Protein 7E5V (pdb70)

Radius of gyration: 31.6 Å; Cα contacts (8 Å, |Δi|>4): 3386; chains: 3; bounding box: 88×85×59 Å

Solvent-accessible surface area: 42179 Å² total; per-residue (Å²): 127,95,45,75,2,69,2,40,19,45,68,92,14,20,28,18,21,46,42,77,8,55,118,13,98,77,86,29,3,5,8,44,2,7,4,41,119,101,0,0,24,50,1,13,0,2,0,20,0,11,0,0,21,63,115,6,24,13,0,0,4,0,16,0,16,0,5,10,72,1,20,19,64,14,0,0,2,0,27,0,24,0,1,12,79,99,43,28,105,18,44,59,60,8,83,3,6,36,0,57,0,29,71,31,95,102,34,18,6,10,6,91,0,54,23,118,105,46,2,14,0,34,5,86,1,25,58,68,33,38,19,1,34,0,71,7,86,15,78,59,80,2,48,20,70,3,39,0,116,12,142,32,164,60,52,6,58,59,31,8,13,55,45,60,68,80,0,30,0,0,18,4,1,15,22,11,18,5,2,4,21,11,38,4,42,2,75,2,53,0,49,60,7,42,120,125,36,114,68,77,100,2,120,8,93,85,1,72,2,0,3,0,0,0,0,0,6,25,34,73,4,38,7,4,30,7,13,0,27,0,1,1,30,0,36,28,6,6,0,2,0,16,4,3,62,3,0,7,45,9,90,60,41,54,4,0,1,0,21,0,10,66,112,13,48,54,36,1,30,0,27,61,19,87,72,93,15,17,0,108,16,70,48,13,63,81,134,122,86,125,100,25,86,52,13,176,53,121,16,29,0,6,0,0,33,0,56,1,44,76,184,150,40,160,101,9,37,32,0,68,5,10,0,74,61,53,2,58,40,92,87,25,23,84,133,48,137,96,9,8,7,71,5,0,6,0,0,22,5,32,11,5,31,153,77,54,128,88,136,16,50,0,9,2,13,13,28,17,23,29,6,49,135,101,41,79,2,70,2,49,7,104,64,133,21,24,19,20,17,48,35,80,9,54,119,13,98,76,84,30,3,6,10,42,2,8,5,42,151,115,0,2,30,55,1,14,0,3,0,19,0,12,0,1,23,79,92,2,25,10,0,0,3,0,17,0,18,0,8,14,54,0,37,54,104,36,0,0,19,0,33,0,24,0,0,12,84,101,38,29,102,16,42,60,50,7,82,3,19,28,0,59,0,41,59,44,106,96,22,40,5,6,5,78,0,47,20,198,98,45,2,10,0,20,0,112,4,31,56,72,33,37,22,1,38,2,69,2,76,11,79,66,82,2,47,17,75,2,36,0,112,9,146,34,158,51,50,4,52,66,29,8,12,53,45,56,70,78,0,32,6,5,20,4,1,14,22,10,16,5,2,4,18,8,33,3,44,1,75,1,55,0,50,59,1,47,122,117,34,66,69,46,115,4,124,2,76,68,1,70,1,0,2,0,0,0,1,0,10,23,36,78,14,39,7,6,29,8,12,0,25,0,0,1,28,0,34,33,8,6,0,1,0,16,4,3,60,4,0,6,45,10,88,58,44,55,7,0,2,0,19,0,6,68,114,8,46,54,35,1,29,0,39,79,29,66,102,95,14,24,0,92,22,66,48,8,64,82,138,118,58,117,126,31,84,50,12,173,54,122,16,31,0,6,0,0,32,0,57,1,43,77,183,153,48,166,129,24,35,65,0,58,1,13,1,108,41,50,1,61,44,92,86,26,23,82,132,47,138,99,10,7,8,76,4,0,6,0,0,34,4,41,14,6,28,190,76,53,130,87,141,15,29,0,9,2,13,13,30,15,22,28,9,59,107,102,40,70,2,69,4,46,9,89,63,125,34,27,31,20,18,49,26,75,8,56,106,13,98,78,81,30,3,7,11,41,2,8,6,40,142,111,1,1,27,51,1,12,0,3,0,20,0,12,0,0,24,74,94,0,28,12,0,0,4,1,16,0,19,0,5,11,74,3,40,80,115,27,0,1,5,0,38,0,21,0,1,14,89,98,36,41,101,16,42,63,57,9,84,2,16,32,0,62,0,27,60,53,108,93,25,40,4,7,4,67,0,55,19,204,101,50,2,10,0,18,0,115,4,30,56,74,33,40,19,0,40,3,63,3,85,16,77,58,74,3,51,16,71,2,38,0,114,14,133,31,160,77,51,6,53,64,44,8,13,53,24,39,30,56,0,16,0,0,10,5,1,14,22,9,19,6,2,7,22,13,35,4,46,4,71,1,51,0,51,60,34,179,42,101,71,76,101,3,117,6,98,81,2,68,3,0,2,0,0,0,1,0,8,24,36,66,10,37,8,5,29,7,14,0,26,0,1,2,34,0,36,30,3,12,0,3,0,15,5,4,58,4,0,3,42,8,79,55,31,47,4,0,2,0,22,0,12,56,116,28,64,56,45,2,32,0,12,26,32,41,111,89,72,37,16,19,0,98,22,68,50,9,64,81,135,115,99,120,134,31,84,50,12,172,51,123,17,32,0,7,0,0,34,0,55,1,41,78,137,130,55,155,120,9,23,62,0,47,2,23,1,105,31,47,1,62,41,91,87,27,23,81,134,45,140,99,10,7,8,75,5,0,6,0,0,34,4,30,8,2,31,163,85,65,105,92,132,13,37,0,8,3,11,13,29,16,23,24,8,49

Sequence (1116 aa):
PTSSSSLDITSNCIIETPLQPSDFLPKSANLFPKFPERISVDSWELWEFDTFDTNGSVAFGCSLYRDARGVEQGGFHAEVNALWPDGTHWGETLYFAVSEVVENSDGTTGGKWLSKDGGSITFHIASDYTAAALDFNVPGKVSGTMELRNHANVSPTSNLPASDAEAQLCPGVYYTFPMGPVATSVTATFSSVGANGESRELFISSGYGGMVRGWSARPWPTFMNDAYYVVAQVGPYMLQILRTLGSVFVQHKPFAVARLYLDGSLVSAANTVVGGDAVRLTKVQPDEKSQGLSGKFRDGNVGYVLEFAKKDSEHGWTFQISHKRAVWSEPTSAPGPDGTGKSGWIEAISGGAKGENYEGHGFGGQLQIPVPPTSSSSLDITSNCIIETPLQPSDFLPKSANLFPKFPERISVDSWELWEFDTFDTNGSVAFGCSLYRDARGVEQGGFHAEVNALWPDGTHWGETLYFAVSEVVENSDGTTGGKWLSKDGGSITFHIASDYTAAALDFNVPGKVSGTMELRNHANVSPTSNLPASDAEAQLCPGVYYTFPMGPVATSVTATFSSVGANGESRELFISSGYGGMVRGWSARPWPTFMNDAYYVVAQVGPYMLQILRTLGSVFVQHKPFAVARLYLDGSLVSAANTVVGGDAVRLTKVQPDEKSQGLSGKFRDGNVGYVLEFAKKDSEHGWTFQISHKRAVWSEPTSAPGPDGTGKSGWIEAISGGAKGENYEGHGFGGQLQIPVPPTSSSSLDITSNCIIETPLQPSDFLPKSANLFPKFPERISVDSWELWEFDTFDTNGSVAFGCSLYRDARGVEQGGFHAEVNALWPDGTHWGETLYFAVSEVVENSDGTTGGKWLSKDGGSITFHIASDYTAAALDFNVPGKVSGTMELRNHANVSPTSNLPASDAEAQLCPGVYYTFPMGPVATSVTATFSSVNGESRELFISSGYGGMVRGWSARPWPTFMNDAYYVVAQVGPYMLQILRTLGSVFVQHKPFAVARLYLDGSLVSAANTVVGVKGDAVRLTKVQPDEKSQGLSGKFRDGNVGYVLEFAKKDSEHGWTFQISHKRAVWSEPTSAPGPDGTGKSGWIEAISGGAKGENYEGHGFGGQLQIPVP

B-factor: mean 28.03, std 12.86, range [12.07, 105.67]

Structure (mmCIF, N/CA/C/O backbone):
data_7E5V
#
_entry.id   7E5V
#
_cell.length_a   91.052
_cell.length_b   149.881
_cell.length_c   99.270
_cell.angle_alpha   90.000
_cell.angle_beta   97.119
_cell.angle_gamma   90.000
#
_symmetry.space_group_name_H-M   'C 1 2 1'
#
loop_
_entity.id
_entity.type
_entity.pdbx_description
1 polymer Diels-Alderase
2 non-polymer [(1S,2S,5R)-5-methyl-2-propan-2-yl-cyclohexyl]methanamine
3 non-polymer GLYCEROL
4 non-polymer 'SULFATE ION'
5 water water
#
loop_
_atom_site.group_PDB
_atom_site.id
_atom_site.type_symbol
_atom_site.label_atom_id
_atom_site.label_alt_id
_atom_site.label_comp_id
_atom_site.label_asym_id
_atom_site.label_entity_id
_atom_site.label_seq_id
_atom_site.pdbx_PDB_ins_code
_atom_site.Cartn_x
_atom_site.Cartn_y
_atom_site.Cartn_z
_atom_site.occupancy
_atom_site.B_iso_or_equiv
_atom_site.auth_seq_id
_atom_site.auth_comp_id
_atom_site.auth_asym_id
_atom_site.auth_atom_id
_atom_site.pdbx_PDB_model_num
ATOM 1 N N . PRO A 1 7 ? -13.407 7.598 -3.131 1.000 56.181 4 PRO A N 1
ATOM 2 C CA . PRO A 1 7 ? -13.317 6.222 -2.562 1.000 56.816 4 PRO A CA 1
ATOM 3 C C . PRO A 1 7 ? -12.468 5.292 -3.449 1.000 49.678 4 PRO A C 1
ATOM 4 O O . PRO A 1 7 ? -12.993 4.804 -4.415 1.000 61.388 4 PRO A O 1
ATOM 8 N N . THR A 1 8 ? -11.193 5.088 -3.101 1.000 47.244 5 THR A N 1
ATOM 9 C CA . THR A 1 8 ? -10.173 4.360 -3.915 1.000 43.544 5 THR A CA 1
ATOM 10 C C . THR A 1 8 ? -9.930 2.939 -3.371 1.000 51.099 5 THR A C 1
ATOM 11 O O . THR A 1 8 ? -9.627 2.040 -4.184 1.000 46.294 5 THR A O 1
ATOM 15 N N . SER A 1 9 ? -10.010 2.749 -2.046 1.000 44.150 6 SER A N 1
ATOM 16 C CA . SER A 1 9 ? -9.872 1.440 -1.349 1.000 42.463 6 SER A CA 1
ATOM 17 C C . SER A 1 9 ? -11.049 1.291 -0.394 1.000 38.607 6 SER A C 1
ATOM 18 O O . SER A 1 9 ? -11.400 2.301 0.271 1.000 31.754 6 SER A O 1
ATOM 21 N N . SER A 1 10 ? -11.671 0.117 -0.392 1.000 33.483 7 SER A N 1
ATOM 22 C CA . SER A 1 10 ? -12.838 -0.221 0.451 1.000 34.832 7 SER A CA 1
ATOM 23 C C . SER A 1 10 ? -12.562 -1.564 1.129 1.000 36.173 7 SER A C 1
ATOM 24 O O . SER A 1 10 ? -12.074 -2.485 0.461 1.000 31.460 7 SER A O 1
ATOM 27 N N . SER A 1 11 ? -12.821 -1.651 2.429 1.000 27.988 8 SER A N 1
ATOM 28 C CA . SER A 1 11 ? -12.880 -2.934 3.168 1.000 27.960 8 SER A CA 1
ATOM 29 C C . SER A 1 11 ? -14.223 -2.986 3.866 1.000 30.784 8 SER A C 1
ATOM 30 O O . SER A 1 11 ? -14.434 -2.150 4.780 1.000 30.224 8 SER A O 1
ATOM 33 N N . SER A 1 12 ? -15.088 -3.898 3.462 1.000 32.134 9 SER A N 1
ATOM 34 C CA . SER A 1 12 ? -16.440 -4.046 4.049 1.000 37.027 9 SER A CA 1
ATOM 35 C C . SER A 1 12 ? -16.633 -5.482 4.554 1.000 38.364 9 SER A C 1
ATOM 36 O O . SER A 1 12 ? -16.584 -6.441 3.733 1.000 37.323 9 SER A O 1
ATOM 39 N N . LEU A 1 13 ? -16.768 -5.649 5.876 1.000 36.103 10 LEU A N 1
ATOM 40 C CA . LEU A 1 13 ? -16.968 -6.985 6.499 1.000 38.171 10 LEU A CA 1
ATOM 41 C C . LEU A 1 13 ? -18.368 -7.060 7.108 1.000 41.840 10 LEU A C 1
ATOM 42 O O . LEU A 1 13 ? -18.803 -6.073 7.717 1.000 35.243 10 LEU A O 1
ATOM 47 N N . ASP A 1 14 ? -19.041 -8.186 6.894 1.000 44.014 11 ASP A N 1
ATOM 48 C CA . ASP A 1 14 ? -20.295 -8.574 7.585 1.000 52.546 11 ASP A CA 1
ATOM 49 C C . ASP A 1 14 ? -20.023 -9.921 8.247 1.000 57.101 11 ASP A C 1
ATOM 50 O O . ASP A 1 14 ? -19.784 -10.894 7.495 1.000 65.893 11 ASP A O 1
ATOM 55 N N . ILE A 1 15 ? -19.981 -9.930 9.585 1.000 59.754 12 ILE A N 1
ATOM 56 C CA . ILE A 1 15 ? -20.104 -11.121 10.479 1.000 62.754 12 ILE A CA 1
ATOM 57 C C . ILE A 1 15 ? -20.808 -12.260 9.733 1.000 70.087 12 ILE A C 1
ATOM 58 O O . ILE A 1 15 ? -20.176 -13.330 9.602 1.000 64.986 12 ILE A O 1
ATOM 63 N N . THR A 1 16 ? -22.046 -12.018 9.260 1.000 70.836 13 THR A N 1
ATOM 64 C CA . THR A 1 16 ? -23.003 -13.039 8.729 1.000 74.941 13 THR A CA 1
ATOM 65 C C . THR A 1 16 ? -22.378 -13.790 7.545 1.000 76.946 13 THR A C 1
ATOM 66 O O . THR A 1 16 ? -22.329 -15.037 7.605 1.000 83.782 13 THR A O 1
ATOM 70 N N . SER A 1 17 ? -21.929 -13.070 6.512 1.000 76.432 14 SER A N 1
ATOM 71 C CA . SER A 1 17 ? -21.060 -13.594 5.422 1.000 76.858 14 SER A CA 1
ATOM 72 C C . SER A 1 17 ? -19.768 -14.145 6.045 1.000 71.999 14 SER A C 1
ATOM 73 O O . SER A 1 17 ? -19.343 -13.584 7.071 1.000 79.275 14 SER A O 1
ATOM 76 N N . ASN A 1 18 ? -19.157 -15.193 5.473 1.000 76.931 15 ASN A N 1
ATOM 77 C CA . ASN A 1 18 ? -17.881 -15.744 6.013 1.000 70.993 15 ASN A CA 1
ATOM 78 C C . ASN A 1 18 ? -16.742 -14.774 5.684 1.000 69.703 15 ASN A C 1
ATOM 79 O O . ASN A 1 18 ? -16.125 -14.893 4.605 1.000 75.191 15 ASN A O 1
ATOM 84 N N . CYS A 1 19 ? -16.515 -13.844 6.609 1.000 53.870 16 CYS A N 1
ATOM 85 C CA . CYS A 1 19 ? -15.371 -12.905 6.670 1.000 46.721 16 CYS A CA 1
ATOM 86 C C . CYS A 1 19 ? -14.448 -13.279 7.839 1.000 40.994 16 CYS A C 1
ATOM 87 O O . CYS A 1 19 ? -13.501 -12.494 8.092 1.000 38.665 16 CYS A O 1
ATOM 90 N N . ILE A 1 20 ? -14.745 -14.387 8.545 1.000 34.500 17 ILE A N 1
ATOM 91 C CA . ILE A 1 20 ? -14.062 -14.783 9.820 1.000 37.252 17 ILE A CA 1
ATOM 92 C C . ILE A 1 20 ? -13.637 -16.249 9.693 1.000 36.285 17 ILE A C 1
ATOM 93 O O . ILE A 1 20 ? -14.535 -17.124 9.608 1.000 38.080 17 ILE A O 1
ATOM 98 N N . ILE A 1 21 ? -12.316 -16.481 9.626 1.000 31.129 18 ILE A N 1
ATOM 99 C CA . ILE A 1 21 ? -11.679 -17.819 9.453 1.000 32.143 18 ILE A CA 1
ATOM 100 C C . ILE A 1 21 ? -10.989 -18.257 10.773 1.000 33.308 18 ILE A C 1
ATOM 101 O O . ILE A 1 21 ? -10.604 -17.409 11.591 1.000 32.354 18 ILE A O 1
ATOM 106 N N . GLU A 1 22 ? -10.916 -19.573 11.025 1.000 31.690 19 GLU A N 1
ATOM 107 C CA . GLU A 1 22 ? -10.644 -20.143 12.380 1.000 37.367 19 GLU A CA 1
ATOM 108 C C . GLU A 1 22 ? -9.174 -20.534 12.515 1.000 37.523 19 GLU A C 1
ATOM 109 O O . GLU A 1 22 ? -8.839 -21.155 13.574 1.000 39.702 19 GLU A O 1
ATOM 115 N N . THR A 1 23 ? -8.365 -20.203 11.501 1.000 35.621 20 THR A N 1
ATOM 116 C CA . THR A 1 23 ? -6.898 -20.407 11.437 1.000 35.234 20 THR A CA 1
ATOM 117 C C . THR A 1 23 ? -6.229 -19.032 11.340 1.000 37.790 20 THR A C 1
ATOM 118 O O . THR A 1 23 ? -6.857 -18.054 10.934 1.000 35.268 20 THR A O 1
ATOM 122 N N . PRO A 1 24 ? -4.952 -18.882 11.752 1.000 36.391 21 PRO A N 1
ATOM 123 C CA . PRO A 1 24 ? -4.300 -17.568 11.732 1.000 33.004 21 PRO A CA 1
ATOM 124 C C . PRO A 1 24 ? -4.156 -16.907 10.353 1.000 35.456 21 PRO A C 1
ATOM 125 O O . PRO A 1 24 ? -3.971 -17.575 9.405 1.000 32.769 21 PRO A O 1
ATOM 129 N N . LEU A 1 25 ? -4.216 -15.567 10.305 1.000 28.465 22 LEU A N 1
ATOM 130 C CA . LEU A 1 25 ? -4.006 -14.763 9.076 1.000 31.517 22 LEU A CA 1
ATOM 131 C C . LEU A 1 25 ? -2.898 -13.765 9.382 1.000 26.152 22 LEU A C 1
ATOM 132 O O . LEU A 1 25 ? -2.959 -13.188 10.475 1.000 23.705 22 LEU A O 1
ATOM 137 N N . GLN A 1 26 ? -1.963 -13.559 8.460 1.000 25.489 23 GLN A N 1
ATOM 138 C CA . GLN A 1 26 ? -0.919 -12.516 8.575 1.000 25.978 23 GLN A CA 1
ATOM 139 C C . GLN A 1 26 ? -1.542 -11.177 8.130 1.000 23.539 23 GLN A C 1
ATOM 140 O O . GLN A 1 26 ? -2.215 -11.121 7.096 1.000 27.567 23 GLN A O 1
ATOM 146 N N . PRO A 1 27 ? -1.412 -10.081 8.909 1.000 23.435 24 PRO A N 1
ATOM 147 C CA . PRO A 1 27 ? -1.871 -8.785 8.418 1.000 23.472 24 PRO A CA 1
ATOM 148 C C . PRO A 1 27 ? -1.025 -8.286 7.235 1.000 23.938 24 PRO A C 1
ATOM 149 O O . PRO A 1 27 ? 0.098 -8.733 7.021 1.000 26.122 24 PRO A O 1
ATOM 153 N N . SER A 1 28 ? -1.580 -7.325 6.519 1.000 23.059 25 SER A N 1
ATOM 154 C CA . SER A 1 28 ? -0.810 -6.462 5.589 1.000 23.001 25 SER A CA 1
ATOM 155 C C . SER A 1 28 ? 0.412 -5.913 6.328 1.000 25.298 25 SER A C 1
ATOM 156 O O . SER A 1 28 ? 0.359 -5.580 7.563 1.000 23.002 25 SER A O 1
ATOM 159 N N . ASP A 1 29 ? 1.523 -5.740 5.636 1.000 23.757 26 ASP A N 1
ATOM 160 C CA . ASP A 1 29 ? 2.750 -5.196 6.238 1.000 24.776 26 ASP A CA 1
ATOM 161 C C . ASP A 1 29 ? 2.471 -3.786 6.810 1.000 22.121 26 ASP A C 1
ATOM 162 O O . ASP A 1 29 ? 1.666 -3.048 6.248 1.000 24.990 26 ASP A O 1
ATOM 167 N N . PHE A 1 30 ? 3.133 -3.472 7.897 1.000 23.831 27 PHE A N 1
ATOM 168 C CA . PHE A 1 30 ? 3.178 -2.096 8.452 1.000 23.478 27 PHE A CA 1
ATOM 169 C C . PHE A 1 30 ? 3.755 -1.140 7.388 1.000 27.126 27 PHE A C 1
ATOM 170 O O . PHE A 1 30 ? 4.824 -1.491 6.829 1.000 27.690 27 PHE A O 1
ATOM 178 N N . LEU A 1 31 ? 3.068 -0.008 7.150 1.000 29.249 28 LEU A N 1
ATOM 179 C CA . LEU A 1 31 ? 3.466 1.067 6.174 1.000 28.578 28 LEU A CA 1
ATOM 180 C C . LEU A 1 31 ? 4.203 2.149 6.962 1.000 33.527 28 LEU A C 1
ATOM 181 O O . LEU A 1 31 ? 3.560 2.836 7.747 1.000 31.564 28 LEU A O 1
ATOM 186 N N . PRO A 1 32 ? 5.554 2.282 6.883 1.000 32.661 29 PRO A N 1
ATOM 187 C CA . PRO A 1 32 ? 6.285 3.308 7.630 1.000 34.715 29 PRO A CA 1
ATOM 188 C C . PRO A 1 32 ? 5.787 4.718 7.260 1.000 33.833 29 PRO A C 1
ATOM 189 O O . PRO A 1 32 ? 5.360 4.928 6.126 1.000 35.875 29 PRO A O 1
ATOM 193 N N . LYS A 1 33 ? 5.817 5.629 8.241 1.000 34.723 30 LYS A N 1
ATOM 194 C CA . LYS A 1 33 ? 5.371 7.048 8.126 1.000 34.021 30 LYS A CA 1
ATOM 195 C C . LYS A 1 33 ? 3.950 7.126 7.557 1.000 33.038 30 LYS A C 1
ATOM 196 O O . LYS A 1 33 ? 3.628 8.113 6.872 1.000 36.705 30 LYS A O 1
ATOM 202 N N . SER A 1 34 ? 3.092 6.130 7.830 1.000 29.387 31 SER A N 1
ATOM 203 C CA . SER A 1 34 ? 1.639 6.151 7.530 1.000 30.404 31 SER A CA 1
ATOM 204 C C . SER A 1 34 ? 0.914 6.003 8.871 1.000 26.054 31 SER A C 1
ATOM 205 O O . SER A 1 34 ? 1.535 5.467 9.784 1.000 27.537 31 SER A O 1
ATOM 208 N N . ALA A 1 35 ? -0.327 6.461 8.951 1.000 29.000 32 ALA A N 1
ATOM 209 C CA . ALA A 1 35 ? -1.178 6.210 10.132 1.000 30.911 32 ALA A CA 1
ATOM 210 C C . ALA A 1 35 ? -1.719 4.774 10.059 1.000 30.900 32 ALA A C 1
ATOM 211 O O . ALA A 1 35 ? -2.296 4.317 11.052 1.000 26.825 32 ALA A O 1
ATOM 213 N N . ASN A 1 36 ? -1.622 4.080 8.915 1.000 26.701 33 ASN A N 1
ATOM 214 C CA . ASN A 1 36 ? -2.104 2.668 8.802 1.000 26.087 33 ASN A CA 1
ATOM 215 C C . ASN A 1 36 ? -3.565 2.573 9.220 1.000 26.692 33 ASN A C 1
ATOM 216 O O . ASN A 1 36 ? -3.984 1.572 9.867 1.000 24.692 33 ASN A O 1
ATOM 221 N N . LEU A 1 37 ? -4.369 3.560 8.850 1.000 24.261 34 LEU A N 1
ATOM 222 C CA . LEU A 1 37 ? -5.789 3.591 9.290 1.000 25.566 34 LEU A CA 1
ATOM 223 C C . LEU A 1 37 ? -6.615 2.585 8.495 1.000 23.374 34 LEU A C 1
ATOM 224 O O . LEU A 1 37 ? -7.665 2.117 8.988 1.000 23.259 34 LEU A O 1
ATOM 229 N N . PHE A 1 38 ? -6.178 2.236 7.287 1.000 24.531 35 PHE A N 1
ATOM 230 C CA . PHE A 1 38 ? -6.900 1.233 6.487 1.000 23.378 35 PHE A CA 1
ATOM 231 C C . PHE A 1 38 ? -6.695 -0.124 7.183 1.000 19.014 35 PHE A C 1
ATOM 232 O O . PHE A 1 38 ? -5.590 -0.363 7.671 1.000 22.159 35 PHE A O 1
ATOM 240 N N . PRO A 1 39 ? -7.745 -0.958 7.229 1.000 22.778 36 PRO A N 1
ATOM 241 C CA . PRO A 1 39 ? -7.690 -2.270 7.889 1.000 22.186 36 PRO A CA 1
ATOM 242 C C . PRO A 1 39 ? -6.511 -3.102 7.373 1.000 25.672 36 PRO A C 1
ATOM 243 O O . PRO A 1 39 ? -6.318 -3.197 6.158 1.000 25.374 36 PRO A O 1
ATOM 247 N N . LYS A 1 40 ? -5.741 -3.649 8.312 1.000 23.657 37 LYS A N 1
ATOM 248 C CA . LYS A 1 40 ? -4.614 -4.555 8.042 1.000 21.275 37 LYS A CA 1
ATOM 249 C C . LYS A 1 40 ? -5.110 -5.974 7.733 1.000 21.639 37 LYS A C 1
ATOM 250 O O . LYS A 1 40 ? -4.254 -6.745 7.252 1.000 23.173 37 LYS A O 1
ATOM 256 N N . PHE A 1 41 ? -6.365 -6.285 8.015 1.000 20.679 38 PHE A N 1
ATOM 257 C CA . PHE A 1 41 ? -7.055 -7.544 7.624 1.000 20.818 38 PHE A CA 1
ATOM 258 C C . PHE A 1 41 ? -8.246 -7.157 6.761 1.000 22.923 38 PHE A C 1
ATOM 259 O O . PHE A 1 41 ? -9.402 -7.268 7.135 1.000 22.749 38 PHE A O 1
ATOM 267 N N . PRO A 1 42 ? -7.982 -6.645 5.540 1.000 23.872 39 PRO A N 1
ATOM 268 C CA . PRO A 1 42 ? -9.040 -5.997 4.765 1.000 26.510 39 PRO A CA 1
ATOM 269 C C . PRO A 1 42 ? -10.143 -6.884 4.178 1.000 28.083 39 PRO A C 1
ATOM 270 O O . PRO A 1 42 ? -11.244 -6.403 4.006 1.000 25.416 39 PRO A O 1
ATOM 274 N N . GLU A 1 43 ? -9.838 -8.161 3.880 1.000 29.101 40 GLU A N 1
ATOM 275 C CA . GLU A 1 43 ? -10.786 -9.062 3.184 1.000 32.075 40 GLU A CA 1
ATOM 276 C C . GLU A 1 43 ? -11.455 -9.995 4.185 1.000 31.109 40 GLU A C 1
ATOM 277 O O . GLU A 1 43 ? -12.607 -10.392 3.974 1.000 33.426 40 GLU A O 1
ATOM 283 N N . ARG A 1 44 ? -10.743 -10.323 5.255 1.000 31.995 41 ARG A N 1
ATOM 284 C CA . ARG A 1 44 ? -11.251 -11.263 6.268 1.000 33.996 41 ARG A CA 1
ATOM 285 C C . ARG A 1 44 ? -10.351 -11.174 7.488 1.000 29.621 41 ARG A C 1
ATOM 286 O O . ARG A 1 44 ? -9.171 -10.734 7.377 1.000 28.994 41 ARG A O 1
ATOM 294 N N . ILE A 1 45 ? -10.920 -11.540 8.625 1.000 31.635 42 ILE A N 1
ATOM 295 C CA . ILE A 1 45 ? -10.185 -11.600 9.918 1.000 32.044 42 ILE A CA 1
ATOM 296 C C . ILE A 1 45 ? -10.233 -13.059 10.355 1.000 29.503 42 ILE A C 1
ATOM 297 O O . ILE A 1 45 ? -11.086 -13.818 9.844 1.000 31.926 42 ILE A O 1
ATOM 302 N N . SER A 1 46 ? -9.290 -13.427 11.194 1.000 29.951 43 SER A N 1
ATOM 303 C CA . SER A 1 46 ? -9.268 -14.751 11.860 1.000 28.383 43 SER A CA 1
ATOM 304 C C . SER A 1 46 ? -9.950 -14.642 13.221 1.000 31.244 43 SER A C 1
ATOM 305 O O . SER A 1 46 ? -10.098 -13.509 13.735 1.000 30.910 43 SER A O 1
ATOM 308 N N . VAL A 1 47 ? -10.277 -15.778 13.850 1.000 24.720 44 VAL A N 1
ATOM 309 C CA . VAL A 1 47 ? -10.805 -15.791 15.235 1.000 25.262 44 VAL A CA 1
ATOM 310 C C . VAL A 1 47 ? -9.835 -15.123 16.195 1.000 25.597 44 VAL A C 1
ATOM 311 O O . VAL A 1 47 ? -10.301 -14.722 17.266 1.000 29.721 44 VAL A O 1
ATOM 315 N N . ASP A 1 48 ? -8.546 -15.003 15.860 1.000 23.458 45 ASP A N 1
ATOM 316 C CA . ASP A 1 48 ? -7.545 -14.453 16.807 1.000 24.720 45 ASP A CA 1
ATOM 317 C C . ASP A 1 48 ? -7.269 -12.963 16.537 1.000 23.665 45 ASP A C 1
ATOM 318 O O . ASP A 1 48 ? -6.696 -12.290 17.461 1.000 25.275 45 ASP A O 1
ATOM 323 N N . SER A 1 49 ? -7.553 -12.530 15.331 1.000 21.753 46 SER A N 1
ATOM 324 C CA . SER A 1 49 ? -7.055 -11.230 14.818 1.000 22.953 46 SER A CA 1
ATOM 325 C C . SER A 1 49 ? -7.920 -10.107 15.404 1.000 21.069 46 SER A C 1
ATOM 326 O O . SER A 1 49 ? -9.089 -10.330 15.745 1.000 24.519 46 SER A O 1
ATOM 329 N N . TRP A 1 50 ? -7.329 -8.950 15.551 1.000 18.588 47 TRP A N 1
ATOM 330 C CA . TRP A 1 50 ? -8.134 -7.824 16.054 1.000 17.625 47 TRP A CA 1
ATOM 331 C C . TRP A 1 50 ? -7.574 -6.541 15.456 1.000 17.775 47 TRP A C 1
ATOM 332 O O . TRP A 1 50 ? -6.386 -6.441 15.219 1.000 18.805 47 TRP A O 1
ATOM 343 N N . GLU A 1 51 ? -8.462 -5.565 15.304 1.000 17.298 48 GLU A N 1
ATOM 344 C CA . GLU A 1 51 ? -8.080 -4.200 14.865 1.000 17.821 48 GLU A CA 1
ATOM 345 C C . GLU A 1 51 ? -8.909 -3.210 15.692 1.000 18.386 48 GLU A C 1
ATOM 346 O O . GLU A 1 51 ? -10.094 -3.464 15.949 1.000 17.944 48 GLU A O 1
ATOM 352 N N . LEU A 1 52 ? -8.275 -2.126 16.034 1.000 17.381 49 LEU A N 1
ATOM 353 C CA . LEU A 1 52 ? -8.817 -1.088 16.936 1.000 18.695 49 LEU A CA 1
ATOM 354 C C . LEU A 1 52 ? -8.617 0.292 16.308 1.000 18.684 49 LEU A C 1
ATOM 355 O O . LEU A 1 52 ? -7.509 0.643 15.968 1.000 19.336 49 LEU A O 1
ATOM 360 N N . TRP A 1 53 ? -9.697 1.084 16.396 1.000 17.809 50 TRP A N 1
ATOM 361 C CA . TRP A 1 53 ? -9.749 2.546 16.151 1.000 19.985 50 TRP A CA 1
ATOM 362 C C . TRP A 1 53 ? -10.470 3.147 17.368 1.000 16.083 50 TRP A C 1
ATOM 363 O O . TRP A 1 53 ? -11.660 2.863 17.584 1.000 18.788 50 TRP A O 1
ATOM 374 N N . GLU A 1 54 ? -9.706 3.799 18.194 1.000 18.269 51 GLU A N 1
ATOM 375 C CA . GLU A 1 54 ? -10.209 4.283 19.511 1.000 18.994 51 GLU A CA 1
ATOM 376 C C . GLU A 1 54 ? -10.049 5.817 19.581 1.000 18.442 51 GLU A C 1
ATOM 377 O O . GLU A 1 54 ? -8.970 6.369 19.263 1.000 18.086 51 GLU A O 1
ATOM 383 N N . PHE A 1 55 ? -11.075 6.475 20.146 1.000 19.971 52 PHE A N 1
ATOM 384 C CA . PHE A 1 55 ? -11.184 7.948 20.250 1.000 19.603 52 PHE A CA 1
ATOM 385 C C . PHE A 1 55 ? -11.734 8.253 21.644 1.000 17.981 52 PHE A C 1
ATOM 386 O O . PHE A 1 55 ? -12.891 7.884 21.963 1.000 19.889 52 PHE A O 1
ATOM 394 N N . ASP A 1 56 ? -10.893 8.832 22.460 1.000 18.670 53 ASP A N 1
ATOM 395 C CA . ASP A 1 56 ? -11.218 9.099 23.899 1.000 19.452 53 ASP A CA 1
ATOM 396 C C . ASP A 1 56 ? -11.114 10.598 24.168 1.000 22.172 53 ASP A C 1
ATOM 397 O O . ASP A 1 56 ? -10.177 11.223 23.683 1.000 20.401 53 ASP A O 1
ATOM 402 N N . THR A 1 57 ? -12.004 11.117 25.021 1.000 20.829 54 THR A N 1
ATOM 403 C CA . THR A 1 57 ? -12.050 12.569 25.356 1.000 20.855 54 THR A CA 1
ATOM 404 C C . THR A 1 57 ? -12.297 12.746 26.851 1.000 16.981 54 THR A C 1
ATOM 405 O O . THR A 1 57 ? -13.011 11.904 27.459 1.000 19.172 54 THR A O 1
ATOM 409 N N . PHE A 1 58 ? -11.856 13.877 27.366 1.000 19.607 55 PHE A N 1
ATOM 410 C CA . PHE A 1 58 ? -12.199 14.297 28.745 1.000 18.571 55 PHE A CA 1
ATOM 411 C C . PHE A 1 58 ? -12.068 15.818 28.807 1.000 19.430 55 PHE A C 1
ATOM 412 O O . PHE A 1 58 ? -11.315 16.442 27.997 1.000 20.094 55 PHE A O 1
ATOM 420 N N . ASP A 1 59 ? -12.721 16.431 29.789 1.000 21.400 56 ASP A N 1
ATOM 421 C CA . ASP A 1 59 ? -12.650 17.912 29.881 1.000 22.666 56 ASP A CA 1
ATOM 422 C C . ASP A 1 59 ? -11.384 18.352 30.625 1.000 23.028 56 ASP A C 1
ATOM 423 O O . ASP A 1 59 ? -10.767 17.558 31.366 1.000 23.059 56 ASP A O 1
ATOM 428 N N . THR A 1 60 ? -11.056 19.644 30.589 1.000 22.811 57 THR A N 1
ATOM 429 C CA . THR A 1 60 ? -9.874 20.209 31.289 1.000 24.307 57 THR A CA 1
ATOM 430 C C . THR A 1 60 ? -10.044 20.142 32.830 1.000 23.987 57 THR A C 1
ATOM 431 O O . THR A 1 60 ? -9.036 20.250 33.509 1.000 26.221 57 THR A O 1
ATOM 435 N N . ASN A 1 61 ? -11.253 19.954 33.374 1.000 23.781 58 ASN A N 1
ATOM 436 C CA . ASN A 1 61 ? -11.517 19.972 34.836 1.000 25.746 58 ASN A CA 1
ATOM 437 C C . ASN A 1 61 ? -11.505 18.532 35.382 1.000 25.833 58 ASN A C 1
ATOM 438 O O . ASN A 1 61 ? -11.693 18.364 36.583 1.000 27.476 58 ASN A O 1
ATOM 443 N N . GLY A 1 62 ? -11.304 17.530 34.535 1.000 25.030 59 GLY A N 1
ATOM 444 C CA . GLY A 1 62 ? -11.301 16.125 34.981 1.000 23.391 59 GLY A CA 1
ATOM 445 C C . GLY A 1 62 ? -12.606 15.740 35.612 1.000 23.465 59 GLY A C 1
ATOM 446 O O . GLY A 1 62 ? -12.559 15.100 36.691 1.000 25.001 59 GLY A O 1
ATOM 447 N N . SER A 1 63 ? -13.738 16.200 35.036 1.000 21.349 60 SER A N 1
ATOM 448 C CA . SER A 1 63 ? -15.111 15.908 35.542 1.000 22.215 60 SER A CA 1
ATOM 449 C C . SER A 1 63 ? -15.995 15.171 34.533 1.000 21.304 60 SER A C 1
ATOM 450 O O . SER A 1 63 ? -17.031 14.604 34.951 1.000 22.602 60 SER A O 1
ATOM 453 N N . VAL A 1 64 ? -15.633 15.098 33.239 1.000 20.150 61 VAL A N 1
ATOM 454 C CA . VAL A 1 64 ? -16.470 14.558 32.143 1.000 19.120 61 VAL A CA 1
ATOM 455 C C . VAL A 1 64 ? -15.521 13.709 31.293 1.000 19.984 61 VAL A C 1
ATOM 456 O O . VAL A 1 64 ? -14.381 14.144 31.085 1.000 19.668 61 VAL A O 1
ATOM 460 N N . ALA A 1 65 ? -15.973 12.514 30.943 1.000 21.758 62 ALA A N 1
ATOM 461 C CA . ALA A 1 65 ? -15.230 11.673 29.985 1.000 20.615 62 ALA A CA 1
ATOM 462 C C . ALA A 1 65 ? -16.206 11.069 29.001 1.000 19.187 62 ALA A C 1
ATOM 463 O O . ALA A 1 65 ? -17.347 10.741 29.366 1.000 21.301 62 ALA A O 1
ATOM 465 N N . PHE A 1 66 ? -15.703 10.756 27.787 1.000 18.442 63 PHE A N 1
ATOM 466 C CA . PHE A 1 66 ? -16.468 10.071 26.745 1.000 19.728 63 PHE A CA 1
ATOM 467 C C . PHE A 1 66 ? -15.438 9.383 25.845 1.000 20.967 63 PHE A C 1
ATOM 468 O O . PHE A 1 66 ? -14.512 10.063 25.348 1.000 20.326 63 PHE A O 1
ATOM 476 N N . GLY A 1 67 ? -15.595 8.076 25.742 1.000 21.981 64 GLY A N 1
ATOM 477 C CA . GLY A 1 67 ? -14.692 7.260 24.917 1.000 22.321 64 GLY A CA 1
ATOM 478 C C . GLY A 1 67 ? -15.464 6.341 24.040 1.000 20.455 64 GLY A C 1
ATOM 479 O O . GLY A 1 67 ? -16.526 5.854 24.439 1.000 22.719 64 GLY A O 1
ATOM 480 N N . CYS A 1 68 ? -14.907 6.081 22.859 1.000 21.314 65 CYS A N 1
ATOM 481 C CA . CYS A 1 68 ? -15.434 5.123 21.899 1.000 22.463 65 CYS A CA 1
ATOM 482 C C . CYS A 1 68 ? -14.248 4.289 21.382 1.000 20.519 65 CYS A C 1
ATOM 483 O O . CYS A 1 68 ? -13.350 4.885 20.757 1.000 19.250 65 CYS A O 1
ATOM 486 N N . SER A 1 69 ? -14.320 2.982 21.578 1.000 21.317 66 SER A N 1
ATOM 487 C CA . SER A 1 69 ? -13.419 2.001 20.902 1.000 21.371 66 SER A CA 1
ATOM 488 C C . SER A 1 69 ? -14.204 1.219 19.856 1.000 20.078 66 SER A C 1
ATOM 489 O O . SER A 1 69 ? -15.182 0.540 20.207 1.000 22.306 66 SER A O 1
ATOM 492 N N . LEU A 1 70 ? -13.781 1.300 18.595 1.000 22.040 67 LEU A N 1
ATOM 493 C CA . LEU A 1 70 ? -14.357 0.531 17.480 1.000 20.990 67 LEU A CA 1
ATOM 494 C C . LEU A 1 70 ? -13.389 -0.616 17.173 1.000 20.417 67 LEU A C 1
ATOM 495 O O . LEU A 1 70 ? -12.224 -0.373 16.851 1.000 20.084 67 LEU A O 1
ATOM 500 N N . TYR A 1 71 ? -13.936 -1.809 17.179 1.000 21.843 68 TYR A N 1
ATOM 501 C CA . TYR A 1 71 ? -13.147 -3.043 16.938 1.000 20.850 68 TYR A CA 1
ATOM 502 C C . TYR A 1 71 ? -13.606 -3.735 15.667 1.000 21.625 68 TYR A C 1
ATOM 503 O O . TYR A 1 71 ? -14.808 -3.829 15.374 1.000 23.482 68 TYR A O 1
ATOM 512 N N . ARG A 1 72 ? -12.641 -4.388 15.003 1.000 21.873 69 ARG A N 1
ATOM 513 C CA . ARG A 1 72 ? -12.943 -5.565 14.163 1.000 22.598 69 ARG A CA 1
ATOM 514 C C . ARG A 1 72 ? -12.268 -6.776 14.788 1.000 21.761 69 ARG A C 1
ATOM 515 O O . ARG A 1 72 ? -11.053 -6.752 14.977 1.000 20.518 69 ARG A O 1
ATOM 523 N N . ASP A 1 73 ? -13.084 -7.710 15.228 1.000 23.804 70 ASP A N 1
ATOM 524 C CA . ASP A 1 73 ? -12.604 -8.973 15.814 1.000 23.496 70 ASP A CA 1
ATOM 525 C C . ASP A 1 73 ? -13.816 -9.897 15.793 1.000 25.525 70 ASP A C 1
ATOM 526 O O . ASP A 1 73 ? -14.871 -9.518 15.201 1.000 25.289 70 ASP A O 1
ATOM 531 N N . ALA A 1 74 ? -13.612 -11.121 16.256 1.000 26.117 71 ALA A N 1
ATOM 532 C CA . ALA A 1 74 ? -14.646 -12.165 16.323 1.000 26.677 71 ALA A CA 1
ATOM 533 C C . ALA A 1 74 ? -15.359 -12.176 17.689 1.000 29.748 71 ALA A C 1
ATOM 534 O O . ALA A 1 74 ? -16.181 -13.098 17.881 1.000 34.603 71 ALA A O 1
ATOM 536 N N . ARG A 1 75 ? -15.027 -11.302 18.637 1.000 31.372 72 ARG A N 1
ATOM 537 C CA . ARG A 1 75 ? -15.513 -11.396 20.052 1.000 35.730 72 ARG A CA 1
ATOM 538 C C . ARG A 1 75 ? -17.040 -11.280 20.133 1.000 38.297 72 ARG A C 1
ATOM 539 O O . ARG A 1 75 ? -17.613 -11.847 21.078 1.000 41.042 72 ARG A O 1
ATOM 547 N N . GLY A 1 76 ? -17.674 -10.566 19.205 1.000 38.382 73 GLY A N 1
ATOM 548 C CA . GLY A 1 76 ? -19.096 -10.185 19.307 1.000 38.538 73 GLY A CA 1
ATOM 549 C C . GLY A 1 76 ? -19.964 -10.935 18.321 1.000 38.177 73 GLY A C 1
ATOM 550 O O . GLY A 1 76 ? -21.159 -10.622 18.234 1.000 40.623 73 GLY A O 1
ATOM 551 N N . VAL A 1 77 ? -19.419 -11.915 17.608 1.000 30.207 74 VAL A N 1
ATOM 552 C CA . VAL A 1 77 ? -20.165 -12.645 16.550 1.000 28.741 74 VAL A CA 1
ATOM 553 C C . VAL A 1 77 ? -21.479 -13.209 17.120 1.000 32.935 74 VAL A C 1
ATOM 554 O O . VAL A 1 77 ? -22.504 -13.133 16.411 1.000 35.336 74 VAL A O 1
ATOM 558 N N . GLU A 1 78 ? -21.445 -13.868 18.284 1.000 33.725 75 GLU A N 1
ATOM 559 C CA . GLU A 1 78 ? -22.655 -14.606 18.757 1.000 36.338 75 GLU A CA 1
ATOM 560 C C . GLU A 1 78 ? -23.636 -13.589 19.342 1.000 38.909 75 GLU A C 1
ATOM 561 O O . GLU A 1 78 ? -24.803 -13.964 19.583 1.000 42.741 75 GLU A O 1
ATOM 567 N N . GLN A 1 79 ? -23.187 -12.345 19.537 1.000 43.736 76 GLN A N 1
ATOM 568 C CA . GLN A 1 79 ? -24.046 -11.184 19.912 1.000 43.698 76 GLN A CA 1
ATOM 569 C C . GLN A 1 79 ? -24.399 -10.345 18.674 1.000 48.454 76 GLN A C 1
ATOM 570 O O . GLN A 1 79 ? -24.915 -9.222 18.874 1.000 58.354 76 GLN A O 1
ATOM 576 N N . GLY A 1 80 ? -24.141 -10.852 17.453 1.000 47.204 77 GLY A N 1
ATOM 577 C CA . GLY A 1 80 ? -24.706 -10.362 16.175 1.000 42.544 77 GLY A CA 1
ATOM 578 C C . GLY A 1 80 ? -23.876 -9.283 15.468 1.000 39.499 77 GLY A C 1
ATOM 579 O O . GLY A 1 80 ? -24.327 -8.778 14.424 1.000 39.309 77 GLY A O 1
ATOM 580 N N . GLY A 1 81 ? -22.674 -8.942 15.927 1.000 37.211 78 GLY A N 1
ATOM 581 C CA . GLY A 1 81 ? -21.926 -7.893 15.210 1.000 34.726 78 GLY A CA 1
ATOM 582 C C . GLY A 1 81 ? -20.466 -7.756 15.590 1.000 33.925 78 GLY A C 1
ATOM 583 O O . GLY A 1 81 ? -19.967 -8.482 16.465 1.000 33.321 78 GLY A O 1
ATOM 584 N N . PHE A 1 82 ? -19.822 -6.769 14.968 1.000 28.955 79 PHE A N 1
ATOM 585 C CA . PHE A 1 82 ? -18.591 -6.125 15.482 1.000 29.210 79 PHE A CA 1
ATOM 586 C C . PHE A 1 82 ? -18.923 -5.233 16.679 1.000 31.209 79 PHE A C 1
ATOM 587 O O . PHE A 1 82 ? -19.996 -4.574 16.682 1.000 30.391 79 PHE A O 1
ATOM 595 N N . HIS A 1 83 ? -18.031 -5.170 17.664 1.000 29.356 80 HIS A N 1
ATOM 596 C CA . HIS A 1 83 ? -18.306 -4.457 18.934 1.000 28.995 80 HIS A CA 1
ATOM 597 C C . HIS A 1 83 ? -17.688 -3.046 18.910 1.000 31.038 80 HIS A C 1
ATOM 598 O O . HIS A 1 83 ? -16.658 -2.759 18.231 1.000 29.653 80 HIS A O 1
ATOM 605 N N . ALA A 1 84 ? -18.433 -2.113 19.464 1.000 28.533 81 ALA A N 1
ATOM 606 C CA . ALA A 1 84 ? -17.982 -0.756 19.802 1.000 25.793 81 ALA A CA 1
ATOM 607 C C . ALA A 1 84 ? -18.222 -0.572 21.298 1.000 26.795 81 ALA A C 1
ATOM 608 O O . ALA A 1 84 ? -19.320 -0.937 21.751 1.000 30.764 81 ALA A O 1
ATOM 610 N N . GLU A 1 85 ? -17.239 -0.076 22.026 1.000 24.549 82 GLU A N 1
ATOM 611 C CA . GLU A 1 85 ? -17.339 0.145 23.490 1.000 25.354 82 GLU A CA 1
ATOM 612 C C . GLU A 1 85 ? -17.526 1.644 23.694 1.000 25.403 82 GLU A C 1
ATOM 613 O O . GLU A 1 85 ? -16.644 2.406 23.262 1.000 24.467 82 GLU A O 1
ATOM 619 N N . VAL A 1 86 ? -18.662 2.051 24.278 1.000 23.119 83 VAL A N 1
ATOM 620 C CA . VAL A 1 86 ? -18.955 3.490 24.512 1.000 22.158 83 VAL A CA 1
ATOM 621 C C . VAL A 1 86 ? -19.110 3.691 26.008 1.000 21.631 83 VAL A C 1
ATOM 622 O O . VAL A 1 86 ? -19.910 2.978 26.622 1.000 23.272 83 VAL A O 1
ATOM 626 N N . ASN A 1 87 ? -18.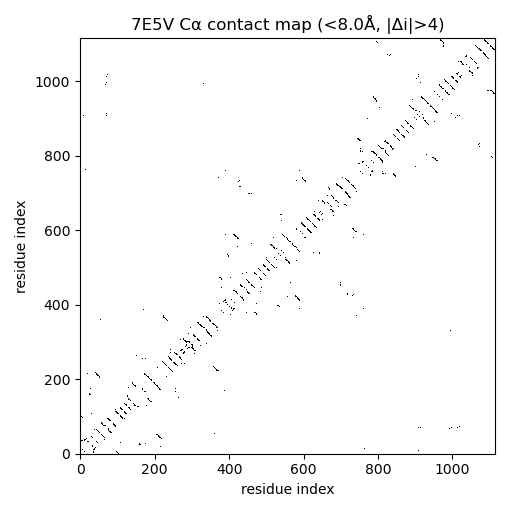317 4.595 26.548 1.000 19.666 84 ASN A N 1
ATOM 627 C CA . ASN A 1 87 ? -18.292 4.915 28.005 1.000 22.096 84 ASN A CA 1
ATOM 628 C C . ASN A 1 87 ? -18.353 6.433 28.207 1.000 21.654 84 ASN A C 1
ATOM 629 O O . ASN A 1 87 ? -17.615 7.195 27.517 1.000 23.119 84 ASN A O 1
ATOM 634 N N . ALA A 1 88 ? -19.162 6.844 29.192 1.000 20.786 85 ALA A N 1
ATOM 635 C CA . ALA A 1 88 ? -19.331 8.265 29.545 1.000 22.202 85 ALA A CA 1
ATOM 636 C C . ALA A 1 88 ? -19.433 8.439 31.063 1.000 19.996 85 ALA A C 1
ATOM 637 O O . ALA A 1 88 ? -19.977 7.553 31.735 1.000 23.697 85 ALA A O 1
ATOM 639 N N . LEU A 1 89 ? -18.892 9.530 31.556 1.000 20.831 86 LEU A N 1
ATOM 640 C CA . LEU A 1 89 ? -18.988 9.959 32.979 1.000 20.501 86 LEU A CA 1
ATOM 641 C C . LEU A 1 89 ? -19.441 11.416 33.022 1.000 22.467 86 LEU A C 1
ATOM 642 O O . LEU A 1 89 ? -18.829 12.278 32.329 1.000 21.842 86 LEU A O 1
ATOM 647 N N . TRP A 1 90 ? -20.413 11.684 33.892 1.000 21.934 87 TRP A N 1
ATOM 648 C CA . TRP A 1 90 ? -20.945 13.045 34.170 1.000 22.880 87 TRP A CA 1
ATOM 649 C C . TRP A 1 90 ? -20.330 13.554 35.459 1.000 23.297 87 TRP A C 1
ATOM 650 O O . TRP A 1 90 ? -19.903 12.787 36.327 1.000 22.196 87 TRP A O 1
ATOM 661 N N . PRO A 1 91 ? -20.353 14.885 35.682 1.000 22.807 88 PRO A N 1
ATOM 662 C CA . PRO A 1 91 ? -19.792 15.474 36.896 1.000 22.557 88 PRO A CA 1
ATOM 663 C C . PRO A 1 91 ? -20.411 15.045 38.231 1.000 20.759 88 PRO A C 1
ATOM 664 O O . PRO A 1 91 ? -19.730 15.189 39.223 1.000 24.012 88 PRO A O 1
ATOM 668 N N . ASP A 1 92 ? -21.608 14.490 38.221 1.000 21.842 89 ASP A N 1
ATOM 669 C CA . ASP A 1 92 ? -22.257 14.005 39.464 1.000 26.750 89 ASP A CA 1
ATOM 670 C C . ASP A 1 92 ? -21.791 12.582 39.766 1.000 26.846 89 ASP A C 1
ATOM 671 O O . ASP A 1 92 ? -22.296 12.001 40.748 1.000 30.147 89 ASP A O 1
ATOM 676 N N . GLY A 1 93 ? -20.953 11.998 38.908 1.000 26.989 90 GLY A N 1
ATOM 677 C CA . GLY A 1 93 ? -20.443 10.630 39.103 1.000 27.670 90 GLY A CA 1
ATOM 678 C C . GLY A 1 93 ? -21.314 9.593 38.424 1.000 28.682 90 GLY A C 1
ATOM 679 O O . GLY A 1 93 ? -20.966 8.387 38.519 1.000 30.876 90 GLY A O 1
ATOM 680 N N . THR A 1 94 ? -22.396 9.983 37.736 1.000 26.076 91 THR A N 1
ATOM 681 C CA . THR A 1 94 ? -23.226 9.042 36.950 1.000 25.670 91 THR A CA 1
ATOM 682 C C . THR A 1 94 ? -22.414 8.573 35.740 1.000 26.710 91 THR A C 1
ATOM 683 O O . THR A 1 94 ? -21.693 9.397 35.175 1.000 24.385 91 THR A O 1
ATOM 687 N N . HIS A 1 95 ? -22.524 7.288 35.390 1.000 29.340 92 HIS A N 1
ATOM 688 C CA . HIS A 1 95 ? -21.801 6.730 34.224 1.000 28.368 92 HIS A CA 1
ATOM 689 C C . HIS A 1 95 ? -22.777 5.999 33.308 1.000 28.360 92 HIS A C 1
ATOM 690 O O . HIS A 1 95 ? -23.882 5.578 33.735 1.000 28.578 92 HIS A O 1
ATOM 697 N N . TRP A 1 96 ? -22.396 5.873 32.042 1.000 26.043 93 TRP A N 1
ATOM 698 C CA . TRP A 1 96 ? -23.135 5.089 31.032 1.000 26.168 93 TRP A CA 1
ATOM 699 C C . TRP A 1 96 ? -22.070 4.262 30.316 1.000 25.600 93 TRP A C 1
ATOM 700 O O . TRP A 1 96 ? -21.013 4.836 30.028 1.000 27.301 93 TRP A O 1
ATOM 711 N N . GLY A 1 97 ? -22.300 2.968 30.148 1.000 25.455 94 GLY A N 1
ATOM 712 C CA . GLY A 1 97 ? -21.291 2.078 29.547 1.000 23.137 94 GLY A CA 1
ATOM 713 C C . GLY A 1 97 ? -21.985 0.978 28.819 1.000 23.783 94 GLY A C 1
ATOM 714 O O . GLY A 1 97 ? -22.791 0.274 29.449 1.000 26.962 94 GLY A O 1
ATOM 715 N N . GLU A 1 98 ? -21.750 0.837 27.520 1.000 24.423 95 GLU A N 1
ATOM 716 C CA . GLU A 1 98 ? -22.388 -0.292 26.813 1.000 25.634 95 GLU A CA 1
ATOM 717 C C . GLU A 1 98 ? -21.430 -0.803 25.753 1.000 25.768 95 GLU A C 1
ATOM 718 O O . GLU A 1 98 ? -20.673 -0.009 25.168 1.000 22.754 95 GLU A O 1
ATOM 724 N N . THR A 1 99 ? -21.516 -2.106 25.517 1.000 26.501 96 THR A N 1
ATOM 725 C CA . THR A 1 99 ? -21.033 -2.702 24.275 1.000 25.682 96 THR A CA 1
ATOM 726 C C . THR A 1 99 ? -22.179 -2.649 23.277 1.000 24.859 96 THR A C 1
ATOM 727 O O . THR A 1 99 ? -23.266 -3.234 23.558 1.000 27.789 96 THR A O 1
ATOM 731 N N . LEU A 1 100 ? -21.909 -2.045 22.125 1.000 25.678 97 LEU A N 1
ATOM 732 C CA . LEU A 1 100 ? -22.850 -1.886 20.989 1.000 26.993 97 LEU A CA 1
ATOM 733 C C . LEU A 1 100 ? -22.405 -2.824 19.853 1.000 29.351 97 LEU A C 1
ATOM 734 O O . LEU A 1 100 ? -21.173 -2.914 19.582 1.000 30.303 97 LEU A O 1
ATOM 739 N N . TYR A 1 101 ? -23.338 -3.537 19.232 1.000 28.692 98 TYR A N 1
ATOM 740 C CA . TYR A 1 101 ? -23.019 -4.562 18.201 1.000 27.830 98 TYR A CA 1
ATOM 741 C C . TYR A 1 101 ? -23.522 -4.099 16.835 1.000 32.203 98 TYR A C 1
ATOM 742 O O . TYR A 1 101 ? -24.648 -3.580 16.708 1.000 30.461 98 TYR A O 1
ATOM 751 N N . PHE A 1 102 ? -22.697 -4.279 15.806 1.000 29.483 99 PHE A N 1
ATOM 752 C CA . PHE A 1 102 ? -22.995 -3.803 14.437 1.000 28.389 99 PHE A CA 1
ATOM 753 C C . PHE A 1 102 ? -22.634 -4.896 13.456 1.000 29.795 99 PHE A C 1
ATOM 754 O O . PHE A 1 102 ? -21.470 -5.313 13.451 1.000 30.981 99 PHE A O 1
ATOM 762 N N . ALA A 1 103 ? -23.603 -5.307 12.640 1.000 31.224 100 ALA A N 1
ATOM 763 C CA . ALA A 1 103 ? -23.458 -6.437 11.699 1.000 30.870 100 ALA A CA 1
ATOM 764 C C . ALA A 1 103 ? -22.349 -6.111 10.691 1.000 31.335 100 ALA A C 1
ATOM 765 O O . ALA A 1 103 ? -21.589 -7.022 10.342 1.000 34.912 100 ALA A O 1
ATOM 767 N N . VAL A 1 104 ? -22.225 -4.857 10.263 1.000 33.007 101 VAL A N 1
ATOM 768 C CA . VAL A 1 104 ? -21.358 -4.469 9.117 1.000 31.775 101 VAL A CA 1
ATOM 769 C C . VAL A 1 104 ? -20.332 -3.465 9.638 1.000 31.130 101 VAL A C 1
ATOM 770 O O . VAL A 1 104 ? -20.732 -2.574 10.422 1.000 29.529 101 VAL A O 1
ATOM 774 N N . SER A 1 105 ? -19.058 -3.637 9.289 1.000 26.482 102 SER A N 1
ATOM 775 C CA . SER A 1 105 ? -17.980 -2.640 9.502 1.000 26.771 102 SER A CA 1
ATOM 776 C C . SER A 1 105 ? -17.373 -2.328 8.138 1.000 29.570 102 SER A C 1
ATOM 777 O O . SER A 1 105 ? -16.864 -3.251 7.501 1.000 28.418 102 SER A O 1
ATOM 780 N N . GLU A 1 106 ? -17.363 -1.060 7.743 1.000 28.105 103 GLU A N 1
ATOM 781 C CA . GLU A 1 106 ? -16.804 -0.623 6.442 1.000 29.931 103 GLU A CA 1
ATOM 782 C C . GLU A 1 106 ? -15.758 0.455 6.711 1.000 29.308 103 GLU A C 1
ATOM 783 O O . GLU A 1 106 ? -16.065 1.412 7.486 1.000 32.664 103 GLU A O 1
ATOM 789 N N . VAL A 1 107 ? -14.576 0.343 6.120 1.000 25.341 104 VAL A N 1
ATOM 790 C CA . VAL A 1 107 ? -13.501 1.368 6.191 1.000 24.113 104 VAL A CA 1
ATOM 791 C C . VAL A 1 107 ? -13.038 1.651 4.763 1.000 29.264 104 VAL A C 1
ATOM 792 O O . VAL A 1 107 ? -12.768 0.698 4.015 1.000 28.255 104 VAL A O 1
ATOM 796 N N . VAL A 1 108 ? -13.003 2.923 4.404 1.000 28.948 105 VAL A N 1
ATOM 797 C CA . VAL A 1 108 ? -12.662 3.349 3.025 1.000 29.770 105 VAL A CA 1
ATOM 798 C C . VAL A 1 108 ? -11.504 4.317 3.136 1.000 33.150 105 VAL A C 1
ATOM 799 O O . VAL A 1 108 ? -11.385 5.046 4.153 1.000 33.201 105 VAL A O 1
ATOM 803 N N . GLU A 1 109 ? -10.679 4.321 2.100 1.000 30.030 106 GLU A N 1
ATOM 804 C CA . GLU A 1 109 ? -9.719 5.410 1.852 1.000 35.677 106 GLU A CA 1
ATOM 805 C C . GLU A 1 109 ? -10.223 6.128 0.593 1.000 35.899 106 GLU A C 1
ATOM 806 O O . GLU A 1 109 ? -10.602 5.441 -0.358 1.000 35.396 106 GLU A O 1
ATOM 812 N N . ASN A 1 110 ? -10.386 7.452 0.665 1.000 36.620 107 ASN A N 1
ATOM 813 C CA . ASN A 1 110 ? -10.998 8.298 -0.395 1.000 39.944 107 ASN A CA 1
ATOM 814 C C . ASN A 1 110 ? -9.886 8.903 -1.265 1.000 40.912 107 ASN A C 1
ATOM 815 O O . ASN A 1 110 ? -8.732 9.030 -0.775 1.000 41.111 107 ASN A O 1
ATOM 820 N N . SER A 1 111 ? -10.212 9.252 -2.524 1.000 46.873 108 SER A N 1
ATOM 821 C CA . SER A 1 111 ? -9.265 9.873 -3.493 1.000 51.515 108 SER A CA 1
ATOM 822 C C . SER A 1 111 ? -8.622 11.139 -2.896 1.000 55.141 108 SER A C 1
ATOM 823 O O . SER A 1 111 ? -7.452 11.413 -3.238 1.000 59.634 108 SER A O 1
ATOM 826 N N . ASP A 1 112 ? -9.331 11.857 -2.014 1.000 49.501 109 ASP A N 1
ATOM 827 C CA . ASP A 1 112 ? -8.819 13.085 -1.340 1.000 49.750 109 ASP A CA 1
ATOM 828 C C . ASP A 1 112 ? -7.839 12.705 -0.212 1.000 50.804 109 ASP A C 1
ATOM 829 O O . ASP A 1 112 ? -7.205 13.618 0.327 1.000 53.347 109 ASP A O 1
ATOM 834 N N . GLY A 1 113 ? -7.694 11.411 0.108 1.000 44.824 110 GLY A N 1
ATOM 835 C CA . GLY A 1 113 ? -6.721 10.897 1.090 1.000 41.310 110 GLY A CA 1
ATOM 836 C C . GLY A 1 113 ? -7.333 10.785 2.482 1.000 35.212 110 GLY A C 1
ATOM 837 O O . GLY A 1 113 ? -6.622 10.385 3.398 1.000 33.901 110 GLY A O 1
ATOM 838 N N . THR A 1 114 ? -8.610 11.139 2.642 1.000 35.876 111 THR A N 1
ATOM 839 C CA . THR A 1 114 ? -9.335 10.987 3.927 1.000 35.922 111 THR A CA 1
ATOM 840 C C . THR A 1 114 ? -9.664 9.503 4.132 1.000 35.436 111 THR A C 1
ATOM 841 O O . THR A 1 114 ? -9.706 8.735 3.140 1.000 37.931 111 THR A O 1
ATOM 845 N N . THR A 1 115 ? -9.859 9.102 5.386 1.000 30.285 112 THR A N 1
ATOM 846 C CA . THR A 1 115 ? -10.270 7.734 5.770 1.000 28.035 112 THR A CA 1
ATOM 847 C C . THR A 1 115 ? -11.643 7.830 6.420 1.000 27.783 112 THR A C 1
ATOM 848 O O . THR A 1 115 ? -11.815 8.726 7.273 1.000 30.372 112 THR A O 1
ATOM 852 N N . GLY A 1 116 ? -12.572 7.002 5.998 1.000 27.496 113 GLY A N 1
ATOM 853 C CA . GLY A 1 116 ? -13.919 6.904 6.565 1.000 26.924 113 GLY A CA 1
ATOM 854 C C . GLY A 1 116 ? -14.161 5.531 7.152 1.000 27.220 113 GLY A C 1
ATOM 855 O O . GLY A 1 116 ? -13.664 4.566 6.592 1.000 27.392 113 GLY A O 1
ATOM 856 N N . GLY A 1 117 ? -14.893 5.460 8.266 1.000 25.927 114 GLY A N 1
ATOM 857 C CA . GLY A 1 117 ? -15.289 4.183 8.875 1.000 24.962 114 GLY A CA 1
ATOM 858 C C . GLY A 1 117 ? -16.725 4.241 9.250 1.000 27.324 114 GLY A C 1
ATOM 859 O O . GLY A 1 117 ? -17.190 5.356 9.608 1.000 29.556 114 GLY A O 1
ATOM 860 N N . LYS A 1 118 ? -17.416 3.114 9.128 1.000 29.185 115 LYS A N 1
ATOM 861 C CA . LYS A 1 118 ? -18.842 3.009 9.464 1.000 29.831 115 LYS A CA 1
ATOM 862 C C . LYS A 1 118 ? -19.087 1.633 10.081 1.000 28.980 115 LYS A C 1
ATOM 863 O O . LYS A 1 118 ? -18.871 0.618 9.390 1.000 30.144 115 LYS A O 1
ATOM 869 N N . TRP A 1 119 ? -19.569 1.619 11.321 1.000 25.322 116 TRP A N 1
ATOM 870 C CA . TRP A 1 119 ? -20.096 0.424 12.003 1.000 25.545 116 TRP A CA 1
ATOM 871 C C . TRP A 1 119 ? -21.631 0.526 11.890 1.000 26.602 116 TRP A C 1
ATOM 872 O O . TRP A 1 119 ? -22.193 1.514 12.401 1.000 27.626 116 TRP A O 1
ATOM 883 N N . LEU A 1 120 ? -22.269 -0.412 11.186 1.000 28.981 117 LEU A N 1
ATOM 884 C CA . LEU A 1 120 ? -23.666 -0.237 10.701 1.000 33.303 117 LEU A CA 1
ATOM 885 C C . LEU A 1 120 ? -24.507 -1.400 11.192 1.000 33.949 117 LEU A C 1
ATOM 886 O O . LEU A 1 120 ? -24.099 -2.581 10.957 1.000 30.193 117 LEU A O 1
ATOM 891 N N . SER A 1 121 ? -25.644 -1.080 11.824 1.000 32.291 118 SER A N 1
ATOM 892 C CA . SER A 1 121 ? -26.606 -2.073 12.368 1.000 40.254 118 SER A CA 1
ATOM 893 C C . SER A 1 121 ? -27.716 -2.348 11.349 1.000 42.883 118 SER A C 1
ATOM 894 O O . SER A 1 121 ? -27.905 -1.542 10.413 1.000 40.156 118 SER A O 1
ATOM 897 N N . LYS A 1 122 ? -28.399 -3.479 11.526 1.000 53.307 119 LYS A N 1
ATOM 898 C CA . LYS A 1 122 ? -29.506 -3.945 10.648 1.000 58.288 119 LYS A CA 1
ATOM 899 C C . LYS A 1 122 ? -30.645 -2.911 10.711 1.000 57.336 119 LYS A C 1
ATOM 900 O O . LYS A 1 122 ? -31.225 -2.600 9.649 1.000 60.970 119 LYS A O 1
ATOM 906 N N . ASP A 1 123 ? -30.868 -2.325 11.891 1.000 56.985 120 ASP A N 1
ATOM 907 C CA . ASP A 1 123 ? -31.941 -1.333 12.175 1.000 55.481 120 ASP A CA 1
ATOM 908 C C . ASP A 1 123 ? -31.566 0.075 11.684 1.000 56.147 120 ASP A C 1
ATOM 909 O O . ASP A 1 123 ? -32.327 1.013 11.997 1.000 54.609 120 ASP A O 1
ATOM 914 N N . GLY A 1 124 ? -30.439 0.234 10.978 1.000 49.330 121 GLY A N 1
ATOM 915 C CA . GLY A 1 124 ? -30.009 1.513 10.378 1.000 45.438 121 GLY A CA 1
ATOM 916 C C . GLY A 1 124 ? -29.111 2.347 11.288 1.000 43.624 121 GLY A C 1
ATOM 917 O O . GLY A 1 124 ? -28.519 3.322 10.781 1.000 47.154 121 GLY A O 1
ATOM 918 N N . GLY A 1 125 ? -29.020 2.012 12.581 1.000 40.864 122 GLY A N 1
ATOM 919 C CA . GLY A 1 125 ? -28.141 2.708 13.540 1.000 40.464 122 GLY A CA 1
ATOM 920 C C . GLY A 1 125 ? -26.681 2.543 13.148 1.000 37.634 122 GLY A C 1
ATOM 921 O O . GLY A 1 125 ? -26.338 1.526 12.498 1.000 34.612 122 GLY A O 1
ATOM 922 N N . SER A 1 126 ? -25.840 3.508 13.479 1.000 31.428 123 SER A N 1
ATOM 923 C CA . SER A 1 126 ? -24.440 3.507 13.015 1.000 31.619 123 SER A CA 1
ATOM 924 C C . SER A 1 126 ? -23.569 4.355 13.934 1.000 29.042 123 SER A C 1
ATOM 925 O O . SER A 1 126 ? -24.095 5.224 14.659 1.000 29.216 123 SER A O 1
ATOM 928 N N . ILE A 1 127 ? -22.282 4.019 13.953 1.000 25.757 124 ILE A N 1
ATOM 929 C CA . ILE A 1 127 ? -21.191 4.940 14.368 1.000 23.553 124 ILE A CA 1
ATOM 930 C C . ILE A 1 127 ? -20.245 5.108 13.200 1.000 25.464 124 ILE A C 1
ATOM 931 O O . ILE A 1 127 ? -19.815 4.105 12.632 1.000 24.020 124 ILE A O 1
ATOM 936 N N . THR A 1 128 ? -19.919 6.337 12.854 1.000 25.062 125 THR A N 1
ATOM 937 C CA . THR A 1 128 ? -19.029 6.618 11.708 1.000 27.412 125 THR A CA 1
ATOM 938 C C . THR A 1 128 ? -17.857 7.440 12.211 1.000 28.200 125 THR A C 1
ATOM 939 O O . THR A 1 128 ? -18.010 8.149 13.220 1.000 27.395 125 THR A O 1
ATOM 943 N N . PHE A 1 129 ? -16.710 7.312 11.544 1.000 24.998 126 PHE A N 1
ATOM 944 C CA . PHE A 1 129 ? -15.548 8.207 11.738 1.000 23.881 126 PHE A CA 1
ATOM 945 C C . PHE A 1 129 ? -15.086 8.744 10.393 1.000 26.010 126 PHE A C 1
ATOM 946 O O . PHE A 1 129 ? -15.349 8.153 9.341 1.000 27.991 126 PHE A O 1
ATOM 954 N N . HIS A 1 130 ? -14.445 9.900 10.432 1.000 25.928 127 HIS A N 1
ATOM 955 C CA . HIS A 1 130 ? -13.854 10.523 9.230 1.000 30.109 127 HIS A CA 1
ATOM 956 C C . HIS A 1 130 ? -12.556 11.173 9.669 1.000 26.423 127 HIS A C 1
ATOM 957 O O . HIS A 1 130 ? -12.597 11.989 10.635 1.000 28.568 127 HIS A O 1
ATOM 964 N N . ILE A 1 131 ? -11.437 10.785 9.046 1.000 23.654 128 ILE A N 1
ATOM 965 C CA . ILE A 1 131 ? -10.106 11.276 9.453 1.000 21.557 128 ILE A CA 1
ATOM 966 C C . ILE A 1 131 ? -9.432 12.015 8.294 1.000 26.085 128 ILE A C 1
ATOM 967 O O . ILE A 1 131 ? -9.542 11.541 7.158 1.000 25.470 128 ILE A O 1
ATOM 972 N N . ALA A 1 132 ? -8.799 13.152 8.611 1.000 26.900 129 ALA A N 1
ATOM 973 C CA . ALA A 1 132 ? -8.135 14.027 7.622 1.000 28.954 129 ALA A CA 1
ATOM 974 C C . ALA A 1 132 ? -7.010 13.242 6.947 1.000 31.009 129 ALA A C 1
ATOM 975 O O . ALA A 1 132 ? -6.418 12.336 7.570 1.000 30.089 129 ALA A O 1
ATOM 977 N N . SER A 1 133 ? -6.694 13.612 5.703 1.000 32.352 130 SER A N 1
ATOM 978 C CA . SER A 1 133 ? -5.564 13.013 4.940 1.000 31.205 130 SER A CA 1
ATOM 979 C C . SER A 1 133 ? -4.251 13.237 5.680 1.000 29.161 130 SER A C 1
ATOM 980 O O . SER A 1 133 ? -3.329 12.395 5.530 1.000 30.363 130 SER A O 1
ATOM 983 N N . ASP A 1 134 ? -4.114 14.319 6.452 1.000 28.237 131 ASP A N 1
ATOM 984 C CA . ASP A 1 134 ? -2.849 14.612 7.172 1.000 28.796 131 ASP A CA 1
ATOM 985 C C . ASP A 1 134 ? -3.014 14.276 8.667 1.000 26.760 131 ASP A C 1
ATOM 986 O O . ASP A 1 134 ? -2.126 14.607 9.438 1.000 28.675 131 ASP A O 1
ATOM 991 N N . TYR A 1 135 ? -4.127 13.633 9.031 1.000 30.904 132 TYR A N 1
ATOM 992 C CA . TYR A 1 135 ? -4.388 13.091 10.390 1.000 29.537 132 TYR A CA 1
ATOM 993 C C . TYR A 1 135 ? -4.527 14.210 11.435 1.000 27.137 132 TYR A C 1
ATOM 994 O O . TYR A 1 135 ? -4.297 13.963 12.639 1.000 26.652 132 TYR A O 1
ATOM 1003 N N . THR A 1 136 ? -4.826 15.449 11.016 1.000 29.491 133 THR A N 1
ATOM 1004 C CA . THR A 1 136 ? -4.920 16.594 11.963 1.000 24.791 133 THR A CA 1
ATOM 1005 C C . THR A 1 136 ? -6.348 16.742 12.527 1.000 26.030 133 THR A C 1
ATOM 1006 O O . THR A 1 136 ? -6.530 17.601 13.388 1.000 27.968 133 THR A O 1
ATOM 1010 N N . ALA A 1 137 ? -7.334 15.998 12.067 1.000 24.402 134 ALA A N 1
ATOM 1011 C CA . ALA A 1 137 ? -8.734 16.106 12.513 1.000 27.175 134 ALA A CA 1
ATOM 1012 C C . ALA A 1 137 ? -9.421 14.763 12.346 1.000 25.536 134 ALA A C 1
ATOM 1013 O O . ALA A 1 137 ? -9.132 14.042 11.359 1.000 25.512 134 ALA A O 1
ATOM 1015 N N . ALA A 1 138 ? -10.320 14.446 13.269 1.000 22.604 135 ALA A N 1
ATOM 1016 C CA . ALA A 1 138 ? -11.187 13.280 13.198 1.000 23.651 135 ALA A CA 1
ATOM 1017 C C . ALA A 1 138 ? -12.565 13.689 13.685 1.000 23.071 135 ALA A C 1
ATOM 1018 O O . ALA A 1 138 ? -12.643 14.421 14.674 1.000 26.298 135 ALA A O 1
ATOM 1020 N N . ALA A 1 139 ? -13.601 13.160 13.059 1.000 25.815 136 ALA A N 1
ATOM 1021 C CA . ALA A 1 139 ? -15.004 13.399 13.435 1.000 27.151 136 ALA A CA 1
ATOM 1022 C C . ALA A 1 139 ? -15.660 12.045 13.603 1.000 28.239 136 ALA A C 1
ATOM 1023 O O . ALA A 1 139 ? -15.516 11.200 12.697 1.000 25.545 136 ALA A O 1
ATOM 1025 N N . LEU A 1 140 ? -16.378 11.861 14.700 1.000 24.210 137 LEU A N 1
ATOM 1026 C CA . LEU A 1 140 ? -17.252 10.690 14.846 1.000 26.973 137 LEU A CA 1
ATOM 1027 C C . LEU A 1 140 ? -18.694 11.167 14.859 1.000 26.572 137 LEU A C 1
ATOM 1028 O O . LEU A 1 140 ? -18.978 12.262 15.405 1.000 31.288 137 LEU A O 1
ATOM 1033 N N . ASP A 1 141 ? -19.581 10.373 14.284 1.000 27.718 138 ASP A N 1
ATOM 1034 C CA . ASP A 1 141 ? -21.035 10.633 14.363 1.000 29.831 138 ASP A CA 1
ATOM 1035 C C . ASP A 1 141 ? -21.669 9.382 14.944 1.000 27.594 138 ASP A C 1
ATOM 1036 O O . ASP A 1 141 ? -21.398 8.281 14.400 1.000 29.054 138 ASP A O 1
ATOM 1041 N N . PHE A 1 142 ? -22.413 9.547 16.049 1.000 24.745 139 PHE A N 1
ATOM 1042 C CA . PHE A 1 142 ? -23.200 8.475 16.705 1.000 25.783 139 PHE A CA 1
ATOM 1043 C C . PHE A 1 142 ? -24.662 8.655 16.319 1.000 29.667 139 PHE A C 1
ATOM 1044 O O . PHE A 1 142 ? -25.192 9.769 16.521 1.000 26.689 139 PHE A O 1
ATOM 1052 N N . ASN A 1 143 ? -25.263 7.602 15.784 1.000 27.487 140 ASN A N 1
ATOM 1053 C CA . ASN A 1 143 ? -26.703 7.510 15.474 1.000 30.389 140 ASN A CA 1
ATOM 1054 C C . ASN A 1 143 ? -27.167 6.107 15.850 1.000 28.054 140 ASN A C 1
ATOM 1055 O O . ASN A 1 143 ? -27.409 5.278 14.965 1.000 31.047 140 ASN A O 1
ATOM 1060 N N . VAL A 1 144 ? -27.309 5.865 17.142 1.000 27.379 141 VAL A N 1
ATOM 1061 C CA . VAL A 1 144 ? -27.718 4.536 17.664 1.000 31.758 141 VAL A CA 1
ATOM 1062 C C . VAL A 1 144 ? -29.052 4.719 18.358 1.000 32.161 141 VAL A C 1
ATOM 1063 O O . VAL A 1 144 ? -29.090 5.122 19.521 1.000 31.241 141 VAL A O 1
ATOM 1067 N N . PRO A 1 145 ? -30.179 4.416 17.677 1.000 39.875 142 PRO A N 1
ATOM 1068 C CA . PRO A 1 145 ? -31.489 4.743 18.220 1.000 37.148 142 PRO A CA 1
ATOM 1069 C C . PRO A 1 145 ? -31.658 4.008 19.556 1.000 36.736 142 PRO A C 1
ATOM 1070 O O . PRO A 1 145 ? -31.204 2.875 19.685 1.000 38.770 142 PRO A O 1
ATOM 1074 N N . GLY A 1 146 ? -32.260 4.701 20.529 1.000 38.019 143 GLY A N 1
ATOM 1075 C CA . GLY A 1 146 ? -32.542 4.192 21.879 1.000 38.149 143 GLY A CA 1
ATOM 1076 C C . GLY A 1 146 ? -31.313 4.170 22.768 1.000 39.552 143 GLY A C 1
ATOM 1077 O O . GLY A 1 146 ? -31.469 3.812 23.947 1.000 36.512 143 GLY A O 1
ATOM 1078 N N . LYS A 1 147 ? -30.125 4.532 22.257 1.000 37.140 144 LYS A N 1
ATOM 1079 C CA . LYS A 1 147 ? -28.858 4.406 23.034 1.000 35.723 144 LYS A CA 1
ATOM 1080 C C . LYS A 1 147 ? -28.162 5.763 23.127 1.000 30.033 144 LYS A C 1
ATOM 1081 O O . LYS A 1 147 ? -28.130 6.343 24.223 1.000 30.759 144 LYS A O 1
ATOM 1087 N N . VAL A 1 148 ? -27.627 6.243 22.007 1.000 27.247 145 VAL A N 1
ATOM 1088 C CA . VAL A 1 148 ? -26.773 7.454 22.015 1.000 26.108 145 VAL A CA 1
ATOM 1089 C C . VAL A 1 148 ? -26.740 8.048 20.619 1.000 30.382 145 VAL A C 1
ATOM 1090 O O . VAL A 1 148 ? -26.668 7.306 19.604 1.000 28.107 145 VAL A O 1
ATOM 1094 N N . SER A 1 149 ? -26.831 9.367 20.579 1.000 28.365 146 SER A N 1
ATOM 1095 C CA . SER A 1 149 ? -26.662 10.146 19.346 1.000 27.381 146 SER A CA 1
ATOM 1096 C C . SER A 1 149 ? -25.719 11.300 19.640 1.000 26.616 146 SER A C 1
ATOM 1097 O O . SER A 1 149 ? -25.711 11.804 20.760 1.000 29.175 146 SER A O 1
ATOM 1100 N N . GLY A 1 150 ? -24.992 11.731 18.641 1.000 26.109 147 GLY A N 1
ATOM 1101 C CA . GLY A 1 150 ? -24.231 12.974 18.758 1.000 24.464 147 GLY A CA 1
ATOM 1102 C C . GLY A 1 150 ? -22.967 12.904 17.966 1.000 25.278 147 GLY A C 1
ATOM 1103 O O . GLY A 1 150 ? -22.909 12.090 17.019 1.000 28.102 147 GLY A O 1
ATOM 1104 N N . THR A 1 151 ? -22.029 13.766 18.310 1.000 22.727 148 THR A N 1
ATOM 1105 C CA . THR A 1 151 ? -20.810 13.981 17.521 1.000 23.059 148 THR A CA 1
ATOM 1106 C C . THR A 1 151 ? -19.616 14.157 18.451 1.000 24.943 148 THR A C 1
ATOM 1107 O O . THR A 1 151 ? -19.779 14.548 19.609 1.000 25.981 148 THR A O 1
ATOM 1111 N N . MET A 1 152 ? -18.455 13.724 17.973 1.000 22.242 149 MET A N 1
ATOM 1112 C CA . MET A 1 152 ? -17.173 13.934 18.666 1.000 21.940 149 MET A CA 1
ATOM 1113 C C . MET A 1 152 ? -16.172 14.473 17.664 1.000 24.003 149 MET A C 1
ATOM 1114 O O . MET A 1 152 ? -16.232 14.021 16.482 1.000 25.748 149 MET A O 1
ATOM 1119 N N . GLU A 1 153 ? -15.285 15.364 18.073 1.000 22.471 150 GLU A N 1
ATOM 1120 C CA . GLU A 1 153 ? -14.259 15.909 17.172 1.000 24.160 150 GLU A CA 1
ATOM 1121 C C . GLU A 1 153 ? -12.929 15.928 17.914 1.000 23.657 150 GLU A C 1
ATOM 1122 O O . GLU A 1 153 ? -12.927 16.197 19.136 1.000 22.168 150 GLU A O 1
ATOM 1128 N N . LEU A 1 154 ? -11.826 15.555 17.238 1.000 22.502 151 LEU A N 1
ATOM 1129 C CA . LEU A 1 154 ? -10.452 15.634 17.750 1.000 20.898 151 LEU A CA 1
ATOM 1130 C C . LEU A 1 154 ? -9.670 16.417 16.734 1.000 22.121 151 LEU A C 1
ATOM 1131 O O . LEU A 1 154 ? -9.788 16.066 15.536 1.000 23.648 151 LEU A O 1
ATOM 1136 N N . ARG A 1 155 ? -8.918 17.427 17.159 1.000 23.959 152 ARG A N 1
ATOM 1137 C CA . ARG A 1 155 ? -8.136 18.282 16.229 1.000 26.242 152 ARG A CA 1
ATOM 1138 C C . ARG A 1 155 ? -6.735 18.466 16.786 1.000 23.986 152 ARG A C 1
ATOM 1139 O O . ARG A 1 155 ? -6.580 18.820 17.922 1.000 24.606 152 ARG A O 1
ATOM 1147 N N . ASN A 1 156 ? -5.738 18.318 15.927 1.000 22.978 153 ASN A N 1
ATOM 1148 C CA . ASN A 1 156 ? -4.314 18.555 16.213 1.000 26.728 153 ASN A CA 1
ATOM 1149 C C . ASN A 1 156 ? -4.014 19.951 15.661 1.000 35.196 153 ASN A C 1
ATOM 1150 O O . ASN A 1 156 ? -4.248 20.157 14.439 1.000 36.248 153 ASN A O 1
ATOM 1155 N N . HIS A 1 157 ? -3.531 20.848 16.517 1.000 34.802 154 HIS A N 1
ATOM 1156 C CA . HIS A 1 157 ? -3.194 22.259 16.170 1.000 39.031 154 HIS A CA 1
ATOM 1157 C C . HIS A 1 157 ? -1.684 22.492 16.266 1.000 40.733 154 HIS A C 1
ATOM 1158 O O . HIS A 1 157 ? -1.301 23.673 16.404 1.000 42.687 154 HIS A O 1
ATOM 1165 N N . ALA A 1 158 ? -0.873 21.429 16.235 1.000 41.052 155 ALA A N 1
ATOM 1166 C CA . ALA A 1 158 ? 0.598 21.463 16.459 1.000 38.705 155 ALA A CA 1
ATOM 1167 C C . ALA A 1 158 ? 1.278 22.122 15.256 1.000 44.012 155 ALA A C 1
ATOM 1168 O O . ALA A 1 158 ? 0.763 21.946 14.117 1.000 42.972 155 ALA A O 1
ATOM 1170 N N . ASN A 1 159 ? 2.386 22.836 15.507 1.000 48.750 156 ASN A N 1
ATOM 1171 C CA . ASN A 1 159 ? 3.292 23.411 14.476 1.000 53.518 156 ASN A CA 1
ATOM 1172 C C . ASN A 1 159 ? 3.858 22.272 13.633 1.000 53.442 156 ASN A C 1
ATOM 1173 O O . ASN A 1 159 ? 3.866 22.395 12.390 1.000 50.466 156 ASN A O 1
ATOM 1178 N N . VAL A 1 160 ? 4.313 21.215 14.315 1.000 52.143 157 VAL A N 1
ATOM 1179 C CA . VAL A 1 160 ? 4.925 19.996 13.710 1.000 51.802 157 VAL A CA 1
ATOM 1180 C C . VAL A 1 160 ? 3.798 19.023 13.321 1.000 44.699 157 VAL A C 1
ATOM 1181 O O . VAL A 1 160 ? 2.904 18.750 14.178 1.000 35.694 157 VAL A O 1
ATOM 1185 N N . SER A 1 161 ? 3.802 18.556 12.063 1.000 39.002 158 SER A N 1
ATOM 1186 C CA . SER A 1 161 ? 2.714 17.726 11.484 1.000 38.754 158 SER A CA 1
ATOM 1187 C C . SER A 1 161 ? 2.688 16.381 12.209 1.000 30.761 158 SER A C 1
ATOM 1188 O O . SER A 1 161 ? 3.733 15.879 12.623 1.000 28.597 158 SER A O 1
ATOM 1191 N N . PRO A 1 162 ? 1.494 15.796 12.398 1.000 30.015 159 PRO A N 1
ATOM 1192 C CA . PRO A 1 162 ? 1.402 14.390 12.802 1.000 29.102 159 PRO A CA 1
ATOM 1193 C C . PRO A 1 162 ? 2.321 13.497 11.959 1.000 31.119 159 PRO A C 1
ATOM 1194 O O . PRO A 1 162 ? 2.990 12.639 12.509 1.000 29.973 159 PRO A O 1
ATOM 1198 N N . THR A 1 163 ? 2.367 13.742 10.645 1.000 31.000 160 THR A N 1
ATOM 1199 C CA . THR A 1 163 ? 3.174 12.911 9.705 1.000 36.164 160 THR A CA 1
ATOM 1200 C C . THR A 1 163 ? 4.631 12.843 10.195 1.000 34.228 160 THR A C 1
ATOM 1201 O O . THR A 1 163 ? 5.212 11.752 10.193 1.000 35.514 160 THR A O 1
ATOM 1205 N N . SER A 1 164 ? 5.230 13.952 10.629 1.000 33.964 161 SER A N 1
ATOM 1206 C CA . SER A 1 164 ? 6.662 13.982 11.018 1.000 32.300 161 SER A CA 1
ATOM 1207 C C . SER A 1 164 ? 6.915 13.090 12.245 1.000 35.543 161 SER A C 1
ATOM 1208 O O . SER A 1 164 ? 8.076 12.696 12.470 1.000 33.383 161 SER A O 1
ATOM 1211 N N . ASN A 1 165 ? 5.880 12.756 13.026 1.000 30.561 162 ASN A N 1
ATOM 1212 C CA . ASN A 1 165 ? 6.058 11.970 14.279 1.000 31.140 162 ASN A CA 1
ATOM 1213 C C . ASN A 1 165 ? 5.692 10.487 14.061 1.000 27.709 162 ASN A C 1
ATOM 1214 O O . ASN A 1 165 ? 5.930 9.744 15.006 1.000 33.827 162 ASN A O 1
ATOM 1219 N N . LEU A 1 166 ? 5.120 10.117 12.912 1.000 30.489 163 LEU A N 1
ATOM 1220 C CA . LEU A 1 166 ? 4.653 8.721 12.623 1.000 29.433 163 LEU A CA 1
ATOM 1221 C C . LEU A 1 166 ? 5.844 7.764 12.740 1.000 32.573 163 LEU A C 1
ATOM 1222 O O . LEU A 1 166 ? 7.000 8.131 12.529 1.000 32.180 163 LEU A O 1
ATOM 1227 N N . PRO A 1 167 ? 5.637 6.504 13.201 1.000 29.602 164 PRO A N 1
ATOM 1228 C CA . PRO A 1 167 ? 6.755 5.567 13.304 1.000 30.690 164 PRO A CA 1
ATOM 1229 C C . PRO A 1 167 ? 7.292 5.263 11.899 1.000 28.395 164 PRO A C 1
ATOM 1230 O O . PRO A 1 167 ? 6.528 5.223 10.940 1.000 28.452 164 PRO A O 1
ATOM 1234 N N . ALA A 1 168 ? 8.603 5.080 11.834 1.000 33.831 165 ALA A N 1
ATOM 1235 C CA . ALA A 1 168 ? 9.376 4.964 10.579 1.000 34.424 165 ALA A CA 1
ATOM 1236 C C . ALA A 1 168 ? 9.797 3.500 10.396 1.000 36.271 165 ALA A C 1
ATOM 1237 O O . ALA A 1 168 ? 10.383 3.189 9.342 1.000 39.962 165 ALA A O 1
ATOM 1239 N N . SER A 1 169 ? 9.491 2.630 11.370 1.000 32.569 166 SER A N 1
ATOM 1240 C CA . SER A 1 169 ? 9.854 1.189 11.339 1.000 33.219 166 SER A CA 1
ATOM 1241 C C . SER A 1 169 ? 8.841 0.367 12.137 1.000 33.801 166 SER A C 1
ATOM 1242 O O . SER A 1 169 ? 8.133 0.931 12.998 1.000 29.451 166 SER A O 1
ATOM 1245 N N . ASP A 1 170 ? 8.797 -0.933 11.872 1.000 32.182 167 ASP A N 1
ATOM 1246 C CA . ASP A 1 170 ? 7.946 -1.879 12.632 1.000 33.437 167 ASP A CA 1
ATOM 1247 C C . ASP A 1 170 ? 8.273 -1.749 14.112 1.000 32.891 167 ASP A C 1
ATOM 1248 O O . ASP A 1 170 ? 7.331 -1.668 14.903 1.000 30.657 167 ASP A O 1
ATOM 1253 N N . ALA A 1 171 ? 9.551 -1.726 14.480 1.000 29.700 168 ALA A N 1
ATOM 1254 C CA . ALA A 1 171 ? 9.973 -1.686 15.893 1.000 33.747 168 ALA A CA 1
ATOM 1255 C C . ALA A 1 171 ? 9.381 -0.436 16.586 1.000 34.123 168 ALA A C 1
ATOM 1256 O O . ALA A 1 171 ? 8.896 -0.571 17.718 1.000 31.288 168 ALA A O 1
ATOM 1258 N N . GLU A 1 172 ? 9.290 0.724 15.923 1.000 28.803 169 GLU A N 1
ATOM 1259 C CA . GLU A 1 172 ? 8.701 1.952 16.559 1.000 29.288 169 GLU A CA 1
ATOM 1260 C C . GLU A 1 172 ? 7.169 1.853 16.593 1.000 27.168 169 GLU A C 1
ATOM 1261 O O . GLU A 1 172 ? 6.534 2.673 17.322 1.000 25.722 169 GLU A O 1
ATOM 1267 N N . ALA A 1 173 ? 6.547 0.936 15.841 1.000 23.074 170 ALA A N 1
ATOM 1268 C CA . ALA A 1 173 ? 5.070 0.811 15.790 1.000 22.447 170 ALA A CA 1
ATOM 1269 C C . ALA A 1 173 ? 4.613 -0.338 16.708 1.000 19.838 170 ALA A C 1
ATOM 1270 O O . ALA A 1 173 ? 3.411 -0.494 16.816 1.000 23.028 170 ALA A O 1
ATOM 1272 N N . GLN A 1 174 ? 5.548 -1.124 17.213 1.000 20.021 171 GLN A N 1
ATOM 1273 C CA . GLN A 1 174 ? 5.214 -2.384 17.947 1.000 20.733 171 GLN A CA 1
ATOM 1274 C C . GLN A 1 174 ? 5.285 -2.218 19.468 1.000 19.301 171 GLN A C 1
ATOM 1275 O O . GLN A 1 174 ? 6.255 -1.709 20.042 1.000 21.722 171 GLN A O 1
ATOM 1281 N N . LEU A 1 175 ? 4.339 -2.870 20.125 1.000 19.037 172 LEU A N 1
ATOM 1282 C CA . LEU A 1 175 ? 4.407 -3.234 21.550 1.000 19.253 172 LEU A CA 1
ATOM 1283 C C . LEU A 1 175 ? 5.383 -4.395 21.727 1.000 19.643 172 LEU A C 1
ATOM 1284 O O . LEU A 1 175 ? 6.183 -4.392 22.630 1.000 22.721 172 LEU A O 1
ATOM 1289 N N . CYS A 1 176 ? 5.234 -5.394 20.879 1.000 21.556 173 CYS A N 1
ATOM 1290 C CA . CYS A 1 176 ? 6.029 -6.643 20.902 1.000 21.513 173 CYS A CA 1
ATOM 1291 C C . CYS A 1 176 ? 5.882 -7.236 19.517 1.000 19.573 173 CYS A C 1
ATOM 1292 O O . CYS A 1 176 ? 5.093 -6.726 18.700 1.000 20.843 173 CYS A O 1
ATOM 1295 N N . PRO A 1 177 ? 6.568 -8.352 19.184 1.000 21.652 174 PRO A N 1
ATOM 1296 C CA . PRO A 1 177 ? 6.516 -8.803 17.802 1.000 23.659 174 PRO A CA 1
ATOM 1297 C C . PRO A 1 177 ? 5.083 -9.113 17.392 1.000 20.427 174 PRO A C 1
ATOM 1298 O O . PRO A 1 177 ? 4.372 -9.849 18.104 1.000 22.413 174 PRO A O 1
ATOM 1302 N N . GLY A 1 178 ? 4.654 -8.517 16.288 1.000 20.209 175 GLY A N 1
ATOM 1303 C CA . GLY A 1 178 ? 3.340 -8.748 15.710 1.000 20.997 175 GLY A CA 1
ATOM 1304 C C . GLY A 1 178 ? 2.210 -7.998 16.414 1.000 19.324 175 GLY A C 1
ATOM 1305 O O . GLY A 1 178 ? 1.099 -8.093 15.940 1.000 20.147 175 GLY A O 1
ATOM 1306 N N . VAL A 1 179 ? 2.504 -7.187 17.423 1.000 19.421 176 VAL A N 1
ATOM 1307 C CA . VAL A 1 179 ? 1.420 -6.375 18.086 1.000 17.649 176 VAL A CA 1
ATOM 1308 C C . VAL A 1 179 ? 1.690 -4.880 17.840 1.000 17.280 176 VAL A C 1
ATOM 1309 O O . VAL A 1 179 ? 2.678 -4.436 18.316 1.000 19.933 176 VAL A O 1
ATOM 1313 N N . TYR A 1 180 ? 0.860 -4.243 17.024 1.000 18.124 177 TYR A N 1
ATOM 1314 C CA . TYR A 1 180 ? 1.051 -2.848 16.609 1.000 17.510 177 TYR A CA 1
ATOM 1315 C C . TYR A 1 180 ? 0.127 -1.957 17.441 1.000 18.987 177 TYR A C 1
ATOM 1316 O O . TYR A 1 180 ? -1.068 -2.188 17.500 1.000 18.698 177 TYR A O 1
ATOM 1325 N N . TYR A 1 181 ? 0.692 -0.887 17.979 1.000 20.087 178 TYR A N 1
ATOM 1326 C CA . TYR A 1 181 ? -0.103 0.063 18.805 1.000 20.417 178 TYR A CA 1
ATOM 1327 C C . TYR A 1 181 ? 0.484 1.417 18.529 1.000 21.148 178 TYR A C 1
ATOM 1328 O O . TYR A 1 181 ? 1.664 1.567 18.792 1.000 21.601 178 TYR A O 1
ATOM 1337 N N . THR A 1 182 ? -0.365 2.322 18.026 1.000 21.334 179 THR A N 1
ATOM 1338 C CA . THR A 1 182 ? 0.114 3.618 17.510 1.000 22.947 179 THR A CA 1
ATOM 1339 C C . THR A 1 182 ? -0.834 4.723 17.925 1.000 19.627 179 THR A C 1
ATOM 1340 O O . THR A 1 182 ? -2.046 4.468 18.040 1.000 19.691 179 THR A O 1
ATOM 1344 N N . PHE A 1 183 ? -0.289 5.929 17.876 1.000 21.364 180 PHE A N 1
ATOM 1345 C CA . PHE A 1 183 ? -0.974 7.169 18.311 1.000 19.119 180 PHE A CA 1
ATOM 1346 C C . PHE A 1 183 ? -0.791 8.223 17.213 1.000 19.226 180 PHE A C 1
ATOM 1347 O O . PHE A 1 183 ? -0.034 9.166 17.366 1.000 22.587 180 PHE A O 1
ATOM 1355 N N . PRO A 1 184 ? -1.434 8.041 16.062 1.000 19.398 181 PRO A N 1
ATOM 1356 C CA . PRO A 1 184 ? -1.065 8.820 14.872 1.000 23.021 181 PRO A CA 1
ATOM 1357 C C . PRO A 1 184 ? -1.461 10.302 14.916 1.000 22.513 181 PRO A C 1
ATOM 1358 O O . PRO A 1 184 ? -0.862 11.088 14.167 1.000 23.597 181 PRO A O 1
ATOM 1362 N N . MET A 1 185 ? -2.420 10.699 15.750 1.000 20.928 182 MET A N 1
ATOM 1363 C CA . MET A 1 185 ? -2.865 12.124 15.791 1.000 22.365 182 MET A CA 1
ATOM 1364 C C . MET A 1 185 ? -2.009 12.931 16.748 1.000 25.383 182 MET A C 1
ATOM 1365 O O . MET A 1 185 ? -2.072 14.196 16.673 1.000 26.253 182 MET A O 1
ATOM 1370 N N . GLY A 1 186 ? -1.307 12.296 17.687 1.000 21.514 183 GLY A N 1
ATOM 1371 C CA . GLY A 1 186 ? -0.567 13.010 18.728 1.000 24.946 183 GLY A CA 1
ATOM 1372 C C . GLY A 1 186 ? -1.515 13.900 19.533 1.000 22.849 183 GLY A C 1
ATOM 1373 O O . GLY A 1 186 ? -2.671 13.537 19.762 1.000 22.660 183 GLY A O 1
ATOM 1374 N N . PRO A 1 187 ? -1.037 15.055 20.038 1.000 23.553 184 PRO A N 1
ATOM 1375 C CA . PRO A 1 187 ? -1.855 15.928 20.891 1.000 22.028 184 PRO A CA 1
ATOM 1376 C C . PRO A 1 187 ? -3.053 16.532 20.163 1.000 22.651 184 PRO A C 1
ATOM 1377 O O . PRO A 1 187 ? -2.926 17.084 19.057 1.000 24.057 184 PRO A O 1
ATOM 1381 N N . VAL A 1 188 ? -4.209 16.420 20.797 1.000 22.103 185 VAL A N 1
ATOM 1382 C CA . VAL A 1 188 ? -5.510 16.815 20.205 1.000 22.222 185 VAL A CA 1
ATOM 1383 C C . VAL A 1 188 ? -6.339 17.626 21.215 1.000 22.832 185 VAL A C 1
ATOM 1384 O O . VAL A 1 188 ? -6.357 17.331 22.450 1.000 22.579 185 VAL A O 1
ATOM 1388 N N . ALA A 1 189 ? -7.052 18.611 20.676 1.000 22.185 186 ALA A N 1
ATOM 1389 C CA . ALA A 1 189 ? -8.158 19.281 21.38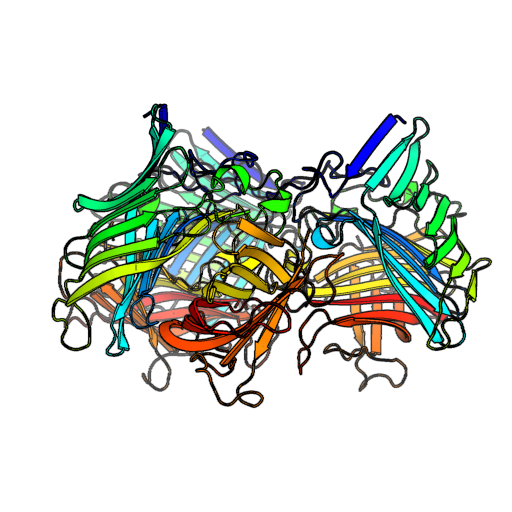9 1.000 22.111 186 ALA A CA 1
ATOM 1390 C C . ALA A 1 189 ? -9.417 18.554 21.022 1.000 22.198 186 ALA A C 1
ATOM 1391 O O . ALA A 1 189 ? -9.579 18.170 19.824 1.000 25.174 186 ALA A O 1
ATOM 1393 N N . THR A 1 190 ? -10.329 18.395 21.969 1.000 20.889 187 THR A N 1
ATOM 1394 C CA . THR A 1 190 ? -11.507 17.565 21.730 1.000 20.232 187 THR A CA 1
ATOM 1395 C C . THR A 1 190 ? -12.835 18.277 22.004 1.000 20.665 187 THR A C 1
ATOM 1396 O O . THR A 1 190 ? -12.890 19.185 22.897 1.000 22.032 187 THR A O 1
ATOM 1400 N N . SER A 1 191 ? -13.900 17.779 21.392 1.000 21.262 188 SER A N 1
ATOM 1401 C CA . SER A 1 191 ? -15.277 18.218 21.736 1.000 20.483 188 SER A CA 1
ATOM 1402 C C . SER A 1 191 ? -16.223 17.053 21.566 1.000 22.567 188 SER A C 1
ATOM 1403 O O . SER A 1 191 ? -15.914 16.109 20.768 1.000 21.877 188 SER A O 1
ATOM 1406 N N . VAL A 1 192 ? -17.297 17.074 22.322 1.000 20.468 189 VAL A N 1
ATOM 1407 C CA . VAL A 1 192 ? -18.367 16.052 22.280 1.000 23.414 189 VAL A CA 1
ATOM 1408 C C . VAL A 1 192 ? -19.671 16.813 22.475 1.000 23.853 189 VAL A C 1
ATOM 1409 O O . VAL A 1 192 ? -19.729 17.609 23.407 1.000 25.130 189 VAL A O 1
ATOM 1413 N N . THR A 1 193 ? -20.666 16.508 21.660 1.000 22.317 190 THR A N 1
ATOM 1414 C CA . THR A 1 193 ? -22.072 16.849 21.945 1.000 24.854 190 THR A CA 1
ATOM 1415 C C . THR A 1 193 ? -22.871 15.574 21.770 1.000 24.600 190 THR A C 1
ATOM 1416 O O . THR A 1 193 ? -22.971 15.116 20.636 1.000 26.723 190 THR A O 1
ATOM 1420 N N . ALA A 1 194 ? -23.425 15.016 22.838 1.000 22.225 191 ALA A N 1
ATOM 1421 C CA . ALA A 1 194 ? -24.114 13.723 22.773 1.000 24.936 191 ALA A CA 1
ATOM 1422 C C . ALA A 1 194 ? -25.350 13.703 23.648 1.000 26.633 191 ALA A C 1
ATOM 1423 O O . ALA A 1 194 ? -25.396 14.389 24.635 1.000 30.314 191 ALA A O 1
ATOM 1425 N N . THR A 1 195 ? -26.300 12.884 23.253 1.000 25.936 192 THR A N 1
ATOM 1426 C CA . THR A 1 195 ? -27.538 12.664 24.012 1.000 27.975 192 THR A CA 1
ATOM 1427 C C . THR A 1 195 ? -27.676 11.179 24.196 1.000 25.804 192 THR A C 1
ATOM 1428 O O . THR A 1 195 ? -27.509 10.481 23.218 1.000 27.776 192 THR A O 1
ATOM 1432 N N . PHE A 1 196 ? -27.929 10.758 25.425 1.000 26.411 193 PHE A N 1
ATOM 1433 C CA . PHE A 1 196 ? -28.106 9.334 25.796 1.000 28.714 193 PHE A CA 1
ATOM 1434 C C . PHE A 1 196 ? -29.566 9.170 26.214 1.000 32.927 193 PHE A C 1
ATOM 1435 O O . PHE A 1 196 ? -30.011 9.965 27.036 1.000 32.488 193 PHE A O 1
ATOM 1443 N N . SER A 1 197 ? -30.269 8.204 25.636 1.000 33.373 194 SER A N 1
ATOM 1444 C CA . SER A 1 197 ? -31.704 7.888 25.880 1.000 37.210 194 SER A CA 1
ATOM 1445 C C . SER A 1 197 ? -32.005 7.595 27.356 1.000 40.262 194 SER A C 1
ATOM 1446 O O . SER A 1 197 ? -33.018 8.125 27.858 1.000 39.510 194 SER A O 1
ATOM 1449 N N . SER A 1 198 ? -31.223 6.743 28.018 1.000 37.258 195 SER A N 1
ATOM 1450 C CA . SER A 1 198 ? -31.475 6.294 29.415 1.000 39.457 195 SER A CA 1
ATOM 1451 C C . SER A 1 198 ? -30.172 6.351 30.199 1.000 38.919 195 SER A C 1
ATOM 1452 O O . SER A 1 198 ? -29.252 5.625 29.820 1.000 40.009 195 SER A O 1
ATOM 1455 N N . VAL A 1 199 ? -30.117 7.185 31.234 1.000 35.715 196 VAL A N 1
ATOM 1456 C CA . VAL A 1 199 ? -28.904 7.399 32.067 1.000 35.049 196 VAL A CA 1
ATOM 1457 C C . VAL A 1 199 ? -29.313 7.307 33.538 1.000 42.666 196 VAL A C 1
ATOM 1458 O O . VAL A 1 199 ? -30.299 7.986 33.925 1.000 43.222 196 VAL A O 1
ATOM 1462 N N . GLY A 1 200 ? -28.574 6.499 34.300 1.000 47.359 197 GLY A N 1
ATOM 1463 C CA . GLY A 1 200 ? -28.666 6.413 35.770 1.000 52.874 197 GLY A CA 1
ATOM 1464 C C . GLY A 1 200 ? -29.831 5.540 36.206 1.000 54.180 197 GLY A C 1
ATOM 1465 O O . GLY A 1 200 ? -30.561 5.040 35.330 1.000 52.627 197 GLY A O 1
ATOM 1466 N N . ALA A 1 201 ? -30.004 5.398 37.524 1.000 64.248 198 ALA A N 1
ATOM 1467 C CA . ALA A 1 201 ? -31.071 4.618 38.195 1.000 66.096 198 ALA A CA 1
ATOM 1468 C C . ALA A 1 201 ? -32.455 4.986 37.638 1.000 62.972 198 ALA A C 1
ATOM 1469 O O . ALA A 1 201 ? -33.236 4.063 37.372 1.000 69.613 198 ALA A O 1
ATOM 1471 N N . ASN A 1 202 ? -32.738 6.277 37.440 1.000 63.712 199 ASN A N 1
ATOM 1472 C CA . ASN A 1 202 ? -34.059 6.787 36.975 1.000 62.181 199 ASN A CA 1
ATOM 1473 C C . ASN A 1 202 ? -34.265 6.550 35.469 1.000 58.540 199 ASN A C 1
ATOM 1474 O O . ASN A 1 202 ? -35.412 6.683 35.010 1.000 54.492 199 ASN A O 1
ATOM 1479 N N . GLY A 1 203 ? -33.200 6.275 34.709 1.000 57.350 200 GLY A N 1
ATOM 1480 C CA . GLY A 1 203 ? -33.281 5.968 33.265 1.000 52.045 200 GLY A CA 1
ATOM 1481 C C . GLY A 1 203 ? -33.776 7.153 32.441 1.000 52.916 200 GLY A C 1
ATOM 1482 O O . GLY A 1 203 ? -34.330 6.921 31.350 1.000 44.871 200 GLY A O 1
ATOM 1483 N N . GLU A 1 204 ? -33.593 8.383 32.930 1.000 51.914 201 GLU A N 1
ATOM 1484 C CA . GLU A 1 204 ? -33.957 9.623 32.191 1.000 53.124 201 GLU A CA 1
ATOM 1485 C C . GLU A 1 204 ? -32.871 9.916 31.152 1.000 44.571 201 GLU A C 1
ATOM 1486 O O . GLU A 1 204 ? -31.710 9.569 31.412 1.000 39.628 201 GLU A O 1
ATOM 1492 N N . SER A 1 205 ? -33.238 10.560 30.043 1.000 37.499 202 SER A N 1
ATOM 1493 C CA . SER A 1 205 ? -32.291 11.020 28.994 1.000 38.421 202 SER A CA 1
ATOM 1494 C C . SER A 1 205 ? -31.344 12.062 29.602 1.000 34.454 202 SER A C 1
ATOM 1495 O O . SER A 1 205 ? -31.748 12.760 30.539 1.000 32.646 202 SER A O 1
ATOM 1498 N N . ARG A 1 206 ? -30.097 12.126 29.119 1.000 32.039 203 ARG A N 1
ATOM 1499 C CA . ARG A 1 206 ? -29.085 13.117 29.565 1.000 29.135 203 ARG A CA 1
ATOM 1500 C C . ARG A 1 206 ? -28.232 13.484 28.362 1.000 27.940 203 ARG A C 1
ATOM 1501 O O . ARG A 1 206 ? -28.002 12.614 27.502 1.000 29.196 203 ARG A O 1
ATOM 1509 N N . GLU A 1 207 ? -27.823 14.745 28.316 1.000 27.650 204 GLU A N 1
ATOM 1510 C CA . GLU A 1 207 ? -26.861 15.275 27.338 1.000 28.789 204 GLU A CA 1
ATOM 1511 C C . GLU A 1 207 ? -25.490 15.378 27.993 1.000 25.028 204 GLU A C 1
ATOM 1512 O O . GLU A 1 207 ? -25.400 15.533 29.195 1.000 22.469 204 GLU A O 1
ATOM 1518 N N . LEU A 1 208 ? -24.458 15.220 27.173 1.000 23.625 205 LEU A N 1
ATOM 1519 C CA . LEU A 1 208 ? -23.053 15.342 27.620 1.000 22.085 205 LEU A CA 1
ATOM 1520 C C . LEU A 1 208 ? -22.355 16.294 26.672 1.000 20.356 205 LEU A C 1
ATOM 1521 O O . LEU A 1 208 ? -22.458 16.114 25.429 1.000 22.269 205 LEU A O 1
ATOM 1526 N N . PHE A 1 209 ? -21.581 17.185 27.232 1.000 19.203 206 PHE A N 1
ATOM 1527 C CA . PHE A 1 209 ? -20.834 18.165 26.440 1.000 19.744 206 PHE A CA 1
ATOM 1528 C C . PHE A 1 209 ? -19.419 18.260 26.957 1.000 17.726 206 PHE A C 1
ATOM 1529 O O . PHE A 1 209 ? -19.189 18.291 28.142 1.000 19.959 206 PHE A O 1
ATOM 1537 N N . ILE A 1 210 ? -18.463 18.268 26.026 1.000 19.617 207 ILE A N 1
ATOM 1538 C CA . ILE A 1 210 ? -17.043 18.623 26.232 1.000 18.035 207 ILE A CA 1
ATOM 1539 C C . ILE A 1 210 ? -16.682 19.605 25.151 1.000 17.358 207 ILE A C 1
ATOM 1540 O O . ILE A 1 210 ? -17.169 19.412 23.987 1.000 19.328 207 ILE A O 1
ATOM 1545 N N . SER A 1 211 ? -15.844 20.574 25.489 1.000 20.385 208 SER A N 1
ATOM 1546 C CA . SER A 1 211 ? -15.357 21.554 24.505 1.000 21.315 208 SER A CA 1
ATOM 1547 C C . SER A 1 211 ? -13.971 22.042 24.904 1.000 19.150 208 SER A C 1
ATOM 1548 O O . SER A 1 211 ? -13.740 22.257 26.099 1.000 21.872 208 SER A O 1
ATOM 1551 N N . SER A 1 212 ? -13.031 22.097 23.938 1.000 22.153 209 SER A N 1
ATOM 1552 C CA . SER A 1 212 ? -11.627 22.464 24.189 1.000 22.726 209 SER A CA 1
ATOM 1553 C C . SER A 1 212 ? -11.119 21.508 25.278 1.000 20.137 209 SER A C 1
ATOM 1554 O O . SER A 1 212 ? -10.446 21.949 26.227 1.000 22.102 209 SER A O 1
ATOM 1557 N N . GLY A 1 213 ? -11.497 20.229 25.134 1.000 22.849 210 GLY A N 1
ATOM 1558 C CA . GLY A 1 213 ? -11.032 19.159 26.023 1.000 21.903 210 GLY A CA 1
ATOM 1559 C C . GLY A 1 213 ? -9.750 18.509 25.510 1.000 20.936 210 GLY A C 1
ATOM 1560 O O . GLY A 1 213 ? -9.128 18.963 24.538 1.000 19.298 210 GLY A O 1
ATOM 1561 N N . TYR A 1 214 ? -9.342 17.453 26.185 1.000 18.910 211 TYR A N 1
ATOM 1562 C CA . TYR A 1 214 ? -8.115 16.688 25.878 1.000 20.897 211 TYR A CA 1
ATOM 1563 C C . TYR A 1 214 ? -8.551 15.291 25.497 1.000 16.919 211 TYR A C 1
ATOM 1564 O O . TYR A 1 214 ? -9.760 14.973 25.427 1.000 19.506 211 TYR A O 1
ATOM 1573 N N . GLY A 1 215 ? -7.558 14.444 25.209 1.000 20.493 212 GLY A N 1
ATOM 1574 C CA . GLY A 1 215 ? -7.844 13.056 24.830 1.000 20.389 212 GLY A CA 1
ATOM 1575 C C . GLY A 1 215 ? -6.830 12.549 23.815 1.000 19.372 212 GLY A C 1
ATOM 1576 O O . GLY A 1 215 ? -5.691 13.078 23.741 1.000 21.109 212 GLY A O 1
ATOM 1577 N N . GLY A 1 216 ? -7.275 11.592 23.028 1.000 19.519 213 GLY A N 1
ATOM 1578 C CA . GLY A 1 216 ? -6.342 10.989 22.071 1.000 21.989 213 GLY A CA 1
ATOM 1579 C C . GLY A 1 216 ? -6.926 9.848 21.300 1.000 19.100 213 GLY A C 1
ATOM 1580 O O . GLY A 1 216 ? -8.044 9.347 21.603 1.000 20.108 213 GLY A O 1
ATOM 1581 N N . MET A 1 217 ? -6.187 9.469 20.265 1.000 20.146 214 MET A N 1
ATOM 1582 C CA . MET A 1 217 ? -6.627 8.465 19.294 1.000 18.728 214 MET A CA 1
ATOM 1583 C C . MET A 1 217 ? -5.612 7.316 19.328 1.000 17.673 214 MET A C 1
ATOM 1584 O O . MET A 1 217 ? -4.392 7.548 19.500 1.000 17.307 214 MET A O 1
ATOM 1589 N N . VAL A 1 218 ? -6.158 6.111 19.308 1.000 17.917 215 VAL A N 1
ATOM 1590 C CA . VAL A 1 218 ? -5.289 4.892 19.197 1.000 18.110 215 VAL A CA 1
ATOM 1591 C C . VAL A 1 218 ? -5.690 4.107 17.951 1.000 15.832 215 VAL A C 1
ATOM 1592 O O . VAL A 1 218 ? -6.853 3.903 17.663 1.000 18.959 215 VAL A O 1
ATOM 1596 N N . ARG A 1 219 ? -4.688 3.627 17.261 1.000 19.649 216 ARG A N 1
ATOM 1597 C CA . ARG A 1 219 ? -4.819 2.715 16.113 1.000 19.177 216 ARG A CA 1
ATOM 1598 C C . ARG A 1 219 ? -3.961 1.477 16.457 1.000 17.487 216 ARG A C 1
ATOM 1599 O O . ARG A 1 219 ? -2.764 1.608 16.639 1.000 20.221 216 ARG A O 1
ATOM 1607 N N . GLY A 1 220 ? -4.584 0.320 16.642 1.000 16.291 217 GLY A N 1
ATOM 1608 C CA . GLY A 1 220 ? -3.773 -0.879 16.872 1.000 17.709 217 GLY A CA 1
ATOM 1609 C C . GLY A 1 220 ? -4.335 -2.083 16.130 1.000 15.441 217 GLY A C 1
ATOM 1610 O O . GLY A 1 220 ? -5.455 -2.101 15.638 1.000 17.886 217 GLY A O 1
ATOM 1611 N N . TRP A 1 221 ? -3.478 -3.104 16.007 1.000 17.773 218 TRP A N 1
ATOM 1612 C CA . TRP A 1 221 ? -3.895 -4.358 15.341 1.000 18.073 218 TRP A CA 1
ATOM 1613 C C . TRP A 1 221 ? -2.897 -5.470 15.691 1.000 16.185 218 TRP A C 1
ATOM 1614 O O . TRP A 1 221 ? -1.734 -5.222 15.999 1.000 16.258 218 TRP A O 1
ATOM 1625 N N . SER A 1 222 ? -3.386 -6.705 15.596 1.000 16.518 219 SER A N 1
ATOM 1626 C CA . SER A 1 222 ? -2.476 -7.865 15.713 1.000 17.952 219 SER A CA 1
ATOM 1627 C C . SER A 1 222 ? -3.200 -9.105 15.211 1.000 16.880 219 SER A C 1
ATOM 1628 O O . SER A 1 222 ? -4.406 -9.252 15.343 1.000 16.807 219 SER A O 1
ATOM 1631 N N . ALA A 1 223 ? -2.395 -10.065 14.770 1.000 16.388 220 ALA A N 1
ATOM 1632 C CA . ALA A 1 223 ? -2.853 -11.457 14.648 1.000 17.490 220 ALA A CA 1
ATOM 1633 C C . ALA A 1 223 ? -2.833 -12.174 15.996 1.000 17.282 220 ALA A C 1
ATOM 1634 O O . ALA A 1 223 ? -3.431 -13.319 16.044 1.000 18.880 220 ALA A O 1
ATOM 1636 N N . ARG A 1 224 ? -2.178 -11.646 17.003 1.000 17.938 221 ARG A N 1
ATOM 1637 C CA . ARG A 1 224 ? -1.961 -12.313 18.291 1.000 17.251 221 ARG A CA 1
ATOM 1638 C C . ARG A 1 224 ? -3.050 -11.918 19.265 1.000 19.038 221 ARG A C 1
ATOM 1639 O O . ARG A 1 224 ? -3.229 -10.751 19.584 1.000 18.681 221 ARG A O 1
ATOM 1647 N N . PRO A 1 225 ? -3.788 -12.863 19.838 1.000 17.778 222 PRO A N 1
ATOM 1648 C CA . PRO A 1 225 ? -4.780 -12.487 20.833 1.000 17.920 222 PRO A CA 1
ATOM 1649 C C . PRO A 1 225 ? -4.176 -12.014 22.155 1.000 17.299 222 PRO A C 1
ATOM 1650 O O . PRO A 1 225 ? -3.125 -12.468 22.552 1.000 17.162 222 PRO A O 1
ATOM 1654 N N . TRP A 1 226 ? -4.894 -11.158 22.886 1.000 16.056 223 TRP A N 1
ATOM 1655 C CA . TRP A 1 226 ? -4.352 -10.495 24.093 1.000 17.966 223 TRP A CA 1
ATOM 1656 C C . TRP A 1 226 ? -3.801 -11.478 25.128 1.000 15.721 223 TRP A C 1
ATOM 1657 O O . TRP A 1 226 ? -2.738 -11.261 25.682 1.000 16.382 223 TRP A O 1
ATOM 1668 N N . PRO A 1 227 ? -4.497 -12.571 25.510 1.000 16.112 224 PRO A N 1
ATOM 1669 C CA . PRO A 1 227 ? -3.930 -13.491 26.508 1.000 17.703 224 PRO A CA 1
ATOM 1670 C C . PRO A 1 227 ? -2.567 -14.096 26.140 1.000 17.214 224 PRO A C 1
ATOM 1671 O O . PRO A 1 227 ? -1.826 -14.492 27.057 1.000 17.827 224 PRO A O 1
ATOM 1675 N N . THR A 1 228 ? -2.162 -14.102 24.868 1.000 18.230 225 THR A N 1
ATOM 1676 C CA . THR A 1 228 ? -0.863 -14.706 24.474 1.000 18.744 225 THR A CA 1
ATOM 1677 C C . THR A 1 228 ? 0.267 -13.723 24.758 1.000 19.609 225 THR A C 1
ATOM 1678 O O . THR A 1 228 ? 1.442 -14.178 24.739 1.000 22.143 225 THR A O 1
ATOM 1682 N N . PHE A 1 229 ? 0.008 -12.441 25.072 1.000 17.251 226 PHE A N 1
ATOM 1683 C CA . PHE A 1 229 ? 1.112 -11.488 25.319 1.000 17.820 226 PHE A CA 1
ATOM 1684 C C . PHE A 1 229 ? 0.915 -10.642 26.573 1.000 15.144 226 PHE A C 1
ATOM 1685 O O . PHE A 1 229 ? 1.854 -9.916 26.925 1.000 16.362 226 PHE A O 1
ATOM 1693 N N . MET A 1 230 ? -0.197 -10.792 27.276 1.000 15.617 227 MET A N 1
ATOM 1694 C CA . MET A 1 230 ? -0.405 -10.007 28.511 1.000 15.700 227 MET A CA 1
ATOM 1695 C C . MET A 1 230 ? -1.371 -10.677 29.483 1.000 16.272 227 MET A C 1
ATOM 1696 O O . MET A 1 230 ? -2.250 -11.427 29.043 1.000 16.551 227 MET A O 1
ATOM 1701 N N . ASN A 1 231 ? -1.267 -10.307 30.753 1.000 13.366 228 ASN A N 1
ATOM 1702 C CA . ASN A 1 231 ? -2.366 -10.563 31.708 1.000 13.938 228 ASN A CA 1
ATOM 1703 C C . ASN A 1 231 ? -2.692 -9.303 32.496 1.000 14.603 228 ASN A C 1
ATOM 1704 O O . ASN A 1 231 ? -3.603 -9.357 33.335 1.000 14.709 228 ASN A O 1
ATOM 1709 N N . ASP A 1 232 ? -2.008 -8.184 32.250 1.000 14.120 229 ASP A N 1
ATOM 1710 C CA . ASP A 1 232 ? -2.299 -6.929 32.995 1.000 12.757 229 ASP A CA 1
ATOM 1711 C C . ASP A 1 232 ? -1.898 -5.820 32.025 1.000 14.125 229 ASP A C 1
ATOM 1712 O O . ASP A 1 232 ? -0.931 -5.959 31.317 1.000 14.898 229 ASP A O 1
ATOM 1717 N N . ALA A 1 233 ? -2.682 -4.770 31.973 1.000 13.395 230 ALA A N 1
ATOM 1718 C CA . ALA A 1 233 ? -2.377 -3.642 31.055 1.000 14.108 230 ALA A CA 1
ATOM 1719 C C . ALA A 1 233 ? -2.836 -2.354 31.726 1.000 15.381 230 ALA A C 1
ATOM 1720 O O . ALA A 1 233 ? -3.802 -2.343 32.460 1.000 14.156 230 ALA A O 1
ATOM 1722 N N . TYR A 1 234 ? -2.139 -1.276 31.397 1.000 14.060 231 TYR A N 1
ATOM 1723 C CA . TYR A 1 234 ? -2.529 0.111 31.780 1.000 13.510 231 TYR A CA 1
ATOM 1724 C C . TYR A 1 234 ? -2.383 0.962 30.517 1.000 14.719 231 TYR A C 1
ATOM 1725 O O . TYR A 1 234 ? -1.397 0.852 29.793 1.000 15.119 231 TYR A O 1
ATOM 1734 N N . TYR A 1 235 ? -3.396 1.782 30.258 1.000 14.229 232 TYR A N 1
ATOM 1735 C CA . TYR A 1 235 ? -3.409 2.739 29.126 1.000 14.317 232 TYR A CA 1
ATOM 1736 C C . TYR A 1 235 ? -3.802 4.087 29.754 1.000 14.835 232 TYR A C 1
ATOM 1737 O O . TYR A 1 235 ? -4.766 4.158 30.473 1.000 17.349 232 TYR A O 1
ATOM 1746 N N . VAL A 1 236 ? -3.112 5.149 29.370 1.000 15.182 233 VAL A N 1
ATOM 1747 C CA . VAL A 1 236 ? -3.623 6.515 29.726 1.000 15.358 233 VAL A CA 1
ATOM 1748 C C . VAL A 1 236 ? -3.248 7.506 28.597 1.000 15.450 233 VAL A C 1
ATOM 1749 O O . VAL A 1 236 ? -2.195 7.386 27.972 1.000 16.702 233 VAL A O 1
ATOM 1753 N N . VAL A 1 237 ? -4.140 8.489 28.421 1.000 17.072 234 VAL A N 1
ATOM 1754 C CA . VAL A 1 237 ? -3.893 9.702 27.597 1.000 18.416 234 VAL A CA 1
ATOM 1755 C C . VAL A 1 237 ? -4.093 10.843 28.587 1.000 16.972 234 VAL A C 1
ATOM 1756 O O . VAL A 1 237 ? -5.076 10.850 29.313 1.000 18.176 234 VAL A O 1
ATOM 1760 N N . ALA A 1 238 ? -3.185 11.792 28.553 1.000 17.806 235 ALA A N 1
ATOM 1761 C CA . ALA A 1 238 ? -3.190 12.862 29.568 1.000 18.200 235 ALA A CA 1
ATOM 1762 C C . ALA A 1 238 ? -2.591 14.148 29.026 1.000 19.850 235 ALA A C 1
ATOM 1763 O O . ALA A 1 238 ? -1.694 14.124 28.172 1.000 21.390 235 ALA A O 1
ATOM 1765 N N . GLN A 1 239 ? -2.986 15.231 29.699 1.000 20.101 236 GLN A N 1
ATOM 1766 C CA . GLN A 1 239 ? -2.400 16.584 29.514 1.000 21.486 236 GLN A CA 1
ATOM 1767 C C . GLN A 1 239 ? -1.965 17.046 30.908 1.000 21.840 236 GLN A C 1
ATOM 1768 O O . GLN A 1 239 ? -2.792 17.052 31.808 1.000 21.824 236 GLN A O 1
ATOM 1774 N N . VAL A 1 240 ? -0.699 17.395 31.049 1.000 19.130 237 VAL A N 1
ATOM 1775 C CA . VAL A 1 240 ? -0.065 17.859 32.316 1.000 20.519 237 VAL A CA 1
ATOM 1776 C C . VAL A 1 240 ? 0.714 19.131 31.994 1.000 22.907 237 VAL A C 1
ATOM 1777 O O . VAL A 1 240 ? 1.897 19.064 31.634 1.000 21.013 237 VAL A O 1
ATOM 1781 N N . GLY A 1 241 ? 0.069 20.265 32.254 1.000 24.886 238 GLY A N 1
ATOM 1782 C CA . GLY A 1 241 ? 0.592 21.548 31.743 1.000 22.185 238 GLY A CA 1
ATOM 1783 C C . GLY A 1 241 ? 0.849 21.435 30.251 1.000 20.257 238 GLY A C 1
ATOM 1784 O O . GLY A 1 241 ? -0.081 21.168 29.477 1.000 21.379 238 GLY A O 1
ATOM 1785 N N . PRO A 1 242 ? 2.094 21.681 29.787 1.000 21.762 239 PRO A N 1
ATOM 1786 C CA . PRO A 1 242 ? 2.366 21.678 28.359 1.000 22.048 239 PRO A CA 1
ATOM 1787 C C . PRO A 1 242 ? 2.598 20.267 27.808 1.000 22.039 239 PRO A C 1
ATOM 1788 O O . PRO A 1 242 ? 2.734 20.129 26.589 1.000 22.352 239 PRO A O 1
ATOM 1792 N N . TYR A 1 243 ? 2.647 19.261 28.700 1.000 22.258 240 TYR A N 1
ATOM 1793 C CA . TYR A 1 243 ? 2.961 17.863 28.295 1.000 20.836 240 TYR A CA 1
ATOM 1794 C C . TYR A 1 243 ? 1.689 17.185 27.879 1.000 19.776 240 TYR A C 1
ATOM 1795 O O . TYR A 1 243 ? 0.676 17.348 28.553 1.000 19.861 240 TYR A O 1
ATOM 1804 N N . MET A 1 244 ? 1.767 16.421 26.801 1.000 20.671 241 MET A N 1
ATOM 1805 C CA . MET A 1 244 ? 0.695 15.494 26.404 1.000 21.698 241 MET A CA 1
ATOM 1806 C C . MET A 1 244 ? 1.354 14.120 26.335 1.000 20.286 241 MET A C 1
ATOM 1807 O O . MET A 1 244 ? 2.446 13.970 25.794 1.000 19.212 241 MET A O 1
ATOM 1812 N N . LEU A 1 245 ? 0.758 13.164 27.002 1.000 19.709 242 LEU A N 1
ATOM 1813 C CA . LEU A 1 245 ? 1.401 11.832 27.063 1.000 19.463 242 LEU A CA 1
ATOM 1814 C C . LEU A 1 245 ? 0.328 10.796 26.750 1.000 16.815 242 LEU A C 1
ATOM 1815 O O . LEU A 1 245 ? -0.881 10.989 26.916 1.000 17.199 242 LEU A O 1
ATOM 1820 N N . GLN A 1 246 ? 0.808 9.695 26.155 1.000 19.004 243 GLN A N 1
ATOM 1821 C CA . GLN A 1 246 ? -0.045 8.562 25.800 1.000 17.230 243 GLN A CA 1
ATOM 1822 C C . GLN A 1 246 ? 0.816 7.324 25.985 1.000 16.334 243 GLN A C 1
ATOM 1823 O O . GLN A 1 246 ? 1.926 7.282 25.495 1.000 17.934 243 GLN A O 1
ATOM 1829 N N . ILE A 1 247 ? 0.298 6.317 26.682 1.000 17.052 244 ILE A N 1
ATOM 1830 C CA . ILE A 1 247 ? 1.120 5.120 26.949 1.000 15.392 244 ILE A CA 1
ATOM 1831 C C . ILE A 1 247 ? 0.202 3.915 27.095 1.000 15.826 244 ILE A C 1
ATOM 1832 O O . ILE A 1 247 ? -0.800 4.001 27.766 1.000 16.180 244 ILE A O 1
ATOM 1837 N N . LEU A 1 248 ? 0.634 2.798 26.484 1.000 15.791 245 LEU A N 1
ATOM 1838 C CA . LEU A 1 248 ? 0.084 1.459 26.816 1.000 14.802 245 LEU A CA 1
ATOM 1839 C C . LEU A 1 248 ? 1.250 0.693 27.428 1.000 14.550 245 LEU A C 1
ATOM 1840 O O . LEU A 1 248 ? 2.341 0.595 26.785 1.000 15.991 245 LEU A O 1
ATOM 1845 N N . ARG A 1 249 ? 1.031 0.058 28.577 1.000 13.939 246 ARG A N 1
ATOM 1846 C CA . ARG A 1 249 ? 2.078 -0.786 29.186 1.000 13.692 246 ARG A CA 1
ATOM 1847 C C . ARG A 1 249 ? 1.411 -2.132 29.483 1.000 13.892 246 ARG A C 1
ATOM 1848 O O . ARG A 1 249 ? 0.336 -2.114 30.109 1.000 14.893 246 ARG A O 1
ATOM 1856 N N . THR A 1 250 ? 1.992 -3.231 29.000 1.000 14.459 247 THR A N 1
ATOM 1857 C CA . THR A 1 250 ? 1.444 -4.572 29.335 1.000 14.785 247 THR A CA 1
ATOM 1858 C C . THR A 1 250 ? 2.438 -5.317 30.208 1.000 14.747 247 THR A C 1
ATOM 1859 O O . THR A 1 250 ? 3.694 -5.175 30.051 1.000 15.895 247 THR A O 1
ATOM 1863 N N . LEU A 1 251 ? 1.893 -6.150 31.091 1.000 14.024 248 LEU A N 1
ATOM 1864 C CA . LEU A 1 251 ? 2.691 -7.139 31.856 1.000 15.048 248 LEU A CA 1
ATOM 1865 C C . LEU A 1 251 ? 2.352 -8.524 31.333 1.000 14.696 248 LEU A C 1
ATOM 1866 O O . LEU A 1 251 ? 1.191 -8.813 31.098 1.000 13.862 248 LEU A O 1
ATOM 1871 N N . GLY A 1 252 ? 3.394 -9.323 31.069 1.000 13.145 249 GLY A N 1
ATOM 1872 C CA . GLY A 1 252 ? 3.214 -10.526 30.267 1.000 15.028 249 GLY A CA 1
ATOM 1873 C C . GLY A 1 252 ? 2.552 -11.667 31.035 1.000 13.699 249 GLY A C 1
ATOM 1874 O O . GLY A 1 252 ? 2.755 -11.841 32.201 1.000 14.100 249 GLY A O 1
ATOM 1875 N N . SER A 1 253 ? 1.842 -12.449 30.248 1.000 16.593 250 SER A N 1
ATOM 1876 C CA . SER A 1 253 ? 1.368 -13.782 30.656 1.000 15.454 250 SER A CA 1
ATOM 1877 C C . SER A 1 253 ? 2.527 -14.772 30.553 1.000 17.622 250 SER A C 1
ATOM 1878 O O . SER A 1 253 ? 3.574 -14.445 30.014 1.000 15.669 250 SER A O 1
ATOM 1881 N N . VAL A 1 254 ? 2.262 -15.965 31.073 1.000 16.672 251 VAL A N 1
ATOM 1882 C CA . VAL A 1 254 ? 3.216 -17.107 30.949 1.000 18.718 251 VAL A CA 1
ATOM 1883 C C . VAL A 1 254 ? 3.623 -17.293 29.484 1.000 17.376 251 VAL A C 1
ATOM 1884 O O . VAL A 1 254 ? 4.757 -17.738 29.223 1.000 18.453 251 VAL A O 1
ATOM 1888 N N . PHE A 1 255 ? 2.783 -17.000 28.505 1.000 18.845 252 PHE A N 1
ATOM 1889 C CA . PHE A 1 255 ? 3.060 -17.227 27.063 1.000 19.264 252 PHE A CA 1
ATOM 1890 C C . PHE A 1 255 ? 4.168 -16.323 26.505 1.000 20.656 252 PHE A C 1
ATOM 1891 O O . PHE A 1 255 ? 4.745 -16.635 25.444 1.000 22.525 252 PHE A O 1
ATOM 1899 N N . VAL A 1 256 ? 4.502 -15.204 27.165 1.000 16.714 253 VAL A N 1
ATOM 1900 C CA . VAL A 1 256 ? 5.692 -14.368 26.807 1.000 17.666 253 VAL A CA 1
ATOM 1901 C C . VAL A 1 256 ? 6.629 -14.330 28.025 1.000 16.208 253 VAL A C 1
ATOM 1902 O O . VAL A 1 256 ? 7.362 -13.361 28.178 1.000 17.068 253 VAL A O 1
ATOM 1906 N N . GLN A 1 257 ? 6.664 -15.394 28.823 1.000 17.754 254 GLN A N 1
ATOM 1907 C CA . GLN A 1 257 ? 7.574 -15.529 29.989 1.000 18.055 254 GLN A CA 1
ATOM 1908 C C . GLN A 1 257 ? 7.507 -14.285 30.890 1.000 19.807 254 GLN A C 1
ATOM 1909 O O . GLN A 1 257 ? 8.533 -13.854 31.419 1.000 18.695 254 GLN A O 1
ATOM 1915 N N . HIS A 1 258 ? 6.298 -13.740 31.031 1.000 17.338 255 HIS A N 1
ATOM 1916 C CA . HIS A 1 258 ? 6.004 -12.624 31.952 1.000 16.135 255 HIS A CA 1
ATOM 1917 C C . HIS A 1 258 ? 6.792 -11.353 31.568 1.000 15.850 255 HIS A C 1
ATOM 1918 O O . HIS A 1 258 ? 7.092 -10.595 32.481 1.000 17.839 255 HIS A O 1
ATOM 1925 N N . LYS A 1 259 ? 7.166 -11.193 30.305 1.000 16.224 256 LYS A N 1
ATOM 1926 C CA . LYS A 1 259 ? 7.911 -9.971 29.929 1.000 17.677 256 LYS A CA 1
ATOM 1927 C C . LYS A 1 259 ? 6.953 -8.787 29.859 1.000 17.282 256 LYS A C 1
ATOM 1928 O O . LYS A 1 259 ? 5.830 -8.893 29.343 1.000 16.852 256 LYS A O 1
ATOM 1934 N N . PRO A 1 260 ? 7.439 -7.598 30.268 1.000 17.403 257 PRO A N 1
ATOM 1935 C CA . PRO A 1 260 ? 6.660 -6.371 30.096 1.000 17.445 257 PRO A CA 1
ATOM 1936 C C . PRO A 1 260 ? 6.962 -5.683 28.765 1.000 17.167 257 PRO A C 1
ATOM 1937 O O . PRO A 1 260 ? 8.082 -5.775 28.275 1.000 18.022 257 PRO A O 1
ATOM 1941 N N . PHE A 1 261 ? 5.976 -4.960 28.251 1.000 16.262 258 PHE A N 1
ATOM 1942 C CA . PHE A 1 261 ? 6.064 -4.286 26.930 1.000 17.163 258 PHE A CA 1
ATOM 1943 C C . PHE A 1 261 ? 5.410 -2.908 27.085 1.000 17.443 258 PHE A C 1
ATOM 1944 O O . PHE A 1 261 ? 4.521 -2.735 27.973 1.000 15.610 258 PHE A O 1
ATOM 1952 N N . ALA A 1 262 ? 5.831 -1.951 26.267 1.000 16.443 259 ALA A N 1
ATOM 1953 C CA . ALA A 1 262 ? 5.205 -0.611 26.303 1.000 16.547 259 ALA A CA 1
ATOM 1954 C C . ALA A 1 262 ? 5.342 0.119 24.986 1.000 16.337 259 ALA A C 1
ATOM 1955 O O . ALA A 1 262 ? 6.355 -0.111 24.267 1.000 18.823 259 ALA A O 1
ATOM 1957 N N . VAL A 1 263 ? 4.312 0.886 24.675 1.000 16.404 260 VAL A N 1
ATOM 1958 C CA . VAL A 1 263 ? 4.414 1.941 23.631 1.000 18.293 260 VAL A CA 1
ATOM 1959 C C . VAL A 1 263 ? 4.042 3.269 24.311 1.000 17.321 260 VAL A C 1
ATOM 1960 O O . VAL A 1 263 ? 2.920 3.391 24.801 1.000 17.729 260 VAL A O 1
ATOM 1964 N N . ALA A 1 264 ? 4.934 4.280 24.230 1.000 17.827 261 ALA A N 1
ATOM 1965 C CA . ALA A 1 264 ? 4.693 5.519 24.999 1.000 16.381 261 ALA A CA 1
ATOM 1966 C C . ALA A 1 264 ? 5.222 6.718 24.205 1.000 18.274 261 ALA A C 1
ATOM 1967 O O . ALA A 1 264 ? 6.259 6.586 23.552 1.000 20.021 261 ALA A O 1
ATOM 1969 N N . ARG A 1 265 ? 4.501 7.818 24.267 1.000 17.137 262 ARG A N 1
ATOM 1970 C CA . ARG A 1 265 ? 4.923 9.052 23.564 1.000 17.054 262 ARG A CA 1
ATOM 1971 C C . ARG A 1 265 ? 4.727 10.209 24.551 1.000 18.438 262 ARG A C 1
ATOM 1972 O O . ARG A 1 265 ? 3.676 10.323 25.238 1.000 18.946 262 ARG A O 1
ATOM 1980 N N . LEU A 1 266 ? 5.652 11.159 24.504 1.000 19.343 263 LEU A N 1
ATOM 1981 C CA . LEU A 1 266 ? 5.518 12.363 25.340 1.000 19.072 263 LEU A CA 1
ATOM 1982 C C . LEU A 1 266 ? 5.788 13.609 24.504 1.000 18.984 263 LEU A C 1
ATOM 1983 O O . LEU A 1 266 ? 6.832 13.639 23.823 1.000 22.484 263 LEU A O 1
ATOM 1988 N N . TYR A 1 267 ? 4.828 14.514 24.462 1.000 19.202 264 TYR A N 1
ATOM 1989 C CA . TYR A 1 267 ? 4.928 15.760 23.671 1.000 18.857 264 TYR A CA 1
ATOM 1990 C C . TYR A 1 267 ? 5.079 16.933 24.650 1.000 21.265 264 TYR A C 1
ATOM 1991 O O . TYR A 1 267 ? 4.461 16.945 25.701 1.000 20.048 264 TYR A O 1
ATOM 2000 N N . LEU A 1 268 ? 5.853 17.943 24.242 1.000 21.715 265 LEU A N 1
ATOM 2001 C CA . LEU A 1 268 ? 5.924 19.246 24.934 1.000 21.307 265 LEU A CA 1
ATOM 2002 C C . LEU A 1 268 ? 5.368 20.337 24.016 1.000 21.083 265 LEU A C 1
ATOM 2003 O O . LEU A 1 268 ? 5.902 20.536 22.920 1.000 24.024 265 LEU A O 1
ATOM 2008 N N . ASP A 1 269 ? 4.256 20.945 24.389 1.000 24.585 266 ASP A N 1
ATOM 2009 C CA . ASP A 1 269 ? 3.532 21.930 23.535 1.000 33.241 266 ASP A CA 1
ATOM 2010 C C . ASP A 1 269 ? 3.463 21.470 22.074 1.000 35.524 266 ASP A C 1
ATOM 2011 O O . ASP A 1 269 ? 3.796 22.297 21.204 1.000 39.077 266 ASP A O 1
ATOM 2016 N N . GLY A 1 270 ? 3.106 20.212 21.782 1.000 30.723 267 GLY A N 1
ATOM 2017 C CA . GLY A 1 270 ? 2.943 19.794 20.371 1.000 33.610 267 GLY A CA 1
ATOM 2018 C C . GLY A 1 270 ? 4.201 19.277 19.670 1.000 30.786 267 GLY A C 1
ATOM 2019 O O . GLY A 1 270 ? 4.070 18.807 18.532 1.000 36.784 267 GLY A O 1
ATOM 2020 N N . SER A 1 271 ? 5.382 19.349 20.288 1.000 27.266 268 SER A N 1
ATOM 2021 C CA . SER A 1 271 ? 6.632 18.701 19.807 1.000 25.573 268 SER A CA 1
ATOM 2022 C C . SER A 1 271 ? 6.863 17.361 20.507 1.000 24.107 268 SER A C 1
ATOM 2023 O O . SER A 1 271 ? 6.830 17.320 21.731 1.000 21.630 268 SER A O 1
ATOM 2026 N N . LEU A 1 272 ? 7.208 16.327 19.739 1.000 23.065 269 LEU A N 1
ATOM 2027 C CA . LEU A 1 272 ? 7.540 15.001 20.307 1.000 24.218 269 LEU A CA 1
ATOM 2028 C C . LEU A 1 272 ? 8.905 15.065 20.973 1.000 26.234 269 LEU A C 1
ATOM 2029 O O . LEU A 1 272 ? 9.881 15.376 20.269 1.000 29.172 269 LEU A O 1
ATOM 2034 N N . VAL A 1 273 ? 8.983 14.794 22.277 1.000 23.143 270 VAL A N 1
ATOM 2035 C CA . VAL A 1 273 ? 10.263 14.846 23.038 1.000 22.225 270 VAL A CA 1
ATOM 2036 C C . VAL A 1 273 ? 10.728 13.472 23.479 1.000 23.580 270 VAL A C 1
ATOM 2037 O O . VAL A 1 273 ? 11.899 13.336 23.800 1.000 22.192 270 VAL A O 1
ATOM 2041 N N . SER A 1 274 ? 9.829 12.491 23.635 1.000 22.767 271 SER A N 1
ATOM 2042 C CA . SER A 1 274 ? 10.216 11.153 24.125 1.000 24.265 271 SER A CA 1
ATOM 2043 C C . SER A 1 274 ? 9.324 10.131 23.414 1.000 21.356 271 SER A C 1
ATOM 2044 O O . SER A 1 274 ? 8.082 10.311 23.399 1.000 22.062 271 SER A O 1
ATOM 2047 N N . ALA A 1 275 ? 9.935 9.178 22.723 1.000 23.279 272 ALA A N 1
ATOM 2048 C CA . ALA A 1 275 ? 9.188 8.075 22.067 1.000 22.666 272 ALA A CA 1
ATOM 2049 C C . ALA A 1 275 ? 9.807 6.770 22.550 1.000 24.818 272 ALA A C 1
ATOM 2050 O O . ALA A 1 275 ? 11.045 6.568 22.443 1.000 25.151 272 ALA A O 1
ATOM 2052 N N . ALA A 1 276 ? 9.011 5.943 23.217 1.000 22.426 273 ALA A N 1
ATOM 2053 C CA . ALA A 1 276 ? 9.562 4.743 23.873 1.000 22.495 273 ALA A CA 1
ATOM 2054 C C . ALA A 1 276 ? 8.753 3.524 23.425 1.000 21.236 273 ALA A C 1
ATOM 2055 O O . ALA A 1 276 ? 7.533 3.586 23.339 1.000 19.686 273 ALA A O 1
ATOM 2057 N N . ASN A 1 277 ? 9.465 2.464 23.100 1.000 20.925 274 ASN A N 1
ATOM 2058 C CA . ASN A 1 277 ? 8.835 1.171 22.705 1.000 22.228 274 ASN A CA 1
ATOM 2059 C C . ASN A 1 277 ? 9.498 0.073 23.513 1.000 20.621 274 ASN A C 1
ATOM 2060 O O . ASN A 1 277 ? 9.374 -1.085 23.131 1.000 25.241 274 ASN A O 1
ATOM 2065 N N . THR A 1 278 ? 10.068 0.416 24.646 1.000 23.212 275 THR A N 1
ATOM 2066 C CA . THR A 1 278 ? 10.806 -0.459 25.586 1.000 28.464 275 THR A CA 1
ATOM 2067 C C . THR A 1 278 ? 10.456 -0.060 27.013 1.000 30.376 275 THR A C 1
ATOM 2068 O O . THR A 1 278 ? 10.307 1.182 27.273 1.000 25.554 275 THR A O 1
ATOM 2072 N N . VAL A 1 279 ? 10.331 -1.035 27.916 1.000 29.094 276 VAL A N 1
ATOM 2073 C CA . VAL A 1 279 ? 10.019 -0.752 29.354 1.000 35.612 276 VAL A CA 1
ATOM 2074 C C . VAL A 1 279 ? 11.052 -1.450 30.232 1.000 42.861 276 VAL A C 1
ATOM 2075 O O . VAL A 1 279 ? 11.223 -2.660 30.039 1.000 48.457 276 VAL A O 1
ATOM 2079 N N . VAL A 1 280 ? 11.688 -0.699 31.149 1.000 45.934 277 VAL A N 1
ATOM 2080 C CA . VAL A 1 280 ? 12.895 -1.130 31.929 1.000 52.847 277 VAL A CA 1
ATOM 2081 C C . VAL A 1 280 ? 12.541 -1.544 33.367 1.000 61.654 277 VAL A C 1
ATOM 2082 O O . VAL A 1 280 ? 13.375 -2.269 33.954 1.000 76.062 277 VAL A O 1
ATOM 2086 N N . GLY A 1 281 ? 11.406 -1.090 33.927 1.000 56.106 278 GLY A N 1
ATOM 2087 C CA . GLY A 1 281 ? 10.840 -1.586 35.205 1.000 63.529 278 GLY A CA 1
ATOM 2088 C C . GLY A 1 281 ? 11.713 -2.630 35.892 1.000 67.379 278 GLY A C 1
ATOM 2089 O O . GLY A 1 281 ? 12.693 -2.220 36.554 1.000 65.458 278 GLY A O 1
ATOM 2090 N N . GLY A 1 293 ? 14.328 5.531 20.754 1.000 51.392 290 GLY A N 1
ATOM 2091 C CA . GLY A 1 293 ? 15.004 4.490 21.551 1.000 48.527 290 GLY A CA 1
ATOM 2092 C C . GLY A 1 293 ? 14.985 4.827 23.032 1.000 42.387 290 GLY A C 1
ATOM 2093 O O . GLY A 1 293 ? 15.882 4.368 23.760 1.000 45.298 290 GLY A O 1
ATOM 2094 N N . ASP A 1 294 ? 14.013 5.628 23.480 1.000 38.100 291 ASP A N 1
ATOM 2095 C CA . ASP A 1 294 ? 13.846 5.927 24.922 1.000 29.542 291 ASP A CA 1
ATOM 2096 C C . ASP A 1 294 ? 13.165 4.721 25.569 1.000 26.465 291 ASP A C 1
ATOM 2097 O O . ASP A 1 294 ? 12.810 3.770 24.860 1.000 27.855 291 ASP A O 1
ATOM 2102 N N . ALA A 1 295 ? 13.028 4.773 26.875 1.000 25.962 292 ALA A N 1
ATOM 2103 C CA . ALA A 1 295 ? 12.444 3.692 27.690 1.000 24.889 292 ALA A CA 1
ATOM 2104 C C . ALA A 1 295 ? 11.505 4.313 28.704 1.000 25.720 292 ALA A C 1
ATOM 2105 O O . ALA A 1 295 ? 11.647 5.504 29.051 1.000 26.582 292 ALA A O 1
ATOM 2107 N N . VAL A 1 296 ? 10.497 3.538 29.093 1.000 22.373 293 VAL A N 1
ATOM 2108 C CA . VAL A 1 296 ? 9.616 3.989 30.192 1.000 21.079 293 VAL A CA 1
ATOM 2109 C C . VAL A 1 296 ? 9.760 3.022 31.366 1.000 21.889 293 VAL A C 1
ATOM 2110 O O . VAL A 1 296 ? 10.156 1.850 31.189 1.000 22.307 293 VAL A O 1
ATOM 2114 N N . ARG A 1 297 ? 9.481 3.542 32.550 1.000 20.512 294 ARG A N 1
ATOM 2115 C CA . ARG A 1 297 ? 9.290 2.747 33.780 1.000 23.246 294 ARG A CA 1
ATOM 2116 C C . ARG A 1 297 ? 7.906 3.105 34.300 1.000 20.555 294 ARG A C 1
ATOM 2117 O O . ARG A 1 297 ? 7.499 4.264 34.354 1.000 20.076 294 ARG A O 1
ATOM 2125 N N . LEU A 1 298 ? 7.114 2.076 34.599 1.000 18.289 295 LEU A N 1
ATOM 2126 C CA . LEU A 1 298 ? 5.770 2.290 35.149 1.000 17.981 295 LEU A CA 1
ATOM 2127 C C . LEU A 1 298 ? 5.646 1.423 36.395 1.000 18.104 295 LEU A C 1
ATOM 2128 O O . LEU A 1 298 ? 5.700 0.186 36.279 1.000 18.509 295 LEU A O 1
ATOM 2133 N N . THR A 1 299 ? 5.427 2.040 37.529 1.000 18.154 296 THR A N 1
ATOM 2134 C CA . THR A 1 299 ? 5.462 1.347 38.839 1.000 17.508 296 THR A CA 1
ATOM 2135 C C . THR A 1 299 ? 4.116 1.598 39.518 1.000 17.536 296 THR A C 1
ATOM 2136 O O . THR A 1 299 ? 3.660 2.764 39.615 1.000 17.501 296 THR A O 1
ATOM 2140 N N . LYS A 1 300 ? 3.432 0.551 39.985 1.000 17.237 297 LYS A N 1
ATOM 2141 C CA . LYS A 1 300 ? 2.194 0.771 40.757 1.000 16.410 297 LYS A CA 1
ATOM 2142 C C . LYS A 1 300 ? 2.457 1.379 42.134 1.000 15.726 297 LYS A C 1
ATOM 2143 O O . LYS A 1 300 ? 3.475 1.060 42.765 1.000 17.173 297 LYS A O 1
ATOM 2149 N N . VAL A 1 301 ? 1.551 2.253 42.558 1.000 16.849 298 VAL A N 1
ATOM 2150 C CA . VAL A 1 301 ? 1.514 2.877 43.907 1.000 17.581 298 VAL A CA 1
ATOM 2151 C C . VAL A 1 301 ? 0.448 2.128 44.728 1.000 16.027 298 VAL A C 1
ATOM 2152 O O . VAL A 1 301 ? -0.653 1.973 44.263 1.000 15.847 298 VAL A O 1
ATOM 2156 N N . GLN A 1 302 ? 0.816 1.668 45.893 1.000 20.786 299 GLN A N 1
ATOM 2157 C CA . GLN A 1 302 ? -0.103 0.911 46.797 1.000 23.519 299 GLN A CA 1
ATOM 2158 C C . GLN A 1 302 ? -0.670 1.860 47.842 1.000 22.173 299 GLN A C 1
ATOM 2159 O O . GLN A 1 302 ? -0.036 2.856 48.175 1.000 21.023 299 GLN A O 1
ATOM 2165 N N . PRO A 1 303 ? -1.884 1.584 48.385 1.000 23.839 300 PRO A N 1
ATOM 2166 C CA . PRO A 1 303 ? -2.540 2.457 49.360 1.000 21.983 300 PRO A CA 1
ATOM 2167 C C . PRO A 1 303 ? -1.804 2.537 50.699 1.000 19.854 300 PRO A C 1
ATOM 2168 O O . PRO A 1 303 ? -2.103 3.434 51.421 1.000 22.033 300 PRO A O 1
ATOM 2172 N N . ASP A 1 304 ? -0.808 1.686 50.938 1.000 18.644 301 ASP A N 1
ATOM 2173 C CA . ASP A 1 304 ? 0.019 1.772 52.168 1.000 22.246 301 ASP A CA 1
ATOM 2174 C C . ASP A 1 304 ? 1.191 2.722 51.938 1.000 26.817 301 ASP A C 1
ATOM 2175 O O . ASP A 1 304 ? 1.988 2.827 52.860 1.000 33.002 301 ASP A O 1
ATOM 2180 N N . GLU A 1 305 ? 1.297 3.322 50.745 1.000 25.290 302 GLU A N 1
ATOM 2181 C CA . GLU A 1 305 ? 2.449 4.170 50.332 1.000 28.879 302 GLU A CA 1
ATOM 2182 C C . GLU A 1 305 ? 1.963 5.609 50.162 1.000 30.162 302 GLU A C 1
ATOM 2183 O O . GLU A 1 305 ? 2.750 6.532 50.466 1.000 34.510 302 GLU A O 1
ATOM 2189 N N . LYS A 1 306 ? 0.732 5.824 49.720 1.000 28.280 303 LYS A N 1
ATOM 2190 C CA . LYS A 1 306 ? 0.255 7.170 49.340 1.000 32.483 303 LYS A CA 1
ATOM 2191 C C . LYS A 1 306 ? -1.211 7.311 49.733 1.000 32.574 303 LYS A C 1
ATOM 2192 O O . LYS A 1 306 ? -1.973 6.389 49.482 1.000 34.253 303 LYS A O 1
ATOM 2198 N N . SER A 1 307 ? -1.583 8.445 50.327 1.000 32.320 304 SER A N 1
ATOM 2199 C CA . SER A 1 307 ? -2.915 8.708 50.932 1.000 29.512 304 SER A CA 1
ATOM 2200 C C . SER A 1 307 ? -3.922 9.113 49.854 1.000 34.436 304 SER A C 1
ATOM 2201 O O . SER A 1 307 ? -5.124 8.954 50.086 1.000 38.175 304 SER A O 1
ATOM 2204 N N . GLN A 1 308 ? -3.466 9.583 48.686 1.000 30.345 305 GLN A N 1
ATOM 2205 C CA . GLN A 1 308 ? -4.380 10.035 47.608 1.000 34.641 305 GLN A CA 1
ATOM 2206 C C . GLN A 1 308 ? -4.548 8.870 46.639 1.000 28.767 305 GLN A C 1
ATOM 2207 O O . GLN A 1 308 ? -3.596 8.111 46.492 1.000 33.253 305 GLN A O 1
ATOM 2213 N N . GLY A 1 309 ? -5.734 8.731 46.075 1.000 24.033 306 GLY A N 1
ATOM 2214 C CA . GLY A 1 309 ? -6.011 7.869 44.923 1.000 22.624 306 GLY A CA 1
ATOM 2215 C C . GLY A 1 309 ? -6.972 6.744 45.289 1.000 18.268 306 GLY A C 1
ATOM 2216 O O . GLY A 1 309 ? -6.878 6.217 46.404 1.000 20.592 306 GLY A O 1
ATOM 2217 N N . LEU A 1 310 ? -7.957 6.509 44.439 1.000 16.636 307 LEU A N 1
ATOM 2218 C CA . LEU A 1 310 ? -8.882 5.372 44.538 1.000 16.627 307 LEU A CA 1
ATOM 2219 C C . LEU A 1 310 ? -8.160 4.113 44.115 1.000 17.773 307 LEU A C 1
ATOM 2220 O O . LEU A 1 310 ? -7.300 4.189 43.221 1.000 19.046 307 LEU A O 1
ATOM 2225 N N . SER A 1 311 ? -8.594 2.989 44.685 1.000 16.613 308 SER A N 1
ATOM 2226 C CA . SER A 1 311 ? -8.308 1.668 44.079 1.000 16.626 308 SER A CA 1
ATOM 2227 C C . SER A 1 311 ? -9.526 1.187 43.311 1.000 16.683 308 SER A C 1
ATOM 2228 O O . SER A 1 311 ? -10.658 1.571 43.561 1.000 18.158 308 SER A O 1
ATOM 2231 N N . GLY A 1 312 ? -9.288 0.273 42.374 1.000 16.299 309 GLY A N 1
ATOM 2232 C CA . GLY A 1 312 ? -10.348 -0.491 41.721 1.000 16.033 309 GLY A CA 1
ATOM 2233 C C . GLY A 1 312 ? -10.965 -1.508 42.661 1.000 16.015 309 GLY A C 1
ATOM 2234 O O . GLY A 1 312 ? -10.459 -1.658 43.810 1.000 18.075 309 GLY A O 1
ATOM 2235 N N . LYS A 1 313 ? -11.959 -2.198 42.152 1.000 15.673 310 LYS A N 1
ATOM 2236 C CA . LYS A 1 313 ? -12.852 -3.090 42.924 1.000 17.848 310 LYS A CA 1
ATOM 2237 C C . LYS A 1 313 ? -12.396 -4.539 42.852 1.000 19.106 310 LYS A C 1
ATOM 2238 O O . LYS A 1 313 ? -13.129 -5.401 43.414 1.000 19.044 310 LYS A O 1
ATOM 2244 N N . PHE A 1 314 ? -11.242 -4.817 42.236 1.000 16.033 311 PHE A N 1
ATOM 2245 C CA . PHE A 1 314 ? -10.771 -6.203 41.975 1.000 15.563 311 PHE A CA 1
ATOM 2246 C C . PHE A 1 314 ? -9.510 -6.465 42.763 1.000 14.911 311 PHE A C 1
ATOM 2247 O O . PHE A 1 314 ? -9.188 -5.793 43.778 1.000 17.002 311 PHE A O 1
ATOM 2255 N N . ARG A 1 315 ? -8.751 -7.500 42.366 1.000 15.235 312 ARG A N 1
ATOM 2256 C CA . ARG A 1 315 ? -7.576 -7.901 43.146 1.000 16.068 312 ARG A CA 1
ATOM 2257 C C . ARG A 1 315 ? -6.419 -6.902 43.029 1.000 15.554 312 ARG A C 1
ATOM 2258 O O . ARG A 1 315 ? -5.536 -6.946 43.912 1.000 16.971 312 ARG A O 1
ATOM 2266 N N . ASP A 1 316 ? -6.445 -6.005 42.035 1.000 16.093 313 ASP A N 1
ATOM 2267 C CA . ASP A 1 316 ? -5.365 -4.989 41.878 1.000 16.117 313 ASP A CA 1
ATOM 2268 C C . ASP A 1 316 ? -5.706 -3.822 42.792 1.000 14.826 313 ASP A C 1
ATOM 2269 O O . ASP A 1 316 ? -6.612 -3.080 42.447 1.000 17.601 313 ASP A O 1
ATOM 2274 N N . GLY A 1 317 ? -4.975 -3.674 43.871 1.000 16.024 314 GLY A N 1
ATOM 2275 C CA . GLY A 1 317 ? -5.310 -2.640 44.850 1.000 16.777 314 GLY A CA 1
ATOM 2276 C C . GLY A 1 317 ? -4.602 -1.334 44.602 1.000 17.585 314 GLY A C 1
ATOM 2277 O O . GLY A 1 317 ? -4.677 -0.483 45.478 1.000 17.168 314 GLY A O 1
ATOM 2278 N N . ASN A 1 318 ? -3.987 -1.124 43.461 1.000 15.442 315 ASN A N 1
ATOM 2279 C CA . ASN A 1 318 ? -3.168 0.101 43.285 1.000 14.501 315 ASN A CA 1
ATOM 2280 C C . ASN A 1 318 ? -4.076 1.326 43.332 1.000 14.599 315 ASN A C 1
ATOM 2281 O O . ASN A 1 318 ? -5.217 1.289 42.884 1.000 15.017 315 ASN A O 1
ATOM 2286 N N . VAL A 1 319 ? -3.465 2.422 43.779 1.000 14.875 316 VAL A N 1
ATOM 2287 C CA . VAL A 1 319 ? -4.143 3.749 43.871 1.000 16.112 316 VAL A CA 1
ATOM 2288 C C . VAL A 1 319 ? -3.486 4.693 42.877 1.000 16.874 316 VAL A C 1
ATOM 2289 O O . VAL A 1 319 ? -3.887 5.888 42.814 1.000 17.123 316 VAL A O 1
ATOM 2293 N N . GLY A 1 320 ? -2.707 4.148 41.974 1.000 15.875 317 GLY A N 1
ATOM 2294 C CA . GLY A 1 320 ? -2.130 4.970 40.908 1.000 17.239 317 GLY A CA 1
ATOM 2295 C C . GLY A 1 320 ? -0.800 4.410 40.462 1.000 17.808 317 GLY A C 1
ATOM 2296 O O . GLY A 1 320 ? -0.488 3.215 40.745 1.000 16.768 317 GLY A O 1
ATOM 2297 N N . TYR A 1 321 ? 0.022 5.227 39.800 1.000 16.368 318 TYR A N 1
ATOM 2298 C CA . TYR A 1 321 ? 1.252 4.743 39.153 1.000 15.802 318 TYR A CA 1
ATOM 2299 C C . TYR A 1 321 ? 2.276 5.880 39.196 1.000 17.398 318 TYR A C 1
ATOM 2300 O O . TYR A 1 321 ? 1.843 7.036 39.258 1.000 17.329 318 TYR A O 1
ATOM 2309 N N . VAL A 1 322 ? 3.522 5.525 39.136 1.000 16.816 319 VAL A N 1
ATOM 2310 C CA . VAL A 1 322 ? 4.608 6.492 38.782 1.000 17.467 319 VAL A CA 1
ATOM 2311 C C . VAL A 1 322 ? 5.047 6.166 37.358 1.000 19.567 319 VAL A C 1
ATOM 2312 O O . VAL A 1 322 ? 5.494 4.997 37.131 1.000 17.125 319 VAL A O 1
ATOM 2316 N N . LEU A 1 323 ? 4.972 7.145 36.455 1.000 18.423 320 LEU A N 1
ATOM 2317 C CA . LEU A 1 323 ? 5.360 6.972 35.018 1.000 16.997 320 LEU A CA 1
ATOM 2318 C C . LEU A 1 323 ? 6.639 7.768 34.779 1.000 21.767 320 LEU A C 1
ATOM 2319 O O . LEU A 1 323 ? 6.608 8.989 35.019 1.000 22.084 320 LEU A O 1
ATOM 2324 N N . GLU A 1 324 ? 7.712 7.096 34.409 1.000 20.274 321 GLU A N 1
ATOM 2325 C CA . GLU A 1 324 ? 8.975 7.803 34.045 1.000 23.140 321 GLU A CA 1
ATOM 2326 C C . GLU A 1 324 ? 9.306 7.577 32.574 1.000 23.969 321 GLU A C 1
ATOM 2327 O O . GLU A 1 324 ? 9.312 6.422 32.115 1.000 21.332 321 GLU A O 1
ATOM 2333 N N . PHE A 1 325 ? 9.705 8.649 31.886 1.000 22.510 322 PHE A N 1
ATOM 2334 C CA . PHE A 1 325 ? 10.298 8.598 30.534 1.000 23.082 322 PHE A CA 1
ATOM 2335 C C . PHE A 1 325 ? 11.770 8.960 30.664 1.000 25.181 322 PHE A C 1
ATOM 2336 O O . PHE A 1 325 ? 12.093 9.973 31.320 1.000 25.603 322 PHE A O 1
ATOM 2344 N N . ALA A 1 326 ? 12.657 8.138 30.107 1.000 29.198 323 ALA A N 1
ATOM 2345 C CA . ALA A 1 326 ? 14.122 8.359 30.192 1.000 36.144 323 ALA A CA 1
ATOM 2346 C C . ALA A 1 326 ? 14.752 8.168 28.814 1.000 38.081 323 ALA A C 1
ATOM 2347 O O . ALA A 1 326 ? 14.342 7.268 28.125 1.000 32.474 323 ALA A O 1
ATOM 2349 N N . LYS A 1 327 ? 15.727 9.001 28.455 1.000 40.200 324 LYS A N 1
ATOM 2350 C CA . LYS A 1 327 ? 16.638 8.785 27.299 1.000 49.043 324 LYS A CA 1
ATOM 2351 C C . LYS A 1 327 ? 17.939 8.155 27.793 1.000 54.628 324 LYS A C 1
ATOM 2352 O O . LYS A 1 327 ? 18.078 7.968 29.017 1.000 61.751 324 LYS A O 1
ATOM 2358 N N . LYS A 1 328 ? 18.838 7.829 26.856 1.000 71.476 325 LYS A N 1
ATOM 2359 C CA . LYS A 1 328 ? 20.208 7.298 27.110 1.000 76.575 325 LYS A CA 1
ATOM 2360 C C . LYS A 1 328 ? 21.133 8.457 27.510 1.000 80.795 325 LYS A C 1
ATOM 2361 O O . LYS A 1 328 ? 22.092 8.213 28.279 1.000 76.673 325 LYS A O 1
ATOM 2367 N N . ASP A 1 329 ? 20.834 9.667 27.014 1.000 83.183 326 ASP A N 1
ATOM 2368 C CA . ASP A 1 329 ? 21.560 10.939 27.292 1.000 84.609 326 ASP A CA 1
ATOM 2369 C C . ASP A 1 329 ? 20.696 11.873 28.159 1.000 84.010 326 ASP A C 1
ATOM 2370 O O . ASP A 1 329 ? 20.879 13.106 28.062 1.000 85.006 326 ASP A O 1
ATOM 2375 N N . SER A 1 330 ? 19.780 11.321 28.963 1.000 80.208 327 SER A N 1
ATOM 2376 C CA . SER A 1 330 ? 19.030 12.050 30.021 1.000 74.546 327 SER A CA 1
ATOM 2377 C C . SER A 1 330 ? 19.606 11.644 31.378 1.000 69.788 327 SER A C 1
ATOM 2378 O O . SER A 1 330 ? 19.966 10.452 31.535 1.000 68.672 327 SER A O 1
ATOM 2381 N N . GLU A 1 331 ? 19.729 12.603 32.303 1.000 65.144 328 GLU A N 1
ATOM 2382 C CA . GLU A 1 331 ? 20.131 12.325 33.706 1.000 64.361 328 GLU A CA 1
ATOM 2383 C C . GLU A 1 331 ? 18.883 11.822 34.449 1.000 57.919 328 GLU A C 1
ATOM 2384 O O . GLU A 1 331 ? 18.952 10.721 35.034 1.000 51.857 328 GLU A O 1
ATOM 2390 N N . HIS A 1 332 ? 17.773 12.564 34.368 1.000 53.464 329 HIS A N 1
ATOM 2391 C CA . HIS A 1 332 ? 16.598 12.412 35.276 1.000 57.751 329 HIS A CA 1
ATOM 2392 C C . HIS A 1 332 ? 15.310 12.098 34.496 1.000 47.342 329 HIS A C 1
ATOM 2393 O O . HIS A 1 332 ? 14.380 11.601 35.137 1.000 51.498 329 HIS A O 1
ATOM 2400 N N . GLY A 1 333 ? 15.274 12.384 33.189 1.000 33.700 330 GLY A N 1
ATOM 2401 C CA . GLY A 1 333 ? 14.082 12.401 32.316 1.000 30.995 330 GLY A CA 1
ATOM 2402 C C . GLY A 1 333 ? 12.862 13.058 32.940 1.000 28.995 330 GLY A C 1
ATOM 2403 O O . GLY A 1 333 ? 12.969 14.120 33.581 1.000 25.247 330 GLY A O 1
ATOM 2404 N N . TRP A 1 334 ? 11.686 12.507 32.676 1.000 22.976 331 TRP A N 1
ATOM 2405 C CA . TRP A 1 334 ? 10.415 13.096 33.106 1.000 20.523 331 TRP A CA 1
ATOM 2406 C C . TRP A 1 334 ? 9.732 12.066 34.004 1.000 25.332 331 TRP A C 1
ATOM 2407 O O . TRP A 1 334 ? 9.758 10.865 33.674 1.000 23.753 331 TRP A O 1
ATOM 2418 N N . THR A 1 335 ? 9.168 12.542 35.096 1.000 20.402 332 THR A N 1
ATOM 2419 C CA . THR A 1 335 ? 8.443 11.664 36.061 1.000 22.171 332 THR A CA 1
ATOM 2420 C C . THR A 1 335 ? 7.065 12.232 36.305 1.000 23.194 332 THR A C 1
ATOM 2421 O O . THR A 1 335 ? 6.930 13.435 36.648 1.000 21.696 332 THR A O 1
ATOM 2425 N N . PHE A 1 336 ? 6.046 11.381 36.187 1.000 20.326 333 PHE A N 1
ATOM 2426 C CA . PHE A 1 336 ? 4.651 11.800 36.361 1.000 19.504 333 PHE A CA 1
ATOM 2427 C C . PHE A 1 336 ? 4.002 10.908 37.419 1.000 21.487 333 PHE A C 1
ATOM 2428 O O . PHE A 1 336 ? 4.118 9.668 37.351 1.000 22.213 333 PHE A O 1
ATOM 2436 N N . GLN A 1 337 ? 3.417 11.562 38.404 1.000 18.941 334 GLN A N 1
ATOM 2437 C CA . GLN A 1 337 ? 2.629 10.869 39.468 1.000 19.125 334 GLN A CA 1
ATOM 2438 C C . GLN A 1 337 ? 1.180 10.835 39.035 1.000 19.993 334 GLN A C 1
ATOM 2439 O O . GLN A 1 337 ? 0.591 11.885 38.821 1.000 21.360 334 GLN A O 1
ATOM 2445 N N . ILE A 1 338 ? 0.583 9.616 38.984 1.000 15.601 335 ILE A N 1
ATOM 2446 C CA . ILE A 1 338 ? -0.756 9.379 38.464 1.000 16.676 335 ILE A CA 1
ATOM 2447 C C . ILE A 1 338 ? -1.547 8.861 39.677 1.000 17.464 335 ILE A C 1
ATOM 2448 O O . ILE A 1 338 ? -1.071 7.885 40.311 1.000 19.460 335 ILE A O 1
ATOM 2453 N N . SER A 1 339 ? -2.640 9.518 39.983 1.000 18.256 336 SER A N 1
ATOM 2454 C CA . SER A 1 339 ? -3.568 9.109 41.060 1.000 18.250 336 SER A CA 1
ATOM 2455 C C . SER A 1 339 ? -4.947 8.855 40.489 1.000 18.480 336 SER A C 1
ATOM 2456 O O . SER A 1 339 ? -5.469 9.675 39.729 1.000 18.260 336 SER A O 1
ATOM 2459 N N . HIS A 1 340 ? -5.594 7.734 40.822 1.000 15.871 337 HIS A N 1
ATOM 2460 C CA . HIS A 1 340 ? -6.963 7.489 40.338 1.000 16.742 337 HIS A CA 1
ATOM 2461 C C . HIS A 1 340 ? -7.933 8.416 41.069 1.000 19.405 337 HIS A C 1
ATOM 2462 O O . HIS A 1 340 ? -8.049 8.291 42.312 1.000 17.738 337 HIS A O 1
ATOM 2469 N N . LYS A 1 341 ? -8.634 9.273 40.330 1.000 20.780 338 LYS A N 1
ATOM 2470 C CA . LYS A 1 341 ? -9.538 10.282 40.979 1.000 22.375 338 LYS A CA 1
ATOM 2471 C C . LYS A 1 341 ? -11.004 9.922 40.845 1.000 23.459 338 LYS A C 1
ATOM 2472 O O . LYS A 1 341 ? -11.716 10.118 41.870 1.000 23.332 338 LYS A O 1
ATOM 2478 N N . ARG A 1 342 ? -11.493 9.594 39.661 1.000 20.055 339 ARG A N 1
ATOM 2479 C CA . ARG A 1 342 ? -12.934 9.342 39.439 1.000 22.883 339 ARG A CA 1
ATOM 2480 C C . ARG A 1 342 ? -13.114 8.057 38.638 1.000 25.189 339 ARG A C 1
ATOM 2481 O O . ARG A 1 342 ? -12.494 7.927 37.538 1.000 25.678 339 ARG A O 1
ATOM 2489 N N . ALA A 1 343 ? -13.969 7.156 39.114 1.000 22.377 340 ALA A N 1
ATOM 2490 C CA . ALA A 1 343 ? -14.248 5.887 38.417 1.000 19.149 340 ALA A CA 1
ATOM 2491 C C . ALA A 1 343 ? -15.143 6.157 37.211 1.000 22.701 340 ALA A C 1
ATOM 2492 O O . ALA A 1 343 ? -16.215 6.848 37.368 1.000 24.070 340 ALA A O 1
ATOM 2494 N N . VAL A 1 344 ? -14.797 5.604 36.051 1.000 20.849 341 VAL A N 1
ATOM 2495 C CA . VAL A 1 344 ? -15.582 5.703 34.797 1.000 20.518 341 VAL A CA 1
ATOM 2496 C C . VAL A 1 344 ? -16.303 4.387 34.515 1.000 24.629 341 VAL A C 1
ATOM 2497 O O . VAL A 1 344 ? -17.435 4.446 34.053 1.000 26.648 341 VAL A O 1
ATOM 2501 N N . TRP A 1 345 ? -15.616 3.234 34.575 1.000 20.916 342 TRP A N 1
ATOM 2502 C CA . TRP A 1 345 ? -16.243 1.912 34.393 1.000 21.482 342 TRP A CA 1
ATOM 2503 C C . TRP A 1 345 ? -15.551 0.942 35.341 1.000 18.065 342 TRP A C 1
ATOM 2504 O O . TRP A 1 345 ? -14.449 1.187 35.789 1.000 17.749 342 TRP A O 1
ATOM 2515 N N . SER A 1 346 ? -16.271 -0.110 35.656 1.000 20.782 343 SER A N 1
ATOM 2516 C CA . SER A 1 346 ? -15.734 -1.227 36.442 1.000 19.910 343 SER A CA 1
ATOM 2517 C C . SER A 1 346 ? -16.462 -2.490 36.026 1.000 22.419 343 SER A C 1
ATOM 2518 O O . SER A 1 346 ? -17.703 -2.519 36.138 1.000 23.518 343 SER A O 1
ATOM 2521 N N . GLU A 1 347 ? -15.729 -3.500 35.550 1.000 18.689 344 GLU A N 1
ATOM 2522 C CA . GLU A 1 347 ? -16.373 -4.721 35.033 1.000 23.007 344 GLU A CA 1
ATOM 2523 C C . GLU A 1 347 ? -15.461 -5.886 35.376 1.000 19.843 344 GLU A C 1
ATOM 2524 O O . GLU A 1 347 ? -14.236 -5.806 35.211 1.000 18.393 344 GLU A O 1
ATOM 2530 N N . PRO A 1 348 ? -16.002 -6.969 35.946 1.000 20.166 345 PRO A N 1
ATOM 2531 C CA . PRO A 1 348 ? -15.201 -8.165 36.212 1.000 18.647 345 PRO A CA 1
ATOM 2532 C C . PRO A 1 348 ? -14.745 -8.868 34.931 1.000 18.481 345 PRO A C 1
ATOM 2533 O O . PRO A 1 348 ? -15.434 -8.801 33.890 1.000 18.854 345 PRO A O 1
ATOM 2537 N N . THR A 1 349 ? -13.594 -9.551 35.036 1.000 17.846 346 THR A N 1
ATOM 2538 C CA . THR A 1 349 ? -13.044 -10.356 33.928 1.000 19.122 346 THR A CA 1
ATOM 2539 C C . THR A 1 349 ? -12.818 -11.786 34.396 1.000 19.418 346 THR A C 1
ATOM 2540 O O . THR A 1 349 ? -12.079 -12.549 33.714 1.000 19.421 346 THR A O 1
ATOM 2544 N N . SER A 1 350 ? -13.344 -12.118 35.560 1.000 18.711 347 SER A N 1
ATOM 2545 C CA . SER A 1 350 ? -13.270 -13.489 36.092 1.000 21.566 347 SER A CA 1
ATOM 2546 C C . SER A 1 350 ? -14.464 -13.665 37.021 1.000 22.481 347 SER A C 1
ATOM 2547 O O . SER A 1 350 ? -15.057 -12.650 37.445 1.000 22.622 347 SER A O 1
ATOM 2550 N N . ALA A 1 351 ? -14.687 -14.898 37.451 1.000 25.774 348 ALA A N 1
ATOM 2551 C CA . ALA A 1 351 ? -15.561 -15.181 38.605 1.000 27.887 348 ALA A CA 1
ATOM 2552 C C . ALA A 1 351 ? -15.008 -14.416 39.805 1.000 26.409 348 ALA A C 1
ATOM 2553 O O . ALA A 1 351 ? -13.789 -14.209 39.945 1.000 27.776 348 ALA A O 1
ATOM 2555 N N . PRO A 1 352 ? -15.891 -13.929 40.697 1.000 27.692 349 PRO A N 1
ATOM 2556 C CA . PRO A 1 352 ? -15.476 -13.277 41.931 1.000 30.051 349 PRO A CA 1
ATOM 2557 C C . PRO A 1 352 ? -14.717 -14.185 42.898 1.000 33.149 349 PRO A C 1
ATOM 2558 O O . PRO A 1 352 ? -14.872 -15.403 42.819 1.000 32.486 349 PRO A O 1
ATOM 2562 N N . GLY A 1 353 ? -13.969 -13.556 43.800 1.000 30.920 350 GLY A N 1
ATOM 2563 C CA . GLY A 1 353 ? -13.125 -14.219 44.804 1.000 29.940 350 GLY A CA 1
ATOM 2564 C C . GLY A 1 353 ? -11.944 -13.360 45.227 1.000 34.235 350 GLY A C 1
ATOM 2565 O O . GLY A 1 353 ? -11.754 -12.248 44.725 1.000 29.703 350 GLY A O 1
ATOM 2566 N N . PRO A 1 354 ? -11.093 -13.866 46.135 1.000 36.813 351 PRO A N 1
ATOM 2567 C CA . PRO A 1 354 ? -9.897 -13.139 46.552 1.000 37.284 351 PRO A CA 1
ATOM 2568 C C . PRO A 1 354 ? -8.980 -12.777 45.366 1.000 32.758 351 PRO A C 1
ATOM 2569 O O . PRO A 1 354 ? -8.294 -11.755 45.474 1.000 36.982 351 PRO A O 1
ATOM 2573 N N . ASP A 1 355 ? -8.948 -13.579 44.287 1.000 31.494 352 ASP A N 1
ATOM 2574 C CA . ASP A 1 355 ? -8.123 -13.266 43.091 1.000 28.491 352 ASP A CA 1
ATOM 2575 C C . ASP A 1 355 ? -9.005 -12.913 41.899 1.000 21.659 352 ASP A C 1
ATOM 2576 O O . ASP A 1 355 ? -8.571 -13.075 40.751 1.000 21.358 352 ASP A O 1
ATOM 2581 N N . GLY A 1 356 ? -10.198 -12.414 42.149 1.000 19.937 353 GLY A N 1
ATOM 2582 C CA . GLY A 1 356 ? -11.076 -11.955 41.069 1.000 18.638 353 GLY A CA 1
ATOM 2583 C C . GLY A 1 356 ? -10.417 -10.778 40.347 1.000 17.825 353 GLY A C 1
ATOM 2584 O O . GLY A 1 356 ? -9.962 -9.852 41.019 1.000 19.173 353 GLY A O 1
ATOM 2585 N N . THR A 1 357 ? -10.369 -10.865 39.037 1.000 17.361 354 THR A N 1
ATOM 2586 C CA . THR A 1 357 ? -9.770 -9.796 38.198 1.000 15.380 354 THR A CA 1
ATOM 2587 C C . THR A 1 357 ? -10.869 -8.917 37.605 1.000 15.604 354 THR A C 1
ATOM 2588 O O . THR A 1 357 ? -12.034 -9.320 37.471 1.000 16.838 354 THR A O 1
ATOM 2592 N N . GLY A 1 358 ? -10.482 -7.747 37.087 1.000 14.205 355 GLY A N 1
ATOM 2593 C CA . GLY A 1 358 ? -11.438 -6.925 36.335 1.000 16.259 355 GLY A CA 1
ATOM 2594 C C . GLY A 1 358 ? -10.762 -5.805 35.610 1.000 16.328 355 GLY A C 1
ATOM 2595 O O . GLY A 1 358 ? -9.526 -5.786 35.538 1.000 15.381 355 GLY A O 1
ATOM 2596 N N . LYS A 1 359 ? -11.591 -4.929 35.092 1.000 17.029 356 LYS A N 1
ATOM 2597 C CA . LYS A 1 359 ? -11.133 -3.765 34.313 1.000 17.501 356 LYS A CA 1
ATOM 2598 C C . LYS A 1 359 ? -11.761 -2.526 34.930 1.000 18.468 356 LYS A C 1
ATOM 2599 O O . LYS A 1 359 ? -12.919 -2.572 35.314 1.000 18.056 356 LYS A O 1
ATOM 2605 N N . SER A 1 360 ? -10.967 -1.478 35.015 1.000 15.464 357 SER A N 1
ATOM 2606 C CA . SER A 1 360 ? -11.323 -0.233 35.736 1.000 14.793 357 SER A CA 1
ATOM 2607 C C . SER A 1 360 ? -10.894 0.939 34.845 1.000 15.675 357 SER A C 1
ATOM 2608 O O . SER A 1 360 ? -9.725 1.052 34.556 1.000 17.187 357 SER A O 1
ATOM 2611 N N . GLY A 1 361 ? -11.819 1.863 34.562 1.000 15.285 358 GLY A N 1
ATOM 2612 C CA . GLY A 1 361 ? -11.458 3.120 33.892 1.000 16.053 358 GLY A CA 1
ATOM 2613 C C . GLY A 1 361 ? -11.520 4.279 34.836 1.000 16.898 358 GLY A C 1
ATOM 2614 O O . GLY A 1 361 ? -12.329 4.255 35.783 1.000 18.344 358 GLY A O 1
ATOM 2615 N N . TRP A 1 362 ? -10.679 5.257 34.585 1.000 18.170 359 TRP A N 1
ATOM 2616 C CA . TRP A 1 362 ? -10.358 6.337 35.532 1.000 20.114 359 TRP A CA 1
ATOM 2617 C C . TRP A 1 362 ? -10.324 7.671 34.804 1.000 18.265 359 TRP A C 1
ATOM 2618 O O . TRP A 1 362 ? -9.676 7.780 33.758 1.000 17.762 359 TRP A O 1
ATOM 2629 N N . ILE A 1 363 ? -10.846 8.700 35.480 1.000 19.357 360 ILE A N 1
ATOM 2630 C CA . ILE A 1 363 ? -10.199 10.018 35.302 1.000 19.557 360 ILE A CA 1
ATOM 2631 C C . ILE A 1 363 ? -9.059 10.077 36.302 1.000 19.482 360 ILE A C 1
ATOM 2632 O O . ILE A 1 363 ? -9.261 9.852 37.541 1.000 19.462 360 ILE A O 1
ATOM 2637 N N . GLU A 1 364 ? -7.860 10.370 35.813 1.000 17.609 361 GLU A N 1
ATOM 2638 C CA . GLU A 1 364 ? -6.637 10.398 36.606 1.000 17.088 361 GLU A CA 1
ATOM 2639 C C . GLU A 1 364 ? -6.304 11.855 36.946 1.000 20.275 361 GLU A C 1
ATOM 2640 O O . GLU A 1 364 ? -6.502 12.695 36.055 1.000 19.881 361 GLU A O 1
ATOM 2646 N N . ALA A 1 365 ? -5.724 12.084 38.117 1.000 20.461 362 ALA A N 1
ATOM 2647 C CA . ALA A 1 365 ? -5.024 13.345 38.440 1.000 20.668 362 ALA A CA 1
ATOM 2648 C C . ALA A 1 365 ? -3.541 13.066 38.241 1.000 19.190 362 ALA A C 1
ATOM 2649 O O . ALA A 1 365 ? -3.029 12.050 38.694 1.000 23.306 362 ALA A O 1
ATOM 2651 N N . ILE A 1 366 ? -2.806 13.945 37.569 1.000 19.026 363 ILE A N 1
ATOM 2652 C CA . ILE A 1 366 ? -1.406 13.661 37.234 1.000 19.937 363 ILE A CA 1
ATOM 2653 C C . ILE A 1 366 ? -0.604 14.923 37.440 1.000 21.892 363 ILE A C 1
ATOM 2654 O O . ILE A 1 366 ? -1.098 15.987 37.100 1.000 23.780 363 ILE A O 1
ATOM 2659 N N . SER A 1 367 ? 0.607 14.766 37.892 1.000 19.984 364 SER A N 1
ATOM 2660 C CA . SER A 1 367 ? 1.484 15.902 38.250 1.000 22.643 364 SER A CA 1
ATOM 2661 C C . SER A 1 367 ? 2.917 15.536 37.921 1.000 22.697 364 SER A C 1
ATOM 2662 O O . SER A 1 367 ? 3.292 14.309 37.891 1.000 22.557 364 SER A O 1
ATOM 2665 N N . GLY A 1 368 ? 3.724 16.541 37.566 1.000 21.024 365 GLY A N 1
ATOM 2666 C CA . GLY A 1 368 ? 5.169 16.358 37.518 1.000 20.289 365 GLY A CA 1
ATOM 2667 C C . GLY A 1 368 ? 5.743 17.009 36.256 1.000 23.002 365 GLY A C 1
ATOM 2668 O O . GLY A 1 368 ? 5.229 18.067 35.827 1.000 25.552 365 GLY A O 1
ATOM 2669 N N . GLY A 1 369 ? 6.668 16.313 35.624 1.000 23.149 366 GLY A N 1
ATOM 2670 C CA . GLY A 1 369 ? 7.489 16.788 34.491 1.000 22.075 366 GLY A CA 1
ATOM 2671 C C . GLY A 1 369 ? 8.932 16.433 34.714 1.000 21.457 366 GLY A C 1
ATOM 2672 O O . GLY A 1 369 ? 9.262 15.483 35.376 1.000 23.245 366 GLY A O 1
ATOM 2673 N N . ALA A 1 370 ? 9.851 17.220 34.177 1.000 24.811 367 ALA A N 1
ATOM 2674 C CA . ALA A 1 370 ? 11.283 17.061 34.461 1.000 22.956 367 ALA A CA 1
ATOM 2675 C C . ALA A 1 370 ? 11.608 17.553 35.877 1.000 25.838 367 ALA A C 1
ATOM 2676 O O . ALA A 1 370 ? 10.748 18.173 36.542 1.000 27.354 367 ALA A O 1
ATOM 2678 N N . LYS A 1 371 ? 12.834 17.305 36.306 1.000 24.927 368 LYS A N 1
ATOM 2679 C CA . LYS A 1 371 ? 13.295 17.781 37.615 1.000 28.311 368 LYS A CA 1
ATOM 2680 C C . LYS A 1 371 ? 13.066 19.306 37.694 1.000 28.070 368 LYS A C 1
ATOM 2681 O O . LYS A 1 371 ? 13.442 20.051 36.757 1.000 28.984 368 LYS A O 1
ATOM 2687 N N . GLY A 1 372 ? 12.429 19.751 38.760 1.000 26.287 369 GLY A N 1
ATOM 2688 C CA . GLY A 1 372 ? 12.170 21.185 38.969 1.000 27.290 369 GLY A CA 1
ATOM 2689 C C . GLY A 1 372 ? 10.825 21.585 38.426 1.000 27.746 369 GLY A C 1
ATOM 2690 O O . GLY A 1 372 ? 10.476 22.762 38.574 1.000 29.841 369 GLY A O 1
ATOM 2691 N N . GLU A 1 373 ? 10.102 20.671 37.761 1.000 25.479 370 GLU A N 1
ATOM 2692 C CA . GLU A 1 373 ? 8.761 20.961 37.218 1.000 26.070 370 GLU A CA 1
ATOM 2693 C C . GLU A 1 373 ? 7.712 20.241 38.054 1.000 29.153 370 GLU A C 1
ATOM 2694 O O . GLU A 1 373 ? 7.949 19.044 38.358 1.000 32.793 370 GLU A O 1
ATOM 2700 N N . ASN A 1 374 ? 6.557 20.891 38.242 1.000 30.816 371 ASN A N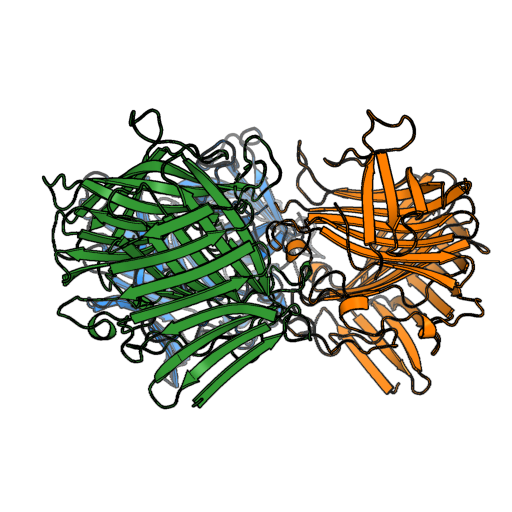 1
ATOM 2701 C CA . ASN A 1 374 ? 5.443 20.396 39.089 1.000 29.346 371 ASN A CA 1
ATOM 2702 C C . ASN A 1 374 ? 4.151 20.795 38.393 1.000 26.419 371 ASN A C 1
ATOM 2703 O O . ASN A 1 374 ? 3.287 21.432 39.012 1.000 27.041 371 ASN A O 1
ATOM 2708 N N . TYR A 1 375 ? 4.036 20.473 37.098 1.000 22.458 372 TYR A N 1
ATOM 2709 C CA . TYR A 1 375 ? 2.793 20.732 36.345 1.000 22.294 372 TYR A CA 1
ATOM 2710 C C . TYR A 1 375 ? 1.689 19.809 36.867 1.000 22.725 372 TYR A C 1
ATOM 2711 O O . TYR A 1 375 ? 1.988 18.742 37.424 1.000 26.209 372 TYR A O 1
ATOM 2720 N N . GLU A 1 376 ? 0.454 20.221 36.663 1.000 23.651 373 GLU A N 1
ATOM 2721 C CA . GLU A 1 376 ? -0.741 19.492 37.136 1.000 24.786 373 GLU A CA 1
ATOM 2722 C C . GLU A 1 376 ? -1.731 19.366 35.997 1.000 28.256 373 GLU A C 1
ATOM 2723 O O . GLU A 1 376 ? -2.013 20.361 35.325 1.000 30.816 373 GLU A O 1
ATOM 2729 N N . GLY A 1 377 ? -2.283 18.171 35.808 1.000 21.390 374 GLY A N 1
ATOM 2730 C CA . GLY A 1 377 ? -3.374 17.995 34.862 1.000 20.103 374 GLY A CA 1
ATOM 2731 C C . GLY A 1 377 ? -4.101 16.690 35.121 1.000 21.334 374 GLY A C 1
ATOM 2732 O O . GLY A 1 377 ? -4.224 16.317 36.297 1.000 20.322 374 GLY A O 1
ATOM 2733 N N . HIS A 1 378 ? -4.730 16.175 34.088 1.000 21.077 375 HIS A N 1
ATOM 2734 C CA . HIS A 1 378 ? -5.646 15.026 34.206 1.000 19.067 375 HIS A CA 1
ATOM 2735 C C . HIS A 1 378 ? -5.381 14.101 33.036 1.000 19.773 375 HIS A C 1
ATOM 2736 O O . HIS A 1 378 ? -4.787 14.489 32.036 1.000 18.257 375 HIS A O 1
ATOM 2743 N N . GLY A 1 379 ? -5.891 12.894 33.203 1.000 20.097 376 GLY A N 1
ATOM 2744 C CA . GLY A 1 379 ? -5.842 11.860 32.162 1.000 19.063 376 GLY A CA 1
ATOM 2745 C C . GLY A 1 379 ? -7.113 11.047 32.149 1.000 19.790 376 GLY A C 1
ATOM 2746 O O . GLY A 1 379 ? -7.861 11.036 33.150 1.000 17.596 376 GLY A O 1
ATOM 2747 N N . PHE A 1 380 ? -7.281 10.280 31.070 1.000 17.639 377 PHE A N 1
ATOM 2748 C CA . PHE A 1 380 ? -8.327 9.261 30.947 1.000 17.180 377 PHE A CA 1
ATOM 2749 C C . PHE A 1 380 ? -7.585 7.940 30.743 1.000 17.727 377 PHE A C 1
ATOM 2750 O O . PHE A 1 380 ? -6.770 7.839 29.823 1.000 18.159 377 PHE A O 1
ATOM 2758 N N . GLY A 1 381 ? -7.721 7.125 31.770 1.000 18.478 378 GLY A N 1
ATOM 2759 C CA . GLY A 1 381 ? -6.872 5.925 31.954 1.000 20.833 378 GLY A CA 1
ATOM 2760 C C . GLY A 1 381 ? -7.715 4.699 32.115 1.000 19.057 378 GLY A C 1
ATOM 2761 O O . GLY A 1 381 ? -8.922 4.757 32.416 1.000 21.264 378 GLY A O 1
ATOM 2762 N N . GLY A 1 382 ? -7.127 3.535 31.837 1.000 16.022 379 GLY A N 1
ATOM 2763 C CA . GLY A 1 382 ? -7.825 2.304 32.193 1.000 16.419 379 GLY A CA 1
ATOM 2764 C C . GLY A 1 382 ? -6.820 1.212 32.494 1.000 15.332 379 GLY A C 1
ATOM 2765 O O . GLY A 1 382 ? -5.691 1.247 31.969 1.000 16.716 379 GLY A O 1
ATOM 2766 N N . GLN A 1 383 ? -7.210 0.280 33.346 1.000 14.742 380 GLN A N 1
ATOM 2767 C CA . GLN A 1 383 ? -6.338 -0.894 33.626 1.000 14.166 380 GLN A CA 1
ATOM 2768 C C . GLN A 1 383 ? -7.203 -2.152 33.508 1.000 14.489 380 GLN A C 1
ATOM 2769 O O . GLN A 1 383 ? -8.410 -2.104 33.662 1.000 15.787 380 GLN A O 1
ATOM 2775 N N . LEU A 1 384 ? -6.557 -3.280 33.194 1.000 15.383 381 LEU A N 1
ATOM 2776 C CA . LEU A 1 384 ? -7.244 -4.556 32.955 1.000 16.368 381 LEU A CA 1
ATOM 2777 C C . LEU A 1 384 ? -6.337 -5.625 33.529 1.000 16.382 381 LEU A C 1
ATOM 2778 O O . LEU A 1 384 ? -5.146 -5.578 33.291 1.000 16.709 381 LEU A O 1
ATOM 2783 N N . GLN A 1 385 ? -6.919 -6.584 34.214 1.000 14.388 382 GLN A N 1
ATOM 2784 C CA . GLN A 1 385 ? -6.229 -7.875 34.381 1.000 14.065 382 GLN A CA 1
ATOM 2785 C C . GLN A 1 385 ? -7.137 -8.954 33.841 1.000 15.069 382 GLN A C 1
ATOM 2786 O O . GLN A 1 385 ? -8.341 -8.810 33.832 1.000 14.504 382 GLN A O 1
ATOM 2792 N N . ILE A 1 386 ? -6.518 -10.007 33.352 1.000 14.027 383 ILE A N 1
ATOM 2793 C CA . ILE A 1 386 ? -7.270 -11.215 32.926 1.000 17.157 383 ILE A CA 1
ATOM 2794 C C . ILE A 1 386 ? -6.595 -12.379 33.611 1.000 18.939 383 ILE A C 1
ATOM 2795 O O . ILE A 1 386 ? -5.392 -12.388 33.841 1.000 16.630 383 ILE A O 1
ATOM 2800 N N . PRO A 1 387 ? -7.364 -13.438 33.948 1.000 17.268 384 PRO A N 1
ATOM 2801 C CA . PRO A 1 387 ? -6.803 -14.495 34.771 1.000 20.293 384 PRO A CA 1
ATOM 2802 C C . PRO A 1 387 ? -6.032 -15.508 33.919 1.000 24.630 384 PRO A C 1
ATOM 2803 O O . PRO A 1 387 ? -6.464 -16.640 33.715 1.000 27.799 384 PRO A O 1
ATOM 2807 N N . VAL A 1 388 ? -4.979 -15.035 33.289 1.000 23.241 385 VAL A N 1
ATOM 2808 C CA . VAL A 1 388 ? -4.019 -15.899 32.555 1.000 24.389 385 VAL A CA 1
ATOM 2809 C C . VAL A 1 388 ? -2.798 -15.938 33.458 1.000 25.111 385 VAL A C 1
ATOM 2810 O O . VAL A 1 388 ? -2.337 -14.903 33.929 1.000 24.395 385 VAL A O 1
ATOM 2814 N N . PRO A 1 389 ? -2.253 -17.095 33.866 0.650 24.521 386 PRO A N 1
ATOM 2815 C CA . PRO A 1 389 ? -1.051 -17.054 34.701 0.900 24.927 386 PRO A CA 1
ATOM 2816 C C . PRO A 1 389 ? 0.187 -16.511 33.958 1.000 23.569 386 PRO A C 1
ATOM 2817 O O . PRO A 1 389 ? 0.107 -16.346 32.740 1.000 23.189 386 PRO A O 1
ATOM 2822 N N . PRO B 1 7 ? 30.148 -23.650 1.632 1.000 45.492 4 PRO B N 1
ATOM 2823 C CA . PRO B 1 7 ? 28.725 -23.464 2.076 1.000 35.317 4 PRO B CA 1
ATOM 2824 C C . PRO B 1 7 ? 27.633 -24.010 1.130 1.000 34.049 4 PRO B C 1
ATOM 2825 O O . PRO B 1 7 ? 27.233 -23.303 0.225 1.000 40.694 4 PRO B O 1
ATOM 2829 N N . THR B 1 8 ? 27.133 -25.222 1.349 1.000 27.601 5 THR B N 1
ATOM 2830 C CA . THR B 1 8 ? 26.045 -25.795 0.527 1.000 26.300 5 THR B CA 1
ATOM 2831 C C . THR B 1 8 ? 24.688 -25.211 0.962 1.000 27.946 5 THR B C 1
ATOM 2832 O O . THR B 1 8 ? 23.922 -24.718 0.120 1.000 28.391 5 THR B O 1
ATOM 2836 N N . SER B 1 9 ? 24.366 -25.300 2.249 1.000 23.340 6 SER B N 1
ATOM 2837 C CA . SER B 1 9 ? 23.136 -24.710 2.832 1.000 24.345 6 SER B CA 1
ATOM 2838 C C . SER B 1 9 ? 23.519 -23.617 3.826 1.000 23.897 6 SER B C 1
ATOM 2839 O O . SER B 1 9 ? 24.465 -23.816 4.595 1.000 23.848 6 SER B O 1
ATOM 2842 N N . SER B 1 10 ? 22.802 -22.505 3.845 1.000 22.574 7 SER B N 1
ATOM 2843 C CA . SER B 1 10 ? 23.123 -21.357 4.707 1.000 22.831 7 SER B CA 1
ATOM 2844 C C . SER B 1 10 ? 21.822 -20.735 5.220 1.000 26.490 7 SER B C 1
ATOM 2845 O O . SER B 1 10 ? 20.911 -20.514 4.398 1.000 23.355 7 SER B O 1
ATOM 2848 N N . SER B 1 11 ? 21.719 -20.526 6.5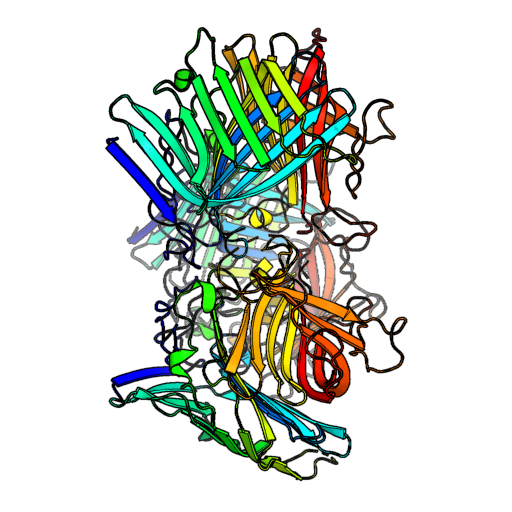30 1.000 20.250 8 SER B N 1
ATOM 2849 C CA . SER B 1 11 ? 20.573 -19.866 7.180 1.000 21.117 8 SER B CA 1
ATOM 2850 C C . SER B 1 11 ? 21.134 -18.790 8.082 1.000 22.466 8 SER B C 1
ATOM 2851 O O . SER B 1 11 ? 21.820 -19.130 9.066 1.000 25.166 8 SER B O 1
ATOM 2854 N N . SER B 1 12 ? 20.814 -17.543 7.803 1.000 22.628 9 SER B N 1
ATOM 2855 C CA . SER B 1 12 ? 21.273 -16.421 8.642 1.000 25.760 9 SER B CA 1
ATOM 2856 C C . SER B 1 12 ? 20.064 -15.581 9.013 1.000 28.336 9 SER B C 1
ATOM 2857 O O . SER B 1 12 ? 19.365 -15.157 8.095 1.000 32.412 9 SER B O 1
ATOM 2860 N N . LEU B 1 13 ? 19.784 -15.432 10.303 1.000 25.474 10 LEU B N 1
ATOM 2861 C CA . LEU B 1 13 ? 18.648 -14.609 10.796 1.000 26.316 10 LEU B CA 1
ATOM 2862 C C . LEU B 1 13 ? 19.204 -13.512 11.681 1.000 28.183 10 LEU B C 1
ATOM 2863 O O . LEU B 1 13 ? 20.109 -13.769 12.485 1.000 24.961 10 LEU B O 1
ATOM 2868 N N . ASP B 1 14 ? 18.581 -12.346 11.592 1.000 32.366 11 ASP B N 1
ATOM 2869 C CA . ASP B 1 14 ? 18.916 -11.154 12.413 1.000 37.957 11 ASP B CA 1
ATOM 2870 C C . ASP B 1 14 ? 17.609 -10.727 13.059 1.000 39.029 11 ASP B C 1
ATOM 2871 O O . ASP B 1 14 ? 16.695 -10.327 12.323 1.000 42.806 11 ASP B O 1
ATOM 2876 N N . ILE B 1 15 ? 17.536 -10.868 14.379 1.000 42.926 12 ILE B N 1
ATOM 2877 C CA . ILE B 1 15 ? 16.303 -10.703 15.189 1.000 45.821 12 ILE B CA 1
ATOM 2878 C C . ILE B 1 15 ? 15.807 -9.259 15.067 1.000 52.985 12 ILE B C 1
ATOM 2879 O O . ILE B 1 15 ? 14.580 -9.042 15.266 1.000 49.245 12 ILE B O 1
ATOM 2884 N N . THR B 1 16 ? 16.724 -8.331 14.745 1.000 61.878 13 THR B N 1
ATOM 2885 C CA . THR B 1 16 ? 16.444 -6.917 14.361 1.000 70.320 13 THR B CA 1
ATOM 2886 C C . THR B 1 16 ? 16.209 -6.847 12.841 1.000 73.791 13 THR B C 1
ATOM 2887 O O . THR B 1 16 ? 16.922 -6.085 12.162 1.000 84.811 13 THR B O 1
ATOM 2891 N N . SER B 1 17 ? 15.257 -7.634 12.330 1.000 77.893 14 SER B N 1
ATOM 2892 C CA . SER B 1 17 ? 14.746 -7.608 10.933 1.000 72.691 14 SER B CA 1
ATOM 2893 C C . SER B 1 17 ? 13.350 -8.248 10.911 1.000 73.687 14 SER B C 1
ATOM 2894 O O . SER B 1 17 ? 12.854 -8.612 12.006 1.000 74.720 14 SER B O 1
ATOM 2897 N N . ASN B 1 18 ? 12.744 -8.402 9.727 1.000 71.622 15 ASN B N 1
ATOM 2898 C CA . ASN B 1 18 ? 11.395 -9.012 9.547 1.000 67.140 15 ASN B CA 1
ATOM 2899 C C . ASN B 1 18 ? 11.562 -10.527 9.365 1.000 63.643 15 ASN B C 1
ATOM 2900 O O . ASN B 1 18 ? 10.825 -11.141 8.558 1.000 74.030 15 ASN B O 1
ATOM 2905 N N . CYS B 1 19 ? 12.494 -11.097 10.129 1.000 46.446 16 CYS B N 1
ATOM 2906 C CA . CYS B 1 19 ? 12.804 -12.537 10.237 1.000 41.851 16 CYS B CA 1
ATOM 2907 C C . CYS B 1 19 ? 11.803 -13.228 11.175 1.000 36.260 16 CYS B C 1
ATOM 2908 O O . CYS B 1 19 ? 11.871 -14.467 11.262 1.000 33.060 16 CYS B O 1
ATOM 2911 N N . ILE B 1 20 ? 10.912 -12.470 11.834 1.000 33.573 17 ILE B N 1
ATOM 2912 C CA . ILE B 1 20 ? 9.928 -13.021 12.823 1.000 35.851 17 ILE B CA 1
ATOM 2913 C C . ILE B 1 20 ? 8.491 -12.699 12.375 1.000 34.829 17 ILE B C 1
ATOM 2914 O O . ILE B 1 20 ? 8.124 -11.520 12.298 1.000 38.453 17 ILE B O 1
ATOM 2919 N N . ILE B 1 21 ? 7.728 -13.746 12.082 1.000 28.079 18 ILE B N 1
ATOM 2920 C CA . ILE B 1 21 ? 6.336 -13.738 11.570 1.000 32.213 18 ILE B CA 1
ATOM 2921 C C . ILE B 1 21 ? 5.410 -14.059 12.755 1.000 30.608 18 ILE B C 1
ATOM 2922 O O . ILE B 1 21 ? 5.800 -14.795 13.639 1.000 27.381 18 ILE B O 1
ATOM 2927 N N . GLU B 1 22 ? 4.245 -13.415 12.836 1.000 29.373 19 GLU B N 1
ATOM 2928 C CA . GLU B 1 22 ? 3.399 -13.506 14.058 1.000 30.316 19 GLU B CA 1
ATOM 2929 C C . GLU B 1 22 ? 2.364 -14.623 13.869 1.000 32.247 19 GLU B C 1
ATOM 2930 O O . GLU B 1 22 ? 1.521 -14.776 14.771 1.000 37.799 19 GLU B O 1
ATOM 2936 N N . THR B 1 23 ? 2.378 -15.339 12.727 1.000 29.068 20 THR B N 1
ATOM 2937 C CA . THR B 1 23 ? 1.539 -16.537 12.443 1.000 29.089 20 THR B CA 1
ATOM 2938 C C . THR B 1 23 ? 2.393 -17.801 12.278 1.000 30.886 20 THR B C 1
ATOM 2939 O O . THR B 1 23 ? 3.604 -17.742 12.058 1.000 33.555 20 THR B O 1
ATOM 2943 N N . PRO B 1 24 ? 1.785 -18.991 12.430 1.000 31.235 21 PRO B N 1
ATOM 2944 C CA . PRO B 1 24 ? 2.537 -20.252 12.465 1.000 31.777 21 PRO B CA 1
ATOM 2945 C C . PRO B 1 24 ? 3.270 -20.662 11.183 1.000 31.846 21 PRO B C 1
ATOM 2946 O O . PRO B 1 24 ? 2.797 -20.421 10.083 1.000 34.333 21 PRO B O 1
ATOM 2950 N N . LEU B 1 25 ? 4.450 -21.258 11.369 1.000 27.724 22 LEU B N 1
ATOM 2951 C CA . LEU B 1 25 ? 5.266 -21.839 10.279 1.000 27.524 22 LEU B CA 1
ATOM 2952 C C . LEU B 1 25 ? 5.491 -23.314 10.574 1.000 25.065 22 LEU B C 1
ATOM 2953 O O . LEU B 1 25 ? 5.767 -23.647 11.728 1.000 23.105 22 LEU B O 1
ATOM 2958 N N . GLN B 1 26 ? 5.359 -24.134 9.543 1.000 26.376 23 GLN B N 1
ATOM 2959 C CA . GLN B 1 26 ? 5.683 -25.569 9.541 1.000 25.917 23 GLN B CA 1
ATOM 2960 C C . GLN B 1 26 ? 7.192 -25.698 9.313 1.000 24.045 23 GLN B C 1
ATOM 2961 O O . GLN B 1 26 ? 7.726 -25.052 8.406 1.000 25.607 23 GLN B O 1
ATOM 2967 N N . PRO B 1 27 ? 7.912 -26.499 10.135 1.000 22.062 24 PRO B N 1
ATOM 2968 C CA . PRO B 1 27 ? 9.330 -26.727 9.885 1.000 23.647 24 PRO B CA 1
ATOM 2969 C C . PRO B 1 27 ? 9.550 -27.574 8.619 1.000 20.890 24 PRO B C 1
ATOM 2970 O O . PRO B 1 27 ? 8.641 -28.292 8.165 1.000 22.634 24 PRO B O 1
ATOM 2974 N N . SER B 1 28 ? 10.788 -27.562 8.137 1.000 19.694 25 SER B N 1
ATOM 2975 C CA . SER B 1 28 ? 11.257 -28.565 7.147 1.000 20.998 25 SER B CA 1
ATOM 2976 C C . SER B 1 28 ? 10.992 -29.949 7.727 1.000 21.294 25 SER B C 1
ATOM 2977 O O . SER B 1 28 ? 11.120 -30.103 8.953 1.000 19.475 25 SER B O 1
ATOM 2980 N N . ASP B 1 29 ? 10.671 -30.951 6.914 1.000 21.829 26 ASP B N 1
ATOM 2981 C CA . ASP B 1 29 ? 10.437 -32.330 7.387 1.000 22.281 26 ASP B CA 1
ATOM 2982 C C . ASP B 1 29 ? 11.698 -32.876 8.104 1.000 20.071 26 ASP B C 1
ATOM 2983 O O . ASP B 1 29 ? 12.844 -32.567 7.764 1.000 19.381 26 ASP B O 1
ATOM 2988 N N . PHE B 1 30 ? 11.445 -33.761 9.051 1.000 20.577 27 PHE B N 1
ATOM 2989 C CA . PHE B 1 30 ? 12.499 -34.541 9.738 1.000 19.887 27 PHE B CA 1
ATOM 2990 C C . PHE B 1 30 ? 13.165 -35.446 8.695 1.000 20.424 27 PHE B C 1
ATOM 2991 O O . PHE B 1 30 ? 12.424 -36.055 7.877 1.000 21.313 27 PHE B O 1
ATOM 2999 N N . LEU B 1 31 ? 14.495 -35.514 8.734 1.000 20.078 28 LEU B N 1
ATOM 3000 C CA . LEU B 1 31 ? 15.316 -36.386 7.838 1.000 22.532 28 LEU B CA 1
ATOM 3001 C C . LEU B 1 31 ? 15.751 -37.629 8.598 1.000 20.984 28 LEU B C 1
ATOM 3002 O O . LEU B 1 31 ? 16.519 -37.505 9.548 1.000 20.988 28 LEU B O 1
ATOM 3007 N N . PRO B 1 32 ? 15.227 -38.828 8.270 1.000 21.997 29 PRO B N 1
ATOM 3008 C CA . PRO B 1 32 ? 15.647 -40.063 8.928 1.000 21.842 29 PRO B CA 1
ATOM 3009 C C . PRO B 1 32 ? 17.148 -40.284 8.774 1.000 22.426 29 PRO B C 1
ATOM 3010 O O . PRO B 1 32 ? 17.725 -39.965 7.759 1.000 22.983 29 PRO B O 1
ATOM 3014 N N . LYS B 1 33 ? 17.772 -40.830 9.814 1.000 22.081 30 LYS B N 1
ATOM 3015 C CA . LYS B 1 33 ? 19.195 -41.221 9.812 1.000 20.684 30 LYS B CA 1
ATOM 3016 C C . LYS B 1 33 ? 20.103 -40.031 9.514 1.000 21.813 30 LYS B C 1
ATOM 3017 O O . LYS B 1 33 ? 21.204 -40.221 9.000 1.000 23.619 30 LYS B O 1
ATOM 3023 N N . SER B 1 34 ? 19.651 -38.830 9.859 1.000 20.031 31 SER B N 1
ATOM 3024 C CA . SER B 1 34 ? 20.436 -37.585 9.840 1.000 19.063 31 SER B CA 1
ATOM 3025 C C . SER B 1 34 ? 20.372 -36.932 11.226 1.000 19.312 31 SER B C 1
ATOM 3026 O O . SER B 1 34 ? 19.418 -37.166 11.923 1.000 19.178 31 SER B O 1
ATOM 3029 N N . ALA B 1 35 ? 21.349 -36.103 11.552 1.000 19.722 32 ALA B N 1
ATOM 3030 C CA . ALA B 1 35 ? 21.370 -35.365 12.820 1.000 19.222 32 ALA B CA 1
ATOM 3031 C C . ALA B 1 35 ? 20.450 -34.156 12.725 1.000 19.940 32 ALA B C 1
ATOM 3032 O O . ALA B 1 35 ? 20.216 -33.539 13.743 1.000 19.203 32 ALA B O 1
ATOM 3034 N N . ASN B 1 36 ? 19.947 -33.821 11.533 1.000 17.011 33 ASN B N 1
ATOM 3035 C CA . ASN B 1 36 ? 19.011 -32.679 11.362 1.000 17.720 33 ASN B CA 1
ATOM 3036 C C . ASN B 1 36 ? 19.605 -31.408 11.959 1.000 16.955 33 ASN B C 1
ATOM 3037 O O . ASN B 1 36 ? 18.917 -30.644 12.675 1.000 17.803 33 ASN B O 1
ATOM 3042 N N . LEU B 1 37 ? 20.914 -31.203 11.799 1.000 17.688 34 LEU B N 1
ATOM 3043 C CA . LEU B 1 37 ? 21.584 -30.051 12.439 1.000 17.392 34 LEU B CA 1
ATOM 3044 C C . LEU B 1 37 ? 21.284 -28.716 11.744 1.000 17.555 34 LEU B C 1
ATOM 3045 O O . LEU B 1 37 ? 21.383 -27.656 12.389 1.000 17.779 34 LEU B O 1
ATOM 3050 N N . PHE B 1 38 ? 20.953 -28.713 10.453 1.000 18.106 35 PHE B N 1
ATOM 3051 C CA . PHE B 1 38 ? 20.673 -27.473 9.736 1.000 18.452 35 PHE B CA 1
ATOM 3052 C C . PHE B 1 38 ? 19.303 -26.989 10.241 1.000 17.080 35 PHE B C 1
ATOM 3053 O O . PHE B 1 38 ? 18.446 -27.787 10.559 1.000 17.795 35 PHE B O 1
ATOM 3061 N N . PRO B 1 39 ? 19.094 -25.684 10.383 1.000 16.087 36 PRO B N 1
ATOM 3062 C CA . PRO B 1 39 ? 17.819 -25.180 10.897 1.000 16.384 36 PRO B CA 1
ATOM 3063 C C . PRO B 1 39 ? 16.599 -25.677 10.138 1.000 18.591 36 PRO B C 1
ATOM 3064 O O . PRO B 1 39 ? 16.603 -25.721 8.892 1.000 19.363 36 PRO B O 1
ATOM 3068 N N . LYS B 1 40 ? 15.577 -26.026 10.900 1.000 16.610 37 LYS B N 1
ATOM 3069 C CA . LYS B 1 40 ? 14.281 -26.484 10.361 1.000 17.577 37 LYS B CA 1
ATOM 3070 C C . LYS B 1 40 ? 13.392 -25.281 10.022 1.000 18.107 37 LYS B C 1
ATOM 3071 O O . LYS B 1 40 ? 12.369 -25.511 9.317 1.000 19.235 37 LYS B O 1
ATOM 3077 N N . PHE B 1 41 ? 13.740 -24.089 10.450 1.000 18.421 38 PHE B N 1
ATOM 3078 C CA . PHE B 1 41 ? 13.021 -22.822 10.109 1.000 19.384 38 PHE B CA 1
ATOM 3079 C C . PHE B 1 41 ? 14.066 -21.903 9.492 1.000 19.325 38 PHE B C 1
ATOM 3080 O O . PHE B 1 41 ? 14.519 -20.931 10.104 1.000 18.806 38 PHE B O 1
ATOM 3088 N N . PRO B 1 42 ? 14.610 -22.262 8.304 1.000 20.021 39 PRO B N 1
ATOM 3089 C CA . PRO B 1 42 ? 15.846 -21.619 7.853 1.000 22.312 39 PRO B CA 1
ATOM 3090 C C . PRO B 1 42 ? 15.752 -20.172 7.339 1.000 21.199 39 PRO B C 1
ATOM 3091 O O . PRO B 1 42 ? 16.719 -19.445 7.405 1.000 23.874 39 PRO B O 1
ATOM 3095 N N . GLU B 1 43 ? 14.558 -19.753 6.922 1.000 24.898 40 GLU B N 1
ATOM 3096 C CA . GLU B 1 43 ? 14.365 -18.421 6.280 1.000 25.850 40 GLU B CA 1
ATOM 3097 C C . GLU B 1 43 ? 13.779 -17.392 7.249 1.000 25.216 40 GLU B C 1
ATOM 3098 O O . GLU B 1 43 ? 14.072 -16.210 7.157 1.000 28.086 40 GLU B O 1
ATOM 3104 N N . ARG B 1 44 ? 12.945 -17.851 8.160 1.000 23.695 41 ARG B N 1
ATOM 3105 C CA . ARG B 1 44 ? 12.283 -16.986 9.138 1.000 24.851 41 ARG B CA 1
ATOM 3106 C C . ARG B 1 44 ? 11.702 -17.891 10.208 1.000 21.847 41 ARG B C 1
ATOM 3107 O O . ARG B 1 44 ? 11.511 -19.092 9.970 1.000 22.409 41 ARG B O 1
ATOM 3115 N N . ILE B 1 45 ? 11.398 -17.266 11.319 1.000 23.971 42 ILE B N 1
ATOM 3116 C CA . ILE B 1 45 ? 10.736 -17.985 12.430 1.000 23.319 42 ILE B CA 1
ATOM 3117 C C . ILE B 1 45 ? 9.418 -17.291 12.702 1.000 24.253 42 ILE B C 1
ATOM 3118 O O . ILE B 1 45 ? 9.218 -16.135 12.269 1.000 26.496 42 ILE B O 1
ATOM 3123 N N . SER B 1 46 ? 8.589 -18.010 13.432 1.000 26.546 43 SER B N 1
ATOM 3124 C CA . SER B 1 46 ? 7.287 -17.512 13.920 1.000 23.786 43 SER B CA 1
ATOM 3125 C C . SER B 1 46 ? 7.469 -17.158 15.394 1.000 25.467 43 SER B C 1
ATOM 3126 O O . SER B 1 46 ? 8.492 -17.511 16.040 1.000 23.730 43 SER B O 1
ATOM 3129 N N . VAL B 1 47 ? 6.513 -16.445 15.962 1.000 22.406 44 VAL B N 1
ATOM 3130 C CA . VAL B 1 47 ? 6.597 -16.064 17.389 1.000 22.642 44 VAL B CA 1
ATOM 3131 C C . VAL B 1 47 ? 6.524 -17.313 18.265 1.000 20.644 44 VAL B C 1
ATOM 3132 O O . VAL B 1 47 ? 6.909 -17.207 19.442 1.000 30.094 44 VAL B O 1
ATOM 3136 N N . ASP B 1 48 ? 6.059 -18.436 17.733 1.000 19.527 45 ASP B N 1
ATOM 3137 C CA . ASP B 1 48 ? 5.873 -19.699 18.474 1.000 20.392 45 ASP B CA 1
ATOM 3138 C C . ASP B 1 48 ? 7.070 -20.650 18.247 1.000 19.671 45 ASP B C 1
ATOM 3139 O O . ASP B 1 48 ? 7.270 -21.499 19.105 1.000 22.869 45 ASP B O 1
ATOM 3144 N N . SER B 1 49 ? 7.805 -20.500 17.169 1.000 18.076 46 SER B N 1
ATOM 3145 C CA . SER B 1 49 ? 8.764 -21.563 16.733 1.000 18.866 46 SER B CA 1
ATOM 3146 C C . SER B 1 49 ? 10.005 -21.525 17.620 1.000 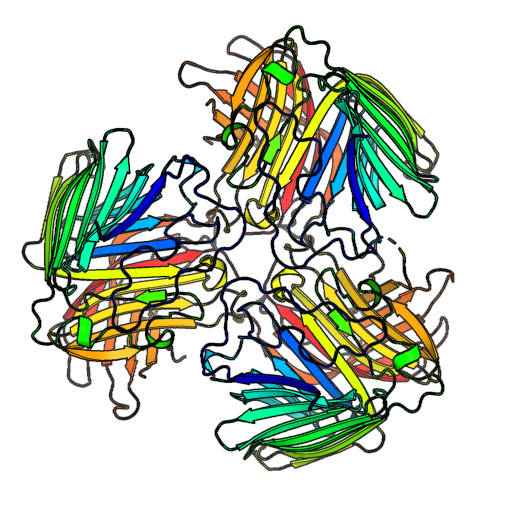19.935 46 SER B C 1
ATOM 3147 O O . SER B 1 49 ? 10.379 -20.467 18.102 1.000 20.614 46 SER B O 1
ATOM 3150 N N . TRP B 1 50 ? 10.662 -22.662 17.785 1.000 16.760 47 TRP B N 1
ATOM 3151 C CA . TRP B 1 50 ? 11.956 -22.648 18.503 1.000 15.697 47 TRP B CA 1
ATOM 3152 C C . TRP B 1 50 ? 12.846 -23.739 17.949 1.000 15.588 47 TRP B C 1
ATOM 3153 O O . TRP B 1 50 ? 12.341 -24.770 17.524 1.000 15.123 47 TRP B O 1
ATOM 3164 N N . GLU B 1 51 ? 14.134 -23.477 18.022 1.000 16.221 48 GLU B N 1
ATOM 3165 C CA . GLU B 1 51 ? 15.177 -24.464 17.688 1.000 16.051 48 GLU B CA 1
ATOM 3166 C C . GLU B 1 51 ? 16.266 -24.394 18.756 1.000 15.861 48 GLU B C 1
ATOM 3167 O O . GLU B 1 51 ? 16.588 -23.307 19.189 1.000 17.405 48 GLU B O 1
ATOM 3173 N N . LEU B 1 52 ? 16.850 -25.546 19.053 1.000 15.722 49 LEU B N 1
ATOM 3174 C CA . LEU B 1 52 ? 17.841 -25.690 20.139 1.000 17.124 49 LEU B CA 1
ATOM 3175 C C . LEU B 1 52 ? 19.029 -26.514 19.619 1.000 15.306 49 LEU B C 1
ATOM 3176 O O . LEU B 1 52 ? 18.865 -27.607 19.085 1.000 17.295 49 LEU B O 1
ATOM 3181 N N . TRP B 1 53 ? 20.220 -26.018 19.950 1.000 15.456 50 TRP B N 1
ATOM 3182 C CA . TRP B 1 53 ? 21.508 -26.733 19.852 1.000 15.390 50 TRP B CA 1
ATOM 3183 C C . TRP B 1 53 ? 22.170 -26.576 21.230 1.000 15.320 50 TRP B C 1
ATOM 3184 O O . TRP B 1 53 ? 22.557 -25.467 21.588 1.000 16.184 50 TRP B O 1
ATOM 3195 N N . GLU B 1 54 ? 22.277 -27.668 21.943 1.000 16.025 51 GLU B N 1
ATOM 3196 C CA . GLU B 1 54 ? 22.723 -27.596 23.355 1.000 16.044 51 GLU B CA 1
ATOM 3197 C C . GLU B 1 54 ? 23.942 -28.533 23.529 1.000 16.596 51 GLU B C 1
ATOM 3198 O O . GLU B 1 54 ? 23.917 -29.665 23.030 1.000 16.229 51 GLU B O 1
ATOM 3204 N N . PHE B 1 55 ? 24.898 -28.089 24.309 1.000 17.789 52 PHE B N 1
ATOM 3205 C CA . PHE B 1 55 ? 26.161 -28.826 24.573 1.000 16.865 52 PHE B CA 1
ATOM 3206 C C . PHE B 1 55 ? 26.470 -28.700 26.063 1.000 16.913 52 PHE B C 1
ATOM 3207 O O . PHE B 1 55 ? 26.732 -27.601 26.493 1.000 16.636 52 PHE B O 1
ATOM 3215 N N . ASP B 1 56 ? 26.426 -29.820 26.775 1.000 16.285 53 ASP B N 1
ATOM 3216 C CA . ASP B 1 56 ? 26.583 -29.810 28.253 1.000 17.460 53 ASP B CA 1
ATOM 3217 C C . ASP B 1 56 ? 27.744 -30.731 28.615 1.000 17.400 53 ASP B C 1
ATOM 3218 O O . ASP B 1 56 ? 27.859 -31.809 28.031 1.000 18.118 53 ASP B O 1
ATOM 3223 N N . THR B 1 57 ? 28.478 -30.365 29.659 1.000 18.035 54 THR B N 1
ATOM 3224 C CA . THR B 1 57 ? 29.694 -31.105 30.091 1.000 17.607 54 THR B CA 1
ATOM 3225 C C . THR B 1 57 ? 29.790 -31.110 31.623 1.000 18.157 54 THR B C 1
ATOM 3226 O O . THR B 1 57 ? 29.324 -30.132 32.273 1.000 18.541 54 THR B O 1
ATOM 3230 N N . PHE B 1 58 ? 30.380 -32.176 32.160 1.000 18.045 55 PHE B N 1
ATOM 3231 C CA . PHE B 1 58 ? 30.732 -32.219 33.603 1.000 18.744 55 PHE B CA 1
ATOM 3232 C C . PHE B 1 58 ? 31.980 -33.077 33.761 1.000 20.348 55 PHE B C 1
ATOM 3233 O O . PHE B 1 58 ? 32.175 -33.975 32.930 1.000 18.542 55 PHE B O 1
ATOM 3241 N N . ASP B 1 59 ? 32.722 -32.902 34.864 1.000 24.666 56 ASP B N 1
ATOM 3242 C CA . ASP B 1 59 ? 33.922 -33.767 35.009 1.000 24.489 56 ASP B CA 1
ATOM 3243 C C . ASP B 1 59 ? 33.537 -35.083 35.676 1.000 24.291 56 ASP B C 1
ATOM 3244 O O . ASP B 1 59 ? 32.408 -35.289 36.104 1.000 22.945 56 ASP B O 1
ATOM 3249 N N . THR B 1 60 ? 34.479 -36.013 35.754 1.000 23.345 57 THR B N 1
ATOM 3250 C CA . THR B 1 60 ? 34.210 -37.392 36.215 1.000 27.297 57 THR B CA 1
ATOM 3251 C C . THR B 1 60 ? 33.672 -37.392 37.651 1.000 28.667 57 THR B C 1
ATOM 3252 O O . THR B 1 60 ? 32.844 -38.243 37.963 1.000 35.623 57 THR B O 1
ATOM 3256 N N . ASN B 1 61 ? 34.071 -36.446 38.496 1.000 26.905 58 ASN B N 1
ATOM 3257 C CA . ASN B 1 61 ? 33.626 -36.486 39.914 1.000 27.963 58 ASN B CA 1
ATOM 3258 C C . ASN B 1 61 ? 32.502 -35.484 40.194 1.000 26.244 58 ASN B C 1
ATOM 3259 O O . ASN B 1 61 ? 32.108 -35.357 41.365 1.000 27.539 58 ASN B O 1
ATOM 3264 N N . GLY B 1 62 ? 31.951 -34.830 39.163 1.000 25.212 59 GLY B N 1
ATOM 3265 C CA . GLY B 1 62 ? 30.878 -33.846 39.349 1.000 26.577 59 GLY B CA 1
ATOM 3266 C C . GLY B 1 62 ? 31.325 -32.604 40.074 1.000 24.027 59 GLY B C 1
ATOM 3267 O O . GLY B 1 62 ? 30.469 -31.897 40.639 1.000 24.980 59 GLY B O 1
ATOM 3268 N N . SER B 1 63 ? 32.611 -32.281 40.081 1.000 23.277 60 SER B N 1
ATOM 3269 C CA . SER B 1 63 ? 33.057 -31.045 40.758 1.000 21.951 60 SER B CA 1
ATOM 3270 C C . SER B 1 63 ? 32.975 -29.839 39.841 1.000 20.251 60 SER B C 1
ATOM 3271 O O . SER B 1 63 ? 32.980 -28.691 40.352 1.000 21.880 60 SER B O 1
ATOM 3274 N N . VAL B 1 64 ? 32.912 -30.063 38.521 1.000 20.877 61 VAL B N 1
ATOM 3275 C CA . VAL B 1 64 ? 32.907 -29.004 37.485 1.000 21.658 61 VAL B CA 1
ATOM 3276 C C . VAL B 1 64 ? 31.760 -29.303 36.511 1.000 20.772 61 VAL B C 1
ATOM 3277 O O . VAL B 1 64 ? 31.597 -30.484 36.155 1.000 21.478 61 VAL B O 1
ATOM 3281 N N . ALA B 1 65 ? 30.982 -28.289 36.185 1.000 21.817 62 ALA B N 1
ATOM 3282 C CA . ALA B 1 65 ? 29.930 -28.366 35.133 1.000 20.973 62 ALA B CA 1
ATOM 3283 C C . ALA B 1 65 ? 30.030 -27.139 34.244 1.000 19.930 62 ALA B C 1
ATOM 3284 O O . ALA B 1 65 ? 30.293 -26.015 34.708 1.000 20.380 62 ALA B O 1
ATOM 3286 N N . PHE B 1 66 ? 29.793 -27.332 32.950 1.000 17.814 63 PHE B N 1
ATOM 3287 C CA . PHE B 1 66 ? 29.741 -26.215 31.991 1.000 20.479 63 PHE B CA 1
ATOM 3288 C C . PHE B 1 66 ? 28.789 -26.615 30.855 1.000 18.788 63 PHE B C 1
ATOM 3289 O O . PHE B 1 66 ? 28.903 -27.680 30.197 1.000 18.478 63 PHE B O 1
ATOM 3297 N N . GLY B 1 67 ? 27.770 -25.789 30.708 1.000 19.974 64 GLY B N 1
ATOM 3298 C CA . GLY B 1 67 ? 26.755 -26.040 29.676 1.000 20.167 64 GLY B CA 1
ATOM 3299 C C . GLY B 1 67 ? 26.412 -24.815 28.854 1.000 19.186 64 GLY B C 1
ATOM 3300 O O . GLY B 1 67 ? 26.496 -23.673 29.314 1.000 18.818 64 GLY B O 1
ATOM 3301 N N . CYS B 1 68 ? 25.988 -25.055 27.630 1.000 18.630 65 CYS B N 1
ATOM 3302 C CA . CYS B 1 68 ? 25.641 -23.955 26.689 1.000 19.761 65 CYS B CA 1
ATOM 3303 C C . CYS B 1 68 ? 24.438 -24.395 25.858 1.000 19.092 65 CYS B C 1
ATOM 3304 O O . CYS B 1 68 ? 24.561 -25.430 25.175 1.000 18.668 65 CYS B O 1
ATOM 3307 N N . SER B 1 69 ? 23.319 -23.677 25.983 1.000 18.731 66 SER B N 1
ATOM 3308 C CA . SER B 1 69 ? 22.126 -23.890 25.118 1.000 19.448 66 SER B CA 1
ATOM 3309 C C . SER B 1 69 ? 21.997 -22.700 24.152 1.000 20.326 66 SER B C 1
ATOM 3310 O O . SER B 1 69 ? 21.843 -21.552 24.613 1.000 20.791 66 SER B O 1
ATOM 3313 N N . LEU B 1 70 ? 22.080 -22.974 22.860 1.000 17.918 67 LEU B N 1
ATOM 3314 C CA . LEU B 1 70 ? 21.940 -21.966 21.791 1.000 18.566 67 LEU B CA 1
ATOM 3315 C C . LEU B 1 70 ? 20.555 -22.099 21.163 1.000 17.445 67 LEU B C 1
ATOM 3316 O O . LEU B 1 70 ? 20.181 -23.158 20.697 1.000 17.974 67 LEU B O 1
ATOM 3321 N N . TYR B 1 71 ? 19.806 -21.008 21.183 1.000 17.498 68 TYR B N 1
ATOM 3322 C CA . TYR B 1 71 ? 18.402 -20.998 20.739 1.000 18.087 68 TYR B CA 1
ATOM 3323 C C . TYR B 1 71 ? 18.187 -20.075 19.540 1.000 19.502 68 TYR B C 1
ATOM 3324 O O . TYR B 1 71 ? 18.767 -18.984 19.453 1.000 20.349 68 TYR B O 1
ATOM 3333 N N . ARG B 1 72 ? 17.270 -20.474 18.667 1.000 19.795 69 ARG B N 1
ATOM 3334 C CA . ARG B 1 72 ? 16.536 -19.540 17.808 1.000 20.731 69 ARG B CA 1
ATOM 3335 C C . ARG B 1 72 ? 15.070 -19.563 18.213 1.000 18.254 69 ARG B C 1
ATOM 3336 O O . ARG B 1 72 ? 14.407 -20.584 18.088 1.000 19.952 69 ARG B O 1
ATOM 3344 N N . ASP B 1 73 ? 14.597 -18.407 18.644 1.000 19.837 70 ASP B N 1
ATOM 3345 C CA . ASP B 1 73 ? 13.178 -18.205 18.993 1.000 20.596 70 ASP B CA 1
ATOM 3346 C C . ASP B 1 73 ? 13.005 -16.692 19.105 1.000 22.084 70 ASP B C 1
ATOM 3347 O O . ASP B 1 73 ? 14.005 -15.945 18.948 1.000 23.067 70 ASP B O 1
ATOM 3352 N N . ALA B 1 74 ? 11.799 -16.261 19.435 1.000 24.071 71 ALA B N 1
ATOM 3353 C CA . ALA B 1 74 ? 11.468 -14.827 19.520 1.000 24.967 71 ALA B CA 1
ATOM 3354 C C . ALA B 1 74 ? 11.561 -14.314 20.968 1.000 28.991 71 ALA B C 1
ATOM 3355 O O . ALA B 1 74 ? 11.234 -13.135 21.200 1.000 28.778 71 ALA B O 1
ATOM 3357 N N . ARG B 1 75 ? 12.112 -15.073 21.913 1.000 27.024 72 ARG B N 1
ATOM 3358 C CA . ARG B 1 75 ? 12.072 -14.648 23.341 1.000 29.534 72 ARG B CA 1
ATOM 3359 C C . ARG B 1 75 ? 12.933 -13.406 23.612 1.000 34.887 72 ARG B C 1
ATOM 3360 O O . ARG B 1 75 ? 12.544 -12.629 24.518 1.000 41.734 72 ARG B O 1
ATOM 3368 N N . GLY B 1 76 ? 14.044 -13.199 22.888 1.000 30.283 73 GLY B N 1
ATOM 3369 C CA . GLY B 1 76 ? 14.996 -12.114 23.190 1.000 33.406 73 GLY B CA 1
ATOM 3370 C C . GLY B 1 76 ? 14.848 -10.893 22.302 1.000 31.186 73 GLY B C 1
ATOM 3371 O O . GLY B 1 76 ? 15.741 -10.036 22.344 1.000 33.949 73 GLY B O 1
ATOM 3372 N N . VAL B 1 77 ? 13.758 -10.748 21.558 1.000 30.381 74 VAL B N 1
ATOM 3373 C CA . VAL B 1 77 ? 13.619 -9.624 20.583 1.000 33.078 74 VAL B CA 1
ATOM 3374 C C . VAL B 1 77 ? 13.785 -8.293 21.324 1.000 36.910 74 VAL B C 1
ATOM 3375 O O . VAL B 1 77 ? 14.508 -7.407 20.807 1.000 33.600 74 VAL B O 1
ATOM 3379 N N . GLU B 1 78 ? 13.142 -8.147 22.484 1.000 37.446 75 GLU B N 1
ATOM 3380 C CA . GLU B 1 78 ? 13.155 -6.870 23.244 1.000 38.595 75 GLU B CA 1
ATOM 3381 C C . GLU B 1 78 ? 14.528 -6.674 23.922 1.000 40.644 75 GLU B C 1
ATOM 3382 O O . GLU B 1 78 ? 14.780 -5.547 24.375 1.000 44.146 75 GLU B O 1
ATOM 3388 N N . GLN B 1 79 ? 15.410 -7.687 23.971 1.000 36.469 76 GLN B N 1
ATOM 3389 C CA . GLN B 1 79 ? 16.824 -7.550 24.444 1.000 39.281 76 GLN B CA 1
ATOM 3390 C C . GLN B 1 79 ? 17.800 -7.512 23.261 1.000 33.866 76 GLN B C 1
ATOM 3391 O O . GLN B 1 79 ? 19.020 -7.448 23.508 1.000 39.067 76 GLN B O 1
ATOM 3397 N N . GLY B 1 80 ? 17.309 -7.583 22.027 1.000 33.001 77 GLY B N 1
ATOM 3398 C CA . GLY B 1 80 ? 18.096 -7.368 20.804 1.000 32.590 77 GLY B CA 1
ATOM 3399 C C . GLY B 1 80 ? 18.848 -8.607 20.347 1.000 34.310 77 GLY B C 1
ATOM 3400 O O . GLY B 1 80 ? 19.841 -8.477 19.569 1.000 33.540 77 GLY B O 1
ATOM 3401 N N . GLY B 1 81 ? 18.414 -9.806 20.727 1.000 32.023 78 GLY B N 1
ATOM 3402 C CA . GLY B 1 81 ? 19.140 -10.985 20.228 1.000 29.370 78 GLY B CA 1
ATOM 3403 C C . GLY B 1 81 ? 18.467 -12.318 20.476 1.000 29.917 78 GLY B C 1
ATOM 3404 O O . GLY B 1 81 ? 17.508 -12.442 21.266 1.000 30.964 78 GLY B O 1
ATOM 3405 N N . PHE B 1 82 ? 19.020 -13.314 19.812 1.000 24.077 79 PHE B N 1
ATOM 3406 C CA . PHE B 1 82 ? 18.772 -14.731 20.109 1.000 23.704 79 PHE B CA 1
ATOM 3407 C C . PHE B 1 82 ? 19.512 -15.102 21.390 1.000 26.596 79 PHE B C 1
ATOM 3408 O O . PHE B 1 82 ? 20.625 -14.521 21.623 1.000 24.868 79 PHE B O 1
ATOM 3416 N N . HIS B 1 83 ? 18.932 -15.999 22.186 1.000 24.653 80 HIS B N 1
ATOM 3417 C CA . HIS B 1 83 ? 19.429 -16.432 23.514 1.000 28.044 80 HIS B CA 1
ATOM 3418 C C . HIS B 1 83 ? 20.517 -17.503 23.405 1.000 25.589 80 HIS B C 1
ATOM 3419 O O . HIS B 1 83 ? 20.339 -18.486 22.688 1.000 23.417 80 HIS B O 1
ATOM 3426 N N . ALA B 1 84 ? 21.580 -17.358 24.182 1.000 23.965 81 ALA B N 1
ATOM 3427 C CA . ALA B 1 84 ? 22.496 -18.458 24.518 1.000 22.825 81 ALA B CA 1
ATOM 3428 C C . ALA B 1 84 ? 22.505 -18.529 26.047 1.000 22.838 81 ALA B C 1
ATOM 3429 O O . ALA B 1 84 ? 22.769 -17.507 26.709 1.000 24.237 81 ALA B O 1
ATOM 3431 N N . GLU B 1 85 ? 22.157 -19.656 26.622 1.000 21.137 82 GLU B N 1
ATOM 3432 C CA . GLU B 1 85 ? 22.135 -19.833 28.095 1.000 22.157 82 GLU B CA 1
ATOM 3433 C C . GLU B 1 85 ? 23.446 -20.505 28.461 1.000 21.698 82 GLU B C 1
ATOM 3434 O O . GLU B 1 85 ? 23.663 -21.646 27.995 1.000 21.653 82 GLU B O 1
ATOM 3440 N N . VAL B 1 86 ? 24.271 -19.855 29.287 1.000 20.427 83 VAL B N 1
ATOM 3441 C CA . VAL B 1 86 ? 25.592 -20.400 29.672 1.000 20.124 83 VAL B CA 1
ATOM 3442 C C . VAL B 1 86 ? 25.645 -20.535 31.182 1.000 20.865 83 VAL B C 1
ATOM 3443 O O . VAL B 1 86 ? 25.414 -19.543 31.863 1.000 20.763 83 VAL B O 1
ATOM 3447 N N . ASN B 1 87 ? 25.986 -21.724 31.647 1.000 18.694 84 ASN B N 1
ATOM 3448 C CA . ASN B 1 87 ? 25.994 -22.007 33.093 1.000 20.200 84 ASN B CA 1
ATOM 3449 C C . ASN B 1 87 ? 27.244 -22.800 33.442 1.000 20.537 84 ASN B C 1
ATOM 3450 O O . ASN B 1 87 ? 27.581 -23.751 32.733 1.000 20.440 84 ASN B O 1
ATOM 3455 N N . ALA B 1 88 ? 27.851 -22.488 34.579 1.000 21.737 85 ALA B N 1
ATOM 3456 C CA . ALA B 1 88 ? 29.076 -23.172 35.025 1.000 22.778 85 ALA B CA 1
ATOM 3457 C C . ALA B 1 88 ? 29.078 -23.296 36.546 1.000 22.315 85 ALA B C 1
ATOM 3458 O O . ALA B 1 88 ? 28.530 -22.411 37.242 1.000 22.444 85 ALA B O 1
ATOM 3460 N N . LEU B 1 89 ? 29.692 -24.372 37.008 1.000 22.135 86 LEU B N 1
ATOM 3461 C CA . LEU B 1 89 ? 29.846 -24.653 38.448 1.000 20.892 86 LEU B CA 1
ATOM 3462 C C . LEU B 1 89 ? 31.304 -25.064 38.708 1.000 20.449 86 LEU B C 1
ATOM 3463 O O . LEU B 1 89 ? 31.864 -25.912 37.983 1.000 20.540 86 LEU B O 1
ATOM 3468 N N . TRP B 1 90 ? 31.867 -24.492 39.773 1.000 22.659 87 TRP B N 1
ATOM 3469 C CA . TRP B 1 90 ? 33.245 -24.773 40.234 1.000 23.286 87 TRP B CA 1
ATOM 3470 C C . TRP B 1 90 ? 33.215 -25.718 41.424 1.000 25.401 87 TRP B C 1
ATOM 3471 O O . TRP B 1 90 ? 32.183 -25.884 42.104 1.000 23.527 87 TRP B O 1
ATOM 3482 N N . PRO B 1 91 ? 34.383 -26.333 41.741 1.000 24.400 88 PRO B N 1
ATOM 3483 C CA . PRO B 1 91 ? 34.486 -27.264 42.862 1.000 27.411 88 PRO B CA 1
ATOM 3484 C C . PRO B 1 91 ? 34.069 -26.659 44.217 1.000 24.127 88 PRO B C 1
ATOM 3485 O O . PRO B 1 91 ? 33.581 -27.389 45.018 1.000 25.928 88 PRO B O 1
ATOM 3489 N N . ASP B 1 92 ? 34.222 -25.353 44.400 1.000 27.696 89 ASP B N 1
ATOM 3490 C CA . ASP B 1 92 ? 33.916 -24.694 45.693 1.000 31.626 89 ASP B CA 1
ATOM 3491 C C . ASP B 1 92 ? 32.417 -24.369 45.793 1.000 35.471 89 ASP B C 1
ATOM 3492 O O . ASP B 1 92 ? 31.990 -23.913 46.878 1.000 33.906 89 ASP B O 1
ATOM 3497 N N . GLY B 1 93 ? 31.619 -24.593 44.739 1.000 31.928 90 GLY B N 1
ATOM 3498 C CA . GLY B 1 93 ? 30.162 -24.351 44.789 1.000 29.388 90 GLY B CA 1
ATOM 3499 C C . GLY B 1 93 ? 29.751 -23.017 44.177 1.000 32.408 90 GLY B C 1
ATOM 3500 O O . GLY B 1 93 ? 28.528 -22.769 44.043 1.000 31.080 90 GLY B O 1
ATOM 3501 N N . THR B 1 94 ? 30.712 -22.200 43.778 1.000 27.614 91 THR B N 1
ATOM 3502 C CA . THR B 1 94 ? 30.490 -20.936 43.047 1.000 33.165 91 THR B CA 1
ATOM 3503 C C . THR B 1 94 ? 29.915 -21.227 41.660 1.000 28.834 91 THR B C 1
ATOM 3504 O O . THR B 1 94 ? 30.431 -22.148 40.981 1.000 24.236 91 THR B O 1
ATOM 3508 N N . HIS B 1 95 ? 28.862 -20.516 41.282 1.000 31.072 92 HIS B N 1
ATOM 3509 C CA . HIS B 1 95 ? 28.190 -20.753 39.978 1.000 30.445 92 HIS B CA 1
ATOM 3510 C C . HIS B 1 95 ? 28.251 -19.462 39.186 1.000 31.311 92 HIS B C 1
ATOM 3511 O O . HIS B 1 95 ? 28.445 -18.395 39.784 1.000 30.821 92 HIS B O 1
ATOM 3518 N N . TRP B 1 96 ? 28.185 -19.589 37.859 1.000 26.211 93 TRP B N 1
ATOM 3519 C CA . TRP B 1 96 ? 28.121 -18.443 36.931 1.000 25.073 93 TRP B CA 1
ATOM 3520 C C . TRP B 1 96 ? 27.035 -18.788 35.937 1.000 23.684 93 TRP B C 1
ATOM 3521 O O . TRP B 1 96 ? 27.086 -19.961 35.426 1.000 24.386 93 TRP B O 1
ATOM 3532 N N . GLY B 1 97 ? 26.075 -17.904 35.752 1.000 21.795 94 GLY B N 1
ATOM 3533 C CA . GLY B 1 97 ? 24.952 -18.188 34.853 1.000 23.239 94 GLY B CA 1
ATOM 3534 C C . GLY B 1 97 ? 24.458 -16.919 34.222 1.000 26.546 94 GLY B C 1
ATOM 3535 O O . GLY B 1 97 ? 24.198 -15.959 34.950 1.000 25.245 94 GLY B O 1
ATOM 3536 N N . GLU B 1 98 ? 24.388 -16.893 32.900 1.000 23.665 95 GLU B N 1
ATOM 3537 C CA . GLU B 1 98 ? 23.852 -15.719 32.186 1.000 23.552 95 GLU B CA 1
ATOM 3538 C C . GLU B 1 98 ? 23.154 -16.155 30.906 1.000 22.582 95 GLU B C 1
ATOM 3539 O O . GLU B 1 98 ? 23.569 -17.140 30.243 1.000 21.572 95 GLU B O 1
ATOM 3545 N N . THR B 1 99 ? 22.135 -15.403 30.592 1.000 21.374 96 THR B N 1
ATOM 3546 C CA . THR B 1 99 ? 21.515 -15.354 29.252 1.000 22.636 96 THR B CA 1
ATOM 3547 C C . THR B 1 99 ? 22.277 -14.311 28.464 1.000 23.679 96 THR B C 1
ATOM 3548 O O . THR B 1 99 ? 22.261 -13.140 28.894 1.000 25.996 96 THR B O 1
ATOM 3552 N N . LEU B 1 100 ? 22.944 -14.733 27.403 1.000 22.874 97 LEU B N 1
ATOM 3553 C CA . LEU B 1 100 ? 23.673 -13.851 26.464 1.000 25.493 97 LEU B CA 1
ATOM 3554 C C . LEU B 1 100 ? 22.757 -13.643 25.261 1.000 27.809 97 LEU B C 1
ATOM 3555 O O . LEU B 1 100 ? 22.040 -14.588 24.890 1.000 28.413 97 LEU B O 1
ATOM 3560 N N . TYR B 1 101 ? 22.790 -12.455 24.653 1.000 25.798 98 TYR B N 1
ATOM 3561 C CA . TYR B 1 101 ? 21.923 -12.073 23.524 1.000 24.692 98 TYR B CA 1
ATOM 3562 C C . TYR B 1 101 ? 22.804 -11.758 22.327 1.000 25.953 98 TYR B C 1
ATOM 3563 O O . TYR B 1 101 ? 23.826 -11.044 22.472 1.000 28.188 98 TYR B O 1
ATOM 3572 N N . PHE B 1 102 ? 22.493 -12.356 21.189 1.000 22.042 99 PHE B N 1
ATOM 3573 C CA . PHE B 1 102 ? 23.256 -12.184 19.937 1.000 20.581 99 PHE B CA 1
ATOM 3574 C C . PHE B 1 102 ? 22.277 -11.805 18.835 1.000 25.604 99 PHE B C 1
ATOM 3575 O O . PHE B 1 102 ? 21.386 -12.605 18.494 1.000 25.942 99 PHE B O 1
ATOM 3583 N N . ALA B 1 103 ? 22.479 -10.642 18.218 1.000 24.812 100 ALA B N 1
ATOM 3584 C CA . ALA B 1 103 ? 21.597 -10.117 17.150 1.000 26.911 100 ALA B CA 1
ATOM 3585 C C . ALA B 1 103 ? 21.499 -11.100 15.975 1.000 24.618 100 ALA B C 1
ATOM 3586 O O . ALA B 1 103 ? 20.422 -11.181 15.354 1.000 28.451 100 ALA B O 1
ATOM 3588 N N . VAL B 1 104 ? 22.549 -11.860 15.669 1.000 23.292 101 VAL B N 1
ATOM 3589 C CA . VAL B 1 104 ? 22.607 -12.701 14.445 1.000 24.612 101 VAL B CA 1
ATOM 3590 C C . VAL B 1 104 ? 22.864 -14.161 14.848 1.000 24.787 101 VAL B C 1
ATOM 3591 O O . VAL B 1 104 ? 23.720 -14.423 15.701 1.000 26.230 101 VAL B O 1
ATOM 3595 N N . SER B 1 105 ? 22.101 -15.076 14.274 1.000 20.961 102 SER B N 1
ATOM 3596 C CA . SER B 1 105 ? 22.361 -16.535 14.353 1.000 22.127 102 SER B CA 1
ATOM 3597 C C . SER B 1 105 ? 22.508 -17.033 12.920 1.000 22.309 102 SER B C 1
ATOM 3598 O O . SER B 1 105 ? 21.540 -16.889 12.124 1.000 21.286 102 SER B O 1
ATOM 3601 N N . GLU B 1 106 ? 23.661 -17.626 12.610 1.000 22.359 103 GLU B N 1
ATOM 3602 C CA . GLU B 1 106 ? 23.978 -18.212 11.296 1.000 21.891 103 GLU B CA 1
ATOM 3603 C C . GLU B 1 106 ? 24.268 -19.688 11.496 1.000 21.900 103 GLU B C 1
ATOM 3604 O O . GLU B 1 106 ? 25.020 -20.033 12.459 1.000 22.980 103 GLU B O 1
ATOM 3610 N N . VAL B 1 107 ? 23.677 -20.532 10.670 1.000 19.232 104 VAL B N 1
ATOM 3611 C CA . VAL B 1 107 ? 24.006 -21.980 10.661 1.000 18.544 104 VAL B CA 1
ATOM 3612 C C . VAL B 1 107 ? 24.241 -22.375 9.206 1.000 20.985 104 VAL B C 1
ATOM 3613 O O . VAL B 1 107 ? 23.400 -22.011 8.336 1.000 21.663 104 VAL B O 1
ATOM 3617 N N . VAL B 1 108 ? 25.307 -23.140 8.968 1.000 20.295 105 VAL B N 1
ATOM 3618 C CA . VAL B 1 108 ? 25.734 -23.578 7.606 1.000 21.896 105 VAL B CA 1
ATOM 3619 C C . VAL B 1 108 ? 25.946 -25.077 7.584 1.000 22.044 105 VAL B C 1
ATOM 3620 O O . VAL B 1 108 ? 26.337 -25.652 8.637 1.000 23.518 105 VAL B O 1
ATOM 3624 N N . GLU B 1 109 ? 25.679 -25.701 6.437 1.000 19.400 106 GLU B N 1
ATOM 3625 C CA . GLU B 1 109 ? 26.146 -27.081 6.189 1.000 20.427 106 GLU B CA 1
ATOM 3626 C C . GLU B 1 109 ? 27.064 -26.968 4.975 1.000 21.753 106 GLU B C 1
ATOM 3627 O O . GLU B 1 109 ? 26.659 -26.421 3.926 1.000 21.337 106 GLU B O 1
ATOM 3633 N N . ASN B 1 110 ? 28.305 -27.414 5.136 1.000 20.288 107 ASN B N 1
ATOM 3634 C CA . ASN B 1 110 ? 29.325 -27.380 4.063 1.000 21.713 107 ASN B CA 1
ATOM 3635 C C . ASN B 1 110 ? 29.207 -28.600 3.149 1.000 21.991 107 ASN B C 1
ATOM 3636 O O . ASN B 1 110 ? 28.455 -29.569 3.437 1.000 20.486 107 ASN B O 1
ATOM 3641 N N . SER B 1 111 ? 29.901 -28.488 2.006 1.000 22.463 108 SER B N 1
ATOM 3642 C CA . SER B 1 111 ? 29.849 -29.453 0.882 1.000 22.077 108 SER B CA 1
ATOM 3643 C C . SER B 1 111 ? 30.336 -30.844 1.291 1.000 22.682 108 SER B C 1
ATOM 3644 O O . SER B 1 111 ? 30.078 -31.781 0.534 1.000 25.118 108 SER B O 1
ATOM 3647 N N . ASP B 1 112 ? 31.040 -30.963 2.420 1.000 23.369 109 ASP B N 1
ATOM 3648 C CA . ASP B 1 112 ? 31.465 -32.265 2.980 1.000 25.906 109 ASP B CA 1
ATOM 3649 C C . ASP B 1 112 ? 30.545 -32.729 4.119 1.000 25.404 109 ASP B C 1
ATOM 3650 O O . ASP B 1 112 ? 30.811 -33.790 4.673 1.000 29.860 109 ASP B O 1
ATOM 3655 N N . GLY B 1 113 ? 29.492 -31.986 4.435 1.000 24.351 110 GLY B N 1
ATOM 3656 C CA . GLY B 1 113 ? 28.495 -32.404 5.435 1.000 23.031 110 GLY B CA 1
ATOM 3657 C C . GLY B 1 113 ? 28.894 -31.966 6.848 1.000 22.458 110 GLY B C 1
ATOM 3658 O O . GLY B 1 113 ? 28.147 -32.300 7.770 1.000 22.432 110 GLY B O 1
ATOM 3659 N N . THR B 1 114 ? 29.953 -31.182 7.002 1.000 22.009 111 THR B N 1
ATOM 3660 C CA . THR B 1 114 ? 30.255 -30.536 8.303 1.000 20.947 111 THR B CA 1
ATOM 3661 C C . THR B 1 114 ? 29.217 -29.424 8.530 1.000 23.159 111 THR B C 1
ATOM 3662 O O . THR B 1 114 ? 28.675 -28.852 7.549 1.000 23.092 111 THR B O 1
ATOM 3666 N N . THR B 1 115 ? 28.884 -29.161 9.784 1.000 21.580 112 THR B N 1
ATOM 3667 C CA . THR B 1 115 ? 27.888 -28.132 10.161 1.000 21.716 112 THR B CA 1
ATOM 3668 C C . THR B 1 115 ? 28.588 -27.094 11.021 1.000 22.772 112 THR B C 1
ATOM 3669 O O . THR B 1 115 ? 29.503 -27.462 11.804 1.000 23.113 112 THR B O 1
ATOM 3673 N N . GLY B 1 116 ? 28.236 -25.827 10.851 1.000 21.316 113 GLY B N 1
ATOM 3674 C CA . GLY B 1 116 ? 28.798 -24.716 11.617 1.000 21.050 113 GLY B CA 1
ATOM 3675 C C . GLY B 1 116 ? 27.679 -23.829 12.111 1.000 20.693 113 GLY B C 1
ATOM 3676 O O . GLY B 1 116 ? 26.671 -23.670 11.377 1.000 22.106 113 GLY B O 1
ATOM 3677 N N . GLY B 1 117 ? 27.834 -23.257 13.296 1.000 20.703 114 GLY B N 1
ATOM 3678 C CA . GLY B 1 117 ? 26.842 -22.297 13.786 1.000 22.181 114 GLY B CA 1
ATOM 3679 C C . GLY B 1 117 ? 27.561 -21.142 14.409 1.000 23.696 114 GLY B C 1
ATOM 3680 O O . GLY B 1 117 ? 28.654 -21.384 14.995 1.000 23.449 114 GLY B O 1
ATOM 3681 N N . LYS B 1 118 ? 27.024 -19.931 14.271 1.000 20.795 115 LYS B N 1
ATOM 3682 C CA . LYS B 1 118 ? 27.615 -18.721 14.873 1.000 22.716 115 LYS B CA 1
ATOM 3683 C C . LYS B 1 118 ? 26.498 -17.820 15.388 1.000 20.650 115 LYS B C 1
ATOM 3684 O O . LYS B 1 118 ? 25.644 -17.403 14.593 1.000 21.973 115 LYS B O 1
ATOM 3690 N N . TRP B 1 119 ? 26.511 -17.566 16.679 1.000 20.054 116 TRP B N 1
ATOM 3691 C CA . TRP B 1 119 ? 25.685 -16.559 17.373 1.000 20.154 116 TRP B CA 1
ATOM 3692 C C . TRP B 1 119 ? 26.585 -15.353 17.576 1.000 19.948 116 TRP B C 1
ATOM 3693 O O . TRP B 1 119 ? 27.609 -15.478 18.288 1.000 22.485 116 TRP B O 1
ATOM 3704 N N . LEU B 1 120 ? 26.227 -14.236 16.950 1.000 22.518 117 LEU B N 1
ATOM 3705 C CA . LEU B 1 120 ? 27.165 -13.099 16.742 1.000 25.439 117 LEU B CA 1
ATOM 3706 C C . LEU B 1 120 ? 26.478 -11.821 17.209 1.000 24.495 117 LEU B C 1
ATOM 3707 O O . LEU B 1 120 ? 25.317 -11.596 16.824 1.000 24.718 117 LEU B O 1
ATOM 3712 N N . SER B 1 121 ? 27.208 -10.986 17.950 1.000 28.437 118 SER B N 1
ATOM 3713 C CA . SER B 1 121 ? 26.711 -9.679 18.445 1.000 32.475 118 SER B CA 1
ATOM 3714 C C . SER B 1 121 ? 27.308 -8.532 17.629 1.000 37.943 118 SER B C 1
ATOM 3715 O O . SER B 1 121 ? 28.355 -8.724 16.977 1.000 35.832 118 SER B O 1
ATOM 3718 N N . LYS B 1 122 ? 26.597 -7.401 17.656 1.000 43.966 119 LYS B N 1
ATOM 3719 C CA . LYS B 1 122 ? 27.011 -6.074 17.132 1.000 54.600 119 LYS B CA 1
ATOM 3720 C C . LYS B 1 122 ? 28.429 -5.754 17.625 1.000 54.228 119 LYS B C 1
ATOM 3721 O O . LYS B 1 122 ? 29.262 -5.375 16.789 1.000 53.738 119 LYS B O 1
ATOM 3727 N N . ASP B 1 123 ? 28.712 -5.979 18.913 1.000 55.532 120 ASP B N 1
ATOM 3728 C CA . ASP B 1 123 ? 30.023 -5.649 19.540 1.000 58.277 120 ASP B CA 1
ATOM 3729 C C . ASP B 1 123 ? 31.126 -6.603 19.049 1.000 54.438 120 ASP B C 1
ATOM 3730 O O . ASP B 1 123 ? 32.276 -6.393 19.458 1.000 54.617 120 ASP B O 1
ATOM 3735 N N . GLY B 1 124 ? 30.793 -7.628 18.248 1.000 50.100 121 GLY B N 1
ATOM 3736 C CA . GLY B 1 124 ? 31.741 -8.608 17.679 1.000 42.080 121 GLY B CA 1
ATOM 3737 C C . GLY B 1 124 ? 31.856 -9.896 18.494 1.000 37.654 121 GLY B C 1
ATOM 3738 O O . GLY B 1 124 ? 32.514 -10.837 17.988 1.000 40.324 121 GLY B O 1
ATOM 3739 N N . GLY B 1 125 ? 31.303 -9.941 19.714 1.000 34.549 122 GLY B N 1
ATOM 3740 C CA . GLY B 1 125 ? 31.278 -11.153 20.560 1.000 32.785 122 GLY B CA 1
ATOM 3741 C C . GLY B 1 125 ? 30.560 -12.285 19.845 1.000 28.350 122 GLY B C 1
ATOM 3742 O O . GLY B 1 125 ? 29.711 -12.014 19.002 1.000 26.750 122 GLY B O 1
ATOM 3743 N N . SER B 1 126 ? 30.915 -13.537 20.113 1.000 24.519 123 SER B N 1
ATOM 3744 C CA . SER B 1 126 ? 30.284 -14.676 19.407 1.000 24.985 123 SER B CA 1
ATOM 3745 C C . SER B 1 126 ? 30.406 -15.961 20.216 1.000 23.495 123 SER B C 1
ATOM 3746 O O . SER B 1 126 ? 31.330 -16.093 21.074 1.000 21.892 123 SER B O 1
ATOM 3749 N N . ILE B 1 127 ? 29.486 -16.890 19.945 1.000 19.988 124 ILE B N 1
ATOM 3750 C CA . ILE B 1 127 ? 29.681 -18.319 20.271 1.000 21.265 124 ILE B CA 1
ATOM 3751 C C . ILE B 1 127 ? 29.569 -19.093 18.971 1.000 21.695 124 ILE B C 1
ATOM 3752 O O . ILE B 1 127 ? 28.560 -18.914 18.231 1.000 20.240 124 ILE B O 1
ATOM 3757 N N . THR B 1 128 ? 30.510 -19.989 18.717 1.000 20.100 125 THR B N 1
ATOM 3758 C CA . THR B 1 128 ? 30.435 -20.764 17.469 1.000 20.345 125 THR B CA 1
ATOM 3759 C C . THR B 1 128 ? 30.466 -22.246 17.819 1.000 21.565 125 THR B C 1
ATOM 3760 O O . THR B 1 128 ? 31.075 -22.633 18.855 1.000 21.501 125 THR B O 1
ATOM 3764 N N . PHE B 1 129 ? 29.837 -23.045 16.971 1.000 20.615 126 PHE B N 1
ATOM 3765 C CA . PHE B 1 129 ? 29.986 -24.517 17.000 1.000 20.910 126 PHE B CA 1
ATOM 3766 C C . PHE B 1 129 ? 30.398 -25.023 15.620 1.000 20.174 126 PHE B C 1
ATOM 3767 O O . PHE B 1 129 ? 30.053 -24.476 14.570 1.000 20.638 126 PHE B O 1
ATOM 3775 N N . HIS B 1 130 ? 31.150 -26.128 15.632 1.000 20.864 127 HIS B N 1
ATOM 3776 C CA . HIS B 1 130 ? 31.513 -26.901 14.430 1.000 21.982 127 HIS B CA 1
ATOM 3777 C C . HIS B 1 130 ? 31.297 -28.368 14.766 1.000 20.339 127 HIS B C 1
ATOM 3778 O O . HIS B 1 130 ? 31.844 -28.821 15.787 1.000 21.506 127 HIS B O 1
ATOM 3785 N N . ILE B 1 131 ? 30.539 -29.070 13.955 1.000 18.546 128 ILE B N 1
ATOM 3786 C CA . ILE B 1 131 ? 30.260 -30.525 14.131 1.000 18.314 128 ILE B CA 1
ATOM 3787 C C . ILE B 1 131 ? 30.744 -31.291 12.913 1.000 19.521 128 ILE B C 1
ATOM 3788 O O . ILE B 1 131 ? 30.501 -30.885 11.779 1.000 21.357 128 ILE B O 1
ATOM 3793 N N . ALA B 1 132 ? 31.440 -32.381 13.168 1.000 19.219 129 ALA B N 1
ATOM 3794 C CA . ALA B 1 132 ? 31.937 -33.306 12.149 1.000 20.131 129 ALA B CA 1
ATOM 3795 C C . ALA B 1 132 ? 30.803 -33.820 11.271 1.000 20.717 129 ALA B C 1
ATOM 3796 O O . ALA B 1 132 ? 29.645 -33.976 11.733 1.000 19.494 129 ALA B O 1
ATOM 3798 N N . SER B 1 133 ? 31.126 -34.123 10.017 1.000 19.955 130 SER B N 1
ATOM 3799 C CA . SER B 1 133 ? 30.166 -34.700 9.052 1.000 21.111 130 SER B CA 1
ATOM 3800 C C . SER B 1 133 ? 29.554 -36.009 9.547 1.000 19.810 130 SER B C 1
ATOM 3801 O O . SER B 1 133 ? 28.393 -36.306 9.204 1.000 20.704 130 SER B O 1
ATOM 3804 N N . ASP B 1 134 ? 30.266 -36.793 10.368 1.000 20.280 131 ASP B N 1
ATOM 3805 C CA . ASP B 1 134 ? 29.751 -38.083 10.884 1.000 20.599 131 ASP B CA 1
ATOM 3806 C C . ASP B 1 134 ? 29.299 -37.943 12.351 1.000 19.572 131 ASP B C 1
ATOM 3807 O O . ASP B 1 134 ? 28.994 -38.976 12.978 1.000 19.063 131 ASP B O 1
ATOM 3812 N N . TYR B 1 135 ? 29.209 -36.694 12.837 1.000 19.345 132 TYR B N 1
ATOM 3813 C CA . TYR B 1 135 ? 28.624 -36.349 14.168 1.000 20.000 132 TYR B CA 1
ATOM 3814 C C . TYR B 1 135 ? 29.494 -36.924 15.298 1.000 20.237 132 TYR B C 1
ATOM 3815 O O . TYR B 1 135 ? 29.005 -37.024 16.452 1.000 20.132 132 TYR B O 1
ATOM 3824 N N . THR B 1 136 ? 30.766 -37.249 15.045 1.000 20.074 133 THR B N 1
ATOM 3825 C CA . THR B 1 136 ? 31.619 -37.858 16.095 1.000 19.945 133 THR B CA 1
ATOM 3826 C C . THR B 1 136 ? 32.388 -36.819 16.901 1.000 19.482 133 THR B C 1
ATOM 3827 O O . THR B 1 136 ? 33.042 -37.187 17.896 1.000 21.354 133 THR B O 1
ATOM 3831 N N . ALA B 1 137 ? 32.330 -35.548 16.535 1.000 18.790 134 ALA B N 1
ATOM 3832 C CA . ALA B 1 137 ? 33.094 -34.504 17.213 1.000 18.834 134 ALA B CA 1
ATOM 3833 C C . ALA B 1 137 ? 32.370 -33.184 17.059 1.000 21.547 134 ALA B C 1
ATOM 3834 O O . ALA B 1 137 ? 31.761 -32.894 15.980 1.000 19.612 134 ALA B O 1
ATOM 3836 N N . ALA B 1 138 ? 32.352 -32.437 18.148 1.000 19.397 135 ALA B N 1
ATOM 3837 C CA . ALA B 1 138 ? 31.809 -31.078 18.170 1.000 18.983 135 ALA B CA 1
ATOM 3838 C C . ALA B 1 138 ? 32.789 -30.182 18.881 1.000 19.546 135 ALA B C 1
ATOM 3839 O O . ALA B 1 138 ? 33.291 -30.594 19.952 1.000 21.320 135 ALA B O 1
ATOM 3841 N N . ALA B 1 139 ? 32.930 -28.951 18.425 1.000 20.278 136 ALA B N 1
ATOM 3842 C CA . ALA B 1 139 ? 33.821 -27.974 19.078 1.000 20.023 136 ALA B CA 1
ATOM 3843 C C . ALA B 1 139 ? 33.084 -26.661 19.199 1.000 22.179 136 ALA B C 1
ATOM 3844 O O . ALA B 1 139 ? 32.456 -26.244 18.211 1.000 23.125 136 ALA B O 1
ATOM 3846 N N . LEU B 1 140 ? 33.098 -26.069 20.386 1.000 20.204 137 LEU B N 1
ATOM 3847 C CA . LEU B 1 140 ? 32.524 -24.715 20.589 1.000 22.490 137 LEU B CA 1
ATOM 3848 C C . LEU B 1 140 ? 33.650 -23.762 20.924 1.000 23.717 137 LEU B C 1
ATOM 3849 O O . LEU B 1 140 ? 34.635 -24.172 21.599 1.000 24.653 137 LEU B O 1
ATOM 3854 N N . ASP B 1 141 ? 33.514 -22.536 20.425 1.000 21.357 138 ASP B N 1
ATOM 3855 C CA . ASP B 1 141 ? 34.433 -21.419 20.737 1.000 24.642 138 ASP B CA 1
ATOM 3856 C C . ASP B 1 141 ? 33.594 -20.307 21.304 1.000 23.488 138 ASP B C 1
ATOM 3857 O O . ASP B 1 141 ? 32.666 -19.908 20.636 1.000 24.994 138 ASP B O 1
ATOM 3862 N N . PHE B 1 142 ? 33.923 -19.858 22.514 1.000 20.829 139 PHE B N 1
ATOM 3863 C CA . PHE B 1 142 ? 33.252 -18.752 23.234 1.000 21.258 139 PHE B CA 1
ATOM 3864 C C . PHE B 1 142 ? 34.184 -17.560 23.144 1.000 23.816 139 PHE B C 1
ATOM 3865 O O . PHE B 1 142 ? 35.358 -17.657 23.537 1.000 21.988 139 PHE B O 1
ATOM 3873 N N . ASN B 1 143 ? 33.688 -16.467 22.608 1.000 23.671 140 ASN B N 1
ATOM 3874 C CA . ASN B 1 143 ? 34.465 -15.208 22.534 1.000 25.105 140 ASN B CA 1
ATOM 3875 C C . ASN B 1 143 ? 33.520 -14.075 22.885 1.000 23.412 140 ASN B C 1
ATOM 3876 O O . ASN B 1 143 ? 33.085 -13.338 21.984 1.000 27.539 140 ASN B O 1
ATOM 3881 N N . VAL B 1 144 ? 33.211 -13.973 24.161 1.000 23.338 141 VAL B N 1
ATOM 3882 C CA . VAL B 1 144 ? 32.226 -12.970 24.635 1.000 27.223 141 VAL B CA 1
ATOM 3883 C C . VAL B 1 144 ? 32.944 -12.004 25.563 1.000 27.531 141 VAL B C 1
ATOM 3884 O O . VAL B 1 144 ? 33.059 -12.256 26.766 1.000 26.445 141 VAL B O 1
ATOM 3888 N N . PRO B 1 145 ? 33.311 -10.807 25.040 1.000 35.892 142 PRO B N 1
ATOM 3889 C CA . PRO B 1 145 ? 34.252 -9.916 25.730 1.000 39.925 142 PRO B CA 1
ATOM 3890 C C . PRO B 1 145 ? 33.634 -9.519 27.080 1.000 37.256 142 PRO B C 1
ATOM 3891 O O . PRO B 1 145 ? 32.425 -9.345 27.142 1.000 40.230 142 PRO B O 1
ATOM 3895 N N . GLY B 1 146 ? 34.426 -9.531 28.155 1.000 36.442 143 GLY B N 1
ATOM 3896 C CA . GLY B 1 146 ? 33.943 -9.149 29.500 1.000 36.507 143 GLY B CA 1
ATOM 3897 C C . GLY B 1 146 ? 33.029 -10.177 30.156 1.000 37.010 143 GLY B C 1
ATOM 3898 O O . GLY B 1 146 ? 32.536 -9.886 31.253 1.000 34.136 143 GLY B O 1
ATOM 3899 N N . LYS B 1 147 ? 32.817 -11.354 29.547 1.000 31.230 144 LYS B N 1
ATOM 3900 C CA . LYS B 1 147 ? 31.884 -12.378 30.082 1.000 30.347 144 LYS B CA 1
ATOM 3901 C C . LYS B 1 147 ? 32.607 -13.730 30.132 1.000 27.104 144 LYS B C 1
ATOM 3902 O O . LYS B 1 147 ? 32.955 -14.144 31.247 1.000 27.106 144 LYS B O 1
ATOM 3908 N N . VAL B 1 148 ? 32.836 -14.364 28.985 1.000 27.351 145 VAL B N 1
ATOM 3909 C CA . VAL B 1 148 ? 33.395 -15.749 28.945 1.000 26.482 145 VAL B CA 1
ATOM 3910 C C . VAL B 1 148 ? 34.120 -15.966 27.615 1.000 26.057 145 VAL B C 1
ATOM 3911 O O . VAL B 1 148 ? 33.618 -15.526 26.540 1.000 25.317 145 VAL B O 1
ATOM 3915 N N . SER B 1 149 ? 35.317 -16.541 27.672 1.000 24.806 146 SER B N 1
ATOM 3916 C CA . SER B 1 149 ? 36.063 -16.966 26.477 1.000 23.839 146 SER B CA 1
ATOM 3917 C C . SER B 1 149 ? 36.568 -18.378 26.715 1.000 25.490 146 SER B C 1
ATOM 3918 O O . SER B 1 149 ? 36.811 -18.727 27.890 1.000 27.758 146 SER B O 1
ATOM 3921 N N . GLY B 1 150 ? 36.657 -19.177 25.659 1.000 22.368 147 GLY B N 1
ATOM 3922 C CA . GLY B 1 150 ? 37.247 -20.504 25.787 1.000 23.257 147 GLY B CA 1
ATOM 3923 C C . GLY B 1 150 ? 36.663 -21.468 24.809 1.000 20.248 147 GLY B C 1
ATOM 3924 O O . GLY B 1 150 ? 36.078 -21.057 23.781 1.000 21.698 147 GLY B O 1
ATOM 3925 N N . THR B 1 151 ? 36.867 -22.737 25.096 1.000 20.913 148 THR B N 1
ATOM 3926 C CA . THR B 1 151 ? 36.600 -23.819 24.136 1.000 21.348 148 THR B CA 1
ATOM 3927 C C . THR B 1 151 ? 35.936 -24.977 24.865 1.000 22.126 148 THR B C 1
ATOM 3928 O O . THR B 1 151 ? 36.214 -25.176 26.059 1.000 21.780 148 THR B O 1
ATOM 3932 N N . MET B 1 152 ? 35.069 -25.681 24.138 1.000 18.885 149 MET B N 1
ATOM 3933 C CA . MET B 1 152 ? 34.456 -26.942 24.633 1.000 19.517 149 MET B CA 1
ATOM 3934 C C . MET B 1 152 ? 34.581 -27.948 23.508 1.000 21.214 149 MET B C 1
ATOM 3935 O O . MET B 1 152 ? 34.404 -27.553 22.334 1.000 22.813 149 MET B O 1
ATOM 3940 N N . GLU B 1 153 ? 34.804 -29.209 23.839 1.000 20.848 150 GLU B N 1
ATOM 3941 C CA . GLU B 1 153 ? 34.909 -30.273 22.840 1.000 22.382 150 GLU B CA 1
ATOM 3942 C C . GLU B 1 153 ? 34.125 -31.471 23.343 1.000 20.098 150 GLU B C 1
ATOM 3943 O O . GLU B 1 153 ? 34.170 -31.768 24.527 1.000 19.572 150 GLU B O 1
ATOM 3949 N N . LEU B 1 154 ? 33.382 -32.082 22.446 1.000 17.643 151 LEU B N 1
ATOM 3950 C CA . LEU B 1 154 ? 32.677 -33.347 22.700 1.000 17.836 151 LEU B CA 1
ATOM 3951 C C . LEU B 1 154 ? 33.089 -34.334 21.613 1.000 21.570 151 LEU B C 1
ATOM 3952 O O . LEU B 1 154 ? 33.020 -33.938 20.421 1.000 20.509 151 LEU B O 1
ATOM 3957 N N . ARG B 1 155 ? 33.444 -35.592 21.959 1.000 19.892 152 ARG B N 1
ATOM 3958 C CA . ARG B 1 155 ? 33.867 -36.586 20.954 1.000 20.420 152 ARG B CA 1
ATOM 3959 C C . ARG B 1 155 ? 33.257 -37.931 21.280 1.000 20.051 152 ARG B C 1
ATOM 3960 O O . ARG B 1 155 ? 33.342 -38.355 22.472 1.000 21.181 152 ARG B O 1
ATOM 3968 N N . ASN B 1 156 ? 32.618 -38.558 20.285 1.000 21.376 153 ASN B N 1
ATOM 3969 C CA . ASN B 1 156 ? 32.133 -39.958 20.367 1.000 21.631 153 ASN B CA 1
ATOM 3970 C C . ASN B 1 156 ? 33.175 -40.831 19.669 1.000 28.266 153 ASN B C 1
ATOM 3971 O O . ASN B 1 156 ? 33.247 -40.785 18.418 1.000 29.887 153 ASN B O 1
ATOM 3976 N N . HIS B 1 157 ? 33.908 -41.576 20.487 1.000 27.770 154 HIS B N 1
ATOM 3977 C CA . HIS B 1 157 ? 35.037 -42.454 20.076 1.000 37.638 154 HIS B CA 1
ATOM 3978 C C . HIS B 1 157 ? 34.552 -43.869 19.731 1.000 35.029 154 HIS B C 1
ATOM 3979 O O . HIS B 1 157 ? 35.410 -44.681 19.305 1.000 39.528 154 HIS B O 1
ATOM 3986 N N . ALA B 1 158 ? 33.280 -44.196 19.940 1.000 30.477 155 ALA B N 1
ATOM 3987 C CA . ALA B 1 158 ? 32.797 -45.602 19.980 1.000 30.246 155 ALA B CA 1
ATOM 3988 C C . ALA B 1 158 ? 32.943 -46.299 18.623 1.000 29.541 155 ALA B C 1
ATOM 3989 O O . ALA B 1 158 ? 32.868 -45.650 17.563 1.000 27.742 155 ALA B O 1
ATOM 3991 N N . ASN B 1 159 ? 33.052 -47.631 18.627 1.000 29.475 156 ASN B N 1
ATOM 3992 C CA . ASN B 1 159 ? 33.055 -48.397 17.360 1.000 31.223 156 ASN B CA 1
ATOM 3993 C C . ASN B 1 159 ? 31.685 -48.310 16.687 1.000 28.919 156 ASN B C 1
ATOM 3994 O O . ASN B 1 159 ? 31.640 -48.296 15.426 1.000 31.030 156 ASN B O 1
ATOM 3999 N N . VAL B 1 160 ? 30.604 -48.240 17.472 1.000 30.728 157 VAL B N 1
ATOM 4000 C CA . VAL B 1 160 ? 29.237 -48.029 16.929 1.000 30.614 157 VAL B CA 1
ATOM 4001 C C . VAL B 1 160 ? 29.137 -46.543 16.583 1.000 26.046 157 VAL B C 1
ATOM 4002 O O . VAL B 1 160 ? 29.338 -45.690 17.465 1.000 26.075 157 VAL B O 1
ATOM 4006 N N . SER B 1 161 ? 28.849 -46.258 15.329 1.000 25.955 158 SER B N 1
ATOM 4007 C CA . SER B 1 161 ? 28.852 -44.860 14.840 1.000 22.589 158 SER B CA 1
ATOM 4008 C C . SER B 1 161 ? 27.613 -44.175 15.385 1.000 19.789 158 SER B C 1
ATOM 4009 O O . SER B 1 161 ? 26.560 -44.796 15.563 1.000 22.959 158 SER B O 1
ATOM 4012 N N . PRO B 1 162 ? 27.678 -42.860 15.562 1.000 18.527 159 PRO B N 1
ATOM 4013 C CA . PRO B 1 162 ? 26.441 -42.100 15.799 1.000 19.191 159 PRO B CA 1
ATOM 4014 C C . PRO B 1 162 ? 25.329 -42.373 14.795 1.000 18.836 159 PRO B C 1
ATOM 4015 O O . PRO B 1 162 ? 24.189 -42.547 15.200 1.000 19.670 159 PRO B O 1
ATOM 4019 N N . THR B 1 163 ? 25.646 -42.433 13.495 1.000 18.493 160 THR B N 1
ATOM 4020 C CA . THR B 1 163 ? 24.602 -42.605 12.475 1.000 21.362 160 THR B CA 1
ATOM 4021 C C . THR B 1 163 ? 23.830 -43.887 12.750 1.000 22.661 160 THR B C 1
ATOM 4022 O O . THR B 1 163 ? 22.622 -43.914 12.573 1.000 21.727 160 THR B O 1
ATOM 4026 N N . SER B 1 164 ? 24.499 -44.961 13.173 1.000 21.625 161 SER B N 1
ATOM 4027 C CA . SER B 1 164 ? 23.774 -46.250 13.295 1.000 23.755 161 SER B CA 1
ATOM 4028 C C . SER B 1 164 ? 22.628 -46.153 14.327 1.000 22.699 161 SER B C 1
ATOM 4029 O O . SER B 1 164 ? 21.601 -46.872 14.192 1.000 24.655 161 SER B O 1
ATOM 4032 N N . ASN B 1 165 ? 22.734 -45.227 15.287 1.000 22.252 162 ASN B N 1
ATOM 4033 C CA . ASN B 1 165 ? 21.737 -45.072 16.382 1.000 22.751 162 ASN B CA 1
ATOM 4034 C C . ASN B 1 165 ? 20.790 -43.884 16.126 1.000 23.175 162 ASN B C 1
ATOM 4035 O O . ASN B 1 165 ? 19.903 -43.673 16.952 1.000 24.454 162 ASN B O 1
ATOM 4040 N N . LEU B 1 166 ? 20.947 -43.131 15.039 1.000 21.365 163 LEU B N 1
ATOM 4041 C CA . LEU B 1 166 ? 20.031 -41.990 14.809 1.000 20.384 163 LEU B CA 1
ATOM 4042 C C . LEU B 1 166 ? 18.621 -42.508 14.575 1.000 20.736 163 LEU B C 1
ATOM 4043 O O . LEU B 1 166 ? 18.387 -43.616 14.060 1.000 24.524 163 LEU B O 1
ATOM 4048 N N . PRO B 1 167 ? 17.625 -41.696 14.985 1.000 18.780 164 PRO B N 1
ATOM 4049 C CA . PRO B 1 167 ? 16.234 -42.012 14.721 1.000 20.300 164 PRO B CA 1
ATOM 4050 C C . PRO B 1 167 ? 16.023 -42.243 13.229 1.000 21.158 164 PRO B C 1
ATOM 4051 O O . PRO B 1 167 ? 16.536 -41.459 12.423 1.000 20.899 164 PRO B O 1
ATOM 4055 N N . ALA B 1 168 ? 15.207 -43.251 12.953 1.000 23.490 165 ALA B N 1
ATOM 4056 C CA . ALA B 1 168 ? 14.898 -43.722 11.587 1.000 25.211 165 ALA B CA 1
ATOM 4057 C C . ALA B 1 168 ? 13.488 -43.288 11.186 1.000 27.946 165 ALA B C 1
ATOM 4058 O O . ALA B 1 168 ? 13.107 -43.525 10.034 1.000 28.883 165 ALA B O 1
ATOM 4060 N N . SER B 1 169 ? 12.750 -42.620 12.083 1.000 23.774 166 SER B N 1
ATOM 4061 C CA . SER B 1 169 ? 11.336 -42.256 11.841 1.000 24.158 166 SER B CA 1
ATOM 4062 C C . SER B 1 169 ? 11.027 -41.007 12.666 1.000 25.308 166 SER B C 1
ATOM 4063 O O . SER B 1 169 ? 11.727 -40.777 13.679 1.000 24.268 166 SER B O 1
ATOM 4066 N N . ASP B 1 170 ? 9.998 -40.270 12.275 1.000 25.542 167 ASP B N 1
ATOM 4067 C CA . ASP B 1 170 ? 9.513 -39.131 13.088 1.000 25.081 167 ASP B CA 1
ATOM 4068 C C . ASP B 1 170 ? 9.227 -39.663 14.489 1.000 23.416 167 ASP B C 1
ATOM 4069 O O . ASP B 1 170 ? 9.634 -38.944 15.462 1.000 24.664 167 ASP B O 1
ATOM 4074 N N . ALA B 1 171 ? 8.577 -40.825 14.647 1.000 22.896 168 ALA B N 1
ATOM 4075 C CA . ALA B 1 171 ? 8.230 -41.361 15.988 1.000 25.982 168 ALA B CA 1
ATOM 4076 C C . ALA B 1 171 ? 9.474 -41.401 16.900 1.000 26.137 168 ALA B C 1
ATOM 4077 O O . ALA B 1 171 ? 9.397 -40.935 18.051 1.000 26.684 168 ALA B O 1
ATOM 4079 N N . GLU B 1 172 ? 10.576 -41.953 16.405 1.000 21.701 169 GLU B N 1
ATOM 4080 C CA . GLU B 1 172 ? 11.838 -42.117 17.163 1.000 21.298 169 GLU B CA 1
ATOM 4081 C C . GLU B 1 172 ? 12.503 -40.767 17.456 1.000 19.232 169 GLU B C 1
ATOM 4082 O O . GLU B 1 172 ? 13.317 -40.698 18.422 1.000 17.984 169 GLU B O 1
ATOM 4088 N N . ALA B 1 173 ? 12.195 -39.704 16.705 1.000 18.705 170 ALA B N 1
ATOM 4089 C CA . ALA B 1 173 ? 12.808 -38.379 16.882 1.000 16.747 170 ALA B CA 1
ATOM 4090 C C . ALA B 1 173 ? 11.926 -37.471 17.772 1.000 15.170 170 ALA B C 1
ATOM 4091 O O . ALA B 1 173 ? 12.368 -36.363 18.036 1.000 16.719 170 ALA B O 1
ATOM 4093 N N . GLN B 1 174 ? 10.713 -37.910 18.100 1.000 17.408 171 GLN B N 1
ATOM 4094 C CA . GLN B 1 174 ? 9.704 -37.024 18.745 1.000 17.403 171 GLN B CA 1
ATOM 4095 C C . GLN B 1 174 ? 9.600 -37.269 20.240 1.000 17.060 171 GLN B C 1
ATOM 4096 O O . GLN B 1 174 ? 9.424 -38.406 20.662 1.000 17.332 171 GLN B O 1
ATOM 4102 N N . LEU B 1 175 ? 9.430 -36.179 20.999 1.000 15.356 172 LEU B N 1
ATOM 4103 C CA . LEU B 1 175 ? 8.815 -36.205 22.330 1.000 16.411 172 LEU B CA 1
ATOM 4104 C C . LEU B 1 175 ? 7.321 -36.489 22.197 1.000 15.806 172 LEU B C 1
ATOM 4105 O O . LEU B 1 175 ? 6.779 -37.273 22.965 1.000 16.705 172 LEU B O 1
ATOM 4110 N N . CYS B 1 176 ? 6.668 -35.827 21.250 1.000 16.976 173 CYS B N 1
ATOM 4111 C CA . CYS B 1 176 ? 5.215 -35.894 21.026 1.000 18.562 173 CYS B CA 1
ATOM 4112 C C . CYS B 1 176 ? 5.002 -35.361 19.609 1.000 18.553 173 CYS B C 1
ATOM 4113 O O . CYS B 1 176 ? 5.921 -34.842 18.993 1.000 17.091 173 CYS B O 1
ATOM 4116 N N . PRO B 1 177 ? 3.790 -35.406 19.031 1.000 19.401 174 PRO B N 1
ATOM 4117 C CA . PRO B 1 177 ? 3.640 -34.934 17.654 1.000 21.217 174 PRO B CA 1
ATOM 4118 C C . PRO B 1 177 ? 4.117 -33.492 17.443 1.000 19.449 174 PRO B C 1
ATOM 4119 O O . PRO B 1 177 ? 3.766 -32.599 18.199 1.000 20.081 174 PRO B O 1
ATOM 4123 N N . GLY B 1 178 ? 4.989 -33.312 16.478 1.000 17.982 175 GLY B N 1
ATOM 4124 C CA . GLY B 1 178 ? 5.608 -32.021 16.132 1.000 20.243 175 GLY B CA 1
ATOM 4125 C C . GLY B 1 178 ? 6.642 -31.465 17.121 1.000 17.953 175 GLY B C 1
ATOM 4126 O O . GLY B 1 178 ? 7.117 -30.341 16.886 1.000 20.147 175 GLY B O 1
ATOM 4127 N N . VAL B 1 179 ? 7.026 -32.200 18.162 1.000 15.589 176 VAL B N 1
ATOM 4128 C CA . VAL B 1 179 ? 8.119 -31.766 19.072 1.000 14.776 176 VAL B CA 1
ATOM 4129 C C . VAL B 1 179 ? 9.268 -32.769 18.921 1.000 14.443 176 VAL B C 1
ATOM 4130 O O . VAL B 1 179 ? 9.081 -33.916 19.275 1.000 16.095 176 VAL B O 1
ATOM 4134 N N . TYR B 1 180 ? 10.338 -32.270 18.363 1.000 15.514 177 TYR B N 1
ATOM 4135 C CA . TYR B 1 180 ? 11.530 -33.068 17.996 1.000 15.151 177 TYR B CA 1
ATOM 4136 C C . TYR B 1 180 ? 12.590 -32.807 19.056 1.000 15.231 177 TYR B C 1
ATOM 4137 O O . TYR B 1 180 ? 12.941 -31.661 19.322 1.000 14.356 177 TYR B O 1
ATOM 4146 N N . TYR B 1 181 ? 13.116 -33.899 19.633 1.000 16.639 178 TYR B N 1
ATOM 4147 C CA . TYR B 1 181 ? 14.154 -33.838 20.690 1.000 16.077 178 TYR B CA 1
ATOM 4148 C C . TYR B 1 181 ? 15.048 -35.065 20.477 1.000 14.459 178 TYR B C 1
ATOM 4149 O O . TYR B 1 181 ? 14.556 -36.174 20.560 1.000 15.633 178 TYR B O 1
ATOM 4158 N N . THR B 1 182 ? 16.296 -34.786 20.203 1.000 15.834 179 THR B N 1
ATOM 4159 C CA . THR B 1 182 ? 17.234 -35.800 19.701 1.000 15.364 179 THR B CA 1
ATOM 4160 C C . THR B 1 182 ? 18.603 -35.616 20.348 1.000 15.441 179 THR B C 1
ATOM 4161 O O . THR B 1 182 ? 18.989 -34.485 20.709 1.000 15.848 179 THR B O 1
ATOM 4165 N N . PHE B 1 183 ? 19.322 -36.725 20.416 1.000 16.348 180 PHE B N 1
ATOM 4166 C CA . PHE B 1 183 ? 20.678 -36.795 21.009 1.000 17.214 180 PHE B CA 1
ATOM 4167 C C . PHE B 1 183 ? 21.633 -37.413 19.993 1.000 16.457 180 PHE B C 1
ATOM 4168 O O . PHE B 1 183 ? 22.038 -38.600 20.096 1.000 17.266 180 PHE B O 1
ATOM 4176 N N . PRO B 1 184 ? 21.936 -36.649 18.927 1.000 17.282 181 PRO B N 1
ATOM 4177 C CA . PRO B 1 184 ? 22.533 -37.259 17.723 1.000 16.213 181 PRO B CA 1
ATOM 4178 C C . PRO B 1 184 ? 23.975 -37.739 17.922 1.000 18.158 181 PRO B C 1
ATOM 4179 O O . PRO B 1 184 ? 24.384 -38.678 17.195 1.000 18.877 181 PRO B O 1
ATOM 4183 N N . MET B 1 185 ? 24.714 -37.155 18.866 1.000 17.825 182 MET B N 1
ATOM 4184 C CA . MET B 1 185 ? 26.119 -37.588 19.088 1.000 18.779 182 MET B CA 1
ATOM 4185 C C . MET B 1 185 ? 26.202 -38.834 19.970 1.000 21.257 182 MET B C 1
ATOM 4186 O O . MET B 1 185 ? 27.267 -39.482 19.928 1.000 20.058 182 MET B O 1
ATOM 4191 N N . GLY B 1 186 ? 25.170 -39.139 20.748 1.000 17.441 183 GLY B N 1
ATOM 4192 C CA . GLY B 1 186 ? 25.176 -40.214 21.747 1.000 20.648 183 GLY B CA 1
ATOM 4193 C C . GLY B 1 186 ? 26.309 -40.025 22.750 1.000 20.145 183 GLY B C 1
ATOM 4194 O O . GLY B 1 186 ? 26.631 -38.908 23.140 1.000 20.149 183 GLY B O 1
ATOM 4195 N N . PRO B 1 187 ? 26.960 -41.135 23.190 1.000 19.177 184 PRO B N 1
ATOM 4196 C CA . PRO B 1 187 ? 27.917 -41.050 24.282 1.000 21.439 184 PRO B CA 1
ATOM 4197 C C . PRO B 1 187 ? 29.188 -40.302 23.900 1.000 21.098 184 PRO B C 1
ATOM 4198 O O . PRO B 1 187 ? 29.834 -40.660 22.878 1.000 23.016 184 PRO B O 1
ATOM 4202 N N . VAL B 1 188 ? 29.503 -39.272 24.674 1.000 19.214 185 VAL B N 1
ATOM 4203 C CA . VAL B 1 188 ? 30.668 -38.417 24.360 1.000 18.168 185 VAL B CA 1
ATOM 4204 C C . VAL B 1 188 ? 31.611 -38.284 25.572 1.000 20.562 185 VAL B C 1
ATOM 4205 O O . VAL B 1 188 ? 31.157 -38.284 26.749 1.000 23.661 185 VAL B O 1
ATOM 4209 N N . ALA B 1 189 ? 32.896 -38.157 25.271 1.000 19.666 186 ALA B N 1
ATOM 4210 C CA . ALA B 1 189 ? 33.922 -37.646 26.183 1.000 19.899 186 ALA B CA 1
ATOM 4211 C C . ALA B 1 189 ? 34.003 -36.147 25.944 1.000 18.395 186 ALA B C 1
ATOM 4212 O O . ALA B 1 189 ? 33.870 -35.727 24.776 1.000 22.396 186 ALA B O 1
ATOM 4214 N N . THR B 1 190 ? 34.278 -35.351 26.971 1.000 17.040 187 THR B N 1
ATOM 4215 C CA . THR B 1 190 ? 34.233 -33.886 26.880 1.000 17.983 187 THR B CA 1
ATOM 4216 C C . THR B 1 190 ? 35.484 -33.244 27.437 1.000 18.636 187 THR B C 1
ATOM 4217 O O . THR B 1 190 ? 36.142 -33.830 28.329 1.000 19.677 187 THR B O 1
ATOM 4221 N N . SER B 1 191 ? 35.769 -32.047 26.955 1.000 20.412 188 SER B N 1
ATOM 4222 C CA . SER B 1 191 ? 36.878 -31.219 27.459 1.000 21.038 188 SER B CA 1
ATOM 4223 C C . SER B 1 191 ? 36.409 -29.799 27.424 1.000 21.519 188 SER B C 1
ATOM 4224 O O . SER B 1 191 ? 35.658 -29.458 26.534 1.000 20.247 188 SER B O 1
ATOM 4227 N N . VAL B 1 192 ? 36.831 -29.016 28.384 1.000 18.820 189 VAL B N 1
ATOM 4228 C CA . VAL B 1 192 ? 36.486 -27.578 28.456 1.000 19.812 189 VAL B CA 1
ATOM 4229 C C . VAL B 1 192 ? 37.681 -26.837 28.997 1.000 19.805 189 VAL B C 1
ATOM 4230 O O . VAL B 1 192 ? 38.288 -27.363 29.965 1.000 19.833 189 VAL B O 1
ATOM 4234 N N . THR B 1 193 ? 37.992 -25.697 28.393 1.000 20.126 190 THR B N 1
ATOM 4235 C CA . THR B 1 193 ? 38.938 -24.723 28.950 1.000 20.384 190 THR B CA 1
ATOM 4236 C C . THR B 1 193 ? 38.342 -23.350 28.746 1.000 20.608 190 THR B C 1
ATOM 4237 O O . THR B 1 193 ? 38.214 -22.950 27.581 1.000 23.981 190 THR B O 1
ATOM 4241 N N . ALA B 1 194 ? 37.943 -22.705 29.813 1.000 20.384 191 ALA B N 1
ATOM 4242 C CA . ALA B 1 194 ? 37.293 -21.400 29.709 1.000 22.744 191 ALA B CA 1
ATOM 4243 C C . ALA B 1 194 ? 37.737 -20.452 30.808 1.000 21.474 191 ALA B C 1
ATOM 4244 O O . ALA B 1 194 ? 38.155 -20.888 31.915 1.000 24.147 191 ALA B O 1
ATOM 4246 N N . THR B 1 195 ? 37.641 -19.175 30.495 1.000 23.471 192 THR B N 1
ATOM 4247 C CA . THR B 1 195 ? 37.943 -18.075 31.440 1.000 24.662 192 THR B CA 1
ATOM 4248 C C . THR B 1 195 ? 36.703 -17.202 31.548 1.000 25.248 192 THR B C 1
ATOM 4249 O O . THR B 1 195 ? 36.171 -16.830 30.511 1.000 24.599 192 THR B O 1
ATOM 4253 N N . PHE B 1 196 ? 36.269 -16.971 32.775 1.000 26.039 193 PHE B N 1
ATOM 4254 C CA . PHE B 1 196 ? 35.129 -16.087 33.114 1.000 28.197 193 PHE B CA 1
ATOM 4255 C C . PHE B 1 196 ? 35.688 -14.823 33.777 1.000 30.952 193 PHE B C 1
ATOM 4256 O O . PHE B 1 196 ? 36.470 -14.916 34.760 1.000 31.456 193 PHE B O 1
ATOM 4264 N N . SER B 1 197 ? 35.271 -13.678 33.247 1.000 33.375 194 SER B N 1
ATOM 4265 C CA . SER B 1 197 ? 35.739 -12.322 33.642 1.000 35.947 194 SER B CA 1
ATOM 4266 C C . SER B 1 197 ? 35.446 -12.045 35.118 1.000 39.212 194 SER B C 1
ATOM 4267 O O . SER B 1 197 ? 36.306 -11.431 35.811 1.000 37.262 194 SER B O 1
ATOM 4270 N N . SER B 1 198 ? 34.263 -12.425 35.593 1.000 36.982 195 SER B N 1
ATOM 4271 C CA . SER B 1 198 ? 33.779 -12.041 36.946 1.000 36.872 195 SER B CA 1
ATOM 4272 C C . SER B 1 198 ? 32.951 -13.186 37.521 1.000 39.297 195 SER B C 1
ATOM 4273 O O . SER B 1 198 ? 31.897 -13.503 36.919 1.000 37.703 195 SER B O 1
ATOM 4276 N N . VAL B 1 199 ? 33.402 -13.755 38.642 1.000 35.913 196 VAL B N 1
ATOM 4277 C CA . VAL B 1 199 ? 32.807 -14.964 39.273 1.000 36.966 196 VAL B CA 1
ATOM 4278 C C . VAL B 1 199 ? 32.658 -14.681 40.771 1.000 43.562 196 VAL B C 1
ATOM 4279 O O . VAL B 1 199 ? 33.645 -14.218 41.379 1.000 40.973 196 VAL B O 1
ATOM 4283 N N . GLY B 1 200 ? 31.468 -14.933 41.328 1.000 47.017 197 GLY B N 1
ATOM 4284 C CA . GLY B 1 200 ? 31.178 -14.822 42.773 1.000 45.932 197 GLY B CA 1
ATOM 4285 C C . GLY B 1 200 ? 30.990 -13.380 43.230 1.000 44.465 197 GLY B C 1
ATOM 4286 O O . GLY B 1 200 ? 30.969 -12.481 42.376 1.000 40.579 197 GLY B O 1
ATOM 4287 N N . ALA B 1 201 ? 30.846 -13.169 44.544 1.000 53.895 198 ALA B N 1
ATOM 4288 C CA . ALA B 1 201 ? 30.660 -11.841 45.185 1.000 56.820 198 ALA B CA 1
ATOM 4289 C C . ALA B 1 201 ? 31.915 -10.987 44.960 1.000 59.568 198 ALA B C 1
ATOM 4290 O O . ALA B 1 201 ? 31.794 -9.778 44.663 1.000 57.975 198 ALA B O 1
ATOM 4292 N N . ASN B 1 202 ? 33.082 -11.622 45.071 1.000 62.138 199 ASN B N 1
ATOM 4293 C CA . ASN B 1 202 ? 34.423 -11.002 44.897 1.000 64.206 199 ASN B CA 1
ATOM 4294 C C . ASN B 1 202 ? 34.587 -10.439 43.473 1.000 60.776 199 ASN B C 1
ATOM 4295 O O . ASN B 1 202 ? 35.415 -9.524 43.300 1.000 54.904 199 ASN B O 1
ATOM 4300 N N . GLY B 1 203 ? 33.860 -10.971 42.478 1.000 56.636 200 GLY B N 1
ATOM 4301 C CA . GLY B 1 203 ? 33.951 -10.541 41.067 1.000 53.581 200 GLY B CA 1
ATOM 4302 C C . GLY B 1 203 ? 35.299 -10.880 40.432 1.000 48.212 200 GLY B C 1
ATOM 4303 O O . GLY B 1 203 ? 35.671 -10.226 39.436 1.000 48.713 200 GLY B O 1
ATOM 4304 N N . GLU B 1 204 ? 36.018 -11.866 40.969 1.000 49.788 201 GLU B N 1
ATOM 4305 C CA . GLU B 1 204 ? 37.377 -12.251 40.483 1.000 51.727 201 GLU B CA 1
ATOM 4306 C C . GLU B 1 204 ? 37.250 -13.049 39.174 1.000 45.049 201 GLU B C 1
ATOM 4307 O O . GLU B 1 204 ? 36.244 -13.774 39.013 1.000 41.483 201 GLU B O 1
ATOM 4313 N N . SER B 1 205 ? 38.261 -12.965 38.308 1.000 35.974 202 SER B N 1
ATOM 4314 C CA . SER B 1 205 ? 38.408 -13.805 37.089 1.000 38.973 202 SER B CA 1
ATOM 4315 C C . SER B 1 205 ? 38.625 -15.276 37.500 1.000 34.833 202 SER B C 1
ATOM 4316 O O . SER B 1 205 ? 39.243 -15.519 38.570 1.000 33.816 202 SER B O 1
ATOM 4319 N N . ARG B 1 206 ? 38.083 -16.254 36.756 1.000 30.408 203 ARG B N 1
ATOM 4320 C CA . ARG B 1 206 ? 38.363 -17.677 37.061 1.000 29.278 203 ARG B CA 1
ATOM 4321 C C . ARG B 1 206 ? 38.432 -18.477 35.779 1.000 26.175 203 ARG B C 1
ATOM 4322 O O . ARG B 1 206 ? 37.664 -18.170 34.855 1.000 26.623 203 ARG B O 1
ATOM 4330 N N . GLU B 1 207 ? 39.333 -19.450 35.763 1.000 26.464 204 GLU B N 1
ATOM 4331 C CA . GLU B 1 207 ? 39.384 -20.490 34.719 1.000 25.154 204 GLU B CA 1
ATOM 4332 C C . GLU B 1 207 ? 38.555 -21.682 35.189 1.000 23.328 204 GLU B C 1
ATOM 4333 O O . GLU B 1 207 ? 38.379 -21.922 36.419 1.000 22.003 204 GLU B O 1
ATOM 4339 N N . LEU B 1 208 ? 38.076 -22.435 34.202 1.000 22.952 205 LEU B N 1
ATOM 4340 C CA . LEU B 1 208 ? 37.356 -23.669 34.450 1.000 20.793 205 LEU B CA 1
ATOM 4341 C C . LEU B 1 208 ? 37.919 -24.688 33.485 1.000 20.182 205 LEU B C 1
ATOM 4342 O O . LEU B 1 208 ? 38.023 -24.353 32.262 1.000 22.423 205 LEU B O 1
ATOM 4347 N N . PHE B 1 209 ? 38.141 -25.899 33.970 1.000 19.177 206 PHE B N 1
ATOM 4348 C CA . PHE B 1 209 ? 38.794 -26.943 33.159 1.000 20.103 206 PHE B CA 1
ATOM 4349 C C . PHE B 1 209 ? 38.148 -28.285 33.385 1.000 19.084 206 PHE B C 1
ATOM 4350 O O . PHE B 1 209 ? 37.929 -28.692 34.559 1.000 20.883 206 PHE B O 1
ATOM 4358 N N . ILE B 1 210 ? 37.978 -29.005 32.285 1.000 18.409 207 ILE B N 1
ATOM 4359 C CA . ILE B 1 210 ? 37.649 -30.440 32.275 1.000 19.380 207 ILE B CA 1
ATOM 4360 C C . ILE B 1 210 ? 38.632 -31.094 31.299 1.000 22.352 207 ILE B C 1
ATOM 4361 O O . ILE B 1 210 ? 38.658 -30.694 30.105 1.000 21.670 207 ILE B O 1
ATOM 4366 N N . SER B 1 211 ? 39.384 -32.107 31.748 1.000 21.491 208 SER B N 1
ATOM 4367 C CA . SER B 1 211 ? 40.359 -32.807 30.873 1.000 23.010 208 SER B CA 1
ATOM 4368 C C . SER B 1 211 ? 39.649 -33.815 29.963 1.000 23.784 208 SER B C 1
ATOM 4369 O O . SER B 1 211 ? 39.774 -33.754 28.744 1.000 27.142 208 SER B O 1
ATOM 4372 N N . SER B 1 212 ? 38.926 -34.740 30.553 1.000 21.985 209 SER B N 1
ATOM 4373 C CA . SER B 1 212 ? 38.173 -35.779 29.853 1.000 21.438 209 SER B CA 1
ATOM 4374 C C . SER B 1 212 ? 37.007 -36.140 30.773 1.000 21.977 209 SER B C 1
ATOM 4375 O O . SER B 1 212 ? 37.204 -36.845 31.798 1.000 24.687 209 SER B O 1
ATOM 4378 N N . GLY B 1 213 ? 35.871 -35.524 30.517 1.000 18.849 210 GLY B N 1
ATOM 4379 C CA . GLY B 1 213 ? 34.670 -35.803 31.295 1.000 20.572 210 GLY B CA 1
ATOM 4380 C C . GLY B 1 213 ? 33.562 -36.358 30.425 1.000 18.151 210 GLY B C 1
ATOM 4381 O O . GLY B 1 213 ? 33.828 -37.044 29.436 1.000 18.206 210 GLY B O 1
ATOM 4382 N N . TYR B 1 214 ? 32.338 -36.072 30.848 1.000 18.427 211 TYR B N 1
ATOM 4383 C CA . TYR B 1 214 ? 31.115 -36.613 30.234 1.000 18.314 211 TYR B CA 1
ATOM 4384 C C . TYR B 1 214 ? 30.196 -35.444 29.888 1.000 17.158 211 TYR B C 1
ATOM 4385 O O . TYR B 1 214 ? 30.521 -34.256 29.992 1.000 16.736 211 TYR B O 1
ATOM 4394 N N . GLY B 1 215 ? 29.035 -35.826 29.378 1.000 18.595 212 GLY B N 1
ATOM 4395 C CA . GLY B 1 215 ? 28.104 -34.793 28.915 1.000 19.265 212 GLY B CA 1
ATOM 4396 C C . GLY B 1 215 ? 27.386 -35.269 27.694 1.000 16.265 212 GLY B C 1
ATOM 4397 O O . GLY B 1 215 ? 27.295 -36.513 27.438 1.000 17.676 212 GLY B O 1
ATOM 4398 N N . GLY B 1 216 ? 26.780 -34.323 26.988 1.000 18.077 213 GLY B N 1
ATOM 4399 C CA . GLY B 1 216 ? 25.997 -34.717 25.823 1.000 18.420 213 GLY B CA 1
ATOM 4400 C C . GLY B 1 216 ? 25.504 -33.518 25.040 1.000 18.091 213 GLY B C 1
ATOM 4401 O O . GLY B 1 216 ? 25.530 -32.387 25.541 1.000 17.507 213 GLY B O 1
ATOM 4402 N N . MET B 1 217 ? 24.990 -33.831 23.871 1.000 17.216 214 MET B N 1
ATOM 4403 C CA . MET B 1 217 ? 24.507 -32.832 22.923 1.000 16.620 214 MET B CA 1
ATOM 4404 C C . MET B 1 217 ? 23.022 -33.072 22.728 1.000 14.203 214 MET B C 1
ATOM 4405 O O . MET B 1 217 ? 22.561 -34.226 22.733 1.000 15.011 214 MET B O 1
ATOM 4410 N N . VAL B 1 218 ? 22.274 -31.985 22.642 1.000 15.041 215 VAL B N 1
ATOM 4411 C CA . VAL B 1 218 ? 20.826 -32.012 22.310 1.000 14.180 215 VAL B CA 1
ATOM 4412 C C . VAL B 1 218 ? 20.548 -31.175 21.058 1.000 14.848 215 VAL B C 1
ATOM 4413 O O . VAL B 1 218 ? 20.980 -30.027 20.949 1.000 14.552 215 VAL B O 1
ATOM 4417 N N . ARG B 1 219 ? 19.715 -31.748 20.197 1.000 15.206 216 ARG B N 1
ATOM 4418 C CA . ARG B 1 219 ? 19.195 -31.030 19.021 1.000 15.014 216 ARG B CA 1
ATOM 4419 C C . ARG B 1 219 ? 17.674 -31.108 19.088 1.000 14.289 216 ARG B C 1
ATOM 4420 O O . ARG B 1 219 ? 17.151 -32.214 19.061 1.000 15.929 216 ARG B O 1
ATOM 4428 N N . GLY B 1 220 ? 16.970 -29.986 19.234 1.000 14.325 217 GLY B N 1
ATOM 4429 C CA . GLY B 1 220 ? 15.501 -30.057 19.239 1.000 14.930 217 GLY B CA 1
ATOM 4430 C C . GLY B 1 220 ? 14.874 -28.874 18.513 1.000 13.159 217 GLY B C 1
ATOM 4431 O O . GLY B 1 220 ? 15.518 -27.860 18.209 1.000 14.957 217 GLY B O 1
ATOM 4432 N N . TRP B 1 221 ? 13.620 -29.052 18.138 1.000 14.877 218 TRP B N 1
ATOM 4433 C CA . TRP B 1 221 ? 12.906 -27.966 17.427 1.000 14.889 218 TRP B CA 1
ATOM 4434 C C . TRP B 1 221 ? 11.410 -28.275 17.452 1.000 13.882 218 TRP B C 1
ATOM 4435 O O . TRP B 1 221 ? 10.992 -29.428 17.598 1.000 13.751 218 TRP B O 1
ATOM 4446 N N . SER B 1 222 ? 10.622 -27.211 17.346 1.000 13.832 219 SER B N 1
ATOM 4447 C CA . SER B 1 222 ? 9.163 -27.379 17.193 1.000 14.787 219 SER B CA 1
ATOM 4448 C C . SER B 1 222 ? 8.526 -26.069 16.754 1.000 13.438 219 SER B C 1
ATOM 4449 O O . SER B 1 222 ? 9.001 -25.006 17.069 1.000 15.890 219 SER B O 1
ATOM 4452 N N . ALA B 1 223 ? 7.377 -26.226 16.081 1.000 14.863 220 ALA B N 1
ATOM 4453 C CA . ALA B 1 223 ? 6.437 -25.110 15.886 1.000 17.213 220 ALA B CA 1
ATOM 4454 C C . ALA B 1 223 ? 5.604 -24.894 17.145 1.000 16.393 220 ALA B C 1
ATOM 4455 O O . ALA B 1 223 ? 4.924 -23.830 17.190 1.000 18.662 220 ALA B O 1
ATOM 4457 N N . ARG B 1 224 ? 5.535 -25.836 18.074 1.000 16.160 221 ARG B N 1
ATOM 4458 C CA . ARG B 1 224 ? 4.607 -25.791 19.246 1.000 17.765 221 ARG B CA 1
ATOM 4459 C C . ARG B 1 224 ? 5.316 -25.126 20.407 1.000 18.778 221 ARG B C 1
ATOM 4460 O O . ARG B 1 224 ? 6.374 -25.588 20.841 1.000 18.415 221 ARG B O 1
ATOM 4468 N N . PRO B 1 225 ? 4.774 -24.047 20.988 1.000 16.393 222 PRO B N 1
ATOM 4469 C CA . PRO B 1 225 ? 5.399 -23.450 22.158 1.000 17.964 222 PRO B CA 1
ATOM 4470 C C . PRO B 1 225 ? 5.307 -24.379 23.370 1.000 16.716 222 PRO B C 1
ATOM 4471 O O . PRO B 1 225 ? 4.344 -25.140 23.509 1.000 16.061 222 PRO B O 1
ATOM 4475 N N . TRP B 1 226 ? 6.301 -24.265 24.279 1.000 16.047 223 TRP B N 1
ATOM 4476 C CA . TRP B 1 226 ? 6.411 -25.157 25.450 1.000 17.603 223 TRP B CA 1
ATOM 4477 C C . TRP B 1 226 ? 5.120 -25.302 26.252 1.000 16.563 223 TRP B C 1
ATOM 4478 O O . TRP B 1 226 ? 4.728 -26.413 26.560 1.000 15.218 223 TRP B O 1
ATOM 4489 N N . PRO B 1 227 ? 4.387 -24.215 26.604 1.000 16.445 224 PRO B N 1
ATOM 4490 C CA . PRO B 1 227 ? 3.191 -24.375 27.441 1.000 17.002 224 PRO B CA 1
ATOM 4491 C C . PRO B 1 227 ? 2.091 -25.217 26.797 1.000 16.844 224 PRO B C 1
ATOM 4492 O O . PRO B 1 227 ? 1.268 -25.729 27.513 1.000 19.421 224 PRO B O 1
ATOM 4496 N N . THR B 1 228 ? 2.132 -25.389 25.476 1.000 16.191 225 THR B N 1
ATOM 4497 C CA . THR B 1 228 ? 1.094 -26.154 24.760 1.000 17.263 225 THR B CA 1
ATOM 4498 C C . THR B 1 228 ? 1.317 -27.657 24.950 1.000 17.793 225 THR B C 1
ATOM 4499 O O . THR B 1 228 ? 0.369 -28.422 24.693 1.000 18.863 225 THR B O 1
ATOM 4503 N N . PHE B 1 229 ? 2.494 -28.139 25.408 1.000 16.632 226 PHE B N 1
ATOM 4504 C CA . PHE B 1 229 ? 2.673 -29.601 25.586 1.000 16.078 226 PHE B CA 1
ATOM 4505 C C . PHE B 1 229 ? 3.269 -29.952 26.952 1.000 15.979 226 PHE B C 1
ATOM 4506 O O . PHE B 1 229 ? 3.411 -31.141 27.219 1.000 16.303 226 PHE B O 1
ATOM 4514 N N . MET B 1 230 ? 3.590 -29.002 27.818 1.000 15.763 227 MET B N 1
ATOM 4515 C CA . MET B 1 230 ? 4.192 -29.330 29.136 1.000 15.156 227 MET B CA 1
ATOM 4516 C C . MET B 1 230 ? 3.890 -28.239 30.161 1.000 16.508 227 MET B C 1
ATOM 4517 O O . MET B 1 230 ? 3.736 -27.038 29.782 1.000 16.306 227 MET B O 1
ATOM 4522 N N . ASN B 1 231 ? 3.905 -28.596 31.433 1.000 14.150 228 ASN B N 1
ATOM 4523 C CA . ASN B 1 231 ? 4.066 -27.557 32.470 1.000 13.586 228 ASN B CA 1
ATOM 4524 C C . ASN B 1 231 ? 5.184 -27.980 33.441 1.000 15.039 228 ASN B C 1
ATOM 4525 O O . ASN B 1 231 ? 5.472 -27.227 34.382 1.000 14.818 228 ASN B O 1
ATOM 4530 N N . ASP B 1 232 ? 5.811 -29.148 33.229 1.000 14.380 229 ASP B N 1
ATOM 4531 C CA . ASP B 1 232 ? 6.907 -29.569 34.140 1.000 13.260 229 ASP B CA 1
ATOM 4532 C C . ASP B 1 232 ? 7.842 -30.398 33.256 1.000 14.471 229 ASP B C 1
ATOM 4533 O O . ASP B 1 232 ? 7.361 -31.141 32.394 1.000 14.991 229 ASP B O 1
ATOM 4538 N N . ALA B 1 233 ? 9.142 -30.215 33.406 1.000 13.422 230 ALA B N 1
ATOM 4539 C CA . ALA B 1 233 ? 10.113 -31.005 32.608 1.000 13.342 230 ALA B CA 1
ATOM 4540 C C . ALA B 1 233 ? 11.342 -31.300 33.438 1.000 13.047 230 ALA B C 1
ATOM 4541 O O . ALA B 1 233 ? 11.676 -30.540 34.327 1.000 13.968 230 ALA B O 1
ATOM 4543 N N . TYR B 1 234 ? 11.978 -32.426 33.129 1.000 13.058 231 TYR B N 1
ATOM 4544 C CA . TYR B 1 234 ? 13.280 -32.799 33.714 1.000 13.646 231 TYR B CA 1
ATOM 4545 C C . TYR B 1 234 ? 14.143 -33.269 32.566 1.000 13.477 231 TYR B C 1
ATOM 4546 O O . TYR B 1 234 ? 13.662 -34.065 31.749 1.000 14.623 231 TYR B O 1
ATOM 4555 N N . TYR B 1 235 ? 15.385 -32.797 32.551 1.000 13.645 232 TYR B N 1
ATOM 4556 C CA . TYR B 1 235 ? 16.364 -33.280 31.560 1.000 14.679 232 TYR B CA 1
ATOM 4557 C C . TYR B 1 235 ? 17.613 -33.653 32.339 1.000 15.421 232 TYR B C 1
ATOM 4558 O O . TYR B 1 235 ? 18.022 -32.864 33.160 1.000 16.284 232 TYR B O 1
ATOM 4567 N N . VAL B 1 236 ? 18.233 -34.760 31.971 1.000 14.609 233 VAL B N 1
ATOM 4568 C CA . VAL B 1 236 ? 19.573 -35.034 32.542 1.000 16.281 233 VAL B CA 1
ATOM 4569 C C . VAL B 1 236 ? 20.418 -35.715 31.470 1.000 15.494 233 VAL B C 1
ATOM 4570 O O . VAL B 1 236 ? 19.881 -36.543 30.720 1.000 15.552 233 VAL B O 1
ATOM 4574 N N . VAL B 1 237 ? 21.717 -35.502 31.617 1.000 15.338 234 VAL B N 1
ATOM 4575 C CA . VAL B 1 237 ? 22.721 -36.320 30.880 1.000 14.480 234 VAL B CA 1
ATOM 4576 C C . VAL B 1 237 ? 23.638 -36.848 31.974 1.000 15.560 234 VAL B C 1
ATOM 4577 O O . VAL B 1 237 ? 24.022 -36.077 32.838 1.000 15.597 234 VAL B O 1
ATOM 4581 N N . ALA B 1 238 ? 23.895 -38.155 31.961 1.000 16.119 235 ALA B N 1
ATOM 4582 C CA . ALA B 1 238 ? 24.542 -38.793 33.126 1.000 17.150 235 ALA B CA 1
ATOM 4583 C C . ALA B 1 238 ? 25.492 -39.890 32.681 1.000 17.315 235 ALA B C 1
ATOM 4584 O O . ALA B 1 238 ? 25.322 -40.475 31.611 1.000 18.664 235 ALA B O 1
ATOM 4586 N N . GLN B 1 239 ? 26.459 -40.166 33.547 1.000 18.398 236 GLN B N 1
ATOM 4587 C CA . GLN B 1 239 ? 27.367 -41.321 33.341 1.000 18.715 236 GLN B CA 1
ATOM 4588 C C . GLN B 1 239 ? 27.364 -42.127 34.635 1.000 19.028 236 GLN B C 1
ATOM 4589 O O . GLN B 1 239 ? 27.446 -41.486 35.703 1.000 20.700 236 GLN B O 1
ATOM 4595 N N . VAL B 1 240 ? 27.081 -43.421 34.553 1.000 17.588 237 VAL B N 1
ATOM 4596 C CA . VAL B 1 240 ? 26.910 -44.301 35.744 1.000 18.701 237 VAL B CA 1
ATOM 4597 C C . VAL B 1 240 ? 27.704 -45.584 35.430 1.000 17.446 237 VAL B C 1
ATOM 4598 O O . VAL B 1 240 ? 27.161 -46.457 34.779 1.000 16.843 237 VAL B O 1
ATOM 4602 N N . GLY B 1 241 ? 28.925 -45.651 35.958 1.000 21.643 238 GLY B N 1
ATOM 4603 C CA . GLY B 1 241 ? 29.817 -46.773 35.607 1.000 21.083 238 GLY B CA 1
ATOM 4604 C C . GLY B 1 241 ? 29.961 -46.803 34.101 1.000 20.308 238 GLY B C 1
ATOM 4605 O O . GLY B 1 241 ? 30.300 -45.788 33.505 1.000 19.490 238 GLY B O 1
ATOM 4606 N N . PRO B 1 242 ? 29.696 -47.954 33.449 1.000 19.257 239 PRO B N 1
ATOM 4607 C CA . PRO B 1 242 ? 29.849 -48.048 32.004 1.000 19.525 239 PRO B CA 1
ATOM 4608 C C . PRO B 1 242 ? 28.672 -47.434 31.212 1.000 19.653 239 PRO B C 1
ATOM 4609 O O . PRO B 1 242 ? 28.709 -47.432 29.986 1.000 19.490 239 PRO B O 1
ATOM 4613 N N . TYR B 1 243 ? 27.636 -46.969 31.908 1.000 18.763 240 TYR B N 1
ATOM 4614 C CA . TYR B 1 243 ? 26.404 -46.473 31.257 1.000 18.689 240 TYR B CA 1
ATOM 4615 C C . TYR B 1 243 ? 26.492 -44.963 31.020 1.000 18.444 240 TYR B C 1
ATOM 4616 O O . TYR B 1 243 ? 26.995 -44.225 31.844 1.000 18.121 240 TYR B O 1
ATOM 4625 N N . MET B 1 244 ? 25.971 -44.531 29.877 1.000 16.675 241 MET B N 1
ATOM 4626 C CA . MET B 1 244 ? 25.736 -43.100 29.597 1.000 19.127 241 MET B CA 1
ATOM 4627 C C . MET B 1 244 ? 24.258 -42.957 29.267 1.000 18.974 241 MET B C 1
ATOM 4628 O O . MET B 1 244 ? 23.687 -43.800 28.579 1.000 19.043 241 MET B O 1
ATOM 4633 N N . LEU B 1 245 ? 23.576 -41.976 29.859 1.000 18.884 242 LEU B N 1
ATOM 4634 C CA . LEU B 1 245 ? 22.152 -41.837 29.513 1.000 18.155 242 LEU B CA 1
ATOM 4635 C C . LEU B 1 245 ? 21.804 -40.370 29.349 1.000 17.593 242 LEU B C 1
ATOM 4636 O O . LEU B 1 245 ? 22.505 -39.465 29.816 1.000 15.856 242 LEU B O 1
ATOM 4641 N N . GLN B 1 246 ? 20.772 -40.182 28.539 1.000 17.753 243 GLN B N 1
ATOM 4642 C CA . GLN B 1 246 ? 20.200 -38.832 28.288 1.000 16.586 243 GLN B CA 1
ATOM 4643 C C . GLN B 1 246 ? 18.706 -38.996 28.292 1.000 15.550 243 GLN B C 1
ATOM 4644 O O . GLN B 1 246 ? 18.185 -39.905 27.655 1.000 15.325 243 GLN B O 1
ATOM 4650 N N . ILE B 1 247 ? 17.978 -38.096 28.982 1.000 15.081 244 ILE B N 1
ATOM 4651 C CA . ILE B 1 247 ? 16.502 -38.171 29.007 1.000 15.710 244 ILE B CA 1
ATOM 4652 C C . ILE B 1 247 ? 15.952 -36.768 29.153 1.000 15.263 244 ILE B C 1
ATOM 4653 O O . ILE B 1 247 ? 16.406 -36.058 29.997 1.000 15.269 244 ILE B O 1
ATOM 4658 N N . LEU B 1 248 ? 14.915 -36.502 28.348 1.000 14.038 245 LEU B N 1
ATOM 4659 C CA . LEU B 1 248 ? 13.924 -35.406 28.610 1.000 13.240 245 LEU B CA 1
ATOM 4660 C C . LEU B 1 248 ? 12.618 -36.101 28.936 1.000 14.043 245 LEU B C 1
ATOM 4661 O O . LEU B 1 248 ? 12.136 -36.945 28.169 1.000 13.999 245 LEU B O 1
ATOM 4666 N N . ARG B 1 249 ? 12.028 -35.707 30.052 1.000 14.092 246 ARG B N 1
ATOM 4667 C CA . ARG B 1 249 ? 10.662 -36.159 30.386 1.000 13.618 246 ARG B CA 1
ATOM 4668 C C . ARG B 1 249 ? 9.814 -34.916 30.662 1.000 13.718 246 ARG B C 1
ATOM 4669 O O . ARG B 1 249 ? 10.248 -34.047 31.460 1.000 13.278 246 ARG B O 1
ATOM 4677 N N . THR B 1 250 ? 8.671 -34.834 29.997 1.000 13.652 247 THR B N 1
ATOM 4678 C CA . THR B 1 250 ? 7.700 -33.750 30.264 1.000 14.712 247 THR B CA 1
ATOM 4679 C C . THR B 1 250 ? 6.422 -34.324 30.856 1.000 14.160 247 THR B C 1
ATOM 4680 O O . THR B 1 250 ? 5.988 -35.424 30.527 1.000 14.415 247 THR B O 1
ATOM 4684 N N . LEU B 1 251 ? 5.800 -33.496 31.708 1.000 13.958 248 LEU B N 1
ATOM 4685 C CA . LEU B 1 251 ? 4.467 -33.747 32.264 1.000 14.197 248 LEU B CA 1
ATOM 4686 C C . LEU B 1 251 ? 3.569 -32.692 31.623 1.000 13.965 248 LEU B C 1
ATOM 4687 O O . LEU B 1 251 ? 3.934 -31.516 31.555 1.000 13.429 248 LEU B O 1
ATOM 4692 N N . GLY B 1 252 ? 2.456 -33.153 31.106 1.000 14.522 249 GLY B N 1
ATOM 4693 C CA . GLY B 1 252 ? 1.637 -32.336 30.222 1.000 14.041 249 GLY B CA 1
ATOM 4694 C C . GLY B 1 252 ? 0.888 -31.250 30.943 1.000 14.925 249 GLY B C 1
ATOM 4695 O O . GLY B 1 252 ? 0.423 -31.435 32.063 1.000 15.017 249 GLY B O 1
ATOM 4696 N N . SER B 1 253 ? 0.690 -30.161 30.218 1.000 14.741 250 SER B N 1
ATOM 4697 C CA . SER B 1 253 ? -0.298 -29.165 30.629 1.000 14.179 250 SER B CA 1
ATOM 4698 C C . SER B 1 253 ? -1.692 -29.637 30.201 1.000 15.290 250 SER B C 1
ATOM 4699 O O . SER B 1 253 ? -1.839 -30.673 29.517 1.000 16.508 250 SER B O 1
ATOM 4702 N N . VAL B 1 254 ? -2.686 -28.815 30.548 1.000 16.328 251 VAL B N 1
ATOM 4703 C CA . VAL B 1 254 ? -4.087 -29.083 30.147 1.000 16.501 251 VAL B CA 1
ATOM 4704 C C . VAL B 1 254 ? -4.192 -29.194 28.628 1.000 16.804 251 VAL B C 1
ATOM 4705 O O . VAL B 1 254 ? -5.092 -29.901 28.151 1.000 18.692 251 VAL B O 1
ATOM 4709 N N . PHE B 1 255 ? -3.338 -28.517 27.857 1.000 16.718 252 PHE B N 1
ATOM 4710 C CA . PHE B 1 255 ? -3.409 -28.460 26.381 1.000 18.648 252 PHE B CA 1
ATOM 4711 C C . PHE B 1 255 ? -3.140 -29.824 25.738 1.000 19.289 252 PHE B C 1
ATOM 4712 O O . PHE B 1 255 ? -3.540 -30.043 24.555 1.000 20.424 252 PHE B O 1
ATOM 4720 N N . VAL B 1 256 ? -2.460 -30.730 26.445 1.000 16.552 253 VAL B N 1
ATOM 4721 C CA . VAL B 1 256 ? -2.285 -32.132 26.006 1.000 16.419 253 VAL B CA 1
ATOM 4722 C C . VAL B 1 256 ? -2.936 -33.068 27.037 1.000 16.198 253 VAL B C 1
ATOM 4723 O O . VAL B 1 256 ? -2.473 -34.209 27.180 1.000 16.378 253 VAL B O 1
ATOM 4727 N N . GLN B 1 257 ? -4.008 -32.644 27.721 1.000 16.993 254 GLN B N 1
ATOM 4728 C CA . GLN B 1 257 ? -4.764 -33.515 28.654 1.000 17.609 254 GLN B CA 1
ATOM 4729 C C . GLN B 1 257 ? -3.797 -34.147 29.693 1.000 17.714 254 GLN B C 1
ATOM 4730 O O . GLN B 1 257 ? -3.982 -35.291 30.085 1.000 17.797 254 GLN B O 1
ATOM 4736 N N . HIS B 1 258 ? -2.776 -33.411 30.117 1.000 17.644 255 HIS B N 1
ATOM 4737 C CA . HIS B 1 258 ? -1.817 -33.844 31.186 1.000 17.806 255 HIS B CA 1
ATOM 4738 C C . HIS B 1 258 ? -1.071 -35.135 30.783 1.000 16.483 255 HIS B C 1
ATOM 4739 O O . HIS B 1 258 ? -0.651 -35.850 31.646 1.000 19.309 255 HIS B O 1
ATOM 4746 N N . LYS B 1 259 ? -0.900 -35.375 29.492 1.000 16.455 256 LYS B N 1
ATOM 4747 C CA . LYS B 1 259 ? -0.141 -36.569 29.057 1.000 17.157 256 LYS B CA 1
ATOM 4748 C C . LYS B 1 259 ? 1.349 -36.369 29.353 1.000 15.120 256 LYS B C 1
ATOM 4749 O O . LYS B 1 259 ? 1.904 -35.324 29.066 1.000 15.606 256 LYS B O 1
ATOM 4755 N N . PRO B 1 260 ? 2.050 -37.409 29.847 1.000 16.550 257 PRO B N 1
ATOM 4756 C CA . PRO B 1 260 ? 3.493 -37.353 29.989 1.000 16.154 257 PRO B CA 1
ATOM 4757 C C . PRO B 1 260 ? 4.168 -37.898 28.728 1.000 17.852 257 PRO B C 1
ATOM 4758 O O . PRO B 1 260 ? 3.619 -38.799 28.059 1.000 17.577 257 PRO B O 1
ATOM 4762 N N . PHE B 1 261 ? 5.301 -37.315 28.431 1.000 15.267 258 PHE B N 1
ATOM 4763 C CA . PHE B 1 261 ? 6.105 -37.658 27.241 1.000 15.036 258 PHE B CA 1
ATOM 4764 C C . PHE B 1 261 ? 7.564 -37.828 27.663 1.000 15.737 258 PHE B C 1
ATOM 4765 O O . PHE B 1 261 ? 8.052 -37.212 28.646 1.000 14.757 258 PHE B O 1
ATOM 4773 N N . ALA B 1 262 ? 8.302 -38.632 26.898 1.000 16.847 259 ALA B N 1
ATOM 4774 C CA . ALA B 1 262 ? 9.759 -38.714 27.136 1.000 16.394 259 ALA B CA 1
ATOM 4775 C C . ALA B 1 262 ? 10.525 -39.127 25.870 1.000 15.105 259 ALA B C 1
ATOM 4776 O O . ALA B 1 262 ? 9.968 -39.818 25.014 1.000 16.278 259 ALA B O 1
ATOM 4778 N N . VAL B 1 263 ? 11.744 -38.636 25.798 1.000 14.596 260 VAL B N 1
ATOM 4779 C CA . VAL B 1 263 ? 12.770 -39.170 24.879 1.000 14.299 260 VAL B CA 1
ATOM 4780 C C . VAL B 1 263 ? 13.961 -39.576 25.745 1.000 15.297 260 VAL B C 1
ATOM 4781 O O . VAL B 1 263 ? 14.520 -38.721 26.397 1.000 14.632 260 VAL B O 1
ATOM 4785 N N . ALA B 1 264 ? 14.339 -40.856 25.709 1.000 15.686 261 ALA B N 1
ATOM 4786 C CA . ALA B 1 264 ? 15.375 -41.387 26.630 1.000 15.073 261 ALA B CA 1
ATOM 4787 C C . ALA B 1 264 ? 16.271 -42.326 25.818 1.000 16.327 261 ALA B C 1
ATOM 4788 O O . ALA B 1 264 ? 15.751 -43.147 25.062 1.000 17.021 261 ALA B O 1
ATOM 4790 N N . ARG B 1 265 ? 17.532 -42.278 26.162 1.000 15.372 262 ARG B N 1
ATOM 4791 C CA . ARG B 1 265 ? 18.503 -43.216 25.567 1.000 15.459 262 ARG B CA 1
ATOM 4792 C C . ARG B 1 265 ? 19.445 -43.696 26.660 1.000 17.634 262 ARG B C 1
ATOM 4793 O O . ARG B 1 265 ? 20.036 -42.861 27.374 1.000 18.212 262 ARG B O 1
ATOM 4801 N N . LEU B 1 266 ? 19.678 -45.020 26.674 1.000 17.269 263 LEU B N 1
ATOM 4802 C CA . LEU B 1 266 ? 20.685 -45.642 27.594 1.000 15.960 263 LEU B CA 1
ATOM 4803 C C . LEU B 1 266 ? 21.730 -46.370 26.740 1.000 16.277 263 LEU B C 1
ATOM 4804 O O . LEU B 1 266 ? 21.336 -47.236 25.930 1.000 18.219 263 LEU B O 1
ATOM 4809 N N . TYR B 1 267 ? 22.976 -45.968 26.909 1.000 16.025 264 TYR B N 1
ATOM 4810 C CA . TYR B 1 267 ? 24.141 -46.604 26.225 1.000 16.417 264 TYR B CA 1
ATOM 4811 C C . TYR B 1 267 ? 24.974 -47.383 27.240 1.000 19.503 264 TYR B C 1
ATOM 4812 O O . TYR B 1 267 ? 25.144 -46.929 28.386 1.000 18.497 264 TYR B O 1
ATOM 4821 N N . LEU B 1 268 ? 25.506 -48.527 26.793 1.000 18.595 265 LEU B N 1
ATOM 4822 C CA . LEU B 1 268 ? 26.567 -49.268 27.530 1.000 18.637 265 LEU B CA 1
ATOM 4823 C C . LEU B 1 268 ? 27.844 -49.109 26.723 1.000 20.159 265 LEU B C 1
ATOM 4824 O O . LEU B 1 268 ? 27.835 -49.563 25.561 1.000 20.248 265 LEU B O 1
ATOM 4829 N N . ASP B 1 269 ? 28.826 -48.356 27.194 1.000 22.740 266 ASP B N 1
ATOM 4830 C CA . ASP B 1 269 ? 30.177 -48.266 26.562 1.000 33.307 266 ASP B CA 1
ATOM 4831 C C . ASP B 1 269 ? 30.112 -48.134 25.040 1.000 38.136 266 ASP B C 1
ATOM 4832 O O . ASP B 1 269 ? 30.853 -48.868 24.336 1.000 37.829 266 ASP B O 1
ATOM 4837 N N . GLY B 1 270 ? 29.269 -47.258 24.508 1.000 31.467 267 GLY B N 1
ATOM 4838 C CA . GLY B 1 270 ? 29.231 -47.010 23.051 1.000 30.116 267 GLY B CA 1
ATOM 4839 C C . GLY B 1 270 ? 28.007 -47.567 22.333 1.000 28.484 267 GLY B C 1
ATOM 4840 O O . GLY B 1 270 ? 27.637 -47.044 21.253 1.000 34.905 267 GLY B O 1
ATOM 4841 N N . SER B 1 271 ? 27.402 -48.628 22.857 1.000 23.707 268 SER B N 1
ATOM 4842 C CA . SER B 1 271 ? 26.257 -49.334 22.239 1.000 22.109 268 SER B CA 1
ATOM 4843 C C . SER B 1 271 ? 24.930 -48.863 22.844 1.000 21.792 268 SER B C 1
ATOM 4844 O O . SER B 1 271 ? 24.840 -48.799 24.074 1.000 20.710 268 SER B O 1
ATOM 4847 N N . LEU B 1 272 ? 23.905 -48.707 22.026 1.000 19.261 269 LEU B N 1
ATOM 4848 C CA . LEU B 1 272 ? 22.583 -48.302 22.540 1.000 19.743 269 LEU B CA 1
ATOM 4849 C C . LEU B 1 272 ? 21.915 -49.546 23.089 1.000 21.360 269 LEU B C 1
ATOM 4850 O O . LEU B 1 272 ? 21.783 -50.528 22.309 1.000 26.262 269 LEU B O 1
ATOM 4855 N N . VAL B 1 273 ? 21.540 -49.567 24.360 1.000 16.397 270 VAL B N 1
ATOM 4856 C CA . VAL B 1 273 ? 20.871 -50.764 24.931 1.000 19.180 270 VAL B CA 1
ATOM 4857 C C . VAL B 1 273 ? 19.389 -50.526 25.203 1.000 19.732 270 VAL B C 1
ATOM 4858 O O . VAL B 1 273 ? 18.616 -51.505 25.237 1.000 19.997 270 VAL B O 1
ATOM 4862 N N . SER B 1 274 ? 18.911 -49.279 25.314 1.000 20.114 271 SER B N 1
ATOM 4863 C CA . SER B 1 274 ? 17.469 -49.014 25.480 1.000 20.552 271 SER B CA 1
ATOM 4864 C C . SER B 1 274 ? 17.183 -47.650 24.834 1.000 20.971 271 SER B C 1
ATOM 4865 O O . SER B 1 274 ? 17.910 -46.696 25.144 1.000 21.771 271 SER B O 1
ATOM 4868 N N . ALA B 1 275 ? 16.209 -47.595 23.928 1.000 22.065 272 ALA B N 1
ATOM 4869 C CA . ALA B 1 275 ? 15.725 -46.335 23.305 1.000 21.238 272 ALA B CA 1
ATOM 4870 C C . ALA B 1 275 ? 14.250 -46.251 23.621 1.000 22.660 272 ALA B C 1
ATOM 4871 O O . ALA B 1 275 ? 13.530 -47.250 23.333 1.000 23.633 272 ALA B O 1
ATOM 4873 N N . ALA B 1 276 ? 13.808 -45.181 24.313 1.000 18.874 273 ALA B N 1
ATOM 4874 C CA . ALA B 1 276 ? 12.386 -45.035 24.680 1.000 18.777 273 ALA B CA 1
ATOM 4875 C C . ALA B 1 276 ? 11.899 -43.685 24.177 1.000 18.192 273 ALA B C 1
ATOM 4876 O O . ALA B 1 276 ? 12.607 -42.695 24.337 1.000 17.174 273 ALA B O 1
ATOM 4878 N N . ASN B 1 277 ? 10.720 -43.676 23.554 1.000 19.072 274 ASN B N 1
ATOM 4879 C CA . ASN B 1 277 ? 9.982 -42.414 23.266 1.000 19.237 274 ASN B CA 1
ATOM 4880 C C . ASN B 1 277 ? 8.602 -42.498 23.903 1.000 21.045 274 ASN B C 1
ATOM 4881 O O . ASN B 1 277 ? 7.724 -41.890 23.381 1.000 20.201 274 ASN B O 1
ATOM 4886 N N . THR B 1 278 ? 8.453 -43.242 24.995 1.000 21.350 275 THR B N 1
ATOM 4887 C CA . THR B 1 278 ? 7.202 -43.509 25.734 1.000 26.491 275 THR B CA 1
ATOM 4888 C C . THR B 1 278 ? 7.544 -43.533 27.212 1.000 26.829 275 THR B C 1
ATOM 4889 O O . THR B 1 278 ? 8.637 -44.074 27.573 1.000 25.336 275 THR B O 1
ATOM 4893 N N . VAL B 1 279 ? 6.600 -43.064 28.032 1.000 29.467 276 VAL B N 1
ATOM 4894 C CA . VAL B 1 279 ? 6.620 -43.054 29.526 1.000 33.178 276 VAL B CA 1
ATOM 4895 C C . VAL B 1 279 ? 5.513 -43.951 30.040 1.000 44.762 276 VAL B C 1
ATOM 4896 O O . VAL B 1 279 ? 4.361 -43.573 29.782 1.000 45.855 276 VAL B O 1
ATOM 4900 N N . VAL B 1 280 ? 5.844 -44.979 30.824 1.000 41.929 277 VAL B N 1
ATOM 4901 C CA . VAL B 1 280 ? 4.856 -45.817 31.570 1.000 50.277 277 VAL B CA 1
ATOM 4902 C C . VAL B 1 280 ? 4.558 -45.167 32.938 1.000 58.332 277 VAL B C 1
ATOM 4903 O O . VAL B 1 280 ? 5.494 -44.625 33.587 1.000 53.011 277 VAL B O 1
ATOM 4907 N N . GLY B 1 281 ? 3.293 -45.221 33.375 1.000 68.523 278 GLY B N 1
ATOM 4908 C CA . GLY B 1 281 ? 2.820 -44.652 34.655 1.000 72.039 278 GLY B CA 1
ATOM 4909 C C . GLY B 1 281 ? 1.380 -45.044 34.956 1.000 75.698 278 GLY B C 1
ATOM 4910 O O . GLY B 1 281 ? 0.953 -44.810 36.108 1.000 77.207 278 GLY B O 1
ATOM 4911 N N . GLY B 1 293 ? 11.068 -48.475 21.146 1.000 54.455 290 GLY B N 1
ATOM 4912 C CA . GLY B 1 293 ? 10.340 -49.713 21.474 1.000 51.478 290 GLY B CA 1
ATOM 4913 C C . GLY B 1 293 ? 10.189 -49.879 22.973 1.000 43.413 290 GLY B C 1
ATOM 4914 O O . GLY B 1 293 ? 9.133 -50.320 23.410 1.000 50.740 290 GLY B O 1
ATOM 4915 N N . ASP B 1 294 ? 11.204 -49.485 23.738 1.000 35.723 291 ASP B N 1
ATOM 4916 C CA . ASP B 1 294 ? 11.214 -49.573 25.220 1.000 30.699 291 ASP B CA 1
ATOM 4917 C C . ASP B 1 294 ? 10.395 -48.433 25.845 1.000 25.295 291 ASP B C 1
ATOM 4918 O O . ASP B 1 294 ? 10.012 -47.472 25.126 1.000 26.819 291 ASP B O 1
ATOM 4923 N N . ALA B 1 295 ? 10.214 -48.490 27.168 1.000 24.586 292 ALA B N 1
ATOM 4924 C CA . ALA B 1 295 ? 9.523 -47.425 27.948 1.000 23.606 292 ALA B CA 1
ATOM 4925 C C . ALA B 1 295 ? 10.337 -47.013 29.167 1.000 22.965 292 ALA B C 1
ATOM 4926 O O . ALA B 1 295 ? 11.246 -47.756 29.584 1.000 23.502 292 ALA B O 1
ATOM 4928 N N . VAL B 1 296 ? 10.189 -45.744 29.569 1.000 21.423 293 VAL B N 1
ATOM 4929 C CA . VAL B 1 296 ? 10.833 -45.274 30.811 1.000 22.131 293 VAL B CA 1
ATOM 4930 C C . VAL B 1 296 ? 9.735 -44.980 31.814 1.000 19.534 293 VAL B C 1
ATOM 4931 O O . VAL B 1 296 ? 8.603 -44.633 31.420 1.000 21.446 293 VAL B O 1
ATOM 4935 N N . ARG B 1 297 ? 10.114 -45.122 33.080 1.000 19.522 294 ARG B N 1
ATOM 4936 C CA . ARG B 1 297 ? 9.349 -44.652 34.262 1.000 20.762 294 ARG B CA 1
ATOM 4937 C C . ARG B 1 297 ? 10.231 -43.626 34.981 1.000 19.350 294 ARG B C 1
ATOM 4938 O O . ARG B 1 297 ? 11.435 -43.884 35.170 1.000 18.867 294 ARG B O 1
ATOM 4946 N N . LEU B 1 298 ? 9.705 -42.431 35.291 1.000 18.083 295 LEU B N 1
ATOM 4947 C CA . LEU B 1 298 ? 10.504 -41.422 36.031 1.000 17.028 295 LEU B CA 1
ATOM 4948 C C . LEU B 1 298 ? 9.645 -40.889 37.185 1.000 17.275 295 LEU B C 1
ATOM 4949 O O . LEU B 1 298 ? 8.575 -40.323 36.937 1.000 18.756 295 LEU B O 1
ATOM 4954 N N . THR B 1 299 ? 10.065 -41.191 38.402 1.000 18.791 296 THR B N 1
ATOM 4955 C CA . THR B 1 299 ? 9.293 -40.974 39.631 1.000 18.981 296 THR B CA 1
ATOM 4956 C C . THR B 1 299 ? 10.057 -39.961 40.461 1.000 17.175 296 THR B C 1
ATOM 4957 O O . THR B 1 299 ? 11.237 -40.164 40.793 1.000 17.782 296 THR B O 1
ATOM 4961 N N . LYS B 1 300 ? 9.379 -38.915 40.916 1.000 16.495 297 LYS B N 1
ATOM 4962 C CA . LYS B 1 300 ? 10.043 -37.986 41.848 1.000 15.899 297 LYS B CA 1
ATOM 4963 C C . LYS B 1 300 ? 10.224 -38.635 43.235 1.000 14.238 297 LYS B C 1
ATOM 4964 O O . LYS B 1 300 ? 9.347 -39.399 43.689 1.000 16.703 297 LYS B O 1
ATOM 4970 N N . VAL B 1 301 ? 11.313 -38.271 43.881 1.000 15.750 298 VAL B N 1
ATOM 4971 C CA . VAL B 1 301 ? 11.697 -38.658 45.266 1.000 15.244 298 VAL B CA 1
ATOM 4972 C C . VAL B 1 301 ? 11.387 -37.452 46.173 1.000 15.528 298 VAL B C 1
ATOM 4973 O O . VAL B 1 301 ? 11.854 -36.337 45.866 1.000 15.538 298 VAL B O 1
ATOM 4977 N N . GLN B 1 302 ? 10.628 -37.679 47.230 1.000 18.962 299 GLN B N 1
ATOM 4978 C CA . GLN B 1 302 ? 10.226 -36.590 48.149 1.000 21.311 299 GLN B CA 1
ATOM 4979 C C . GLN B 1 302 ? 11.132 -36.640 49.373 1.000 20.612 299 GLN B C 1
ATOM 4980 O O . GLN B 1 302 ? 11.723 -37.668 49.669 1.000 19.578 299 GLN B O 1
ATOM 4986 N N . PRO B 1 303 ? 11.356 -35.483 50.035 1.000 23.133 300 PRO B N 1
ATOM 4987 C CA . PRO B 1 303 ? 12.247 -35.392 51.190 1.000 21.383 300 PRO B CA 1
ATOM 4988 C C . PRO B 1 303 ? 11.814 -36.228 52.407 1.000 19.340 300 PRO B C 1
ATOM 4989 O O . PRO B 1 303 ? 12.672 -36.505 53.286 1.000 20.528 300 PRO B O 1
ATOM 4993 N N . ASP B 1 304 ? 10.565 -36.726 52.429 1.000 19.436 301 ASP B N 1
ATOM 4994 C CA . ASP B 1 304 ? 10.113 -37.605 53.542 1.000 21.445 301 ASP B CA 1
ATOM 4995 C C . ASP B 1 304 ? 10.439 -39.059 53.227 1.000 21.628 301 ASP B C 1
ATOM 4996 O O . ASP B 1 304 ? 10.090 -39.933 54.048 1.000 27.165 301 ASP B O 1
ATOM 5001 N N . GLU B 1 305 ? 11.068 -39.316 52.074 1.000 21.913 302 GLU B N 1
ATOM 5002 C CA . GLU B 1 305 ? 11.341 -40.698 51.572 1.000 23.834 302 GLU B CA 1
ATOM 5003 C C . GLU B 1 305 ? 12.849 -40.990 51.580 1.000 25.100 302 GLU B C 1
ATOM 5004 O O . GLU B 1 305 ? 13.221 -42.163 51.647 1.000 27.812 302 GLU B O 1
ATOM 5010 N N . LYS B 1 306 ? 13.698 -39.986 51.428 1.000 23.406 303 LYS B N 1
ATOM 5011 C CA . LYS B 1 306 ? 15.159 -40.224 51.275 1.000 28.350 303 LYS B CA 1
ATOM 5012 C C . LYS B 1 306 ? 15.900 -39.060 51.912 1.000 28.083 303 LYS B C 1
ATOM 5013 O O . LYS B 1 306 ? 15.477 -37.914 51.742 1.000 24.073 303 LYS B O 1
ATOM 5019 N N . SER B 1 307 ? 16.945 -39.355 52.701 1.000 26.524 304 SER B N 1
ATOM 5020 C CA . SER B 1 307 ? 17.707 -38.348 53.489 1.000 27.481 304 SER B CA 1
ATOM 5021 C C . SER B 1 307 ? 18.658 -37.516 52.625 1.000 26.752 304 SER B C 1
ATOM 5022 O O . SER B 1 307 ? 18.947 -36.354 52.967 1.000 28.277 304 SER B O 1
ATOM 5025 N N . GLN B 1 308 ? 19.170 -38.062 51.524 1.000 26.768 305 GLN B N 1
ATOM 5026 C CA . GLN B 1 308 ? 20.177 -37.348 50.701 1.000 29.479 305 GLN B CA 1
ATOM 5027 C C . GLN B 1 308 ? 19.410 -36.617 49.594 1.000 25.492 305 GLN B C 1
ATOM 5028 O O . GLN B 1 308 ? 18.336 -37.128 49.204 1.000 33.647 305 GLN B O 1
ATOM 5034 N N . GLY B 1 309 ? 19.818 -35.387 49.295 1.000 21.528 306 GLY B N 1
ATOM 5035 C CA . GLY B 1 309 ? 19.403 -34.656 48.095 1.000 18.822 306 GLY B CA 1
ATOM 5036 C C . GLY B 1 309 ? 18.816 -33.310 48.452 1.000 18.278 306 GLY B C 1
ATOM 5037 O O . GLY B 1 309 ? 18.046 -33.222 49.455 1.000 21.524 306 GLY B O 1
ATOM 5038 N N . LEU B 1 310 ? 19.209 -32.288 47.705 1.000 17.353 307 LEU B N 1
ATOM 5039 C CA . LEU B 1 310 ? 18.660 -30.914 47.796 1.000 16.712 307 LEU B CA 1
ATOM 5040 C C . LEU B 1 310 ? 17.308 -30.874 47.069 1.000 18.431 307 LEU B C 1
ATOM 5041 O O . LEU B 1 310 ? 17.085 -31.629 46.101 1.000 18.282 307 LEU B O 1
ATOM 5046 N N . SER B 1 311 ? 16.401 -30.008 47.535 1.000 17.512 308 SER B N 1
ATOM 5047 C CA . SER B 1 311 ? 15.235 -29.602 46.733 1.000 17.400 308 SER B CA 1
ATOM 5048 C C . SER B 1 311 ? 15.537 -28.254 46.089 1.000 17.351 308 SER B C 1
ATOM 5049 O O . SER B 1 311 ? 16.407 -27.464 46.532 1.000 17.311 308 SER B O 1
ATOM 5052 N N . GLY B 1 312 ? 14.738 -27.913 45.078 1.000 16.479 309 GLY B N 1
ATOM 5053 C CA . GLY B 1 312 ? 14.782 -26.580 44.507 1.000 16.911 309 GLY B CA 1
ATOM 5054 C C . GLY B 1 312 ? 14.094 -25.582 45.418 1.000 15.479 309 GLY B C 1
ATOM 5055 O O . GLY B 1 312 ? 13.497 -25.982 46.434 1.000 17.581 309 GLY B O 1
ATOM 5056 N N . LYS B 1 313 ? 14.123 -24.350 44.995 1.000 16.946 310 LYS B N 1
ATOM 5057 C CA . LYS B 1 313 ? 13.666 -23.194 45.815 1.000 18.119 310 LYS B CA 1
ATOM 5058 C C . LYS B 1 313 ? 12.215 -22.841 45.544 1.000 18.280 310 LYS B C 1
ATOM 5059 O O . LYS B 1 313 ? 11.772 -21.810 46.067 1.000 19.938 310 LYS B O 1
ATOM 5065 N N . PHE B 1 314 ? 11.510 -23.622 44.746 1.000 17.478 311 PHE B N 1
ATOM 5066 C CA . PHE B 1 314 ? 10.137 -23.289 44.291 1.000 15.795 311 PHE B CA 1
ATOM 5067 C C . PHE B 1 314 ? 9.147 -24.311 44.821 1.000 16.025 311 PHE B C 1
ATOM 5068 O O . PHE B 1 314 ? 9.362 -24.985 45.809 1.000 17.768 311 PHE B O 1
ATOM 5076 N N . ARG B 1 315 ? 8.002 -24.461 44.157 1.000 16.102 312 ARG B N 1
ATOM 5077 C CA . ARG B 1 315 ? 6.916 -25.304 44.687 1.000 16.289 312 ARG B CA 1
ATOM 5078 C C . ARG B 1 315 ? 7.228 -26.805 44.562 1.000 15.552 312 ARG B C 1
ATOM 5079 O O . ARG B 1 315 ? 6.624 -27.599 45.279 1.000 17.876 312 ARG B O 1
ATOM 5087 N N . ASP B 1 316 ? 8.183 -27.140 43.695 1.000 16.205 313 ASP B N 1
ATOM 5088 C CA . ASP B 1 316 ? 8.563 -28.565 43.488 1.000 15.925 313 ASP B CA 1
ATOM 5089 C C . ASP B 1 316 ? 9.564 -28.935 44.564 1.000 15.426 313 ASP B C 1
ATOM 5090 O O . ASP B 1 316 ? 10.673 -28.504 44.459 1.000 17.038 313 ASP B O 1
ATOM 5095 N N . GLY B 1 317 ? 9.156 -29.725 45.535 1.000 15.692 314 GLY B N 1
ATOM 5096 C CA . GLY B 1 317 ? 10.026 -30.043 46.676 1.000 16.816 314 GLY B CA 1
ATOM 5097 C C . GLY B 1 317 ? 10.802 -31.343 46.471 1.000 17.664 314 GLY B C 1
ATOM 5098 O O . GLY B 1 317 ? 11.352 -31.803 47.459 1.000 16.221 314 GLY B O 1
ATOM 5099 N N . ASN B 1 318 ? 10.824 -31.915 45.269 1.000 15.802 315 ASN B N 1
ATOM 5100 C CA . ASN B 1 318 ? 11.568 -33.197 45.078 1.000 15.304 315 ASN B CA 1
ATOM 5101 C C . ASN B 1 318 ? 13.066 -33.030 45.416 1.000 14.296 315 ASN B C 1
ATOM 5102 O O . ASN B 1 318 ? 13.653 -31.986 45.184 1.000 13.608 315 ASN B O 1
ATOM 5107 N N . VAL B 1 319 ? 13.690 -34.141 45.826 1.000 14.957 316 VAL B N 1
ATOM 5108 C CA . VAL B 1 319 ? 15.132 -34.220 46.175 1.000 15.886 316 VAL B CA 1
ATOM 5109 C C . VAL B 1 319 ? 15.806 -35.167 45.212 1.000 16.704 316 VAL B C 1
ATOM 5110 O O . VAL B 1 319 ? 17.004 -35.448 45.422 1.000 17.552 316 VAL B O 1
ATOM 5114 N N . GLY B 1 320 ? 15.122 -35.524 44.158 1.000 14.808 317 GLY B N 1
ATOM 5115 C CA . GLY B 1 320 ? 15.683 -36.453 43.159 1.000 15.774 317 GLY B CA 1
ATOM 5116 C C . GLY B 1 320 ? 14.624 -37.248 42.451 1.000 15.568 317 GLY B C 1
ATOM 5117 O O . GLY B 1 320 ? 13.395 -36.952 42.559 1.000 15.288 317 GLY B O 1
ATOM 5118 N N . TYR B 1 321 ? 15.050 -38.264 41.704 1.000 14.419 318 TYR B N 1
ATOM 5119 C CA . TYR B 1 321 ? 14.162 -39.098 40.879 1.000 13.068 318 TYR B CA 1
ATOM 5120 C C . TYR B 1 321 ? 14.635 -40.569 40.850 1.000 15.405 318 TYR B C 1
ATOM 5121 O O . TYR B 1 321 ? 15.825 -40.772 41.168 1.000 17.808 318 TYR B O 1
ATOM 5130 N N . VAL B 1 322 ? 13.711 -41.453 40.545 1.000 16.458 319 VAL B N 1
ATOM 5131 C CA . VAL B 1 322 ? 14.015 -42.873 40.252 1.000 15.673 319 VAL B CA 1
ATOM 5132 C C . VAL B 1 322 ? 13.746 -42.995 38.759 1.000 17.346 319 VAL B C 1
ATOM 5133 O O . VAL B 1 322 ? 12.588 -42.720 38.330 1.000 16.846 319 VAL B O 1
ATOM 5137 N N . LEU B 1 323 ? 14.745 -43.418 37.970 1.000 16.809 320 LEU B N 1
ATOM 5138 C CA . LEU B 1 323 ? 14.586 -43.556 36.499 1.000 16.621 320 LEU B CA 1
ATOM 5139 C C . LEU B 1 323 ? 14.694 -45.020 36.102 1.000 18.638 320 LEU B C 1
ATOM 5140 O O . LEU B 1 323 ? 15.717 -45.658 36.513 1.000 19.855 320 LEU B O 1
ATOM 5145 N N . GLU B 1 324 ? 13.667 -45.576 35.509 1.000 17.211 321 GLU B N 1
ATOM 5146 C CA . GLU B 1 324 ? 13.707 -47.018 35.102 1.000 19.088 321 GLU B CA 1
ATOM 5147 C C . GLU B 1 324 ? 13.639 -47.065 33.583 1.000 20.749 321 GLU B C 1
ATOM 5148 O O . GLU B 1 324 ? 12.754 -46.400 32.973 1.000 19.584 321 GLU B O 1
ATOM 5154 N N . PHE B 1 325 ? 14.428 -47.967 32.996 1.000 19.186 322 PHE B N 1
ATOM 5155 C CA . PHE B 1 325 ? 14.304 -48.349 31.559 1.000 21.170 322 PHE B CA 1
ATOM 5156 C C . PHE B 1 325 ? 13.801 -49.768 31.514 1.000 22.500 322 PHE B C 1
ATOM 5157 O O . PHE B 1 325 ? 14.441 -50.610 32.209 1.000 24.075 322 PHE B O 1
ATOM 5165 N N . ALA B 1 326 ? 12.724 -50.041 30.786 1.000 26.702 323 ALA B N 1
ATOM 5166 C CA . ALA B 1 326 ? 12.199 -51.419 30.621 1.000 34.399 323 ALA B CA 1
ATOM 5167 C C . ALA B 1 326 ? 12.009 -51.717 29.140 1.000 36.143 323 ALA B C 1
ATOM 5168 O O . ALA B 1 326 ? 11.499 -50.836 28.426 1.000 34.417 323 ALA B O 1
ATOM 5170 N N . LYS B 1 327 ? 12.398 -52.924 28.731 1.000 39.138 324 LYS B N 1
ATOM 5171 C CA . LYS B 1 327 ? 12.150 -53.493 27.387 1.000 49.118 324 LYS B CA 1
ATOM 5172 C C . LYS B 1 327 ? 10.974 -54.457 27.496 1.000 56.367 324 LYS B C 1
ATOM 5173 O O . LYS B 1 327 ? 10.405 -54.554 28.602 1.000 63.663 324 LYS B O 1
ATOM 5179 N N . LYS B 1 328 ? 10.611 -55.113 26.393 1.000 69.323 325 LYS B N 1
ATOM 5180 C CA . LYS B 1 328 ? 9.476 -56.075 26.358 1.000 75.312 325 LYS B CA 1
ATOM 5181 C C . LYS B 1 328 ? 9.995 -57.442 26.821 1.000 78.742 325 LYS B C 1
ATOM 5182 O O . LYS B 1 328 ? 9.502 -57.921 27.865 1.000 75.883 325 LYS B O 1
ATOM 5188 N N . ASP B 1 329 ? 10.985 -58.008 26.117 1.000 85.388 326 ASP B N 1
ATOM 5189 C CA . ASP B 1 329 ? 11.579 -59.346 26.405 1.000 87.256 326 ASP B CA 1
ATOM 5190 C C . ASP B 1 329 ? 12.046 -59.387 27.863 1.000 91.055 326 ASP B C 1
ATOM 5191 O O . ASP B 1 329 ? 11.425 -60.127 28.652 1.000 105.666 326 ASP B O 1
ATOM 5196 N N . SER B 1 330 ? 13.095 -58.623 28.191 1.000 85.560 327 SER B N 1
ATOM 5197 C CA . SER B 1 330 ? 13.560 -58.331 29.576 1.000 77.837 327 SER B CA 1
ATOM 5198 C C . SER B 1 330 ? 12.469 -57.577 30.363 1.000 81.305 327 SER B C 1
ATOM 5199 O O . SER B 1 330 ? 12.257 -56.377 30.084 1.000 91.374 327 SER B O 1
ATOM 5202 N N . GLU B 1 331 ? 11.778 -58.254 31.289 1.000 81.922 328 GLU B N 1
ATOM 5203 C CA . GLU B 1 331 ? 11.025 -57.606 32.404 1.000 80.440 328 GLU B CA 1
ATOM 5204 C C . GLU B 1 331 ? 12.012 -57.382 33.558 1.000 73.211 328 GLU B C 1
ATOM 5205 O O . GLU B 1 331 ? 11.608 -56.831 34.596 1.000 69.570 328 GLU B O 1
ATOM 5211 N N . HIS B 1 332 ? 13.258 -57.828 33.358 1.000 69.247 329 HIS B N 1
ATOM 5212 C CA . HIS B 1 332 ? 14.493 -57.337 34.021 1.000 60.245 329 HIS B CA 1
ATOM 5213 C C . HIS B 1 332 ? 15.031 -56.141 33.227 1.000 49.544 329 HIS B C 1
ATOM 5214 O O . HIS B 1 332 ? 15.549 -56.369 32.113 1.000 54.161 329 HIS B O 1
ATOM 5221 N N . GLY B 1 333 ? 14.943 -54.929 33.782 1.000 34.532 330 GLY B N 1
ATOM 5222 C CA . GLY B 1 333 ? 15.384 -53.679 33.123 1.000 25.479 330 GLY B CA 1
ATOM 5223 C C . GLY B 1 333 ? 16.522 -53.023 33.872 1.000 24.954 330 GLY B C 1
ATOM 5224 O O . GLY B 1 333 ? 17.342 -53.725 34.519 1.000 26.337 330 GLY B O 1
ATOM 5225 N N . TRP B 1 334 ? 16.592 -51.687 33.836 1.000 21.458 331 TRP B N 1
ATOM 5226 C CA . TRP B 1 334 ? 17.615 -50.940 34.563 1.000 19.737 331 TRP B CA 1
ATOM 5227 C C . TRP B 1 334 ? 16.915 -49.906 35.449 1.000 19.770 331 TRP B C 1
ATOM 5228 O O . TRP B 1 334 ? 15.936 -49.336 35.001 1.000 21.081 331 TRP B O 1
ATOM 5239 N N . THR B 1 335 ? 17.451 -49.717 36.635 1.000 19.557 332 THR B N 1
ATOM 5240 C CA . THR B 1 335 ? 16.924 -48.720 37.604 1.000 19.284 332 THR B CA 1
ATOM 5241 C C . THR B 1 335 ? 18.064 -47.841 38.070 1.000 18.605 332 THR B C 1
ATOM 5242 O O . THR B 1 335 ? 19.071 -48.348 38.631 1.000 22.069 332 THR B O 1
ATOM 5246 N N . PHE B 1 336 ? 17.870 -46.512 38.023 1.000 17.212 333 PHE B N 1
ATOM 5247 C CA . PHE B 1 336 ? 18.872 -45.563 38.477 1.000 16.039 333 PHE B CA 1
ATOM 5248 C C . PHE B 1 336 ? 18.253 -44.621 39.524 1.000 18.097 333 PHE B C 1
ATOM 5249 O O . PHE B 1 336 ? 17.177 -44.069 39.292 1.000 20.817 333 PHE B O 1
ATOM 5257 N N . GLN B 1 337 ? 18.957 -44.475 40.629 1.000 17.850 334 GLN B N 1
ATOM 5258 C CA . GLN B 1 337 ? 18.578 -43.526 41.695 1.000 18.220 334 GLN B CA 1
ATOM 5259 C C . GLN B 1 337 ? 19.300 -42.213 41.446 1.000 16.061 334 GLN B C 1
ATOM 5260 O O . GLN B 1 337 ? 20.539 -42.149 41.357 1.000 19.072 334 GLN B O 1
ATOM 5266 N N . ILE B 1 338 ? 18.557 -41.106 41.373 1.000 14.651 335 ILE B N 1
ATOM 5267 C CA . ILE B 1 338 ? 19.145 -39.785 41.083 1.000 14.706 335 ILE B CA 1
ATOM 5268 C C . ILE B 1 338 ? 18.890 -38.867 42.288 1.000 16.893 335 ILE B C 1
ATOM 5269 O O . ILE B 1 338 ? 17.742 -38.756 42.690 1.000 17.739 335 ILE B O 1
ATOM 5274 N N . SER B 1 339 ? 19.942 -38.255 42.811 1.000 17.459 336 SER B N 1
ATOM 5275 C CA . SER B 1 339 ? 19.830 -37.341 43.965 1.000 18.213 336 SER B CA 1
ATOM 5276 C C . SER B 1 339 ? 20.416 -35.990 43.608 1.000 16.289 336 SER B C 1
ATOM 5277 O O . SER B 1 339 ? 21.462 -35.898 43.006 1.000 17.827 336 SER B O 1
ATOM 5280 N N . HIS B 1 340 ? 19.735 -34.886 43.929 1.000 15.541 337 HIS B N 1
ATOM 5281 C CA . HIS B 1 340 ? 20.219 -33.534 43.628 1.000 16.215 337 HIS B CA 1
ATOM 5282 C C . HIS B 1 340 ? 21.375 -33.191 44.578 1.000 18.259 337 HIS B C 1
ATOM 5283 O O . HIS B 1 340 ? 21.117 -32.985 45.759 1.000 18.184 337 HIS B O 1
ATOM 5290 N N . LYS B 1 341 ? 22.585 -33.115 44.070 1.000 18.629 338 LYS B N 1
ATOM 5291 C CA . LYS B 1 341 ? 23.797 -32.989 44.926 1.000 21.766 338 LYS B CA 1
ATOM 5292 C C . LYS B 1 341 ? 24.204 -31.526 45.042 1.000 19.748 338 LYS B C 1
ATOM 5293 O O . LYS B 1 341 ? 24.557 -31.089 46.155 1.000 22.370 338 LYS B O 1
ATOM 5299 N N . ARG B 1 342 ? 24.271 -30.787 43.929 1.000 19.601 339 ARG B N 1
ATOM 5300 C CA . ARG B 1 342 ? 24.850 -29.437 43.918 1.000 19.460 339 ARG B CA 1
ATOM 5301 C C . ARG B 1 342 ? 24.008 -28.534 43.036 1.000 22.627 339 ARG B C 1
ATOM 5302 O O . ARG B 1 342 ? 23.682 -28.938 41.915 1.000 22.753 339 ARG B O 1
ATOM 5310 N N . ALA B 1 343 ? 23.659 -27.365 43.543 1.000 19.665 340 ALA B N 1
ATOM 5311 C CA . ALA B 1 343 ? 22.841 -26.374 42.808 1.000 21.782 340 ALA B CA 1
ATOM 5312 C C . ALA B 1 343 ? 23.704 -25.671 41.773 1.000 20.735 340 ALA B C 1
ATOM 5313 O O . ALA B 1 343 ? 24.807 -25.240 42.090 1.000 20.632 340 ALA B O 1
ATOM 5315 N N . VAL B 1 344 ? 23.223 -25.584 40.548 1.000 20.304 341 VAL B N 1
ATOM 5316 C CA . VAL B 1 344 ? 23.942 -24.904 39.445 1.000 20.402 341 VAL B CA 1
ATOM 5317 C C . VAL B 1 344 ? 23.284 -23.570 39.120 1.000 22.279 341 VAL B C 1
ATOM 5318 O O . VAL B 1 344 ? 24.043 -22.583 38.995 1.000 27.958 341 VAL B O 1
ATOM 5322 N N . TRP B 1 345 ? 21.972 -23.540 38.879 1.000 20.561 342 TRP B N 1
ATOM 5323 C CA . TRP B 1 345 ? 21.167 -22.297 38.672 1.000 19.770 342 TRP B CA 1
ATOM 5324 C C . TRP B 1 345 ? 19.832 -22.409 39.390 1.000 17.570 342 TRP B C 1
ATOM 5325 O O . TRP B 1 345 ? 19.371 -23.536 39.649 1.000 16.963 342 TRP B O 1
ATOM 5336 N N . SER B 1 346 ? 19.208 -21.266 39.627 1.000 18.423 343 SER B N 1
ATOM 5337 C CA . SER B 1 346 ? 17.851 -21.198 40.207 1.000 18.043 343 SER B CA 1
ATOM 5338 C C . SER B 1 346 ? 17.190 -19.911 39.753 1.000 22.056 343 SER B C 1
ATOM 5339 O O . SER B 1 346 ? 17.753 -18.837 40.032 1.000 23.930 343 SER B O 1
ATOM 5342 N N . GLU B 1 347 ? 16.053 -19.994 39.059 1.000 22.280 344 GLU B N 1
ATOM 5343 C CA . GLU B 1 347 ? 15.401 -18.758 38.560 1.000 22.036 344 GLU B CA 1
ATOM 5344 C C . GLU B 1 347 ? 13.896 -18.964 38.596 1.000 24.222 344 GLU B C 1
ATOM 5345 O O . GLU B 1 347 ? 13.401 -20.021 38.226 1.000 19.499 344 GLU B O 1
ATOM 5351 N N . PRO B 1 348 ? 13.119 -17.980 39.105 1.000 22.334 345 PRO B N 1
ATOM 5352 C CA . PRO B 1 348 ? 11.659 -18.040 39.089 1.000 20.911 345 PRO B CA 1
ATOM 5353 C C . PRO B 1 348 ? 11.068 -17.991 37.665 1.000 18.384 345 PRO B C 1
ATOM 5354 O O . PRO B 1 348 ? 11.654 -17.382 36.774 1.000 21.394 345 PRO B O 1
ATOM 5358 N N . THR B 1 349 ? 9.891 -18.608 37.495 1.000 17.835 346 THR B N 1
ATOM 5359 C CA . THR B 1 349 ? 9.127 -18.581 36.232 1.000 18.382 346 THR B CA 1
ATOM 5360 C C . THR B 1 349 ? 7.733 -18.060 36.526 1.000 19.308 346 THR B C 1
ATOM 5361 O O . THR B 1 349 ? 6.829 -18.239 35.706 1.000 20.459 346 THR B O 1
ATOM 5365 N N . SER B 1 350 ? 7.535 -17.575 37.745 1.000 19.952 347 SER B N 1
ATOM 5366 C CA . SER B 1 350 ? 6.279 -16.909 38.118 1.000 20.564 347 SER B CA 1
ATOM 5367 C C . SER B 1 350 ? 6.594 -15.905 39.228 1.000 22.811 347 SER B C 1
ATOM 5368 O O . SER B 1 350 ? 7.676 -15.984 39.816 1.000 22.515 347 SER B O 1
ATOM 5371 N N . ALA B 1 351 ? 5.618 -15.052 39.524 1.000 27.010 348 ALA B N 1
ATOM 5372 C CA . ALA B 1 351 ? 5.587 -14.288 40.782 1.000 31.203 348 ALA B CA 1
ATOM 5373 C C . ALA B 1 351 ? 5.744 -15.243 41.973 1.000 28.231 348 ALA B C 1
ATOM 5374 O O . ALA B 1 351 ? 5.239 -16.372 41.997 1.000 26.593 348 ALA B O 1
ATOM 5376 N N . PRO B 1 352 ? 6.437 -14.797 43.040 1.000 30.527 349 PRO B N 1
ATOM 5377 C CA . PRO B 1 352 ? 6.573 -15.617 44.236 1.000 30.860 349 PRO B CA 1
ATOM 5378 C C . PRO B 1 352 ? 5.263 -15.883 44.988 1.000 31.806 349 PRO B C 1
ATOM 5379 O O . PRO B 1 352 ? 4.299 -15.133 44.875 1.000 34.884 349 PRO B O 1
ATOM 5383 N N . GLY B 1 353 ? 5.258 -16.958 45.769 1.000 30.493 350 GLY B N 1
ATOM 5384 C CA . GLY B 1 353 ? 4.145 -17.332 46.644 1.000 31.973 350 GLY B CA 1
ATOM 5385 C C . GLY B 1 353 ? 4.145 -18.827 46.897 1.000 34.515 350 GLY B C 1
ATOM 5386 O O . GLY B 1 353 ? 5.077 -19.519 46.480 1.000 33.104 350 GLY B O 1
ATOM 5387 N N . PRO B 1 354 ? 3.079 -19.353 47.533 1.000 38.630 351 PRO B N 1
ATOM 5388 C CA . PRO B 1 354 ? 2.966 -20.781 47.836 1.000 40.030 351 PRO B CA 1
ATOM 5389 C C . PRO B 1 354 ? 3.025 -21.698 46.603 1.000 32.655 351 PRO B C 1
ATOM 5390 O O . PRO B 1 354 ? 3.479 -22.814 46.714 1.000 37.654 351 PRO B O 1
ATOM 5394 N N . ASP B 1 355 ? 2.565 -21.224 45.455 1.000 32.549 352 ASP B N 1
ATOM 5395 C CA . ASP B 1 355 ? 2.648 -22.042 44.226 1.000 28.825 352 ASP B CA 1
ATOM 5396 C C . ASP B 1 355 ? 3.634 -21.421 43.246 1.000 21.241 352 ASP B C 1
ATOM 5397 O O . ASP B 1 355 ? 3.442 -21.683 42.031 1.000 22.571 352 ASP B O 1
ATOM 5402 N N . GLY B 1 356 ? 4.592 -20.624 43.705 1.000 18.563 353 GLY B N 1
ATOM 5403 C CA . GLY B 1 356 ? 5.659 -20.040 42.882 1.000 18.058 353 GLY B CA 1
ATOM 5404 C C . GLY B 1 356 ? 6.406 -21.160 42.139 1.000 18.251 353 GLY B C 1
ATOM 5405 O O . GLY B 1 356 ? 6.773 -22.127 42.803 1.000 18.365 353 GLY B O 1
ATOM 5406 N N . THR B 1 357 ? 6.509 -21.037 40.829 1.000 17.643 354 THR B N 1
ATOM 5407 C CA . THR B 1 357 ? 7.286 -22.013 40.012 1.000 15.695 354 THR B CA 1
ATOM 5408 C C . THR B 1 357 ? 8.673 -21.498 39.671 1.000 17.183 354 THR B C 1
ATOM 5409 O O . THR B 1 357 ? 8.965 -20.270 39.682 1.000 17.087 354 THR B O 1
ATOM 5413 N N . GLY B 1 358 ? 9.568 -22.416 39.278 1.000 16.210 355 GLY B N 1
ATOM 5414 C CA . GLY B 1 358 ? 10.867 -21.974 38.779 1.000 16.006 355 GLY B CA 1
ATOM 5415 C C . GLY B 1 358 ? 11.622 -23.065 38.033 1.000 16.122 355 GLY B C 1
ATOM 5416 O O . GLY B 1 358 ? 11.051 -24.121 37.806 1.000 16.270 355 GLY B O 1
ATOM 5417 N N . LYS B 1 359 ? 12.859 -22.752 37.763 1.000 15.903 356 LYS B N 1
ATOM 5418 C CA . LYS B 1 359 ? 13.792 -23.684 37.096 1.000 18.019 356 LYS B CA 1
ATOM 5419 C C . LYS B 1 359 ? 15.006 -23.841 37.985 1.000 17.076 356 LYS B C 1
ATOM 5420 O O . LYS B 1 359 ? 15.507 -22.841 38.503 1.000 18.860 356 LYS B O 1
ATOM 5426 N N . SER B 1 360 ? 15.538 -25.044 38.002 1.000 15.724 357 SER B N 1
ATOM 5427 C CA . SER B 1 360 ? 16.655 -25.409 38.889 1.000 15.259 357 SER B CA 1
ATOM 5428 C C . SER B 1 360 ? 17.584 -26.318 38.106 1.000 15.999 357 SER B C 1
ATOM 5429 O O . SER B 1 360 ? 17.137 -27.335 37.609 1.000 17.809 357 SER B O 1
ATOM 5432 N N . GLY B 1 361 ? 18.867 -26.003 38.116 1.000 16.664 358 GLY B N 1
ATOM 5433 C CA . GLY B 1 361 ? 19.872 -26.882 37.525 1.000 17.420 358 GLY B CA 1
ATOM 5434 C C . GLY B 1 361 ? 20.740 -27.537 38.570 1.000 15.444 358 GLY B C 1
ATOM 5435 O O . GLY B 1 361 ? 20.919 -26.961 39.675 1.000 17.139 358 GLY B O 1
ATOM 5436 N N . TRP B 1 362 ? 21.180 -28.761 38.305 1.000 17.396 359 TRP B N 1
ATOM 5437 C CA . TRP B 1 362 ? 21.802 -29.638 39.326 1.000 19.448 359 TRP B CA 1
ATOM 5438 C C . TRP B 1 362 ? 23.049 -30.339 38.768 1.000 18.635 359 TRP B C 1
ATOM 5439 O O . TRP B 1 362 ? 22.998 -30.841 37.643 1.000 16.952 359 TRP B O 1
ATOM 5450 N N . ILE B 1 363 ? 24.062 -30.568 39.612 1.000 18.466 360 ILE B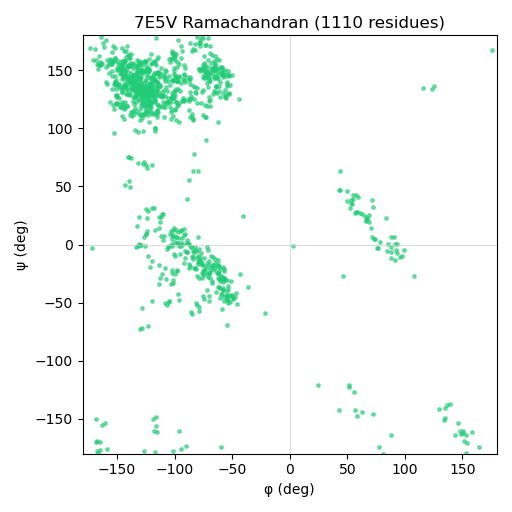 N 1
ATOM 5451 C CA . ILE B 1 363 ? 24.869 -31.807 39.485 1.000 18.735 360 ILE B CA 1
ATOM 5452 C C . ILE B 1 363 ? 24.157 -32.873 40.298 1.000 18.423 360 ILE B C 1
ATOM 5453 O O . ILE B 1 363 ? 23.836 -32.661 41.520 1.000 18.050 360 ILE B O 1
ATOM 5458 N N . GLU B 1 364 ? 23.823 -33.967 39.659 1.000 16.536 361 GLU B N 1
ATOM 5459 C CA . GLU B 1 364 ? 23.106 -35.103 40.236 1.000 16.984 361 GLU B CA 1
ATOM 5460 C C . GLU B 1 364 ? 24.128 -36.162 40.659 1.000 18.385 361 GLU B C 1
ATOM 5461 O O . GLU B 1 364 ? 25.131 -36.383 39.890 1.000 17.761 361 GLU B O 1
ATOM 5467 N N . ALA B 1 365 ? 23.866 -36.850 41.756 1.000 17.699 362 ALA B N 1
ATOM 5468 C CA . ALA B 1 365 ? 24.527 -38.136 42.082 1.000 17.389 362 ALA B CA 1
ATOM 5469 C C . ALA B 1 365 ? 23.634 -39.245 41.602 1.000 19.066 362 ALA B C 1
ATOM 5470 O O . ALA B 1 365 ? 22.430 -39.185 41.830 1.000 20.023 362 ALA B O 1
ATOM 5472 N N . ILE B 1 366 ? 24.178 -40.235 40.889 1.000 17.369 363 ILE B N 1
ATOM 5473 C CA . ILE B 1 366 ? 23.306 -41.247 40.293 1.000 17.685 363 ILE B CA 1
ATOM 5474 C C . ILE B 1 366 ? 23.926 -42.607 40.572 1.000 16.828 363 ILE B C 1
ATOM 5475 O O . ILE B 1 366 ? 25.154 -42.724 40.494 1.000 21.258 363 ILE B O 1
ATOM 5480 N N . SER B 1 367 ? 23.082 -43.586 40.817 1.000 19.199 364 SER B N 1
ATOM 5481 C CA . SER B 1 367 ? 23.599 -44.945 41.075 1.000 19.113 364 SER B CA 1
ATOM 5482 C C . SER B 1 367 ? 22.629 -45.958 40.515 1.000 20.245 364 SER B C 1
ATOM 5483 O O . SER B 1 367 ? 21.439 -45.658 40.374 1.000 20.327 364 SER B O 1
ATOM 5486 N N . GLY B 1 368 ? 23.143 -47.179 40.256 1.000 18.237 365 GLY B N 1
ATOM 5487 C CA . GLY B 1 368 ? 22.281 -48.321 39.976 1.000 19.149 365 GLY B CA 1
ATOM 5488 C C . GLY B 1 368 ? 22.701 -49.049 38.717 1.000 19.649 365 GLY B C 1
ATOM 5489 O O . GLY B 1 368 ? 23.947 -49.203 38.501 1.000 20.025 365 GLY B O 1
ATOM 5490 N N . GLY B 1 369 ? 21.694 -49.491 37.966 1.000 18.785 366 GLY B N 1
ATOM 5491 C CA . GLY B 1 369 ? 21.870 -50.285 36.745 1.000 18.609 366 GLY B CA 1
ATOM 5492 C C . GLY B 1 369 ? 20.913 -51.435 36.734 1.000 20.557 366 GLY B C 1
ATOM 5493 O O . GLY B 1 369 ? 19.801 -51.343 37.290 1.000 21.367 366 GLY B O 1
ATOM 5494 N N . ALA B 1 370 ? 21.336 -52.532 36.100 1.000 19.214 367 ALA B N 1
ATOM 5495 C CA . ALA B 1 370 ? 20.526 -53.763 36.028 1.000 21.478 367 ALA B CA 1
ATOM 5496 C C . ALA B 1 370 ? 20.627 -54.522 37.343 1.000 19.476 367 ALA B C 1
ATOM 5497 O O . ALA B 1 370 ? 21.380 -54.129 38.228 1.000 21.975 367 ALA B O 1
ATOM 5499 N N . LYS B 1 371 ? 19.834 -55.591 37.484 1.000 24.329 368 LYS B N 1
ATOM 5500 C CA . LYS B 1 371 ? 19.864 -56.384 38.731 1.000 26.279 368 LYS B CA 1
ATOM 5501 C C . LYS B 1 371 ? 21.305 -56.846 38.960 1.000 24.419 368 LYS B C 1
ATOM 5502 O O . LYS B 1 371 ? 21.932 -57.352 37.982 1.000 25.032 368 LYS B O 1
ATOM 5508 N N . GLY B 1 372 ? 21.791 -56.679 40.187 1.000 24.929 369 GLY B N 1
ATOM 5509 C CA . GLY B 1 372 ? 23.145 -57.064 40.615 1.000 26.617 369 GLY B CA 1
ATOM 5510 C C . GLY B 1 372 ? 24.177 -56.002 40.314 1.000 26.551 369 GLY B C 1
ATOM 5511 O O . GLY B 1 372 ? 25.362 -56.222 40.581 1.000 30.231 369 GLY B O 1
ATOM 5512 N N . GLU B 1 373 ? 23.767 -54.884 39.724 1.000 23.845 370 GLU B N 1
ATOM 5513 C CA . GLU B 1 373 ? 24.713 -53.787 39.450 1.000 21.563 370 GLU B CA 1
ATOM 5514 C C . GLU B 1 373 ? 24.428 -52.627 40.395 1.000 23.295 370 GLU B C 1
ATOM 5515 O O . GLU B 1 373 ? 23.242 -52.263 40.554 1.000 28.649 370 GLU B O 1
ATOM 5521 N N . ASN B 1 374 ? 25.492 -52.007 40.865 1.000 25.437 371 ASN B N 1
ATOM 5522 C CA . ASN B 1 374 ? 25.440 -50.879 41.826 1.000 28.514 371 ASN B CA 1
ATOM 5523 C C . ASN B 1 374 ? 26.480 -49.843 41.411 1.000 23.907 371 ASN B C 1
ATOM 5524 O O . ASN B 1 374 ? 27.371 -49.531 42.179 1.000 26.757 371 ASN B O 1
ATOM 5529 N N . TYR B 1 375 ? 26.421 -49.381 40.168 1.000 22.037 372 TYR B N 1
ATOM 5530 C CA . TYR B 1 375 ? 27.401 -48.416 39.638 1.000 19.010 372 TYR B CA 1
ATOM 5531 C C . TYR B 1 375 ? 27.088 -47.042 40.232 1.000 19.847 372 TYR B C 1
ATOM 5532 O O . TYR B 1 375 ? 25.949 -46.833 40.682 1.000 22.070 372 TYR B O 1
ATOM 5541 N N . GLU B 1 376 ? 28.053 -46.144 40.175 1.000 19.508 373 GLU B N 1
ATOM 5542 C CA . GLU B 1 376 ? 27.920 -44.793 40.749 1.000 23.991 373 GLU B CA 1
ATOM 5543 C C . GLU B 1 376 ? 28.492 -43.816 39.748 1.000 24.285 373 GLU B C 1
ATOM 5544 O O . GLU B 1 376 ? 29.449 -44.147 39.028 1.000 28.774 373 GLU B O 1
ATOM 5550 N N . GLY B 1 377 ? 27.839 -42.676 39.600 1.000 17.863 374 GLY B N 1
ATOM 5551 C CA . GLY B 1 377 ? 28.415 -41.576 38.843 1.000 19.073 374 GLY B CA 1
ATOM 5552 C C . GLY B 1 377 ? 27.611 -40.326 39.072 1.000 19.454 374 GLY B C 1
ATOM 5553 O O . GLY B 1 377 ? 27.118 -40.104 40.232 1.000 19.904 374 GLY B O 1
ATOM 5554 N N . HIS B 1 378 ? 27.603 -39.476 38.065 1.000 19.133 375 HIS B N 1
ATOM 5555 C CA . HIS B 1 378 ? 27.065 -38.102 38.179 1.000 18.635 375 HIS B CA 1
ATOM 5556 C C . HIS B 1 378 ? 26.304 -37.755 36.910 1.000 19.274 375 HIS B C 1
ATOM 5557 O O . HIS B 1 378 ? 26.517 -38.377 35.876 1.000 16.104 375 HIS B O 1
ATOM 5564 N N . GLY B 1 379 ? 25.490 -36.709 37.025 1.000 18.726 376 GLY B N 1
ATOM 5565 C CA . GLY B 1 379 ? 24.798 -36.156 35.858 1.000 18.099 376 GLY B CA 1
ATOM 5566 C C . GLY B 1 379 ? 24.705 -34.665 35.974 1.000 17.178 376 GLY B C 1
ATOM 5567 O O . GLY B 1 379 ? 24.889 -34.081 37.062 1.000 19.220 376 GLY B O 1
ATOM 5568 N N . PHE B 1 380 ? 24.358 -34.037 34.869 1.000 17.055 377 PHE B N 1
ATOM 5569 C CA . PHE B 1 380 ? 24.097 -32.589 34.786 1.000 17.017 377 PHE B CA 1
ATOM 5570 C C . PHE B 1 380 ? 22.633 -32.492 34.353 1.000 17.509 377 PHE B C 1
ATOM 5571 O O . PHE B 1 380 ? 22.274 -32.950 33.260 1.000 16.750 377 PHE B O 1
ATOM 5579 N N . GLY B 1 381 ? 21.803 -31.985 35.255 1.000 20.019 378 GLY B N 1
ATOM 5580 C CA . GLY B 1 381 ? 20.338 -32.092 35.167 1.000 21.376 378 GLY B CA 1
ATOM 5581 C C . GLY B 1 381 ? 19.671 -30.754 35.384 1.000 18.861 378 GLY B C 1
ATOM 5582 O O . GLY B 1 381 ? 20.280 -29.804 35.866 1.000 19.622 378 GLY B O 1
ATOM 5583 N N . GLY B 1 382 ? 18.439 -30.638 34.890 1.000 15.902 379 GLY B N 1
ATOM 5584 C CA . GLY B 1 382 ? 17.664 -29.431 35.163 1.000 15.478 379 GLY B CA 1
ATOM 5585 C C . GLY B 1 382 ? 16.205 -29.771 35.188 1.000 14.956 379 GLY B C 1
ATOM 5586 O O . GLY B 1 382 ? 15.784 -30.688 34.462 1.000 16.058 379 GLY B O 1
ATOM 5587 N N . GLN B 1 383 ? 15.443 -29.024 35.983 1.000 14.993 380 GLN B N 1
ATOM 5588 C CA . GLN B 1 383 ? 13.977 -29.187 35.983 1.000 13.776 380 GLN B CA 1
ATOM 5589 C C . GLN B 1 383 ? 13.342 -27.802 35.897 1.000 13.161 380 GLN B C 1
ATOM 5590 O O . GLN B 1 383 ? 13.965 -26.802 36.227 1.000 14.746 380 GLN B O 1
ATOM 5596 N N . LEU B 1 384 ? 12.121 -27.764 35.360 1.000 13.960 381 LEU B N 1
ATOM 5597 C CA . LEU B 1 384 ? 11.409 -26.485 35.085 1.000 16.276 381 LEU B CA 1
ATOM 5598 C C . LEU B 1 384 ? 9.944 -26.749 35.379 1.000 14.980 381 LEU B C 1
ATOM 5599 O O . LEU B 1 384 ? 9.421 -27.779 34.924 1.000 15.530 381 LEU B O 1
ATOM 5604 N N . GLN B 1 385 ? 9.275 -25.820 36.062 1.000 14.339 382 GLN B N 1
ATOM 5605 C CA . GLN B 1 385 ? 7.793 -25.749 35.971 1.000 14.937 382 GLN B CA 1
ATOM 5606 C C . GLN B 1 385 ? 7.429 -24.373 35.473 1.000 14.951 382 GLN B C 1
ATOM 5607 O O . GLN B 1 385 ? 8.155 -23.435 35.674 1.000 14.190 382 GLN B O 1
ATOM 5613 N N . ILE B 1 386 ? 6.317 -24.325 34.793 1.000 15.875 383 ILE B N 1
ATOM 5614 C CA . ILE B 1 386 ? 5.689 -23.033 34.420 1.000 18.140 383 ILE B CA 1
ATOM 5615 C C . ILE B 1 386 ? 4.261 -23.088 34.898 1.000 17.207 383 ILE B C 1
ATOM 5616 O O . ILE B 1 386 ? 3.619 -24.128 35.010 1.000 17.045 383 ILE B O 1
ATOM 5621 N N . PRO B 1 387 ? 3.702 -21.907 35.249 1.000 17.242 384 PRO B N 1
ATOM 5622 C CA . PRO B 1 387 ? 2.414 -21.856 35.912 1.000 20.379 384 PRO B CA 1
ATOM 5623 C C . PRO B 1 387 ? 1.228 -22.026 34.956 1.000 25.227 384 PRO B C 1
ATOM 5624 O O . PRO B 1 387 ? 0.479 -21.091 34.691 1.000 31.361 384 PRO B O 1
ATOM 5628 N N . VAL B 1 388 ? 1.163 -23.185 34.331 1.000 20.932 385 VAL B N 1
ATOM 5629 C CA . VAL B 1 388 ? 0.095 -23.557 33.363 1.000 20.606 385 VAL B CA 1
ATOM 5630 C C . VAL B 1 388 ? -0.612 -24.754 33.991 1.000 24.278 385 VAL B C 1
ATOM 5631 O O . VAL B 1 388 ? 0.023 -25.718 34.379 1.000 22.941 385 VAL B O 1
ATOM 5635 N N . PRO B 1 389 ? -1.940 -24.745 34.247 0.840 23.029 386 PRO B N 1
ATOM 5636 C CA . PRO B 1 389 ? -2.601 -25.955 34.732 1.000 24.865 386 PRO B CA 1
ATOM 5637 C C . PRO B 1 389 ? -2.641 -27.112 33.713 1.000 24.067 386 PRO B C 1
ATOM 5638 O O . PRO B 1 389 ? -2.262 -26.951 32.546 1.000 22.527 386 PRO B O 1
ATOM 5643 N N . PRO C 1 7 ? -17.296 -45.137 -3.871 1.000 40.060 4 PRO C N 1
ATOM 5644 C CA . PRO C 1 7 ? -17.940 -43.902 -3.383 1.000 33.076 4 PRO C CA 1
ATOM 5645 C C . PRO C 1 7 ? -17.522 -42.674 -4.195 1.000 29.705 4 PRO C C 1
ATOM 5646 O O . PRO C 1 7 ? -16.577 -42.784 -4.939 1.000 37.154 4 PRO C O 1
ATOM 5650 N N . THR C 1 8 ? -18.187 -41.554 -3.994 1.000 23.003 5 THR C N 1
ATOM 5651 C CA . THR C 1 8 ? -17.825 -40.264 -4.623 1.000 22.383 5 THR C CA 1
ATOM 5652 C C . THR C 1 8 ? -16.684 -39.605 -3.846 1.000 26.091 5 THR C C 1
ATOM 5653 O O . THR C 1 8 ? -15.733 -39.075 -4.465 1.000 30.362 5 THR C O 1
ATOM 5657 N N . SER C 1 9 ? -16.849 -39.515 -2.539 1.000 23.765 6 SER C N 1
ATOM 5658 C CA . SER C 1 9 ? -15.904 -38.840 -1.627 1.000 23.760 6 SER C CA 1
ATOM 5659 C C . SER C 1 9 ? -15.415 -39.894 -0.652 1.000 23.514 6 SER C C 1
ATOM 5660 O O . SER C 1 9 ? -16.251 -40.701 -0.155 1.000 25.110 6 SER C O 1
ATOM 5663 N N . SER C 1 10 ? -14.117 -39.973 -0.433 1.000 23.219 7 SER C N 1
ATOM 5664 C CA . SER C 1 10 ? -13.515 -40.976 0.469 1.000 22.927 7 SER C CA 1
ATOM 5665 C C . SER C 1 10 ? -12.386 -40.334 1.281 1.000 25.122 7 SER C C 1
ATOM 5666 O O . SER C 1 10 ? -11.511 -39.694 0.686 1.000 25.560 7 SER C O 1
ATOM 5669 N N . SER C 1 11 ? -12.429 -40.498 2.608 1.000 21.291 8 SER C N 1
ATOM 5670 C CA . SER C 1 11 ? -11.369 -40.019 3.535 1.000 21.426 8 SER C CA 1
ATOM 5671 C C . SER C 1 11 ? -10.926 -41.197 4.401 1.000 23.187 8 SER C C 1
ATOM 5672 O O . SER C 1 11 ? -11.699 -41.643 5.256 1.000 24.165 8 SER C O 1
ATOM 5675 N N . SER C 1 12 ? -9.704 -41.679 4.226 1.000 23.326 9 SER C N 1
ATOM 5676 C CA . SER C 1 12 ? -9.149 -42.770 5.047 1.000 26.732 9 SER C CA 1
ATOM 5677 C C . SER C 1 12 ? -7.892 -42.273 5.751 1.000 26.788 9 SER C C 1
ATOM 5678 O O . SER C 1 12 ? -6.944 -41.929 5.059 1.000 28.444 9 SER C O 1
ATOM 5681 N N . LEU C 1 13 ? -7.908 -42.176 7.077 1.000 23.506 10 LEU C N 1
ATOM 5682 C CA . LEU C 1 13 ? -6.722 -41.783 7.877 1.000 26.780 10 LEU C CA 1
ATOM 5683 C C . LEU C 1 13 ? -6.279 -42.938 8.780 1.000 28.244 10 LEU C C 1
ATOM 5684 O O . LEU C 1 13 ? -7.110 -43.647 9.372 1.000 25.016 10 LEU C O 1
ATOM 5689 N N . ASP C 1 14 ? -4.976 -43.108 8.888 1.000 26.946 11 ASP C N 1
ATOM 5690 C CA . ASP C 1 14 ? -4.373 -44.151 9.738 1.000 28.596 11 ASP C CA 1
ATOM 5691 C C . ASP C 1 14 ? -3.491 -43.371 10.695 1.000 28.716 11 ASP C C 1
ATOM 5692 O O . ASP C 1 14 ? -2.512 -42.805 10.221 1.000 31.772 11 ASP C O 1
ATOM 5697 N N . ILE C 1 15 ? -3.916 -43.231 11.954 1.000 27.834 12 ILE C N 1
ATOM 5698 C CA . ILE C 1 15 ? -3.198 -42.367 12.927 1.000 25.781 12 ILE C CA 1
ATOM 5699 C C . ILE C 1 15 ? -1.806 -42.961 13.185 1.000 32.902 12 ILE C C 1
ATOM 5700 O O . ILE C 1 15 ? -1.000 -42.234 13.767 1.000 32.102 12 ILE C O 1
ATOM 5705 N N . THR C 1 16 ? -1.549 -44.234 12.819 1.000 36.159 13 THR C N 1
ATOM 5706 C CA . THR C 1 16 ? -0.220 -44.903 12.980 1.000 40.276 13 THR C CA 1
ATOM 5707 C C . THR C 1 16 ? 0.677 -44.681 11.747 1.000 44.505 13 THR C C 1
ATOM 5708 O O . THR C 1 16 ? 1.764 -45.259 11.752 1.000 46.050 13 THR C O 1
ATOM 5712 N N . SER C 1 17 ? 0.279 -43.900 10.730 1.000 48.692 14 SER C N 1
ATOM 5713 C CA . SER C 1 17 ? 1.173 -43.535 9.590 1.000 55.037 14 SER C CA 1
ATOM 5714 C C . SER C 1 17 ? 1.051 -42.040 9.261 1.000 60.717 14 SER C C 1
ATOM 5715 O O . SER C 1 17 ? -0.024 -41.624 8.778 1.000 63.612 14 SER C O 1
ATOM 5718 N N . ASN C 1 18 ? 2.128 -41.279 9.513 1.000 71.556 15 ASN C N 1
ATOM 5719 C CA . ASN C 1 18 ? 2.200 -39.785 9.513 1.000 74.278 15 ASN C CA 1
ATOM 5720 C C . ASN C 1 18 ? 0.806 -39.201 9.787 1.000 68.306 15 ASN C C 1
ATOM 5721 O O . ASN C 1 18 ? 0.282 -39.490 10.876 1.000 66.751 15 ASN C O 1
ATOM 5726 N N . CYS C 1 19 ? 0.267 -38.383 8.866 1.000 66.984 16 CYS C N 1
ATOM 5727 C CA . CYS C 1 19 ? -1.138 -37.871 8.823 1.000 60.167 16 CYS C CA 1
ATOM 5728 C C . CYS C 1 19 ? -1.403 -36.742 9.845 1.000 57.388 16 CYS C C 1
ATOM 5729 O O . CYS C 1 19 ? -2.570 -36.228 9.809 1.000 53.812 16 CYS C O 1
ATOM 5732 N N . ILE C 1 20 ? -0.433 -36.350 10.704 1.000 47.890 17 ILE C N 1
ATOM 5733 C CA . ILE C 1 20 ? -0.646 -35.322 11.792 1.000 41.439 17 ILE C CA 1
ATOM 5734 C C . ILE C 1 20 ? 0.311 -34.135 11.611 1.000 36.105 17 ILE C C 1
ATOM 5735 O O . ILE C 1 20 ? 1.520 -34.308 11.756 1.000 43.052 17 ILE C O 1
ATOM 5740 N N . ILE C 1 21 ? -0.260 -32.951 11.399 1.000 26.687 18 ILE C N 1
ATOM 5741 C CA . ILE C 1 21 ? 0.415 -31.659 11.109 1.000 27.784 18 ILE C CA 1
ATOM 5742 C C . ILE C 1 21 ? 0.420 -30.861 12.424 1.000 26.473 18 ILE C C 1
ATOM 5743 O O . ILE C 1 21 ? -0.581 -30.953 13.177 1.000 23.355 18 ILE C O 1
ATOM 5748 N N . GLU C 1 22 ? 1.512 -30.137 12.738 1.000 23.287 19 GLU C N 1
ATOM 5749 C CA . GLU C 1 22 ? 1.662 -29.503 14.068 1.000 25.635 19 GLU C CA 1
ATOM 5750 C C . GLU C 1 22 ? 1.244 -28.039 13.996 1.000 25.254 19 GLU C C 1
ATOM 5751 O O . GLU C 1 22 ? 1.323 -27.364 15.027 1.000 26.641 19 GLU C O 1
ATOM 5757 N N . THR C 1 23 ? 0.811 -27.586 12.829 1.000 23.187 20 THR C N 1
ATOM 5758 C CA . THR C 1 23 ? 0.309 -26.215 12.601 1.000 24.620 20 THR C CA 1
ATOM 5759 C C . THR C 1 23 ? -1.167 -26.309 12.246 1.000 26.752 20 THR C C 1
ATOM 5760 O O . THR C 1 23 ? -1.661 -27.389 11.924 1.000 27.112 20 THR C O 1
ATOM 5764 N N . PRO C 1 24 ? -1.902 -25.191 12.382 1.000 27.183 21 PRO C N 1
ATOM 5765 C CA . PRO C 1 24 ? -3.347 -25.187 12.151 1.000 27.754 21 PRO C CA 1
ATOM 5766 C C . PRO C 1 24 ? -3.741 -25.559 10.716 1.000 27.019 21 PRO C C 1
ATOM 5767 O O . PRO C 1 24 ? -3.055 -25.222 9.760 1.000 26.924 21 PRO C O 1
ATOM 5771 N N . LEU C 1 25 ? -4.843 -26.304 10.596 1.000 26.807 22 LEU C N 1
ATOM 5772 C CA . LEU C 1 25 ? -5.424 -26.616 9.276 1.000 26.854 22 LEU C CA 1
ATOM 5773 C C . LEU C 1 25 ? -6.806 -25.988 9.225 1.000 21.068 22 LEU C C 1
ATOM 5774 O O . LEU C 1 25 ? -7.503 -26.036 10.218 1.000 24.266 22 LEU C O 1
ATOM 5779 N N . GLN C 1 26 ? -7.154 -25.455 8.064 1.000 23.415 23 GLN C N 1
ATOM 5780 C CA . GLN C 1 26 ? -8.515 -24.907 7.812 1.000 23.364 23 GLN C CA 1
ATOM 5781 C C . GLN C 1 26 ? -9.378 -26.070 7.341 1.000 23.038 23 GLN C C 1
ATOM 5782 O O . GLN C 1 26 ? -9.019 -26.824 6.446 1.000 23.010 23 GLN C O 1
ATOM 5788 N N . PRO C 1 27 ? -10.568 -26.222 7.930 1.000 19.912 24 PRO C N 1
ATOM 5789 C CA . PRO C 1 27 ? -11.508 -27.213 7.436 1.000 20.146 24 PRO C CA 1
ATOM 5790 C C . PRO C 1 27 ? -12.104 -26.829 6.086 1.000 19.644 24 PRO C C 1
ATOM 5791 O O . PRO C 1 27 ? -12.113 -25.665 5.707 1.000 22.620 24 PRO C O 1
ATOM 5795 N N . SER C 1 28 ? -12.605 -27.822 5.373 1.000 20.635 25 SER C N 1
ATOM 5796 C CA . SER C 1 28 ? -13.512 -27.573 4.221 1.000 20.610 25 SER C CA 1
ATOM 5797 C C . SER C 1 28 ? -14.660 -26.688 4.691 1.000 21.974 25 SER C C 1
ATOM 5798 O O . SER C 1 28 ? -15.063 -26.784 5.897 1.000 19.572 25 SER C O 1
ATOM 5801 N N . ASP C 1 29 ? -15.210 -25.855 3.810 1.000 20.968 26 ASP C N 1
ATOM 5802 C CA . ASP C 1 29 ? -16.273 -24.901 4.229 1.000 21.340 26 ASP C CA 1
ATOM 5803 C C . ASP C 1 29 ? -17.538 -25.667 4.657 1.000 18.082 26 ASP C C 1
ATOM 5804 O O . ASP C 1 29 ? -17.787 -26.779 4.187 1.000 19.905 26 ASP C O 1
ATOM 5809 N N . PHE C 1 30 ? -18.272 -25.060 5.574 1.000 19.423 27 PHE C N 1
ATOM 5810 C CA . PHE C 1 30 ? -19.611 -25.496 6.000 1.000 18.205 27 PHE C CA 1
ATOM 5811 C C . PHE C 1 30 ? -20.506 -25.355 4.756 1.000 19.267 27 PHE C C 1
ATOM 5812 O O . PHE C 1 30 ? -20.434 -24.287 4.085 1.000 19.916 27 PHE C O 1
ATOM 5820 N N . LEU C 1 31 ? -21.342 -26.382 4.524 1.000 21.099 28 LEU C N 1
ATOM 5821 C CA . LEU C 1 31 ? -22.327 -26.489 3.418 1.000 20.734 28 LEU C CA 1
ATOM 5822 C C . LEU C 1 31 ? -23.709 -26.198 3.978 1.000 21.462 28 LEU C C 1
ATOM 5823 O O . LEU C 1 31 ? -24.251 -27.010 4.701 1.000 21.476 28 LEU C O 1
ATOM 5828 N N . PRO C 1 32 ? -24.319 -25.048 3.666 1.000 21.624 29 PRO C N 1
ATOM 5829 C CA . PRO C 1 32 ? -25.685 -24.792 4.118 1.000 22.874 29 PRO C CA 1
ATOM 5830 C C . PRO C 1 32 ? -26.645 -25.898 3.677 1.000 23.311 29 PRO C C 1
ATOM 5831 O O . PRO C 1 32 ? -26.516 -26.436 2.556 1.000 22.174 29 PRO C O 1
ATOM 5835 N N . LYS C 1 33 ? -27.636 -26.194 4.532 1.000 20.556 30 LYS C N 1
ATOM 5836 C CA . LYS C 1 33 ? -28.741 -27.136 4.249 1.000 21.262 30 LYS C CA 1
ATOM 5837 C C . LYS C 1 33 ? -28.192 -28.519 3.881 1.000 20.111 30 LYS C C 1
ATOM 5838 O O . LYS C 1 33 ? -28.884 -29.320 3.194 1.000 22.419 30 LYS C O 1
ATOM 5844 N N . SER C 1 34 ? -27.000 -28.861 4.378 1.000 19.955 31 SER C N 1
ATOM 5845 C CA . SER C 1 34 ? -26.420 -30.218 4.333 1.000 18.078 31 SER C CA 1
ATOM 5846 C C . SER C 1 34 ? -26.112 -30.677 5.766 1.000 19.138 31 SER C C 1
ATOM 5847 O O . SER C 1 34 ? -26.012 -29.815 6.647 1.000 21.896 31 SER C O 1
ATOM 5850 N N . ALA C 1 35 ? -25.981 -31.973 5.979 1.000 19.770 32 ALA C N 1
ATOM 5851 C CA . ALA C 1 35 ? -25.702 -32.500 7.327 1.000 20.280 32 ALA C CA 1
ATOM 5852 C C . ALA C 1 35 ? -24.186 -32.435 7.555 1.000 20.391 32 ALA C C 1
ATOM 5853 O O . ALA C 1 35 ? -23.721 -32.760 8.664 1.000 19.943 32 ALA C O 1
ATOM 5855 N N . ASN C 1 36 ? -23.410 -32.143 6.506 1.000 17.942 33 ASN C N 1
ATOM 5856 C CA . ASN C 1 36 ? -21.948 -31.957 6.634 1.000 19.153 33 ASN C CA 1
ATOM 5857 C C . ASN C 1 36 ? -21.307 -33.211 7.239 1.000 18.263 33 ASN C C 1
ATOM 5858 O O . ASN C 1 36 ? -20.393 -33.086 8.122 1.000 18.288 33 ASN C O 1
ATOM 5863 N N . LEU C 1 37 ? -21.735 -34.394 6.792 1.000 18.562 34 LEU C N 1
ATOM 5864 C CA . LEU C 1 37 ? -21.323 -35.664 7.425 1.000 18.610 34 LEU C CA 1
ATOM 5865 C C . LEU C 1 37 ? -19.939 -36.130 6.969 1.000 18.858 34 LEU C C 1
ATOM 5866 O O . LEU C 1 37 ? -19.244 -36.791 7.743 1.000 18.431 34 LEU C O 1
ATOM 5871 N N . PHE C 1 38 ? -19.526 -35.747 5.760 1.000 19.169 35 PHE C N 1
ATOM 5872 C CA . PHE C 1 38 ? -18.185 -36.086 5.251 1.000 18.778 35 PHE C CA 1
ATOM 5873 C C . PHE C 1 38 ? -17.153 -35.275 6.046 1.000 16.266 35 PHE C C 1
ATOM 5874 O O . PHE C 1 38 ? -17.448 -34.149 6.427 1.000 16.640 35 PHE C O 1
ATOM 5882 N N . PRO C 1 39 ? -15.980 -35.845 6.356 1.000 15.993 36 PRO C N 1
ATOM 5883 C CA . PRO C 1 39 ? -14.964 -35.145 7.133 1.000 16.805 36 PRO C CA 1
ATOM 5884 C C . PRO C 1 39 ? -14.557 -33.796 6.557 1.000 17.615 36 PRO C C 1
ATOM 5885 O O . PRO C 1 39 ? -14.403 -33.647 5.360 1.000 20.233 36 PRO C O 1
ATOM 5889 N N . LYS C 1 40 ? -14.447 -32.818 7.455 1.000 16.867 37 LYS C N 1
ATOM 5890 C CA . LYS C 1 40 ? -14.047 -31.450 7.129 1.000 18.160 37 LYS C CA 1
ATOM 5891 C C . LYS C 1 40 ? -12.529 -31.343 7.109 1.000 18.268 37 LYS C C 1
ATOM 5892 O O . LYS C 1 40 ? -12.061 -30.337 6.559 1.000 19.551 37 LYS C O 1
ATOM 5898 N N . PHE C 1 41 ? -11.824 -32.357 7.573 1.000 17.890 38 PHE C N 1
ATOM 5899 C CA . PHE C 1 41 ? -10.335 -32.475 7.473 1.000 18.265 38 PHE C CA 1
ATOM 5900 C C . PHE C 1 41 ? -10.026 -33.798 6.790 1.000 17.551 38 PHE C C 1
ATOM 5901 O O . PHE C 1 41 ? -9.594 -34.754 7.419 1.000 20.035 38 PHE C O 1
ATOM 5909 N N . PRO C 1 42 ? -10.348 -33.925 5.489 1.000 18.810 39 PRO C N 1
ATOM 5910 C CA . PRO C 1 42 ? -10.358 -35.246 4.887 1.000 19.905 39 PRO C CA 1
ATOM 5911 C C . PRO C 1 42 ? -8.992 -35.859 4.600 1.000 20.075 39 PRO C C 1
ATOM 5912 O O . PRO C 1 42 ? -8.918 -37.092 4.499 1.000 22.340 39 PRO C O 1
ATOM 5916 N N . GLU C 1 43 ? -7.967 -35.031 4.406 1.000 21.370 40 GLU C N 1
ATOM 5917 C CA . GLU C 1 43 ? -6.651 -35.559 3.954 1.000 24.531 40 GLU C CA 1
ATOM 5918 C C . GLU C 1 43 ? -5.680 -35.705 5.135 1.000 24.024 40 GLU C C 1
ATOM 5919 O O . GLU C 1 43 ? -4.768 -36.485 5.037 1.000 26.085 40 GLU C O 1
ATOM 5925 N N . ARG C 1 44 ? -5.846 -34.939 6.204 1.000 21.190 41 ARG C N 1
ATOM 5926 C CA . ARG C 1 44 ? -4.833 -34.955 7.291 1.000 26.069 41 ARG C CA 1
ATOM 5927 C C . ARG C 1 44 ? -5.476 -34.223 8.440 1.000 25.963 41 ARG C C 1
ATOM 5928 O O . ARG C 1 44 ? -6.383 -33.396 8.166 1.000 29.111 41 ARG C O 1
ATOM 5936 N N . ILE C 1 45 ? -4.990 -34.468 9.632 1.000 27.877 42 ILE C N 1
ATOM 5937 C CA . ILE C 1 45 ? -5.477 -33.700 10.806 1.000 29.167 42 ILE C CA 1
ATOM 5938 C C . ILE C 1 45 ? -4.278 -32.941 11.360 1.000 28.210 42 ILE C C 1
ATOM 5939 O O . ILE C 1 45 ? -3.104 -33.324 11.055 1.000 27.808 42 ILE C O 1
ATOM 5944 N N . SER C 1 46 ? -4.575 -31.880 12.097 1.000 30.913 43 SER C N 1
ATOM 5945 C CA . SER C 1 46 ? -3.575 -31.194 12.937 1.000 24.814 43 SER C CA 1
ATOM 5946 C C . SER C 1 46 ? -3.625 -31.716 14.378 1.000 24.458 43 SER C C 1
ATOM 5947 O O . SER C 1 46 ? -4.497 -32.555 14.810 1.000 25.291 43 SER C O 1
ATOM 5950 N N . VAL C 1 47 ? -2.648 -31.289 15.145 1.000 20.919 44 VAL C N 1
ATOM 5951 C CA . VAL C 1 47 ? -2.611 -31.583 16.591 1.000 20.668 44 VAL C CA 1
ATOM 5952 C C . VAL C 1 47 ? -3.832 -30.979 17.275 1.000 20.217 44 VAL C C 1
ATOM 5953 O O . VAL C 1 47 ? -4.146 -31.446 18.385 1.000 25.001 44 VAL C O 1
ATOM 5957 N N . ASP C 1 48 ? -4.453 -29.957 16.696 1.000 19.899 45 ASP C N 1
ATOM 5958 C CA . ASP C 1 48 ? -5.570 -29.255 17.356 1.000 21.522 45 ASP C CA 1
ATOM 5959 C C . ASP C 1 48 ? -6.932 -29.697 16.774 1.000 21.189 45 ASP C C 1
ATOM 5960 O O . ASP C 1 48 ? -7.937 -29.501 17.479 1.000 21.818 45 ASP C O 1
ATOM 5965 N N . SER C 1 49 ? -6.988 -30.186 15.540 1.000 17.628 46 SER C N 1
ATOM 5966 C CA . SER C 1 49 ? -8.298 -30.342 14.857 1.000 16.182 46 SER C CA 1
ATOM 5967 C C . SER C 1 49 ? -9.089 -31.507 15.463 1.000 15.704 46 SER C C 1
ATOM 5968 O O . SER C 1 49 ? -8.465 -32.451 15.925 1.000 18.233 46 SER C O 1
ATOM 5971 N N . TRP C 1 50 ? -10.414 -31.381 15.438 1.000 15.184 47 TRP C N 1
ATOM 5972 C CA . TRP C 1 50 ? -11.226 -32.537 15.890 1.000 14.858 47 TRP C CA 1
ATOM 5973 C C . TRP C 1 50 ? -12.488 -32.609 15.045 1.000 14.648 47 TRP C C 1
ATOM 5974 O O . TRP C 1 50 ? -13.018 -31.555 14.668 1.000 14.554 47 TRP C O 1
ATOM 5985 N N . GLU C 1 51 ? -13.004 -33.830 14.927 1.000 14.654 48 GLU C N 1
ATOM 5986 C CA . GLU C 1 51 ? -14.325 -34.094 14.326 1.000 15.351 48 GLU C CA 1
ATOM 5987 C C . GLU C 1 51 ? -15.044 -35.151 15.166 1.000 14.711 48 GLU C C 1
ATOM 5988 O O . GLU C 1 51 ? -14.385 -36.062 15.629 1.000 16.548 48 GLU C O 1
ATOM 5994 N N . LEU C 1 52 ? -16.362 -34.975 15.280 1.000 15.439 49 LEU C N 1
ATOM 5995 C CA . LEU C 1 52 ? -17.203 -35.825 16.142 1.000 16.377 49 LEU C CA 1
ATOM 5996 C C . LEU C 1 52 ? -18.418 -36.284 15.346 1.000 15.190 49 LEU C C 1
ATOM 5997 O O . LEU C 1 52 ? -19.094 -35.446 14.746 1.000 16.959 49 LEU C O 1
ATOM 6002 N N . TRP C 1 53 ? -18.713 -37.584 15.462 1.000 16.053 50 TRP C N 1
ATOM 6003 C CA . TRP C 1 53 ? -20.006 -38.210 15.032 1.000 16.254 50 TRP C CA 1
ATOM 6004 C C . TRP C 1 53 ? -20.525 -39.011 16.247 1.000 13.935 50 TRP C C 1
ATOM 6005 O O . TRP C 1 53 ? -19.821 -39.920 16.683 1.000 16.464 50 TRP C O 1
ATOM 6016 N N . GLU C 1 54 ? -21.568 -38.526 16.857 1.000 16.616 51 GLU C N 1
ATOM 6017 C CA . GLU C 1 54 ? -22.069 -39.066 18.140 1.000 17.336 51 GLU C CA 1
ATOM 6018 C C . GLU C 1 54 ? -23.507 -39.576 17.976 1.000 15.769 51 GLU C C 1
ATOM 6019 O O . GLU C 1 54 ? -24.365 -38.866 17.409 1.000 15.700 51 GLU C O 1
ATOM 6025 N N . PHE C 1 55 ? -23.787 -40.679 18.658 1.000 17.682 52 PHE C N 1
ATOM 6026 C CA . PHE C 1 55 ? -25.086 -41.391 18.570 1.000 18.139 52 PHE C CA 1
ATOM 6027 C C . PHE C 1 55 ? -25.416 -41.939 19.978 1.000 16.071 52 PHE C C 1
ATOM 6028 O O . PHE C 1 55 ? -24.726 -42.803 20.470 1.000 17.539 52 PHE C O 1
ATOM 6036 N N . ASP C 1 56 ? -26.388 -41.320 20.602 1.000 17.024 53 ASP C N 1
ATOM 6037 C CA . ASP C 1 56 ? -26.748 -41.643 22.008 1.000 18.467 53 ASP C CA 1
ATOM 6038 C C . ASP C 1 56 ? -28.185 -42.157 22.037 1.000 17.803 53 ASP C C 1
ATOM 6039 O O . ASP C 1 56 ? -29.019 -41.606 21.313 1.000 18.509 53 ASP C O 1
ATOM 6044 N N . THR C 1 57 ? -28.472 -43.070 22.966 1.000 17.834 54 THR C N 1
ATOM 6045 C CA . THR C 1 57 ? -29.803 -43.696 23.095 1.000 18.702 54 THR C CA 1
ATOM 6046 C C . THR C 1 57 ? -30.125 -43.904 24.579 1.000 17.194 54 THR C C 1
ATOM 6047 O O . THR C 1 57 ? -29.220 -44.138 25.366 1.000 18.744 54 THR C O 1
ATOM 6051 N N . PHE C 1 58 ? -31.399 -43.862 24.903 1.000 17.759 55 PHE C N 1
ATOM 6052 C CA . PHE C 1 58 ? -31.838 -44.258 26.258 1.000 19.547 55 PHE C CA 1
ATOM 6053 C C . PHE C 1 58 ? -33.290 -44.711 26.136 1.000 19.266 55 PHE C C 1
ATOM 6054 O O . PHE C 1 58 ? -33.982 -44.279 25.192 1.000 18.999 55 PHE C O 1
ATOM 6062 N N . ASP C 1 59 ? -33.728 -45.527 27.087 1.000 22.411 56 ASP C N 1
ATOM 6063 C CA . ASP C 1 59 ? -35.136 -45.978 27.031 1.000 23.816 56 ASP C CA 1
ATOM 6064 C C . ASP C 1 59 ? -36.051 -44.929 27.635 1.000 24.735 56 ASP C C 1
ATOM 6065 O O . ASP C 1 59 ? -35.581 -43.931 28.196 1.000 24.012 56 ASP C O 1
ATOM 6070 N N . THR C 1 60 ? -37.356 -45.144 27.506 1.000 24.596 57 THR C N 1
ATOM 6071 C CA . THR C 1 60 ? -38.358 -44.077 27.691 1.000 27.508 57 THR C CA 1
ATOM 6072 C C . THR C 1 60 ? -38.406 -43.681 29.156 1.000 31.084 57 THR C C 1
ATOM 6073 O O . THR C 1 60 ? -38.654 -42.487 29.452 1.000 36.567 57 THR C O 1
ATOM 6077 N N . ASN C 1 61 ? -38.096 -44.601 30.053 1.000 27.902 58 ASN C N 1
ATOM 6078 C CA . ASN C 1 61 ? -38.113 -44.252 31.486 1.000 30.371 58 ASN C CA 1
ATOM 6079 C C . ASN C 1 61 ? -36.697 -44.006 32.028 1.000 28.822 58 ASN C C 1
ATOM 6080 O O . ASN C 1 61 ? -36.606 -43.822 33.233 1.000 31.149 58 ASN C O 1
ATOM 6085 N N . GLY C 1 62 ? -35.649 -43.955 31.189 1.000 30.723 59 GLY C N 1
ATOM 6086 C CA . GLY C 1 62 ? -34.283 -43.626 31.644 1.000 27.676 59 GLY C CA 1
ATOM 6087 C C . GLY C 1 62 ? -33.689 -44.717 32.512 1.000 29.023 59 GLY C C 1
ATOM 6088 O O . GLY C 1 62 ? -32.764 -44.478 33.279 1.000 31.172 59 GLY C O 1
ATOM 6089 N N . SER C 1 63 ? -34.128 -45.960 32.362 1.000 23.282 60 SER C N 1
ATOM 6090 C CA . SER C 1 63 ? -33.497 -47.059 33.104 1.000 21.283 60 SER C CA 1
ATOM 6091 C C . SER C 1 63 ? -32.302 -47.671 32.383 1.000 20.493 60 SER C C 1
ATOM 6092 O O . SER C 1 63 ? -31.486 -48.368 33.014 1.000 22.656 60 SER C O 1
ATOM 6095 N N . VAL C 1 64 ? -32.172 -47.422 31.077 1.000 22.731 61 VAL C N 1
ATOM 6096 C CA . VAL C 1 64 ? -31.139 -48.027 30.215 1.000 22.057 61 VAL C CA 1
ATOM 6097 C C . VAL C 1 64 ? -30.610 -46.916 29.313 1.000 20.428 61 VAL C C 1
ATOM 6098 O O . VAL C 1 64 ? -31.432 -46.138 28.823 1.000 21.367 61 VAL C O 1
ATOM 6102 N N . ALA C 1 65 ? -29.319 -46.914 29.088 1.000 21.265 62 ALA C N 1
ATOM 6103 C CA . ALA C 1 65 ? -28.671 -45.917 28.199 1.000 21.237 62 ALA C CA 1
ATOM 6104 C C . ALA C 1 65 ? -27.485 -46.558 27.484 1.000 21.149 62 ALA C C 1
ATOM 6105 O O . ALA C 1 65 ? -26.811 -47.439 27.996 1.000 20.333 62 ALA C O 1
ATOM 6107 N N . PHE C 1 66 ? -27.220 -46.112 26.259 1.000 20.844 63 PHE C N 1
ATOM 6108 C CA . PHE C 1 66 ? -26.105 -46.611 25.438 1.000 19.937 63 PHE C CA 1
ATOM 6109 C C . PHE C 1 66 ? -25.684 -45.493 24.483 1.000 18.538 63 PHE C C 1
ATOM 6110 O O . PHE C 1 66 ? -26.531 -44.956 23.729 1.000 19.146 63 PHE C O 1
ATOM 6118 N N . GLY C 1 67 ? -24.452 -45.048 24.652 1.000 19.972 64 GLY C N 1
ATOM 6119 C CA . GLY C 1 67 ? -23.970 -43.913 23.837 1.000 19.742 64 GLY C CA 1
ATOM 6120 C C . GLY C 1 67 ? -22.655 -44.244 23.182 1.000 18.858 64 GLY C C 1
ATOM 6121 O O . GLY C 1 67 ? -21.841 -45.005 23.712 1.000 18.815 64 GLY C O 1
ATOM 6122 N N . CYS C 1 68 ? -22.397 -43.646 22.023 1.000 18.730 65 CYS C N 1
ATOM 6123 C CA . CYS C 1 68 ? -21.157 -43.873 21.261 1.000 20.344 65 CYS C CA 1
ATOM 6124 C C . CYS C 1 68 ? -20.736 -42.556 20.592 1.000 19.620 65 CYS C C 1
ATOM 6125 O O . CYS C 1 68 ? -21.519 -41.996 19.820 1.000 19.968 65 CYS C O 1
ATOM 6128 N N . SER C 1 69 ? -19.584 -42.031 20.970 1.000 20.359 66 SER C N 1
ATOM 6129 C CA . SER C 1 69 ? -18.974 -40.850 20.324 1.000 18.590 66 SER C CA 1
ATOM 6130 C C . SER C 1 69 ? -17.776 -41.338 19.500 1.000 17.838 66 SER C C 1
ATOM 6131 O O . SER C 1 69 ? -16.798 -41.881 20.086 1.000 18.633 66 SER C O 1
ATOM 6134 N N . LEU C 1 70 ? -17.768 -41.067 18.196 1.000 16.375 67 LEU C N 1
ATOM 6135 C CA . LEU C 1 70 ? -16.654 -41.371 17.291 1.000 17.976 67 LEU C CA 1
ATOM 6136 C C . LEU C 1 70 ? -15.897 -40.085 16.934 1.000 17.119 67 LEU C C 1
ATOM 6137 O O . LEU C 1 70 ? -16.532 -39.161 16.454 1.000 18.593 67 LEU C O 1
ATOM 6142 N N . TYR C 1 71 ? -14.612 -40.098 17.245 1.000 16.586 68 TYR C N 1
ATOM 6143 C CA . TYR C 1 71 ? -13.728 -38.930 17.046 1.000 17.069 68 TYR C CA 1
ATOM 6144 C C . TYR C 1 71 ? -12.654 -39.201 16.005 1.000 18.440 68 TYR C C 1
ATOM 6145 O O . TYR C 1 71 ? -12.067 -40.283 15.904 1.000 18.987 68 TYR C O 1
ATOM 6154 N N . ARG C 1 72 ? -12.308 -38.142 15.291 1.000 17.622 69 ARG C N 1
ATOM 6155 C CA . ARG C 1 72 ? -10.994 -37.970 14.647 1.000 18.159 69 ARG C CA 1
ATOM 6156 C C . ARG C 1 72 ? -10.309 -36.783 15.306 1.000 17.364 69 ARG C C 1
ATOM 6157 O O . ARG C 1 72 ? -10.804 -35.651 15.181 1.000 18.782 69 ARG C O 1
ATOM 6165 N N . ASP C 1 73 ? -9.218 -37.069 15.981 1.000 18.015 70 ASP C N 1
ATOM 6166 C CA . ASP C 1 73 ? -8.346 -36.018 16.583 1.000 18.014 70 ASP C CA 1
ATOM 6167 C C . ASP C 1 73 ? -7.035 -36.725 16.908 1.000 20.151 70 ASP C C 1
ATOM 6168 O O . ASP C 1 73 ? -6.939 -37.959 16.637 1.000 21.100 70 ASP C O 1
ATOM 6173 N N . ALA C 1 74 ? -6.102 -36.015 17.525 1.000 20.874 71 ALA C N 1
ATOM 6174 C CA . ALA C 1 74 ? -4.752 -36.556 17.818 1.000 21.538 71 ALA C CA 1
ATOM 6175 C C . ALA C 1 74 ? -4.634 -37.039 19.263 1.000 21.617 71 ALA C C 1
ATOM 6176 O O . ALA C 1 74 ? -3.519 -37.405 19.632 1.000 25.870 71 ALA C O 1
ATOM 6178 N N . ARG C 1 75 ? -5.711 -37.070 20.042 1.000 21.253 72 ARG C N 1
ATOM 6179 C CA . ARG C 1 75 ? -5.627 -37.392 21.485 1.000 25.325 72 ARG C CA 1
ATOM 6180 C C . ARG C 1 75 ? -5.061 -38.797 21.702 1.000 28.920 72 ARG C C 1
ATOM 6181 O O . ARG C 1 75 ? -4.305 -38.960 22.684 1.000 30.034 72 ARG C O 1
ATOM 6189 N N . GLY C 1 76 ? -5.408 -39.753 20.848 1.000 26.821 73 GLY C N 1
ATOM 6190 C CA . GLY C 1 76 ? -5.043 -41.168 21.064 1.000 26.567 73 GLY C CA 1
ATOM 6191 C C . GLY C 1 76 ? -3.758 -41.576 20.367 1.000 27.870 73 GLY C C 1
ATOM 6192 O O . GLY C 1 76 ? -3.530 -42.785 20.268 1.000 28.615 73 GLY C O 1
ATOM 6193 N N . VAL C 1 77 ? -2.935 -40.655 19.857 1.000 27.407 74 VAL C N 1
ATOM 6194 C CA . VAL C 1 77 ? -1.736 -41.028 19.045 1.000 30.270 74 VAL C CA 1
ATOM 6195 C C . VAL C 1 77 ? -0.873 -42.005 19.849 1.000 28.567 74 VAL C C 1
ATOM 6196 O O . VAL C 1 77 ? -0.366 -42.944 19.252 1.000 29.846 74 VAL C O 1
ATOM 6200 N N . GLU C 1 78 ? -0.734 -41.780 21.153 1.000 31.010 75 GLU C N 1
ATOM 6201 C CA . GLU C 1 78 ? 0.194 -42.560 22.020 1.000 34.620 75 GLU C CA 1
ATOM 6202 C C . GLU C 1 78 ? -0.392 -43.968 22.201 1.000 38.805 75 GLU C C 1
ATOM 6203 O O . GLU C 1 78 ? 0.379 -44.899 22.468 1.000 39.563 75 GLU C O 1
ATOM 6209 N N . GLN C 1 79 ? -1.712 -44.114 22.061 1.000 35.109 76 GLN C N 1
ATOM 6210 C CA . GLN C 1 79 ? -2.423 -45.419 22.182 1.000 34.777 76 GLN C CA 1
ATOM 6211 C C . GLN C 1 79 ? -2.610 -46.065 20.806 1.000 38.089 76 GLN C C 1
ATOM 6212 O O . GLN C 1 79 ? -3.212 -47.164 20.753 1.000 40.291 76 GLN C O 1
ATOM 6218 N N . GLY C 1 80 ? -2.159 -45.404 19.737 1.000 33.922 77 GLY C N 1
ATOM 6219 C CA . GLY C 1 80 ? -2.200 -45.921 18.355 1.000 30.388 77 GLY C CA 1
ATOM 6220 C C . GLY C 1 80 ? -3.597 -45.942 17.767 1.000 31.554 77 GLY C C 1
ATOM 6221 O O . GLY C 1 80 ? -3.873 -46.801 16.882 1.000 31.560 77 GLY C O 1
ATOM 6222 N N . GLY C 1 81 ? -4.469 -45.004 18.148 1.000 28.434 78 GLY C N 1
ATOM 6223 C CA . GLY C 1 81 ? -5.823 -45.032 17.566 1.000 25.872 78 GLY C CA 1
ATOM 6224 C C . GLY C 1 81 ? -6.553 -43.713 17.662 1.000 24.928 78 GLY C C 1
ATOM 6225 O O . GLY C 1 81 ? -6.274 -42.914 18.549 1.000 25.742 78 GLY C O 1
ATOM 6226 N N . PHE C 1 82 ? -7.456 -43.505 16.718 1.000 23.123 79 PHE C N 1
ATOM 6227 C CA . PHE C 1 82 ? -8.638 -42.640 16.905 1.000 22.261 79 PHE C CA 1
ATOM 6228 C C . PHE C 1 82 ? -9.517 -43.235 18.007 1.000 26.225 79 PHE C C 1
ATOM 6229 O O . PHE C 1 82 ? -9.677 -44.467 18.130 1.000 25.902 79 PHE C O 1
ATOM 6237 N N . HIS C 1 83 ? -10.131 -42.388 18.793 1.000 25.019 80 HIS C N 1
ATOM 6238 C CA . HIS C 1 83 ? -10.922 -42.893 19.931 1.000 24.818 80 HIS C CA 1
ATOM 6239 C C . HIS C 1 83 ? -12.414 -42.946 19.613 1.000 24.322 80 HIS C C 1
ATOM 6240 O O . HIS C 1 83 ? -12.977 -42.110 18.882 1.000 22.781 80 HIS C O 1
ATOM 6247 N N . ALA C 1 84 ? -13.051 -43.991 20.148 1.000 22.803 81 ALA C N 1
ATOM 6248 C CA . ALA C 1 84 ? -14.520 -44.095 20.260 1.000 24.890 81 ALA C CA 1
ATOM 6249 C C . ALA C 1 84 ? -14.805 -44.175 21.762 1.000 22.773 81 ALA C C 1
ATOM 6250 O O . ALA C 1 84 ? -14.229 -45.043 22.420 1.000 26.038 81 ALA C O 1
ATOM 6252 N N . GLU C 1 85 ? -15.665 -43.325 22.277 1.000 20.598 82 GLU C N 1
ATOM 6253 C CA . GLU C 1 85 ? -16.116 -43.432 23.688 1.000 21.899 82 GLU C CA 1
ATOM 6254 C C . GLU C 1 85 ? -17.475 -44.129 23.702 1.000 20.923 82 GLU C C 1
ATOM 6255 O O . GLU C 1 85 ? -18.430 -43.584 23.135 1.000 21.796 82 GLU C O 1
ATOM 6261 N N . VAL C 1 86 ? -17.577 -45.240 24.431 1.000 20.791 83 VAL C N 1
ATOM 6262 C CA . VAL C 1 86 ? -18.793 -46.089 24.500 1.000 20.448 83 VAL C CA 1
ATOM 6263 C C . VAL C 1 86 ? -19.193 -46.275 25.960 1.000 17.246 83 VAL C C 1
ATOM 6264 O O . VAL C 1 86 ? -18.313 -46.592 26.754 1.000 20.212 83 VAL C O 1
ATOM 6268 N N . ASN C 1 87 ? -20.405 -45.881 26.265 1.000 19.537 84 ASN C N 1
ATOM 6269 C CA . ASN C 1 87 ? -20.933 -45.929 27.645 1.000 21.246 84 ASN C CA 1
ATOM 6270 C C . ASN C 1 87 ? -22.304 -46.604 27.666 1.000 20.500 84 ASN C C 1
ATOM 6271 O O . ASN C 1 87 ? -23.142 -46.323 26.829 1.000 22.030 84 ASN C O 1
ATOM 6276 N N . ALA C 1 88 ? -22.557 -47.386 28.709 1.000 21.118 85 ALA C N 1
ATOM 6277 C CA . ALA C 1 88 ? -23.801 -48.161 28.879 1.000 23.132 85 ALA C CA 1
ATOM 6278 C C . ALA C 1 88 ? -24.231 -48.177 30.357 1.000 20.268 85 ALA C C 1
ATOM 6279 O O . ALA C 1 88 ? -23.330 -48.124 31.230 1.000 22.329 85 ALA C O 1
ATOM 6281 N N . LEU C 1 89 ? -25.536 -48.082 30.573 1.000 20.972 86 LEU C N 1
ATOM 6282 C CA . LEU C 1 89 ? -26.138 -48.147 31.933 1.000 21.227 86 LEU C CA 1
ATOM 6283 C C . LEU C 1 89 ? -27.319 -49.131 31.869 1.000 21.348 86 LEU C C 1
ATOM 6284 O O . LEU C 1 89 ? -28.196 -49.035 30.992 1.000 19.208 86 LEU C O 1
ATOM 6289 N N . TRP C 1 90 ? -27.379 -49.995 32.871 1.000 23.232 87 TRP C N 1
ATOM 6290 C CA . TRP C 1 90 ? -28.422 -51.027 33.094 1.000 22.970 87 TRP C CA 1
ATOM 6291 C C . TRP C 1 90 ? -29.384 -50.575 34.191 1.000 24.165 87 TRP C C 1
ATOM 6292 O O . TRP C 1 90 ? -29.063 -49.715 35.023 1.000 23.532 87 TRP C O 1
ATOM 6303 N N . PRO C 1 91 ? -30.609 -51.148 34.244 1.000 24.111 88 PRO C N 1
ATOM 6304 C CA . PRO C 1 91 ? -31.591 -50.788 35.258 1.000 24.030 88 PRO C CA 1
ATOM 6305 C C . PRO C 1 91 ? -31.121 -50.957 36.713 1.000 22.661 88 PRO C C 1
ATOM 6306 O O . PRO C 1 91 ? -31.758 -50.360 37.545 1.000 27.503 88 PRO C O 1
ATOM 6310 N N . ASP C 1 92 ? -30.118 -51.804 36.973 1.000 24.170 89 ASP C N 1
ATOM 6311 C CA . ASP C 1 92 ? -29.670 -52.075 38.360 1.000 29.077 89 ASP C CA 1
ATOM 6312 C C . ASP C 1 92 ? -28.585 -51.067 38.757 1.000 30.783 89 ASP C C 1
ATOM 6313 O O . ASP C 1 92 ? -28.022 -51.217 39.846 1.000 31.729 89 ASP C O 1
ATOM 6318 N N . GLY C 1 93 ? -28.252 -50.134 37.870 1.000 28.767 90 GLY C N 1
ATOM 6319 C CA . GLY C 1 93 ? -27.279 -49.070 38.165 1.000 31.978 90 GLY C CA 1
ATOM 6320 C C . GLY C 1 93 ? -25.870 -49.421 37.746 1.000 30.467 90 GLY C C 1
ATOM 6321 O O . GLY C 1 93 ? -25.030 -48.501 37.751 1.000 33.917 90 GLY C O 1
ATOM 6322 N N . THR C 1 94 ? -25.604 -50.648 37.303 1.000 28.219 91 THR C N 1
ATOM 6323 C CA . THR C 1 94 ? -24.295 -51.071 36.753 1.000 27.178 91 THR C CA 1
ATOM 6324 C C . THR C 1 94 ? -23.999 -50.292 35.463 1.000 25.638 91 THR C C 1
ATOM 6325 O O . THR C 1 94 ? -24.930 -50.079 34.670 1.000 24.530 91 THR C O 1
ATOM 6329 N N . HIS C 1 95 ? -22.786 -49.798 35.316 1.000 30.738 92 HIS C N 1
ATOM 6330 C CA . HIS C 1 95 ? -22.417 -49.007 34.113 1.000 30.020 92 HIS C CA 1
ATOM 6331 C C . HIS C 1 95 ? -21.202 -49.660 33.487 1.000 30.146 92 HIS C C 1
ATOM 6332 O O . HIS C 1 95 ? -20.445 -50.331 34.176 1.000 29.111 92 HIS C O 1
ATOM 6339 N N . TRP C 1 96 ? -21.040 -49.469 32.186 1.000 27.035 93 TRP C N 1
ATOM 6340 C CA . TRP C 1 96 ? -19.852 -49.929 31.429 1.000 26.638 93 TRP C CA 1
ATOM 6341 C C . TRP C 1 96 ? -19.383 -48.723 30.625 1.000 25.638 93 TRP C C 1
ATOM 6342 O O . TRP C 1 96 ? -20.240 -48.064 30.026 1.000 26.135 93 TRP C O 1
ATOM 6353 N N . GLY C 1 97 ? -18.102 -48.440 30.667 1.000 23.594 94 GLY C N 1
ATOM 6354 C CA . GLY C 1 97 ? -17.557 -47.270 29.952 1.000 23.283 94 GLY C CA 1
ATOM 6355 C C . GLY C 1 97 ? -16.126 -47.520 29.551 1.000 24.902 94 GLY C C 1
ATOM 6356 O O . GLY C 1 97 ? -15.324 -47.804 30.427 1.000 26.605 94 GLY C O 1
ATOM 6357 N N . GLU C 1 98 ? -15.775 -47.305 28.277 1.000 24.823 95 GLU C N 1
ATOM 6358 C CA . GLU C 1 98 ? -14.396 -47.490 27.774 1.000 23.514 95 GLU C CA 1
ATOM 6359 C C . GLU C 1 98 ? -14.118 -46.547 26.591 1.000 24.445 95 GLU C C 1
ATOM 6360 O O . GLU C 1 98 ? -15.044 -46.256 25.805 1.000 23.688 95 GLU C O 1
ATOM 6366 N N . THR C 1 99 ? -12.910 -46.024 26.575 1.000 22.524 96 THR C N 1
ATOM 6367 C CA . THR C 1 99 ? -12.284 -45.362 25.403 1.000 24.435 96 THR C CA 1
ATOM 6368 C C . THR C 1 99 ? -11.677 -46.496 24.584 1.000 22.440 96 THR C C 1
ATOM 6369 O O . THR C 1 99 ? -10.704 -47.160 25.041 1.000 26.140 96 THR C O 1
ATOM 6373 N N . LEU C 1 100 ? -12.240 -46.724 23.398 1.000 22.466 97 LEU C N 1
ATOM 6374 C CA . LEU C 1 100 ? -11.756 -47.747 22.439 1.000 22.889 97 LEU C CA 1
ATOM 6375 C C . LEU C 1 100 ? -10.897 -47.046 21.385 1.000 26.420 97 LEU C C 1
ATOM 6376 O O . LEU C 1 100 ? -11.209 -45.897 21.028 1.000 25.680 97 LEU C O 1
ATOM 6381 N N . TYR C 1 101 ? -9.822 -47.692 20.968 1.000 22.811 98 TYR C N 1
ATOM 6382 C CA . TYR C 1 101 ? -8.810 -47.130 20.043 1.000 24.596 98 TYR C CA 1
ATOM 6383 C C . TYR C 1 101 ? -8.825 -47.902 18.729 1.000 25.608 98 TYR C C 1
ATOM 6384 O O . TYR C 1 101 ? -8.831 -49.168 18.713 1.000 25.227 98 TYR C O 1
ATOM 6393 N N . PHE C 1 102 ? -8.806 -47.162 17.627 1.000 23.073 99 PHE C N 1
ATOM 6394 C CA . PHE C 1 102 ? -8.883 -47.734 16.263 1.000 21.729 99 PHE C CA 1
ATOM 6395 C C . PHE C 1 102 ? -7.863 -47.021 15.408 1.000 22.631 99 PHE C C 1
ATOM 6396 O O . PHE C 1 102 ? -8.066 -45.811 15.148 1.000 23.379 99 PHE C O 1
ATOM 6404 N N . ALA C 1 103 ? -6.856 -47.722 14.928 1.000 21.463 100 ALA C N 1
ATOM 6405 C CA . ALA C 1 103 ? -5.778 -47.110 14.109 1.000 22.711 100 ALA C CA 1
ATOM 6406 C C . ALA C 1 103 ? -6.339 -46.343 12.914 1.000 23.769 100 ALA C C 1
ATOM 6407 O O . ALA C 1 103 ? -5.735 -45.309 12.511 1.000 25.431 100 ALA C O 1
ATOM 6409 N N . VAL C 1 104 ? -7.377 -46.868 12.289 1.000 22.952 101 VAL C N 1
ATOM 6410 C CA . VAL C 1 104 ? -7.889 -46.376 10.984 1.000 24.075 101 VAL C CA 1
ATOM 6411 C C . VAL C 1 104 ? -9.293 -45.821 11.174 1.000 22.797 101 VAL C C 1
ATOM 6412 O O . VAL C 1 104 ? -10.122 -46.490 11.750 1.000 21.119 101 VAL C O 1
ATOM 6416 N N . SER C 1 105 ? -9.560 -44.639 10.623 1.000 21.454 102 SER C N 1
ATOM 6417 C CA . SER C 1 105 ? -10.913 -44.050 10.481 1.000 21.929 102 SER C CA 1
ATOM 6418 C C . SER C 1 105 ? -11.180 -43.760 9.009 1.000 24.060 102 SER C C 1
ATOM 6419 O O . SER C 1 105 ? -10.419 -42.952 8.424 1.000 22.832 102 SER C O 1
ATOM 6422 N N . GLU C 1 106 ? -12.228 -44.363 8.454 1.000 20.707 103 GLU C N 1
ATOM 6423 C CA . GLU C 1 106 ? -12.645 -44.190 7.031 1.000 22.906 103 GLU C CA 1
ATOM 6424 C C . GLU C 1 106 ? -14.058 -43.651 7.004 1.000 21.774 103 GLU C C 1
ATOM 6425 O O . GLU C 1 106 ? -14.931 -44.212 7.690 1.000 25.294 103 GLU C O 1
ATOM 6431 N N . VAL C 1 107 ? -14.286 -42.578 6.272 1.000 18.973 104 VAL C N 1
ATOM 6432 C CA . VAL C 1 107 ? -15.642 -42.045 6.046 1.000 19.379 104 VAL C CA 1
ATOM 6433 C C . VAL C 1 107 ? -15.824 -41.819 4.550 1.000 22.061 104 VAL C C 1
ATOM 6434 O O . VAL C 1 107 ? -14.912 -41.238 3.914 1.000 20.967 104 VAL C O 1
ATOM 6438 N N . VAL C 1 108 ? -16.964 -42.249 4.035 1.000 21.637 105 VAL C N 1
ATOM 6439 C CA . VAL C 1 108 ? -17.244 -42.170 2.579 1.000 22.433 105 VAL C CA 1
ATOM 6440 C C . VAL C 1 108 ? -18.574 -41.492 2.389 1.000 22.821 105 VAL C C 1
ATOM 6441 O O . VAL C 1 108 ? -19.460 -41.615 3.265 1.000 23.136 105 VAL C O 1
ATOM 6445 N N . GLU C 1 109 ? -18.695 -40.763 1.280 1.000 22.308 106 GLU C N 1
ATOM 6446 C CA . GLU C 1 109 ? -20.033 -40.384 0.797 1.000 21.913 106 GLU C CA 1
ATOM 6447 C C . GLU C 1 109 ? -20.226 -41.039 -0.565 1.000 23.146 106 GLU C C 1
ATOM 6448 O O . GLU C 1 109 ? -19.413 -40.801 -1.428 1.000 23.633 106 GLU C O 1
ATOM 6454 N N . ASN C 1 110 ? -21.288 -41.812 -0.709 1.000 22.349 107 ASN C N 1
ATOM 6455 C CA . ASN C 1 110 ? -21.588 -42.587 -1.938 1.000 24.920 107 ASN C CA 1
ATOM 6456 C C . ASN C 1 110 ? -22.268 -41.687 -2.955 1.000 22.164 107 ASN C C 1
ATOM 6457 O O . ASN C 1 110 ? -22.739 -40.564 -2.633 1.000 22.495 107 ASN C O 1
ATOM 6462 N N . SER C 1 111 ? -22.345 -42.188 -4.197 1.000 24.502 108 SER C N 1
ATOM 6463 C CA . SER C 1 111 ? -22.861 -41.440 -5.366 1.000 25.815 108 SER C CA 1
ATOM 6464 C C . SER C 1 111 ? -24.339 -41.100 -5.227 1.000 27.546 108 SER C C 1
ATOM 6465 O O . SER C 1 111 ? -24.820 -40.252 -6.013 1.000 29.480 108 SER C O 1
ATOM 6468 N N . ASP C 1 112 ? -25.021 -41.711 -4.248 1.000 27.302 109 ASP C N 1
ATOM 6469 C CA . ASP C 1 112 ? -26.417 -41.395 -3.906 1.000 28.225 109 ASP C CA 1
ATOM 6470 C C . ASP C 1 112 ? -26.541 -40.522 -2.645 1.000 26.442 109 ASP C C 1
ATOM 6471 O O . ASP C 1 112 ? -27.688 -40.257 -2.276 1.000 30.093 109 ASP C O 1
ATOM 6476 N N . GLY C 1 113 ? -25.450 -40.052 -2.046 1.000 24.754 110 GLY C N 1
ATOM 6477 C CA . GLY C 1 113 ? -25.553 -39.166 -0.872 1.000 22.814 110 GLY C CA 1
ATOM 6478 C C . GLY C 1 113 ? -25.630 -39.934 0.452 1.000 24.665 110 GLY C C 1
ATOM 6479 O O . GLY C 1 113 ? -25.669 -39.292 1.472 1.000 24.251 110 GLY C O 1
ATOM 6480 N N . THR C 1 114 ? -25.637 -41.266 0.453 1.000 24.195 111 THR C N 1
ATOM 6481 C CA . THR C 1 114 ? -25.526 -42.041 1.718 1.000 23.992 111 THR C CA 1
ATOM 6482 C C . THR C 1 114 ? -24.101 -41.897 2.254 1.000 24.800 111 THR C C 1
ATOM 6483 O O . THR C 1 114 ? -23.140 -41.741 1.483 1.000 24.870 111 THR C O 1
ATOM 6487 N N . THR C 1 115 ? -23.963 -41.878 3.569 1.000 22.311 112 THR C N 1
ATOM 6488 C CA . THR C 1 115 ? -22.618 -41.750 4.171 1.000 23.830 112 THR C CA 1
ATOM 6489 C C . THR C 1 115 ? -22.370 -42.984 5.021 1.000 24.960 112 THR C C 1
ATOM 6490 O O . THR C 1 115 ? -23.317 -43.502 5.632 1.000 25.080 112 THR C O 1
ATOM 6494 N N . GLY C 1 116 ? -21.126 -43.432 5.015 1.000 25.141 113 GLY C N 1
ATOM 6495 C CA . GLY C 1 116 ? -20.626 -44.555 5.808 1.000 24.348 113 GLY C CA 1
ATOM 6496 C C . GLY C 1 116 ? -19.382 -44.159 6.556 1.000 24.281 113 GLY C C 1
ATOM 6497 O O . GLY C 1 116 ? -18.555 -43.423 6.025 1.000 23.450 113 GLY C O 1
ATOM 6498 N N . GLY C 1 117 ? -19.217 -44.667 7.774 1.000 22.069 114 GLY C N 1
ATOM 6499 C CA . GLY C 1 117 ? -17.989 -44.475 8.537 1.000 22.110 114 GLY C CA 1
ATOM 6500 C C . GLY C 1 117 ? -17.555 -45.790 9.121 1.000 22.890 114 GLY C C 1
ATOM 6501 O O . GLY C 1 117 ? -18.450 -46.608 9.460 1.000 24.202 114 GLY C O 1
ATOM 6502 N N . LYS C 1 118 ? -16.244 -45.985 9.222 1.000 21.350 115 LYS C N 1
ATOM 6503 C CA . LYS C 1 118 ? -15.672 -47.192 9.831 1.000 22.913 115 LYS C CA 1
ATOM 6504 C C . LYS C 1 118 ? -14.437 -46.829 10.665 1.000 22.374 115 LYS C C 1
ATOM 6505 O O . LYS C 1 118 ? -13.412 -46.333 10.102 1.000 22.095 115 LYS C O 1
ATOM 6511 N N . TRP C 1 119 ? -14.507 -47.112 11.958 1.000 19.203 116 TRP C N 1
ATOM 6512 C CA . TRP C 1 119 ? -13.343 -47.092 12.853 1.000 20.426 116 TRP C CA 1
ATOM 6513 C C . TRP C 1 119 ? -12.861 -48.529 12.959 1.000 22.561 116 TRP C C 1
ATOM 6514 O O . TRP C 1 119 ? -13.643 -49.382 13.418 1.000 22.737 116 TRP C O 1
ATOM 6525 N N . LEU C 1 120 ? -11.628 -48.764 12.566 1.000 21.321 117 LEU C N 1
ATOM 6526 C CA . LEU C 1 120 ? -11.118 -50.135 12.318 1.000 25.160 117 LEU C CA 1
ATOM 6527 C C . LEU C 1 120 ? -9.797 -50.302 13.038 1.000 22.935 117 LEU C C 1
ATOM 6528 O O . LEU C 1 120 ? -8.869 -49.515 12.844 1.000 23.044 117 LEU C O 1
ATOM 6533 N N . SER C 1 121 ? -9.665 -51.372 13.805 1.000 25.115 118 SER C N 1
ATOM 6534 C CA . SER C 1 121 ? -8.397 -51.651 14.511 1.000 28.374 118 SER C CA 1
ATOM 6535 C C . SER C 1 121 ? -7.616 -52.742 13.780 1.000 33.958 118 SER C C 1
ATOM 6536 O O . SER C 1 121 ? -8.179 -53.454 12.916 1.000 31.086 118 SER C O 1
ATOM 6539 N N . LYS C 1 122 ? -6.339 -52.848 14.141 1.000 41.358 119 LYS C N 1
ATOM 6540 C CA . LYS C 1 122 ? -5.399 -53.823 13.552 1.000 47.360 119 LYS C CA 1
ATOM 6541 C C . LYS C 1 122 ? -5.989 -55.232 13.715 1.000 51.321 119 LYS C C 1
ATOM 6542 O O . LYS C 1 122 ? -5.976 -55.994 12.737 1.000 54.351 119 LYS C O 1
ATOM 6548 N N . ASP C 1 123 ? -6.548 -55.539 14.886 1.000 50.968 120 ASP C N 1
ATOM 6549 C CA . ASP C 1 123 ? -7.051 -56.896 15.235 1.000 48.439 120 ASP C CA 1
ATOM 6550 C C . ASP C 1 123 ? -8.332 -57.215 14.454 1.000 49.202 120 ASP C C 1
ATOM 6551 O O . ASP C 1 123 ? -8.852 -58.332 14.638 1.000 45.151 120 ASP C O 1
ATOM 6556 N N . GLY C 1 124 ? -8.834 -56.281 13.636 1.000 41.342 121 GLY C N 1
ATOM 6557 C CA . GLY C 1 124 ? -10.010 -56.483 12.768 1.000 38.680 121 GLY C CA 1
ATOM 6558 C C . GLY C 1 124 ? -11.303 -55.952 13.381 1.000 33.916 121 GLY C C 1
ATOM 6559 O O . GLY C 1 124 ? -12.310 -55.902 12.646 1.000 39.627 121 GLY C O 1
ATOM 6560 N N . GLY C 1 125 ? -11.290 -55.567 14.663 1.000 30.920 122 GLY C N 1
ATOM 6561 C CA . GLY C 1 125 ? -12.460 -54.996 15.357 1.000 28.479 122 GLY C CA 1
ATOM 6562 C C . GLY C 1 125 ? -12.891 -53.708 14.695 1.000 27.764 122 GLY C C 1
ATOM 6563 O O . GLY C 1 125 ? -12.060 -53.092 14.015 1.000 30.089 122 GLY C O 1
ATOM 6564 N N . SER C 1 126 ? -14.140 -53.290 14.886 1.000 25.353 123 SER C N 1
ATOM 6565 C CA . SER C 1 126 ? -14.630 -52.078 14.192 1.000 26.280 123 SER C CA 1
ATOM 6566 C C . SER C 1 126 ? -15.913 -51.577 14.829 1.000 25.027 123 SER C C 1
ATOM 6567 O O . SER C 1 126 ? -16.649 -52.357 15.426 1.000 24.577 123 SER C O 1
ATOM 6570 N N . ILE C 1 127 ? -16.171 -50.290 14.619 1.000 21.040 124 ILE C N 1
ATOM 6571 C CA . ILE C 1 127 ? -17.500 -49.660 14.740 1.000 22.381 124 ILE C CA 1
ATOM 6572 C C . ILE C 1 127 ? -17.804 -48.967 13.416 1.000 24.544 124 ILE C C 1
ATOM 6573 O O . ILE C 1 127 ? -16.894 -48.196 12.922 1.000 21.859 124 ILE C O 1
ATOM 6578 N N . THR C 1 128 ? -18.977 -49.256 12.858 1.000 24.363 125 THR C N 1
ATOM 6579 C CA . THR C 1 128 ? -19.405 -48.656 11.577 1.000 22.063 125 THR C CA 1
ATOM 6580 C C . THR C 1 128 ? -20.679 -47.877 11.777 1.000 24.888 125 THR C C 1
ATOM 6581 O O . THR C 1 128 ? -21.515 -48.272 12.606 1.000 23.723 125 THR C O 1
ATOM 6585 N N . PHE C 1 129 ? -20.831 -46.779 11.053 1.000 21.560 126 PHE C N 1
ATOM 6586 C CA . PHE C 1 129 ? -22.127 -46.093 10.926 1.000 22.655 126 PHE C CA 1
ATOM 6587 C C . PHE C 1 129 ? -22.496 -46.030 9.448 1.000 23.158 126 PHE C C 1
ATOM 6588 O O . PHE C 1 129 ? -21.593 -45.929 8.567 1.000 25.599 126 PHE C O 1
ATOM 6596 N N . HIS C 1 130 ? -23.805 -46.034 9.189 1.000 22.815 127 HIS C N 1
ATOM 6597 C CA . HIS C 1 130 ? -24.394 -45.802 7.845 1.000 25.140 127 HIS C CA 1
ATOM 6598 C C . HIS C 1 130 ? -25.550 -44.826 8.046 1.000 23.928 127 HIS C C 1
ATOM 6599 O O . HIS C 1 130 ? -26.403 -45.085 8.927 1.000 25.327 127 HIS C O 1
ATOM 6606 N N . ILE C 1 131 ? -25.600 -43.731 7.298 1.000 20.992 128 ILE C N 1
ATOM 6607 C CA . ILE C 1 131 ? -26.664 -42.707 7.422 1.000 20.361 128 ILE C CA 1
ATOM 6608 C C . ILE C 1 131 ? -27.365 -42.543 6.069 1.000 22.079 128 ILE C C 1
ATOM 6609 O O . ILE C 1 131 ? -26.696 -42.430 5.037 1.000 21.992 128 ILE C O 1
ATOM 6614 N N . ALA C 1 132 ? -28.679 -42.501 6.102 1.000 21.152 129 ALA C N 1
ATOM 6615 C CA . ALA C 1 132 ? -29.520 -42.339 4.901 1.000 22.297 129 ALA C CA 1
ATOM 6616 C C . ALA C 1 132 ? -29.150 -41.038 4.196 1.000 22.173 129 ALA C C 1
ATOM 6617 O O . ALA C 1 132 ? -28.735 -40.070 4.853 1.000 22.387 129 ALA C O 1
ATOM 6619 N N . SER C 1 133 ? -29.365 -40.965 2.867 1.000 20.875 130 SER C N 1
ATOM 6620 C CA . SER C 1 133 ? -29.077 -39.746 2.089 1.000 22.728 130 SER C CA 1
ATOM 6621 C C . SER C 1 133 ? -29.927 -38.553 2.564 1.000 23.281 130 SER C C 1
ATOM 6622 O O . SER C 1 133 ? -29.442 -37.414 2.428 1.000 23.902 130 SER C O 1
ATOM 6625 N N . ASP C 1 134 ? -31.153 -38.777 3.099 1.000 22.824 131 ASP C N 1
ATOM 6626 C CA . ASP C 1 134 ? -32.025 -37.690 3.588 1.000 24.975 131 ASP C CA 1
ATOM 6627 C C . ASP C 1 134 ? -31.964 -37.605 5.120 1.000 22.879 131 ASP C C 1
ATOM 6628 O O . ASP C 1 134 ? -32.765 -36.833 5.662 1.000 23.599 131 ASP C O 1
ATOM 6633 N N . TYR C 1 135 ? -30.995 -38.295 5.723 1.000 21.714 132 TYR C N 1
ATOM 6634 C CA . TYR C 1 135 ? -30.575 -38.109 7.142 1.000 21.199 132 TYR C CA 1
ATOM 6635 C C . TYR C 1 135 ? -31.703 -38.603 8.061 1.000 23.836 132 TYR C C 1
ATOM 6636 O O . TYR C 1 135 ? -31.714 -38.225 9.232 1.000 23.430 132 TYR C O 1
ATOM 6645 N N . THR C 1 136 ? -32.643 -39.435 7.573 1.000 21.849 133 THR C N 1
ATOM 6646 C CA . THR C 1 136 ? -33.808 -39.874 8.391 1.000 22.535 133 THR C CA 1
ATOM 6647 C C . THR C 1 136 ? -33.502 -41.171 9.145 1.000 22.379 133 THR C C 1
ATOM 6648 O O . THR C 1 136 ? -34.338 -41.578 10.007 1.000 25.592 133 THR C O 1
ATOM 6652 N N . ALA C 1 137 ? -32.413 -41.871 8.853 1.000 21.526 134 ALA C N 1
ATOM 6653 C CA . ALA C 1 137 ? -32.056 -43.105 9.577 1.000 24.112 134 ALA C CA 1
ATOM 6654 C C . ALA C 1 137 ? -30.544 -43.206 9.705 1.000 25.036 134 ALA C C 1
ATOM 6655 O O . ALA C 1 137 ? -29.814 -42.800 8.766 1.000 23.652 134 ALA C O 1
ATOM 6657 N N . ALA C 1 138 ? -30.106 -43.761 10.830 1.000 21.586 135 ALA C N 1
ATOM 6658 C CA . ALA C 1 138 ? -28.701 -44.088 11.062 1.000 23.105 135 ALA C CA 1
ATOM 6659 C C . ALA C 1 138 ? -28.628 -45.458 11.673 1.000 22.179 135 ALA C C 1
ATOM 6660 O O . ALA C 1 138 ? -29.403 -45.734 12.602 1.000 24.791 135 ALA C O 1
ATOM 6662 N N . ALA C 1 139 ? -27.657 -46.231 11.240 1.000 19.988 136 ALA C N 1
ATOM 6663 C CA . ALA C 1 139 ? -27.380 -47.571 11.791 1.000 23.801 136 ALA C CA 1
ATOM 6664 C C . ALA C 1 139 ? -25.928 -47.662 12.204 1.000 23.895 136 ALA C C 1
ATOM 6665 O O . ALA C 1 139 ? -25.076 -47.289 11.423 1.000 24.938 136 ALA C O 1
ATOM 6667 N N . LEU C 1 140 ? -25.660 -48.173 13.417 1.000 22.039 137 LEU C N 1
ATOM 6668 C CA . LEU C 1 140 ? -24.296 -48.467 13.879 1.000 23.236 137 LEU C CA 1
ATOM 6669 C C . LEU C 1 140 ? -24.157 -49.951 14.135 1.000 26.460 137 LEU C C 1
ATOM 6670 O O . LEU C 1 140 ? -25.119 -50.580 14.652 1.000 27.288 137 LEU C O 1
ATOM 6675 N N . ASP C 1 141 ? -22.989 -50.478 13.785 1.000 23.997 138 ASP C N 1
ATOM 6676 C CA . ASP C 1 141 ? -22.662 -51.900 13.987 1.000 26.706 138 ASP C CA 1
ATOM 6677 C C . ASP C 1 141 ? -21.395 -51.913 14.811 1.000 26.366 138 ASP C C 1
ATOM 6678 O O . ASP C 1 141 ? -20.380 -51.284 14.384 1.000 25.673 138 ASP C O 1
ATOM 6683 N N . PHE C 1 142 ? -21.467 -52.529 15.992 1.000 23.943 139 PHE C N 1
ATOM 6684 C CA . PHE C 1 142 ? -20.315 -52.718 16.894 1.000 23.823 139 PHE C CA 1
ATOM 6685 C C . PHE C 1 142 ? -19.809 -54.130 16.732 1.000 27.062 139 PHE C C 1
ATOM 6686 O O . PHE C 1 142 ? -20.645 -55.070 16.879 1.000 25.685 139 PHE C O 1
ATOM 6694 N N . ASN C 1 143 ? -18.520 -54.271 16.440 1.000 25.768 140 ASN C N 1
ATOM 6695 C CA . ASN C 1 143 ? -17.828 -55.586 16.379 1.000 28.431 140 ASN C CA 1
ATOM 6696 C C . ASN C 1 143 ? -16.447 -55.433 16.992 1.000 25.028 140 ASN C C 1
ATOM 6697 O O . ASN C 1 143 ? -15.456 -55.439 16.276 1.000 25.534 140 ASN C O 1
ATOM 6702 N N . VAL C 1 144 ? -16.385 -55.349 18.310 1.000 27.239 141 VAL C N 1
ATOM 6703 C CA . VAL C 1 144 ? -15.105 -55.128 19.033 1.000 29.649 141 VAL C CA 1
ATOM 6704 C C . VAL C 1 144 ? -14.807 -56.325 19.925 1.000 31.806 141 VAL C C 1
ATOM 6705 O O . VAL C 1 144 ? -15.392 -56.458 21.000 1.000 30.349 141 VAL C O 1
ATOM 6709 N N . PRO C 1 145 ? -13.912 -57.225 19.462 1.000 37.556 142 PRO C N 1
ATOM 6710 C CA . PRO C 1 145 ? -13.518 -58.425 20.201 1.000 40.927 142 PRO C CA 1
ATOM 6711 C C . PRO C 1 145 ? -13.253 -58.171 21.689 1.000 37.631 142 PRO C C 1
ATOM 6712 O O . PRO C 1 145 ? -12.502 -57.279 22.020 1.000 39.781 142 PRO C O 1
ATOM 6716 N N . GLY C 1 146 ? -13.947 -58.926 22.547 1.000 39.580 143 GLY C N 1
ATOM 6717 C CA . GLY C 1 146 ? -13.765 -58.902 24.008 1.000 37.799 143 GLY C CA 1
ATOM 6718 C C . GLY C 1 146 ? -14.266 -57.620 24.649 1.000 36.751 143 GLY C C 1
ATOM 6719 O O . GLY C 1 146 ? -13.927 -57.383 25.808 1.000 38.310 143 GLY C O 1
ATOM 6720 N N . LYS C 1 147 ? -15.043 -56.802 23.937 1.000 35.137 144 LYS C N 1
ATOM 6721 C CA . LYS C 1 147 ? -15.518 -55.500 24.468 1.000 32.421 144 LYS C CA 1
ATOM 6722 C C . LYS C 1 147 ? -17.035 -55.403 24.302 1.000 29.499 144 LYS C C 1
ATOM 6723 O O . LYS C 1 147 ? -17.745 -55.431 25.308 1.000 30.653 144 LYS C O 1
ATOM 6729 N N . VAL C 1 148 ? -17.507 -55.239 23.070 1.000 27.589 145 VAL C N 1
ATOM 6730 C CA . VAL C 1 148 ? -18.939 -54.970 22.771 1.000 27.579 145 VAL C CA 1
ATOM 6731 C C . VAL C 1 148 ? -19.203 -55.342 21.312 1.000 29.078 145 VAL C C 1
ATOM 6732 O O . VAL C 1 148 ? -18.353 -55.036 20.421 1.000 30.317 145 VAL C O 1
ATOM 6736 N N . SER C 1 149 ? -20.369 -55.951 21.090 1.000 28.031 146 SER C N 1
ATOM 6737 C CA . SER C 1 149 ? -20.935 -56.283 19.774 1.000 25.840 146 SER C CA 1
ATOM 6738 C C . SER C 1 149 ? -22.388 -55.879 19.791 1.000 26.282 146 SER C C 1
ATOM 6739 O O . SER C 1 149 ? -23.011 -56.031 20.866 1.000 29.128 146 SER C O 1
ATOM 6742 N N . GLY C 1 150 ? -22.907 -55.441 18.659 1.000 23.363 147 GLY C N 1
ATOM 6743 C CA . GLY C 1 150 ? -24.335 -55.183 18.536 1.000 24.185 147 GLY C CA 1
ATOM 6744 C C . GLY C 1 150 ? -24.639 -54.162 17.510 1.000 22.489 147 GLY C C 1
ATOM 6745 O O . GLY C 1 150 ? -23.756 -53.868 16.688 1.000 23.656 147 GLY C O 1
ATOM 6746 N N . THR C 1 151 ? -25.853 -53.643 17.586 1.000 24.085 148 THR C N 1
ATOM 6747 C CA . THR C 1 151 ? -26.433 -52.728 16.603 1.000 24.962 148 THR C CA 1
ATOM 6748 C C . THR C 1 151 ? -27.171 -51.624 17.354 1.000 25.920 148 THR C C 1
ATOM 6749 O O . THR C 1 151 ? -27.753 -51.870 18.420 1.000 26.138 148 THR C O 1
ATOM 6753 N N . MET C 1 152 ? -27.132 -50.433 16.797 1.000 22.572 149 MET C N 1
ATOM 6754 C CA . MET C 1 152 ? -27.930 -49.301 17.268 1.000 22.251 149 MET C CA 1
ATOM 6755 C C . MET C 1 152 ? -28.620 -48.743 16.024 1.000 23.573 149 MET C C 1
ATOM 6756 O O . MET C 1 152 ? -27.981 -48.704 14.959 1.000 27.199 149 MET C O 1
ATOM 6761 N N . GLU C 1 153 ? -29.849 -48.281 16.148 1.000 20.949 150 GLU C N 1
ATOM 6762 C CA . GLU C 1 153 ? -30.564 -47.600 15.082 1.000 21.711 150 GLU C CA 1
ATOM 6763 C C . GLU C 1 153 ? -31.193 -46.348 15.646 1.000 23.144 150 GLU C C 1
ATOM 6764 O O . GLU C 1 153 ? -31.767 -46.392 16.756 1.000 22.472 150 GLU C O 1
ATOM 6770 N N . LEU C 1 154 ? -31.131 -45.306 14.840 1.000 20.316 151 LEU C N 1
ATOM 6771 C CA . LEU C 1 154 ? -31.855 -44.050 15.066 1.000 22.039 151 LEU C CA 1
ATOM 6772 C C . LEU C 1 154 ? -32.735 -43.776 13.845 1.000 22.883 151 LEU C C 1
ATOM 6773 O O . LEU C 1 154 ? -32.167 -43.769 12.735 1.000 24.247 151 LEU C O 1
ATOM 6778 N N . ARG C 1 155 ? -34.011 -43.415 14.046 1.000 21.935 152 ARG C N 1
ATOM 6779 C CA . ARG C 1 155 ? -34.950 -43.058 12.940 1.000 23.412 152 ARG C CA 1
ATOM 6780 C C . ARG C 1 155 ? -35.702 -41.777 13.248 1.000 21.341 152 ARG C C 1
ATOM 6781 O O . ARG C 1 155 ? -36.283 -41.651 14.374 1.000 24.231 152 ARG C O 1
ATOM 6789 N N . ASN C 1 156 ? -35.693 -40.836 12.317 1.000 22.884 153 ASN C N 1
ATOM 6790 C CA . ASN C 1 156 ? -36.530 -39.614 12.385 1.000 27.354 153 ASN C CA 1
ATOM 6791 C C . ASN C 1 156 ? -37.928 -39.963 11.818 1.000 30.665 153 ASN C C 1
ATOM 6792 O O . ASN C 1 156 ? -37.958 -40.572 10.756 1.000 35.831 153 ASN C O 1
ATOM 6797 N N . HIS C 1 157 ? -39.035 -39.547 12.427 1.000 41.785 154 HIS C N 1
ATOM 6798 C CA . HIS C 1 157 ? -40.400 -39.863 11.908 1.000 41.495 154 HIS C CA 1
ATOM 6799 C C . HIS C 1 157 ? -41.243 -38.590 11.737 1.000 49.391 154 HIS C C 1
ATOM 6800 O O . HIS C 1 157 ? -42.445 -38.749 11.408 1.000 48.702 154 HIS C O 1
ATOM 6807 N N . ALA C 1 158 ? -40.666 -37.391 11.932 1.000 47.029 155 ALA C N 1
ATOM 6808 C CA . ALA C 1 158 ? -41.407 -36.107 11.967 1.000 52.306 155 ALA C CA 1
ATOM 6809 C C . ALA C 1 158 ? -42.035 -35.826 10.587 1.000 55.974 155 ALA C C 1
ATOM 6810 O O . ALA C 1 158 ? -41.643 -36.492 9.583 1.000 58.114 155 ALA C O 1
ATOM 6812 N N . ASN C 1 159 ? -43.014 -34.921 10.529 1.000 61.236 156 ASN C N 1
ATOM 6813 C CA . ASN C 1 159 ? -43.720 -34.567 9.262 1.000 63.935 156 ASN C CA 1
ATOM 6814 C C . ASN C 1 159 ? -42.745 -33.791 8.372 1.000 58.131 156 ASN C C 1
ATOM 6815 O O . ASN C 1 159 ? -42.604 -34.174 7.184 1.000 58.357 156 ASN C O 1
ATOM 6820 N N . VAL C 1 160 ? -42.084 -32.778 8.955 1.000 50.870 157 VAL C N 1
ATOM 6821 C CA . VAL C 1 160 ? -41.092 -31.876 8.292 1.000 40.446 157 VAL C CA 1
ATOM 6822 C C . VAL C 1 160 ? -39.716 -32.562 8.295 1.000 38.555 157 VAL C C 1
ATOM 6823 O O . VAL C 1 160 ? -39.250 -33.022 9.360 1.000 31.541 157 VAL C O 1
ATOM 6827 N N . SER C 1 161 ? -39.109 -32.692 7.117 1.000 31.298 158 SER C N 1
ATOM 6828 C CA . SER C 1 161 ? -37.878 -33.495 6.883 1.000 28.045 158 SER C CA 1
ATOM 6829 C C . SER C 1 161 ? -36.690 -32.909 7.652 1.000 24.614 158 SER C C 1
ATOM 6830 O O . SER C 1 161 ? -36.641 -31.716 7.946 1.000 27.375 158 SER C O 1
ATOM 6833 N N . PRO C 1 162 ? -35.679 -33.739 7.950 1.000 21.988 159 PRO C N 1
ATOM 6834 C CA . PRO C 1 162 ? -34.422 -33.239 8.535 1.000 23.799 159 PRO C CA 1
ATOM 6835 C C . PRO C 1 162 ? -33.830 -32.084 7.735 1.000 22.411 159 PRO C C 1
ATOM 6836 O O . PRO C 1 162 ? -33.460 -31.049 8.311 1.000 20.325 159 PRO C O 1
ATOM 6840 N N . THR C 1 163 ? -33.827 -32.185 6.387 1.000 21.895 160 THR C N 1
ATOM 6841 C CA . THR C 1 163 ? -33.225 -31.118 5.570 1.000 22.232 160 THR C CA 1
ATOM 6842 C C . THR C 1 163 ? -33.909 -29.783 5.852 1.000 20.840 160 THR C C 1
ATOM 6843 O O . THR C 1 163 ? -33.218 -28.750 5.904 1.000 21.615 160 THR C O 1
ATOM 6847 N N . SER C 1 164 ? -35.263 -29.750 5.969 1.000 21.254 161 SER C N 1
ATOM 6848 C CA . SER C 1 164 ? -36.015 -28.500 6.200 1.000 23.466 161 SER C CA 1
ATOM 6849 C C . SER C 1 164 ? -35.483 -27.753 7.419 1.000 21.274 161 SER C C 1
ATOM 6850 O O . SER C 1 164 ? -35.469 -26.529 7.409 1.000 24.818 161 SER C O 1
ATOM 6853 N N . ASN C 1 165 ? -35.060 -28.480 8.435 1.000 23.283 162 ASN C N 1
ATOM 6854 C CA . ASN C 1 165 ? -34.594 -27.880 9.704 1.000 22.421 162 ASN C CA 1
ATOM 6855 C C . ASN C 1 165 ? -33.067 -27.729 9.781 1.000 24.364 162 ASN C C 1
ATOM 6856 O O . ASN C 1 165 ? -32.610 -27.170 10.817 1.000 26.022 162 ASN C O 1
ATOM 6861 N N . LEU C 1 166 ? -32.295 -28.099 8.745 1.000 23.422 163 LEU C N 1
ATOM 6862 C CA . LEU C 1 166 ? -30.815 -27.938 8.828 1.000 20.350 163 LEU C CA 1
ATOM 6863 C C . LEU C 1 166 ? -30.451 -26.471 8.815 1.000 21.479 163 LEU C C 1
ATOM 6864 O O . LEU C 1 166 ? -31.039 -25.614 8.134 1.000 24.106 163 LEU C O 1
ATOM 6869 N N . PRO C 1 167 ? -29.346 -26.167 9.513 1.000 21.941 164 PRO C N 1
ATOM 6870 C CA . PRO C 1 167 ? -28.801 -24.823 9.479 1.000 21.919 164 PRO C CA 1
ATOM 6871 C C . PRO C 1 167 ? -28.588 -24.329 8.036 1.000 22.587 164 PRO C C 1
ATOM 6872 O O . PRO C 1 167 ? -28.013 -25.061 7.225 1.000 20.310 164 PRO C O 1
ATOM 6876 N N . ALA C 1 168 ? -28.943 -23.082 7.792 1.000 22.769 165 ALA C N 1
ATOM 6877 C CA . ALA C 1 168 ? -28.863 -22.470 6.458 1.000 24.547 165 ALA C CA 1
ATOM 6878 C C . ALA C 1 168 ? -27.674 -21.515 6.412 1.000 27.069 165 ALA C C 1
ATOM 6879 O O . ALA C 1 168 ? -27.392 -20.935 5.353 1.000 28.559 165 ALA C O 1
ATOM 6881 N N . SER C 1 169 ? -26.942 -21.359 7.506 1.000 23.795 166 SER C N 1
ATOM 6882 C CA . SER C 1 169 ? -25.842 -20.380 7.594 1.000 22.728 166 SER C CA 1
ATOM 6883 C C . SER C 1 169 ? -24.835 -20.859 8.644 1.000 26.859 166 SER C C 1
ATOM 6884 O O . SER C 1 169 ? -25.228 -21.631 9.542 1.000 24.952 166 SER C O 1
ATOM 6887 N N . ASP C 1 170 ? -23.610 -20.366 8.571 1.000 29.091 167 ASP C N 1
ATOM 6888 C CA . ASP C 1 170 ? -22.564 -20.758 9.538 1.000 29.273 167 ASP C CA 1
ATOM 6889 C C . ASP C 1 170 ? -23.118 -20.385 10.917 1.000 29.590 167 ASP C C 1
ATOM 6890 O O . ASP C 1 170 ? -22.900 -21.149 11.861 1.000 30.310 167 ASP C O 1
ATOM 6895 N N . ALA C 1 171 ? -23.799 -19.242 11.050 1.000 29.650 168 ALA C N 1
ATOM 6896 C CA . ALA C 1 171 ? -24.345 -18.756 12.328 1.000 34.149 168 ALA C CA 1
ATOM 6897 C C . ALA C 1 171 ? -25.210 -19.845 12.967 1.000 32.615 168 ALA C C 1
ATOM 6898 O O . ALA C 1 171 ? -24.990 -20.150 14.147 1.000 32.848 168 ALA C O 1
ATOM 6900 N N . GLU C 1 172 ? -26.141 -20.415 12.210 1.000 25.203 169 GLU C N 1
ATOM 6901 C CA . GLU C 1 172 ? -27.072 -21.454 12.715 1.000 21.963 169 GLU C CA 1
ATOM 6902 C C . GLU C 1 172 ? -26.318 -22.759 12.991 1.000 19.317 169 GLU C C 1
ATOM 6903 O O . GLU C 1 172 ? -26.858 -23.585 13.728 1.000 19.392 169 GLU C O 1
ATOM 6909 N N . ALA C 1 173 ? -25.159 -23.012 12.362 1.000 18.737 170 ALA C N 1
ATOM 6910 C CA . ALA C 1 173 ? -24.384 -24.251 12.534 1.000 17.752 170 ALA C CA 1
ATOM 6911 C C . ALA C 1 173 ? -23.329 -24.128 13.647 1.000 17.868 170 ALA C C 1
ATOM 6912 O O . ALA C 1 173 ? -22.767 -25.160 13.990 1.000 19.136 170 ALA C O 1
ATOM 6914 N N . GLN C 1 174 ? -23.021 -22.916 14.065 1.000 18.599 171 GLN C N 1
ATOM 6915 C CA . GLN C 1 174 ? -21.862 -22.659 14.955 1.000 20.282 171 GLN C CA 1
ATOM 6916 C C . GLN C 1 174 ? -22.264 -22.543 16.424 1.000 17.515 171 GLN C C 1
ATOM 6917 O O . GLN C 1 174 ? -23.198 -21.846 16.763 1.000 18.914 171 GLN C O 1
ATOM 6923 N N . LEU C 1 175 ? -21.410 -23.053 17.303 1.000 15.892 172 LEU C N 1
ATOM 6924 C CA . LEU C 1 175 ? -21.397 -22.730 18.731 1.000 15.387 172 LEU C CA 1
ATOM 6925 C C . LEU C 1 175 ? -20.792 -21.338 18.888 1.000 16.546 172 LEU C C 1
ATOM 6926 O O . LEU C 1 175 ? -21.252 -20.512 19.681 1.000 18.354 172 LEU C O 1
ATOM 6931 N N . CYS C 1 176 ? -19.703 -21.126 18.164 1.000 16.516 173 CYS C N 1
ATOM 6932 C CA . CYS C 1 176 ? -18.915 -19.875 18.248 1.000 18.432 173 CYS C CA 1
ATOM 6933 C C . CYS C 1 176 ? -18.083 -19.861 16.977 1.000 18.917 173 CYS C C 1
ATOM 6934 O O . CYS C 1 176 ? -18.062 -20.831 16.233 1.000 18.392 173 CYS C O 1
ATOM 6937 N N . PRO C 1 177 ? -17.400 -18.765 16.626 1.000 20.794 174 PRO C N 1
ATOM 6938 C CA . PRO C 1 177 ? -16.669 -18.794 15.368 1.000 20.403 174 PRO C CA 1
ATOM 6939 C C . PRO C 1 177 ? -15.670 -19.949 15.269 1.000 17.495 174 PRO C C 1
ATOM 6940 O O . PRO C 1 177 ? -14.880 -20.165 16.146 1.000 19.782 174 PRO C O 1
ATOM 6944 N N . GLY C 1 178 ? -15.810 -20.660 14.179 1.000 18.820 175 GLY C N 1
ATOM 6945 C CA . GLY C 1 178 ? -15.014 -21.826 13.798 1.000 19.222 175 GLY C CA 1
ATOM 6946 C C . GLY C 1 178 ? -15.325 -23.090 14.564 1.000 19.299 175 GLY C C 1
ATOM 6947 O O . GLY C 1 178 ? -14.572 -24.048 14.366 1.000 20.620 175 GLY C O 1
ATOM 6948 N N . VAL C 1 179 ? -16.335 -23.089 15.426 1.000 17.346 176 VAL C N 1
ATOM 6949 C CA . VAL C 1 179 ? -16.729 -24.335 16.139 1.000 15.761 176 VAL C CA 1
ATOM 6950 C C . VAL C 1 179 ? -18.151 -24.730 15.744 1.000 14.919 176 VAL C C 1
ATOM 6951 O O . VAL C 1 179 ? -19.104 -23.956 16.029 1.000 16.549 176 VAL C O 1
ATOM 6955 N N . TYR C 1 180 ? -18.256 -25.835 15.039 1.000 15.867 177 TYR C N 1
ATOM 6956 C CA . TYR C 1 180 ? -19.524 -26.285 14.420 1.000 16.763 177 TYR C CA 1
ATOM 6957 C C . TYR C 1 180 ? -20.082 -27.394 15.296 1.000 16.605 177 TYR C C 1
ATOM 6958 O O . TYR C 1 180 ? -19.362 -28.368 15.585 1.000 16.121 177 TYR C O 1
ATOM 6967 N N . TYR C 1 181 ? -21.347 -27.262 15.638 1.000 17.640 178 TYR C N 1
ATOM 6968 C CA . TYR C 1 181 ? -22.041 -28.293 16.458 1.000 17.234 178 TYR C CA 1
ATOM 6969 C C . TYR C 1 181 ? -23.493 -28.307 16.009 1.000 16.255 178 TYR C C 1
ATOM 6970 O O . TYR C 1 181 ? -24.147 -27.270 16.079 1.000 16.960 178 TYR C O 1
ATOM 6979 N N . THR C 1 182 ? -23.882 -29.454 15.507 1.000 16.643 179 THR C N 1
ATOM 6980 C CA . THR C 1 182 ? -25.167 -29.637 14.782 1.000 16.664 179 THR C CA 1
ATOM 6981 C C . THR C 1 182 ? -25.880 -30.915 15.221 1.000 17.450 179 THR C C 1
ATOM 6982 O O . THR C 1 182 ? -25.240 -31.906 15.574 1.000 17.126 179 THR C O 1
ATOM 6986 N N . PHE C 1 183 ? -27.203 -30.903 15.022 1.000 16.593 180 PHE C N 1
ATOM 6987 C CA . PHE C 1 183 ? -28.113 -32.015 15.394 1.000 17.685 180 PHE C CA 1
ATOM 6988 C C . PHE C 1 183 ? -28.921 -32.352 14.144 1.000 18.089 180 PHE C C 1
ATOM 6989 O O . PHE C 1 183 ? -30.085 -32.005 14.085 1.000 20.897 180 PHE C O 1
ATOM 6997 N N . PRO C 1 184 ? -28.302 -32.931 13.104 1.000 19.693 181 PRO C N 1
ATOM 6998 C CA . PRO C 1 184 ? -28.943 -32.974 11.778 1.000 20.209 181 PRO C CA 1
ATOM 6999 C C . PRO C 1 184 ? -30.163 -33.906 11.690 1.000 21.269 181 PRO C C 1
ATOM 7000 O O . PRO C 1 184 ? -30.998 -33.712 10.792 1.000 21.583 181 PRO C O 1
ATOM 7004 N N . MET C 1 185 ? -30.237 -34.910 12.559 1.000 20.121 182 MET C N 1
ATOM 7005 C CA . MET C 1 185 ? -31.363 -35.902 12.580 1.000 19.791 182 MET C CA 1
ATOM 7006 C C . MET C 1 185 ? -32.601 -35.412 13.343 1.000 22.969 182 MET C C 1
ATOM 7007 O O . MET C 1 185 ? -33.710 -35.992 13.129 1.000 23.971 182 MET C O 1
ATOM 7012 N N . GLY C 1 186 ? -32.478 -34.427 14.228 1.000 21.942 183 GLY C N 1
ATOM 7013 C CA . GLY C 1 186 ? -33.627 -33.885 14.978 1.000 23.541 183 GLY C CA 1
ATOM 7014 C C . GLY C 1 186 ? -34.227 -34.980 15.851 1.000 22.338 183 GLY C C 1
ATOM 7015 O O . GLY C 1 186 ? -33.526 -35.871 16.292 1.000 23.329 183 GLY C O 1
ATOM 7016 N N . PRO C 1 187 ? -35.569 -35.001 16.031 1.000 21.578 184 PRO C N 1
ATOM 7017 C CA . PRO C 1 187 ? -36.191 -35.996 16.896 1.000 21.594 184 PRO C CA 1
ATOM 7018 C C . PRO C 1 187 ? -36.042 -37.407 16.333 1.000 21.865 184 PRO C C 1
ATOM 7019 O O . PRO C 1 187 ? -36.353 -37.611 15.142 1.000 23.198 184 PRO C O 1
ATOM 7023 N N . VAL C 1 188 ? -35.580 -38.346 17.144 1.000 18.178 185 VAL C N 1
ATOM 7024 C CA . VAL C 1 188 ? -35.324 -39.741 16.732 1.000 19.556 185 VAL C CA 1
ATOM 7025 C C . VAL C 1 188 ? -35.943 -40.732 17.715 1.000 22.231 185 VAL C C 1
ATOM 7026 O O . VAL C 1 188 ? -35.919 -40.532 18.933 1.000 23.433 185 VAL C O 1
ATOM 7030 N N . ALA C 1 189 ? -36.422 -41.837 17.167 1.000 21.049 186 ALA C N 1
ATOM 7031 C CA . ALA C 1 189 ? -36.769 -43.063 17.893 1.000 22.205 186 ALA C CA 1
ATOM 7032 C C . ALA C 1 189 ? -35.589 -43.992 17.760 1.000 20.705 186 ALA C C 1
ATOM 7033 O O . ALA C 1 189 ? -35.000 -44.012 16.675 1.000 24.267 186 ALA C O 1
ATOM 7035 N N . THR C 1 190 ? -35.253 -44.712 18.819 1.000 19.853 187 THR C N 1
ATOM 7036 C CA . THR C 1 190 ? -34.027 -45.521 18.876 1.000 18.369 187 THR C CA 1
ATOM 7037 C C . THR C 1 190 ? -34.241 -46.953 19.249 1.000 21.399 187 THR C C 1
ATOM 7038 O O . THR C 1 190 ? -35.189 -47.268 19.936 1.000 22.954 187 THR C O 1
ATOM 7042 N N . SER C 1 191 ? -33.293 -47.776 18.854 1.000 21.511 188 SER C N 1
ATOM 7043 C CA . SER C 1 191 ? -33.239 -49.166 19.311 1.000 23.811 188 SER C CA 1
ATOM 7044 C C . SER C 1 191 ? -31.802 -49.597 19.389 1.000 22.758 188 SER C C 1
ATOM 7045 O O . SER C 1 191 ? -30.948 -49.090 18.663 1.000 24.568 188 SER C O 1
ATOM 7048 N N . VAL C 1 192 ? -31.558 -50.510 20.291 1.000 21.510 189 VAL C N 1
ATOM 7049 C CA . VAL C 1 192 ? -30.239 -51.101 20.588 1.000 21.044 189 VAL C CA 1
ATOM 7050 C C . VAL C 1 192 ? -30.416 -52.586 20.900 1.000 24.390 189 VAL C C 1
ATOM 7051 O O . VAL C 1 192 ? -31.383 -52.939 21.639 1.000 26.164 189 VAL C O 1
ATOM 7055 N N . THR C 1 193 ? -29.530 -53.394 20.347 1.000 24.134 190 THR C N 1
ATOM 7056 C CA . THR C 1 193 ? -29.279 -54.774 20.788 1.000 27.244 190 THR C CA 1
ATOM 7057 C C . THR C 1 193 ? -27.785 -54.958 20.888 1.000 24.014 190 THR C C 1
ATOM 7058 O O . THR C 1 193 ? -27.116 -54.920 19.845 1.000 27.106 190 THR C O 1
ATOM 7062 N N . ALA C 1 194 ? -27.263 -55.176 22.080 1.000 26.256 191 ALA C N 1
ATOM 7063 C CA . ALA C 1 194 ? -25.810 -55.239 22.259 1.000 26.201 191 ALA C CA 1
ATOM 7064 C C . ALA C 1 194 ? -25.456 -56.262 23.309 1.000 27.944 191 ALA C C 1
ATOM 7065 O O . ALA C 1 194 ? -26.305 -56.530 24.200 1.000 28.937 191 ALA C O 1
ATOM 7067 N N . THR C 1 195 ? -24.238 -56.765 23.203 1.000 27.756 192 THR C N 1
ATOM 7068 C CA . THR C 1 195 ? -23.619 -57.640 24.207 1.000 29.088 192 THR C CA 1
ATOM 7069 C C . THR C 1 195 ? -22.267 -57.082 24.585 1.000 32.833 192 THR C C 1
ATOM 7070 O O . THR C 1 195 ? -21.489 -56.771 23.667 1.000 30.073 192 THR C O 1
ATOM 7074 N N . PHE C 1 196 ? -22.000 -57.021 25.884 1.000 29.418 193 PHE C N 1
ATOM 7075 C CA . PHE C 1 196 ? -20.712 -56.570 26.458 1.000 32.958 193 PHE C CA 1
ATOM 7076 C C . PHE C 1 196 ? -20.036 -57.761 27.139 1.000 35.901 193 PHE C C 1
ATOM 7077 O O . PHE C 1 196 ? -20.723 -58.476 27.869 1.000 36.823 193 PHE C O 1
ATOM 7085 N N . SER C 1 197 ? -18.726 -57.909 26.971 1.000 38.711 194 SER C N 1
ATOM 7086 C CA . SER C 1 197 ? -17.953 -59.112 27.391 1.000 41.322 194 SER C CA 1
ATOM 7087 C C . SER C 1 197 ? -17.799 -59.194 28.914 1.000 46.724 194 SER C C 1
ATOM 7088 O O . SER C 1 197 ? -17.804 -60.344 29.434 1.000 44.214 194 SER C O 1
ATOM 7091 N N . SER C 1 198 ? -17.584 -58.049 29.581 1.000 41.986 195 SER C N 1
ATOM 7092 C CA . SER C 1 198 ? -17.206 -57.948 31.016 1.000 41.775 195 SER C CA 1
ATOM 7093 C C . SER C 1 198 ? -17.834 -56.700 31.654 1.000 42.896 195 SER C C 1
ATOM 7094 O O . SER C 1 198 ? -17.367 -55.600 31.328 1.000 44.099 195 SER C O 1
ATOM 7097 N N . VAL C 1 199 ? -18.815 -56.861 32.553 1.000 34.679 196 VAL C N 1
ATOM 7098 C CA . VAL C 1 199 ? -19.667 -55.776 33.136 1.000 35.431 196 VAL C CA 1
ATOM 7099 C C . VAL C 1 199 ? -19.717 -55.956 34.661 1.000 40.108 196 VAL C C 1
ATOM 7100 O O . VAL C 1 199 ? -19.796 -57.154 35.058 1.000 41.439 196 VAL C O 1
ATOM 7104 N N . ASN C 1 202 ? -17.068 -58.651 38.984 1.000 69.025 199 ASN C N 1
ATOM 7105 C CA . ASN C 1 202 ? -17.035 -60.093 38.608 1.000 69.380 199 ASN C CA 1
ATOM 7106 C C . ASN C 1 202 ? -16.572 -60.284 37.157 1.000 66.211 199 ASN C C 1
ATOM 7107 O O . ASN C 1 202 ? -16.058 -61.377 36.848 1.000 61.429 199 ASN C O 1
ATOM 7112 N N . GLY C 1 203 ? -16.795 -59.294 36.288 1.000 63.094 200 GLY C N 1
ATOM 7113 C CA . GLY C 1 203 ? -16.426 -59.359 34.861 1.000 59.834 200 GLY C CA 1
ATOM 7114 C C . GLY C 1 203 ? -17.309 -60.318 34.077 1.000 56.928 200 GLY C C 1
ATOM 7115 O O . GLY C 1 203 ? -16.788 -60.993 33.166 1.000 58.566 200 GLY C O 1
ATOM 7116 N N . GLU C 1 204 ? -18.606 -60.349 34.387 1.000 53.030 201 GLU C N 1
ATOM 7117 C CA . GLU C 1 204 ? -19.621 -61.201 33.709 1.000 52.908 201 GLU C CA 1
ATOM 7118 C C . GLU C 1 204 ? -20.181 -60.483 32.467 1.000 49.508 201 GLU C C 1
ATOM 7119 O O . GLU C 1 204 ? -20.387 -59.252 32.515 1.000 45.190 201 GLU C O 1
ATOM 7125 N N . SER C 1 205 ? -20.440 -61.240 31.405 1.000 40.366 202 SER C N 1
ATOM 7126 C CA . SER C 1 205 ? -21.075 -60.781 30.146 1.000 44.032 202 SER C CA 1
ATOM 7127 C C . SER C 1 205 ? -22.505 -60.301 30.425 1.000 40.294 202 SER C C 1
ATOM 7128 O O . SER C 1 205 ? -23.156 -60.885 31.306 1.000 41.439 202 SER C O 1
ATOM 7131 N N . ARG C 1 206 ? -22.986 -59.257 29.738 1.000 34.587 203 ARG C N 1
ATOM 7132 C CA . ARG C 1 206 ? -24.405 -58.818 29.817 1.000 29.823 203 ARG C CA 1
ATOM 7133 C C . ARG C 1 206 ? -24.898 -58.400 28.431 1.000 30.975 203 ARG C C 1
ATOM 7134 O O . ARG C 1 206 ? -24.096 -57.863 27.615 1.000 34.462 203 ARG C O 1
ATOM 7142 N N . GLU C 1 207 ? -26.194 -58.512 28.223 1.000 29.733 204 GLU C N 1
ATOM 7143 C CA . GLU C 1 207 ? -26.866 -57.926 27.040 1.000 29.421 204 GLU C CA 1
ATOM 7144 C C . GLU C 1 207 ? -27.566 -56.647 27.455 1.000 25.907 204 GLU C C 1
ATOM 7145 O O . GLU C 1 207 ? -27.914 -56.484 28.660 1.000 25.593 204 GLU C O 1
ATOM 7151 N N . LEU C 1 208 ? -27.851 -55.816 26.452 1.000 23.019 205 LEU C N 1
ATOM 7152 C CA . LEU C 1 208 ? -28.599 -54.568 26.647 1.000 22.614 205 LEU C CA 1
ATOM 7153 C C . LEU C 1 208 ? -29.568 -54.411 25.499 1.000 20.866 205 LEU C C 1
ATOM 7154 O O . LEU C 1 208 ? -29.138 -54.552 24.330 1.000 23.859 205 LEU C O 1
ATOM 7159 N N . PHE C 1 209 ? -30.782 -53.974 25.794 1.000 20.330 206 PHE C N 1
ATOM 7160 C CA . PHE C 1 209 ? -31.803 -53.748 24.779 1.000 21.920 206 PHE C CA 1
ATOM 7161 C C . PHE C 1 209 ? -32.522 -52.450 25.047 1.000 23.959 206 PHE C C 1
ATOM 7162 O O . PHE C 1 209 ? -32.914 -52.164 26.189 1.000 25.920 206 PHE C O 1
ATOM 7170 N N . ILE C 1 210 ? -32.750 -51.747 23.961 1.000 21.471 207 ILE C N 1
ATOM 7171 C CA . ILE C 1 210 ? -33.676 -50.614 23.870 1.000 21.809 207 ILE C CA 1
ATOM 7172 C C . ILE C 1 210 ? -34.574 -50.896 22.681 1.000 21.882 207 ILE C C 1
ATOM 7173 O O . ILE C 1 210 ? -34.043 -51.204 21.580 1.000 24.399 207 ILE C O 1
ATOM 7178 N N . SER C 1 211 ? -35.872 -50.707 22.865 1.000 23.381 208 SER C N 1
ATOM 7179 C CA . SER C 1 211 ? -36.847 -50.796 21.777 1.000 25.037 208 SER C CA 1
ATOM 7180 C C . SER C 1 211 ? -37.722 -49.550 21.881 1.000 24.901 208 SER C C 1
ATOM 7181 O O . SER C 1 211 ? -38.212 -49.262 22.982 1.000 30.824 208 SER C O 1
ATOM 7184 N N . SER C 1 212 ? -37.791 -48.816 20.791 1.000 24.378 209 SER C N 1
ATOM 7185 C CA . SER C 1 212 ? -38.444 -47.515 20.604 1.000 27.853 209 SER C CA 1
ATOM 7186 C C . SER C 1 212 ? -38.118 -46.622 21.804 1.000 27.641 209 SER C C 1
ATOM 7187 O O . SER C 1 212 ? -39.011 -46.124 22.478 1.000 26.527 209 SER C O 1
ATOM 7190 N N . GLY C 1 213 ? -36.822 -46.334 21.948 1.000 23.442 210 GLY C N 1
ATOM 7191 C CA . GLY C 1 213 ? -36.390 -45.325 22.925 1.000 22.596 210 GLY C CA 1
ATOM 7192 C C . GLY C 1 213 ? -36.187 -43.957 22.303 1.000 20.497 210 GLY C C 1
ATOM 7193 O O . GLY C 1 213 ? -36.714 -43.625 21.216 1.000 20.015 210 GLY C O 1
ATOM 7194 N N . TYR C 1 214 ? -35.429 -43.153 23.035 1.000 21.618 211 TYR C N 1
ATOM 7195 C CA . TYR C 1 214 ? -35.093 -41.746 22.741 1.000 21.009 211 TYR C CA 1
ATOM 7196 C C . TYR C 1 214 ? -33.576 -41.675 22.523 1.000 18.175 211 TYR C C 1
ATOM 7197 O O . TYR C 1 214 ? -32.849 -42.650 22.604 1.000 17.896 211 TYR C O 1
ATOM 7206 N N . GLY C 1 215 ? -33.144 -40.476 22.206 1.000 21.008 212 GLY C N 1
ATOM 7207 C CA . GLY C 1 215 ? -31.718 -40.251 21.958 1.000 21.049 212 GLY C CA 1
ATOM 7208 C C . GLY C 1 215 ? -31.533 -39.154 20.941 1.000 17.077 212 GLY C C 1
ATOM 7209 O O . GLY C 1 215 ? -32.418 -38.292 20.702 1.000 18.506 212 GLY C O 1
ATOM 7210 N N . GLY C 1 216 ? -30.336 -39.132 20.409 1.000 18.567 213 GLY C N 1
ATOM 7211 C CA . GLY C 1 216 ? -29.956 -38.012 19.544 1.000 19.148 213 GLY C CA 1
ATOM 7212 C C . GLY C 1 216 ? -28.640 -38.248 18.857 1.000 17.800 213 GLY C C 1
ATOM 7213 O O . GLY C 1 216 ? -27.869 -39.069 19.308 1.000 18.616 213 GLY C O 1
ATOM 7214 N N . MET C 1 217 ? -28.427 -37.524 17.760 1.000 19.364 214 MET C N 1
ATOM 7215 C CA . MET C 1 217 ? -27.182 -37.584 16.971 1.000 17.438 214 MET C CA 1
ATOM 7216 C C . MET C 1 217 ? -26.535 -36.201 16.990 1.000 14.713 214 MET C C 1
ATOM 7217 O O . MET C 1 217 ? -27.234 -35.170 16.979 1.000 15.828 214 MET C O 1
ATOM 7222 N N . VAL C 1 218 ? -25.224 -36.207 17.113 1.000 14.748 215 VAL C N 1
ATOM 7223 C CA . VAL C 1 218 ? -24.424 -34.954 17.037 1.000 15.605 215 VAL C CA 1
ATOM 7224 C C . VAL C 1 218 ? -23.350 -35.069 15.948 1.000 15.119 215 VAL C C 1
ATOM 7225 O O . VAL C 1 218 ? -22.647 -36.084 15.867 1.000 15.343 215 VAL C O 1
ATOM 7229 N N . ARG C 1 219 ? -23.239 -34.014 15.155 1.000 17.058 216 ARG C N 1
ATOM 7230 C CA . ARG C 1 219 ? -22.143 -33.841 14.169 1.000 16.976 216 ARG C CA 1
ATOM 7231 C C . ARG C 1 219 ? -21.421 -32.541 14.533 1.000 14.040 216 ARG C C 1
ATOM 7232 O O . ARG C 1 219 ? -22.069 -31.455 14.557 1.000 16.786 216 ARG C O 1
ATOM 7240 N N . GLY C 1 220 ? -20.132 -32.637 14.858 1.000 14.976 217 GLY C N 1
ATOM 7241 C CA . GLY C 1 220 ? -19.368 -31.413 15.198 1.000 16.801 217 GLY C CA 1
ATOM 7242 C C . GLY C 1 220 ? -17.954 -31.464 14.687 1.000 14.436 217 GLY C C 1
ATOM 7243 O O . GLY C 1 220 ? -17.411 -32.516 14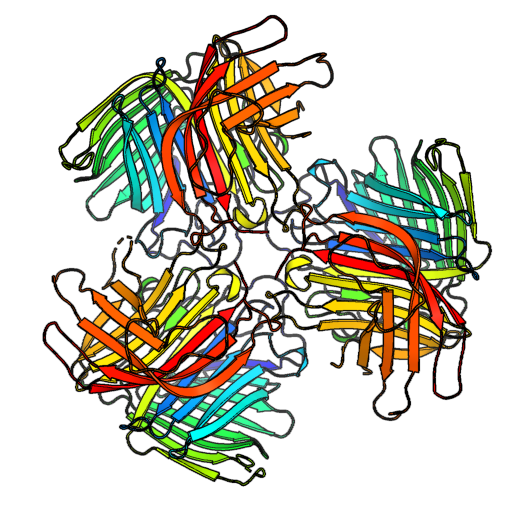.398 1.000 15.510 217 GLY C O 1
ATOM 7244 N N . TRP C 1 221 ? -17.353 -30.298 14.547 1.000 14.717 218 TRP C N 1
ATOM 7245 C CA . TRP C 1 221 ? -15.943 -30.215 14.086 1.000 15.443 218 TRP C CA 1
ATOM 7246 C C . TRP C 1 221 ? -15.381 -28.850 14.395 1.000 13.258 218 TRP C C 1
ATOM 7247 O O . TRP C 1 221 ? -16.148 -27.867 14.492 1.000 14.272 218 TRP C O 1
ATOM 7258 N N . SER C 1 222 ? -14.052 -28.798 14.510 1.000 13.610 219 SER C N 1
ATOM 7259 C CA . SER C 1 222 ? -13.365 -27.484 14.649 1.000 14.485 219 SER C CA 1
ATOM 7260 C C . SER C 1 222 ? -11.873 -27.681 14.434 1.000 14.270 219 SER C C 1
ATOM 7261 O O . SER C 1 222 ? -11.305 -28.711 14.793 1.000 14.114 219 SER C O 1
ATOM 7264 N N . ALA C 1 223 ? -11.261 -26.612 13.942 1.000 14.911 220 ALA C N 1
ATOM 7265 C CA . ALA C 1 223 ? -9.807 -26.441 14.032 1.000 16.427 220 ALA C CA 1
ATOM 7266 C C . ALA C 1 223 ? -9.359 -26.027 15.431 1.000 17.693 220 ALA C C 1
ATOM 7267 O O . ALA C 1 223 ? -8.112 -26.090 15.654 1.000 18.951 220 ALA C O 1
ATOM 7269 N N . ARG C 1 224 ? -10.272 -25.524 16.274 1.000 16.688 221 ARG C N 1
ATOM 7270 C CA . ARG C 1 224 ? -9.961 -24.853 17.552 1.000 16.564 221 ARG C CA 1
ATOM 7271 C C . ARG C 1 224 ? -9.982 -25.923 18.633 1.000 19.608 221 ARG C C 1
ATOM 7272 O O . ARG C 1 224 ? -10.997 -26.606 18.808 1.000 18.966 221 ARG C O 1
ATOM 7280 N N . PRO C 1 225 ? -8.903 -26.091 19.406 1.000 17.330 222 PRO C N 1
ATOM 7281 C CA . PRO C 1 225 ? -8.918 -27.037 20.524 1.000 18.958 222 PRO C CA 1
ATOM 7282 C C . PRO C 1 225 ? -9.843 -26.554 21.651 1.000 16.299 222 PRO C C 1
ATOM 7283 O O . PRO C 1 225 ? -10.061 -25.365 21.855 1.000 16.268 222 PRO C O 1
ATOM 7287 N N . TRP C 1 226 ? -10.448 -27.513 22.339 1.000 17.069 223 TRP C N 1
ATOM 7288 C CA . TRP C 1 226 ? -11.458 -27.202 23.375 1.000 17.302 223 TRP C CA 1
ATOM 7289 C C . TRP C 1 226 ? -11.020 -26.134 24.375 1.000 16.471 223 TRP C C 1
ATOM 7290 O O . TRP C 1 226 ? -11.761 -25.210 24.683 1.000 15.913 223 TRP C O 1
ATOM 7301 N N . PRO C 1 227 ? -9.800 -26.170 24.942 1.000 16.420 224 PRO C N 1
ATOM 7302 C CA . PRO C 1 227 ? -9.437 -25.151 25.921 1.000 15.666 224 PRO C CA 1
ATOM 7303 C C . PRO C 1 227 ? -9.465 -23.716 25.399 1.000 14.826 224 PRO C C 1
ATOM 7304 O O . PRO C 1 227 ? -9.523 -22.761 26.197 1.000 17.166 224 PRO C O 1
ATOM 7308 N N . THR C 1 228 ? -9.393 -23.527 24.089 1.000 15.868 225 THR C N 1
ATOM 7309 C CA . THR C 1 228 ? -9.386 -22.157 23.519 1.000 16.196 225 THR C CA 1
ATOM 7310 C C . THR C 1 228 ? -10.763 -21.551 23.578 1.000 17.630 225 THR C C 1
ATOM 7311 O O . THR C 1 228 ? -10.846 -20.344 23.417 1.000 20.152 225 THR C O 1
ATOM 7315 N N . PHE C 1 229 ? -11.840 -22.334 23.668 1.000 15.542 226 PHE C N 1
ATOM 7316 C CA . PHE C 1 229 ? -13.185 -21.723 23.693 1.000 15.621 226 PHE C CA 1
ATOM 7317 C C . PHE C 1 229 ? -14.050 -22.149 24.887 1.000 14.838 226 PHE C C 1
ATOM 7318 O O . PHE C 1 229 ? -15.204 -21.652 25.000 1.000 16.235 226 PHE C O 1
ATOM 7326 N N . MET C 1 230 ? -13.579 -23.018 25.781 1.000 15.474 227 MET C N 1
ATOM 7327 C CA . MET C 1 230 ? -14.419 -23.455 26.910 1.000 14.627 227 MET C CA 1
ATOM 7328 C C . MET C 1 230 ? -13.551 -23.914 28.068 1.000 14.830 227 MET C C 1
ATOM 7329 O O . MET C 1 230 ? -12.403 -24.403 27.853 1.000 14.831 227 MET C O 1
ATOM 7334 N N . ASN C 1 231 ? -14.100 -23.858 29.279 1.000 14.418 228 ASN C N 1
ATOM 7335 C CA . ASN C 1 231 ? -13.550 -24.670 30.400 1.000 13.967 228 ASN C CA 1
ATOM 7336 C C . ASN C 1 231 ? -14.662 -25.467 31.088 1.000 14.489 228 ASN C C 1
ATOM 7337 O O . ASN C 1 231 ? -14.375 -26.194 31.997 1.000 14.730 228 ASN C O 1
ATOM 7342 N N . ASP C 1 232 ? -15.904 -25.343 30.628 1.000 13.054 229 ASP C N 1
ATOM 7343 C CA . ASP C 1 232 ? -17.037 -26.068 31.256 1.000 12.663 229 ASP C CA 1
ATOM 7344 C C . ASP C 1 232 ? -18.062 -26.282 30.127 1.000 13.407 229 ASP C C 1
ATOM 7345 O O . ASP C 1 232 ? -18.238 -25.435 29.245 1.000 14.704 229 ASP C O 1
ATOM 7350 N N . ALA C 1 233 ? -18.669 -27.443 30.106 1.000 12.836 230 ALA C N 1
ATOM 7351 C CA . ALA C 1 233 ? -19.700 -27.738 29.087 1.000 13.210 230 ALA C CA 1
ATOM 7352 C C . ALA C 1 233 ? -20.770 -28.619 29.711 1.000 14.632 230 ALA C C 1
ATOM 7353 O O . ALA C 1 233 ? -20.453 -29.458 30.541 1.000 14.031 230 ALA C O 1
ATOM 7355 N N . TYR C 1 234 ? -21.998 -28.458 29.190 1.000 13.826 231 TYR C N 1
ATOM 7356 C CA . TYR C 1 234 ? -23.139 -29.350 29.483 1.000 13.180 231 TYR C CA 1
ATOM 7357 C C . TYR C 1 234 ? -23.795 -29.702 28.160 1.000 15.063 231 TYR C C 1
ATOM 7358 O 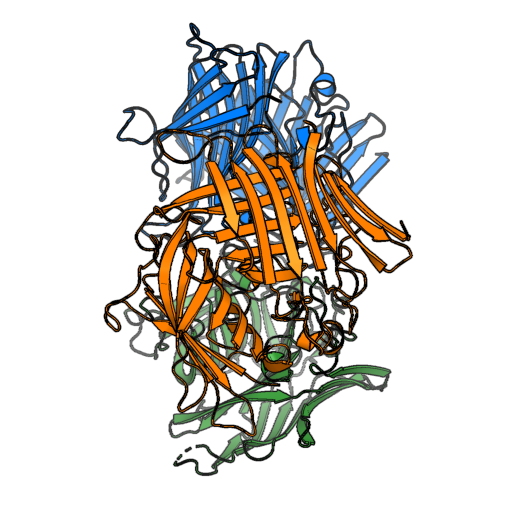O . TYR C 1 234 ? -24.024 -28.790 27.346 1.000 15.549 231 TYR C O 1
ATOM 7367 N N . TYR C 1 235 ? -24.098 -30.963 27.982 1.000 13.180 232 TYR C N 1
ATOM 7368 C CA . TYR C 1 235 ? -24.829 -31.438 26.787 1.000 13.969 232 TYR C CA 1
ATOM 7369 C C . TYR C 1 235 ? -25.962 -32.340 27.269 1.000 15.267 232 TYR C C 1
ATOM 7370 O O . TYR C 1 235 ? -25.729 -33.192 28.131 1.000 17.051 232 TYR C O 1
ATOM 7379 N N . VAL C 1 236 ? -27.150 -32.184 26.692 1.000 14.178 233 VAL C N 1
ATOM 7380 C CA . VAL C 1 236 ? -28.234 -33.192 26.987 1.000 15.139 233 VAL C CA 1
ATOM 7381 C C . VAL C 1 236 ? -29.093 -33.364 25.733 1.000 16.355 233 VAL C C 1
ATOM 7382 O O . VAL C 1 236 ? -29.280 -32.401 24.965 1.000 16.031 233 VAL C O 1
ATOM 7386 N N . VAL C 1 237 ? -29.641 -34.555 25.629 1.000 15.938 234 VAL C N 1
ATOM 7387 C CA . VAL C 1 237 ? -30.744 -34.745 24.658 1.000 16.717 234 VAL C CA 1
ATOM 7388 C C . VAL C 1 237 ? -31.860 -35.430 25.439 1.000 16.079 234 VAL C C 1
ATOM 7389 O O . VAL C 1 237 ? -31.547 -36.264 26.287 1.000 16.773 234 VAL C O 1
ATOM 7393 N N . ALA C 1 238 ? -33.088 -34.961 25.222 1.000 16.825 235 ALA C N 1
ATOM 7394 C CA . ALA C 1 238 ? -34.164 -35.317 26.163 1.000 16.475 235 ALA C CA 1
ATOM 7395 C C . ALA C 1 238 ? -35.503 -35.305 25.448 1.000 18.295 235 ALA C C 1
ATOM 7396 O O . ALA C 1 238 ? -35.721 -34.577 24.467 1.000 18.213 235 ALA C O 1
ATOM 7398 N N . GLN C 1 239 ? -36.438 -36.004 26.092 1.000 20.016 236 GLN C N 1
ATOM 7399 C CA . GLN C 1 239 ? -37.875 -35.985 25.732 1.000 19.804 236 GLN C CA 1
ATOM 7400 C C . GLN C 1 239 ? -38.660 -35.670 27.011 1.000 19.244 236 GLN C C 1
ATOM 7401 O O . GLN C 1 239 ? -38.377 -36.243 28.039 1.000 22.109 236 GLN C O 1
ATOM 7407 N N . VAL C 1 240 ? -39.437 -34.610 26.983 1.000 19.400 237 VAL C N 1
ATOM 7408 C CA . VAL C 1 240 ? -40.210 -34.079 28.121 1.000 18.680 237 VAL C CA 1
ATOM 7409 C C . VAL C 1 240 ? -41.644 -33.955 27.582 1.000 19.669 237 VAL C C 1
ATOM 7410 O O . VAL C 1 240 ? -41.971 -32.934 27.011 1.000 19.909 237 VAL C O 1
ATOM 7414 N N . GLY C 1 241 ? -42.468 -34.950 27.878 1.000 22.572 238 GLY C N 1
ATOM 7415 C CA . GLY C 1 241 ? -43.816 -35.015 27.277 1.000 23.260 238 GLY C CA 1
ATOM 7416 C C . GLY C 1 241 ? -43.737 -34.870 25.760 1.000 20.281 238 GLY C C 1
ATOM 7417 O O . GLY C 1 241 ? -43.037 -35.646 25.118 1.000 22.471 238 GLY C O 1
ATOM 7418 N N . PRO C 1 242 ? -44.400 -33.858 25.185 1.000 21.925 239 PRO C N 1
ATOM 7419 C CA . PRO C 1 242 ? -44.383 -33.643 23.734 1.000 23.050 239 PRO C CA 1
ATOM 7420 C C . PRO C 1 242 ? -43.147 -32.889 23.215 1.000 23.426 239 PRO C C 1
ATOM 7421 O O . PRO C 1 242 ? -43.059 -32.641 22.025 1.000 22.816 239 PRO C O 1
ATOM 7425 N N . TYR C 1 243 ? -42.263 -32.472 24.139 1.000 20.352 240 TYR C N 1
ATOM 7426 C CA . TYR C 1 243 ? -41.039 -31.697 23.804 1.000 19.605 240 TYR C CA 1
ATOM 7427 C C . TYR C 1 243 ? -39.881 -32.660 23.574 1.000 18.410 240 TYR C C 1
ATOM 7428 O O . TYR C 1 243 ? -39.654 -33.652 24.291 1.000 21.160 240 TYR C O 1
ATOM 7437 N N . MET C 1 244 ? -39.075 -32.339 22.552 1.000 18.885 241 MET C N 1
ATOM 7438 C CA . MET C 1 244 ? -37.795 -33.027 22.309 1.000 20.247 241 MET C CA 1
ATOM 7439 C C . MET C 1 244 ? -36.740 -31.922 22.210 1.000 18.640 241 MET C C 1
ATOM 7440 O O . MET C 1 244 ? -36.909 -30.885 21.513 1.000 19.206 241 MET C O 1
ATOM 7445 N N . LEU C 1 245 ? -35.735 -32.032 23.078 1.000 18.429 242 LEU C N 1
ATOM 7446 C CA . LEU C 1 245 ? -34.760 -30.936 23.233 1.000 19.618 242 LEU C CA 1
ATOM 7447 C C . LEU C 1 245 ? -33.357 -31.508 23.121 1.000 17.017 242 LEU C C 1
ATOM 7448 O O . LEU C 1 245 ? -33.107 -32.666 23.373 1.000 16.425 242 LEU C O 1
ATOM 7453 N N . GLN C 1 246 ? -32.461 -30.658 22.611 1.000 17.898 243 GLN C N 1
ATOM 7454 C CA . GLN C 1 246 ? -31.056 -31.050 22.423 1.000 16.766 243 GLN C CA 1
ATOM 7455 C C . GLN C 1 246 ? -30.235 -29.783 22.564 1.000 15.452 243 GLN C C 1
ATOM 7456 O O . GLN C 1 246 ? -30.581 -28.755 21.986 1.000 16.680 243 GLN C O 1
ATOM 7462 N N . ILE C 1 247 ? -29.200 -29.818 23.424 1.000 15.761 244 ILE C N 1
ATOM 7463 C CA . ILE C 1 247 ? -28.459 -28.571 23.716 1.000 15.205 244 ILE C CA 1
ATOM 7464 C C . ILE C 1 247 ? -27.020 -28.930 24.084 1.000 15.220 244 ILE C C 1
ATOM 7465 O O . ILE C 1 247 ? -26.766 -29.821 24.871 1.000 15.251 244 ILE C O 1
ATOM 7470 N N . LEU C 1 248 ? -26.101 -28.111 23.552 1.000 14.764 245 LEU C N 1
ATOM 7471 C CA . LEU C 1 248 ? -24.717 -27.987 24.098 1.000 14.605 245 LEU C CA 1
ATOM 7472 C C . LEU C 1 248 ? -24.589 -26.550 24.585 1.000 15.049 245 LEU C C 1
ATOM 7473 O O . LEU C 1 248 ? -24.890 -25.592 23.824 1.000 16.728 245 LEU C O 1
ATOM 7478 N N . ARG C 1 249 ? -24.169 -26.357 25.834 1.000 13.989 246 ARG C N 1
ATOM 7479 C CA . ARG C 1 249 ? -23.830 -25.024 26.334 1.000 14.240 246 ARG C CA 1
ATOM 7480 C C . ARG C 1 249 ? -22.362 -25.081 26.780 1.000 14.100 246 ARG C C 1
ATOM 7481 O O . ARG C 1 249 ? -22.058 -25.945 27.612 1.000 14.752 246 ARG C O 1
ATOM 7489 N N . THR C 1 250 ? -21.537 -24.146 26.364 1.000 14.046 247 THR C N 1
ATOM 7490 C CA . THR C 1 250 ? -20.179 -24.042 26.941 1.000 13.853 247 THR C CA 1
ATOM 7491 C C . THR C 1 250 ? -20.033 -22.732 27.695 1.000 14.488 247 THR C C 1
ATOM 7492 O O . THR C 1 250 ? -20.640 -21.725 27.355 1.000 14.731 247 THR C O 1
ATOM 7496 N N . LEU C 1 251 ? -19.221 -22.759 28.758 1.000 13.998 248 LEU C N 1
ATOM 7497 C CA . LEU C 1 251 ? -18.780 -21.539 29.456 1.000 15.129 248 LEU C CA 1
ATOM 7498 C C . LEU C 1 251 ? -17.325 -21.322 29.086 1.000 14.321 248 LEU C C 1
ATOM 7499 O O . LEU C 1 251 ? -16.514 -22.288 29.087 1.000 13.001 248 LEU C O 1
ATOM 7504 N N . GLY C 1 252 ? -17.046 -20.084 28.703 1.000 14.406 249 GLY C N 1
ATOM 7505 C CA . GLY C 1 252 ? -15.786 -19.766 28.055 1.000 13.977 249 GLY C CA 1
ATOM 7506 C C . GLY C 1 252 ? -14.627 -19.805 29.013 1.000 13.551 249 GLY C C 1
ATOM 7507 O O . GLY C 1 252 ? -14.738 -19.464 30.209 1.000 14.538 249 GLY C O 1
ATOM 7508 N N . SER C 1 253 ? -13.481 -20.202 28.469 1.000 14.275 250 SER C N 1
ATOM 7509 C CA . SER C 1 253 ? -12.194 -19.985 29.145 1.000 14.077 250 SER C CA 1
ATOM 7510 C C . SER C 1 253 ? -11.798 -18.518 28.981 1.000 14.282 250 SER C C 1
ATOM 7511 O O . SER C 1 253 ? -12.454 -17.798 28.194 1.000 15.651 250 SER C O 1
ATOM 7514 N N . VAL C 1 254 ? -10.672 -18.188 29.583 1.000 15.928 251 VAL C N 1
ATOM 7515 C CA . VAL C 1 254 ? -10.100 -16.816 29.470 1.000 16.519 251 VAL C CA 1
ATOM 7516 C C . VAL C 1 254 ? -9.839 -16.531 27.980 1.000 15.854 251 VAL C C 1
ATOM 7517 O O . VAL C 1 254 ? -9.804 -15.345 27.579 1.000 17.722 251 VAL C O 1
ATOM 7521 N N . PHE C 1 255 ? -9.601 -17.531 27.143 1.000 15.186 252 PHE C N 1
ATOM 7522 C CA . PHE C 1 255 ? -9.234 -17.346 25.719 1.000 15.886 252 PHE C CA 1
ATOM 7523 C C . PHE C 1 255 ? -10.397 -16.820 24.870 1.000 17.577 252 PHE C C 1
ATOM 7524 O O . PHE C 1 255 ? -10.171 -16.337 23.746 1.000 21.987 252 PHE C O 1
ATOM 7532 N N . VAL C 1 256 ? -11.613 -16.875 25.389 1.000 17.100 253 VAL C N 1
ATOM 7533 C CA . VAL C 1 256 ? -12.813 -16.259 24.765 1.000 16.354 253 VAL C CA 1
ATOM 7534 C C . VAL C 1 256 ? -13.462 -15.316 25.771 1.000 17.024 253 VAL C C 1
ATOM 7535 O O . VAL C 1 256 ? -14.690 -15.098 25.710 1.000 18.692 253 VAL C O 1
ATOM 7539 N N . GLN C 1 257 ? -12.673 -14.711 26.654 1.000 18.576 254 GLN C N 1
ATOM 7540 C CA . GLN C 1 257 ? -13.166 -13.688 27.607 1.000 19.055 254 GLN C CA 1
ATOM 7541 C C . GLN C 1 257 ? -14.352 -14.260 28.400 1.000 18.125 254 GLN C C 1
ATOM 7542 O O . GLN C 1 257 ? -15.258 -13.510 28.774 1.000 18.610 254 GLN C O 1
ATOM 7548 N N . HIS C 1 258 ? -14.321 -15.571 28.714 1.000 16.923 255 HIS C N 1
ATOM 7549 C CA . HIS C 1 258 ? -15.361 -16.266 29.519 1.000 17.689 255 HIS C CA 1
ATOM 7550 C C . HIS C 1 258 ? -16.736 -16.121 28.877 1.000 17.839 255 HIS C C 1
ATOM 7551 O O . HIS C 1 258 ? -17.726 -16.171 29.622 1.000 19.952 255 HIS C O 1
ATOM 7558 N N . LYS C 1 259 ? -16.796 -15.971 27.572 1.000 15.545 256 LYS C N 1
ATOM 7559 C CA . LYS C 1 259 ? -18.114 -15.872 26.907 1.000 16.905 256 LYS C CA 1
ATOM 7560 C C . LYS C 1 259 ? -18.798 -17.232 26.931 1.000 16.609 256 LYS C C 1
ATOM 7561 O O . LYS C 1 259 ? -18.196 -18.260 26.603 1.000 15.960 256 LYS C O 1
ATOM 7567 N N . PRO C 1 260 ? -20.095 -17.297 27.258 1.000 17.326 257 PRO C N 1
ATOM 7568 C CA . PRO C 1 260 ? -20.867 -18.519 27.113 1.000 17.777 257 PRO C CA 1
ATOM 7569 C C . PRO C 1 260 ? -21.446 -18.648 25.704 1.000 17.517 257 PRO C C 1
ATOM 7570 O O . PRO C 1 260 ? -21.756 -17.629 25.026 1.000 17.071 257 PRO C O 1
ATOM 7574 N N . PHE C 1 261 ? -21.495 -19.881 25.227 1.000 15.312 258 PHE C N 1
ATOM 7575 C CA . PHE C 1 261 ? -21.989 -20.251 23.887 1.000 15.543 258 PHE C CA 1
ATOM 7576 C C . PHE C 1 261 ? -22.993 -21.391 24.015 1.000 16.515 258 PHE C C 1
ATOM 7577 O O . PHE C 1 261 ? -22.924 -22.203 24.964 1.000 15.439 258 PHE C O 1
ATOM 7585 N N . ALA C 1 262 ? -23.898 -21.517 23.038 1.000 15.348 259 ALA C N 1
ATOM 7586 C CA . ALA C 1 262 ? -24.847 -22.647 23.026 1.000 15.093 259 ALA C CA 1
ATOM 7587 C C . ALA C 1 262 ? -25.361 -22.913 21.627 1.000 15.818 259 ALA C C 1
ATOM 7588 O O . ALA C 1 262 ? -25.443 -21.970 20.810 1.000 17.759 259 ALA C O 1
ATOM 7590 N N . VAL C 1 263 ? -25.624 -24.168 21.371 1.000 14.917 260 VAL C N 1
ATOM 7591 C CA . VAL C 1 263 ? -26.482 -24.631 20.248 1.000 17.273 260 VAL C CA 1
ATOM 7592 C C . VAL C 1 263 ? -27.632 -25.428 20.865 1.000 15.711 260 VAL C C 1
ATOM 7593 O O . VAL C 1 263 ? -27.356 -26.434 21.519 1.000 15.789 260 VAL C O 1
ATOM 7597 N N . ALA C 1 264 ? -28.884 -24.985 20.646 1.000 15.234 261 ALA C N 1
ATOM 7598 C CA . ALA C 1 264 ? -30.038 -25.621 21.302 1.000 16.372 261 ALA C CA 1
ATOM 7599 C C . ALA C 1 264 ? -31.190 -25.679 20.287 1.000 16.496 261 ALA C C 1
ATOM 7600 O O . ALA C 1 264 ? -31.350 -24.691 19.512 1.000 15.834 261 ALA C O 1
ATOM 7602 N N . ARG C 1 265 ? -31.892 -26.792 20.306 1.000 17.445 262 ARG C N 1
ATOM 7603 C CA . ARG C 1 265 ? -33.083 -26.989 19.459 1.000 17.724 262 ARG C CA 1
ATOM 7604 C C . ARG C 1 265 ? -34.208 -27.518 20.334 1.000 18.536 262 ARG C C 1
ATOM 7605 O O . ARG C 1 265 ? -33.951 -28.420 21.096 1.000 18.511 262 ARG C O 1
ATOM 7613 N N . LEU C 1 266 ? -35.417 -26.942 20.202 1.000 19.582 263 LEU C N 1
ATOM 7614 C CA . LEU C 1 266 ? -36.627 -27.429 20.931 1.000 17.320 263 LEU C CA 1
ATOM 7615 C C . LEU C 1 266 ? -37.729 -27.718 19.898 1.000 19.685 263 LEU C C 1
ATOM 7616 O O . LEU C 1 266 ? -38.020 -26.828 19.114 1.000 21.391 263 LEU C O 1
ATOM 7621 N N . TYR C 1 267 ? -38.184 -28.952 19.871 1.000 19.655 264 TYR C N 1
ATOM 7622 C CA . TYR C 1 267 ? -39.375 -29.408 19.086 1.000 20.757 264 TYR C CA 1
ATOM 7623 C C . TYR C 1 267 ? -40.555 -29.618 20.032 1.000 22.912 264 TYR C C 1
ATOM 7624 O O . TYR C 1 267 ? -40.347 -30.082 21.163 1.000 22.166 264 TYR C O 1
ATOM 7633 N N . LEU C 1 268 ? -41.767 -29.310 19.531 1.000 23.870 265 LEU C N 1
ATOM 7634 C CA . LEU C 1 268 ? -43.066 -29.584 20.209 1.000 24.680 265 LEU C CA 1
ATOM 7635 C C . LEU C 1 268 ? -43.914 -30.389 19.223 1.000 26.399 265 LEU C C 1
ATOM 7636 O O . LEU C 1 268 ? -44.133 -29.879 18.094 1.000 27.670 265 LEU C O 1
ATOM 7641 N N . ASP C 1 269 ? -44.196 -31.639 19.579 1.000 30.408 266 ASP C N 1
ATOM 7642 C CA . ASP C 1 269 ? -44.936 -32.632 18.760 1.000 36.724 266 ASP C CA 1
ATOM 7643 C C . ASP C 1 269 ? -44.323 -32.677 17.366 1.000 35.733 266 ASP C C 1
ATOM 7644 O O . ASP C 1 269 ? -45.111 -32.658 16.398 1.000 35.812 266 ASP C O 1
ATOM 7649 N N . GLY C 1 270 ? -42.993 -32.733 17.278 1.000 31.121 267 GLY C N 1
ATOM 7650 C CA . GLY C 1 270 ? -42.274 -32.942 16.006 1.000 31.071 267 GLY C CA 1
ATOM 7651 C C . GLY C 1 270 ? -42.044 -31.670 15.200 1.000 29.069 267 GLY C C 1
ATOM 7652 O O . GLY C 1 270 ? -41.367 -31.791 14.183 1.000 34.851 267 GLY C O 1
ATOM 7653 N N . SER C 1 271 ? -42.584 -30.516 15.606 1.000 30.043 268 SER C N 1
ATOM 7654 C CA . SER C 1 271 ? -42.394 -29.208 14.918 1.000 32.778 268 SER C CA 1
ATOM 7655 C C . SER C 1 271 ? -41.316 -28.390 15.668 1.000 27.534 268 SER C C 1
ATOM 7656 O O . SER C 1 271 ? -41.397 -28.259 16.909 1.000 24.822 268 SER C O 1
ATOM 7659 N N . LEU C 1 272 ? -40.351 -27.825 14.955 1.000 25.203 269 LEU C N 1
ATOM 7660 C CA . LEU C 1 272 ? -39.292 -27.026 15.619 1.000 24.318 269 LEU C CA 1
ATOM 7661 C C . LEU C 1 272 ? -39.931 -25.743 16.134 1.000 27.128 269 LEU C C 1
ATOM 7662 O O . LEU C 1 272 ? -40.498 -25.006 15.280 1.000 29.267 269 LEU C O 1
ATOM 7667 N N . VAL C 1 273 ? -39.840 -25.430 17.437 1.000 21.866 270 VAL C N 1
ATOM 7668 C CA . VAL C 1 273 ? -40.449 -24.197 18.017 1.000 22.040 270 VAL C CA 1
ATOM 7669 C C . VAL C 1 273 ? -39.402 -23.206 18.516 1.000 22.654 270 VAL C C 1
ATOM 7670 O O . VAL C 1 273 ? -39.691 -22.003 18.659 1.000 24.999 270 VAL C O 1
ATOM 7674 N N . SER C 1 274 ? -38.158 -23.649 18.722 1.000 23.933 271 SER C N 1
ATOM 7675 C CA . SER C 1 274 ? -37.079 -22.756 19.167 1.000 21.968 271 SER C CA 1
ATOM 7676 C C . SER C 1 274 ? -35.762 -23.291 18.625 1.000 20.989 271 SER C C 1
ATOM 7677 O O . SER C 1 274 ? -35.481 -24.499 18.768 1.000 20.231 271 SER C O 1
ATOM 7680 N N . ALA C 1 275 ? -35.026 -22.401 17.961 1.000 22.640 272 ALA C N 1
ATOM 7681 C CA . ALA C 1 275 ? -33.650 -22.662 17.508 1.000 21.717 272 ALA C CA 1
ATOM 7682 C C . ALA C 1 275 ? -32.803 -21.530 18.063 1.000 21.105 272 ALA C C 1
ATOM 7683 O O . ALA C 1 275 ? -33.072 -20.338 17.767 1.000 24.413 272 ALA C O 1
ATOM 7685 N N . ALA C 1 276 ? -31.827 -21.866 18.910 1.000 19.341 273 ALA C N 1
ATOM 7686 C CA . ALA C 1 276 ? -30.978 -20.870 19.573 1.000 18.428 273 ALA C CA 1
ATOM 7687 C C . ALA C 1 276 ? -29.513 -21.212 19.297 1.000 18.065 273 ALA C C 1
ATOM 7688 O O . ALA C 1 276 ? -29.122 -22.376 19.422 1.000 18.928 273 ALA C O 1
ATOM 7690 N N . ASN C 1 277 ? -28.764 -20.183 18.930 1.000 18.819 274 ASN C N 1
ATOM 7691 C CA . ASN C 1 277 ? -27.293 -20.241 18.827 1.000 18.277 274 ASN C CA 1
ATOM 7692 C C . ASN C 1 277 ? -26.660 -19.171 19.681 1.000 19.653 274 ASN C C 1
ATOM 7693 O O . ASN C 1 277 ? -25.538 -18.722 19.373 1.000 20.108 274 ASN C O 1
ATOM 7698 N N . THR C 1 278 ? -27.358 -18.676 20.690 1.000 20.164 275 THR C N 1
ATOM 7699 C CA . THR C 1 278 ? -26.798 -17.643 21.567 1.000 23.632 275 THR C CA 1
ATOM 7700 C C . THR C 1 278 ? -27.342 -17.802 22.977 1.000 22.642 275 THR C C 1
ATOM 7701 O O . THR C 1 278 ? -28.419 -18.414 23.154 1.000 21.148 275 THR C O 1
ATOM 7705 N N . VAL C 1 279 ? -26.565 -17.313 23.935 1.000 23.339 276 VAL C N 1
ATOM 7706 C CA . VAL C 1 279 ? -26.896 -17.369 25.385 1.000 24.900 276 VAL C CA 1
ATOM 7707 C C . VAL C 1 279 ? -27.351 -15.981 25.816 1.000 34.008 276 VAL C C 1
ATOM 7708 O O . VAL C 1 279 ? -26.671 -14.990 25.396 1.000 35.750 276 VAL C O 1
ATOM 7712 N N . VAL C 1 280 ? -28.415 -15.939 26.628 1.000 31.374 277 VAL C N 1
ATOM 7713 C CA . VAL C 1 280 ? -29.104 -14.711 27.134 1.000 40.559 277 VAL C CA 1
ATOM 7714 C C . VAL C 1 280 ? -28.139 -14.038 28.103 1.000 45.246 277 VAL C C 1
ATOM 7715 O O . VAL C 1 280 ? -27.846 -14.684 29.128 1.000 50.802 277 VAL C O 1
ATOM 7719 N N . GLY C 1 281 ? -27.720 -12.793 27.816 1.000 52.112 278 GLY C N 1
ATOM 7720 C CA . GLY C 1 281 ? -26.785 -11.996 28.639 1.000 54.348 278 GLY C CA 1
ATOM 7721 C C . GLY C 1 281 ? -27.107 -12.091 30.120 1.000 60.104 278 GLY C C 1
ATOM 7722 O O . GLY C 1 281 ? -27.850 -11.214 30.591 1.000 70.648 278 GLY C O 1
ATOM 7723 N N . VAL C 1 291 ? -28.959 -12.295 17.111 1.000 68.431 288 VAL C N 1
ATOM 7724 C CA . VAL C 1 291 ? -29.986 -11.637 16.244 1.000 68.431 288 VAL C CA 1
ATOM 7725 C C . VAL C 1 291 ? -30.787 -12.719 15.490 1.000 63.636 288 VAL C C 1
ATOM 7726 O O . VAL C 1 291 ? -32.025 -12.647 15.544 1.000 70.607 288 VAL C O 1
ATOM 7730 N N . LYS C 1 292 ? -30.131 -13.698 14.850 1.000 60.459 289 LYS C N 1
ATOM 7731 C CA . LYS C 1 292 ? -30.784 -14.877 14.198 1.000 60.140 289 LYS C CA 1
ATOM 7732 C C . LYS C 1 292 ? -31.250 -15.898 15.254 1.000 53.459 289 LYS C C 1
ATOM 7733 O O . LYS C 1 292 ? -30.379 -16.564 15.862 1.000 48.300 289 LYS C O 1
ATOM 7739 N N . GLY C 1 293 ? -32.566 -16.061 15.434 1.000 39.415 290 GLY C N 1
ATOM 7740 C CA . GLY C 1 293 ? -33.162 -17.127 16.261 1.000 35.350 290 GLY C CA 1
ATOM 7741 C C . GLY C 1 293 ? -33.315 -16.735 17.722 1.000 32.142 290 GLY C C 1
ATOM 7742 O O . GLY C 1 293 ? -33.247 -15.545 18.083 1.000 35.407 290 GLY C O 1
ATOM 7743 N N . ASP C 1 294 ? -33.531 -17.724 18.568 1.000 28.705 291 ASP C N 1
ATOM 7744 C CA . ASP C 1 294 ? -33.896 -17.486 19.975 1.000 26.846 291 ASP C CA 1
ATOM 7745 C C . ASP C 1 294 ? -32.610 -17.518 20.814 1.000 22.705 291 ASP C C 1
ATOM 7746 O O . ASP C 1 294 ? -31.504 -17.597 20.246 1.000 24.054 291 ASP C O 1
ATOM 7751 N N . ALA C 1 295 ? -32.755 -17.412 22.120 1.000 22.371 292 ALA C N 1
ATOM 7752 C CA . ALA C 1 295 ? -31.592 -17.421 23.045 1.000 22.176 292 ALA C CA 1
ATOM 7753 C C . ALA C 1 295 ? -31.895 -18.420 24.144 1.000 23.350 292 ALA C C 1
ATOM 7754 O O . ALA C 1 295 ? -33.067 -18.725 24.377 1.000 23.826 292 ALA C O 1
ATOM 7756 N N . VAL C 1 296 ? -30.869 -18.952 24.778 1.000 20.121 293 VAL C N 1
ATOM 7757 C CA . VAL C 1 296 ? -31.092 -19.872 25.924 1.000 21.862 293 VAL C CA 1
ATOM 7758 C C . VAL C 1 296 ? -30.367 -19.296 27.132 1.000 20.148 293 VAL C C 1
ATOM 7759 O O . VAL C 1 296 ? -29.391 -18.554 27.009 1.000 21.752 293 VAL C O 1
ATOM 7763 N N . ARG C 1 297 ? -30.944 -19.561 28.284 1.000 20.187 294 ARG C N 1
ATOM 7764 C CA . ARG C 1 297 ? -30.297 -19.369 29.596 1.000 19.944 294 ARG C CA 1
ATOM 7765 C C . ARG C 1 297 ? -30.157 -20.741 30.237 1.000 20.416 294 ARG C C 1
ATOM 7766 O O . ARG C 1 297 ? -31.075 -21.554 30.201 1.000 20.076 294 ARG C O 1
ATOM 7774 N N . LEU C 1 298 ? -29.012 -21.021 30.834 1.000 17.142 295 LEU C N 1
ATOM 7775 C CA . LEU C 1 298 ? -28.779 -22.326 31.477 1.000 15.898 295 LEU C CA 1
ATOM 7776 C C . LEU C 1 298 ? -28.092 -22.043 32.812 1.000 16.567 295 LEU C C 1
ATOM 7777 O O . LEU C 1 298 ? -26.996 -21.477 32.859 1.000 19.778 295 LEU C O 1
ATOM 7782 N N . THR C 1 299 ? -28.765 -22.338 33.917 1.000 18.273 296 THR C N 1
ATOM 7783 C CA . THR C 1 299 ? -28.324 -21.950 35.272 1.000 18.527 296 THR C CA 1
ATOM 7784 C C . THR C 1 299 ? -28.099 -23.231 36.062 1.000 17.202 296 THR C C 1
ATOM 7785 O O . THR C 1 299 ? -28.978 -24.127 36.060 1.000 17.425 296 THR C O 1
ATOM 7789 N N . LYS C 1 300 ? -26.989 -23.333 36.799 1.000 17.557 297 LYS C N 1
ATOM 7790 C CA . LYS C 1 300 ? -26.762 -24.521 37.652 1.000 17.072 297 LYS C CA 1
ATOM 7791 C C . LYS C 1 300 ? -27.656 -24.456 38.886 1.000 16.365 297 LYS C C 1
ATOM 7792 O O . LYS C 1 300 ? -27.888 -23.343 39.412 1.000 18.589 297 LYS C O 1
ATOM 7798 N N . VAL C 1 301 ? -28.145 -25.611 39.305 1.000 15.893 298 VAL C N 1
ATOM 7799 C CA . VAL C 1 301 ? -28.907 -25.783 40.571 1.000 17.115 298 VAL C CA 1
ATOM 7800 C C . VAL C 1 301 ? -27.971 -26.392 41.633 1.000 16.465 298 VAL C C 1
ATOM 7801 O O . VAL C 1 301 ? -27.274 -27.354 41.366 1.000 16.428 298 VAL C O 1
ATOM 7805 N N . GLN C 1 302 ? -27.909 -25.777 42.800 1.000 20.637 299 GLN C N 1
ATOM 7806 C CA . GLN C 1 302 ? -27.017 -26.275 43.874 1.000 21.864 299 GLN C CA 1
ATOM 7807 C C . GLN C 1 302 ? -27.822 -27.121 44.850 1.000 21.565 299 GLN C C 1
ATOM 7808 O O . GLN C 1 302 ? -29.026 -27.020 44.949 1.000 19.827 299 GLN C O 1
ATOM 7814 N N . PRO C 1 303 ? -27.179 -28.028 45.592 1.000 22.302 300 PRO C N 1
ATOM 7815 C CA . PRO C 1 303 ? -27.944 -28.914 46.477 1.000 22.999 300 PRO C CA 1
ATOM 7816 C C . PRO C 1 303 ? -28.595 -28.194 47.655 1.000 18.551 300 PRO C C 1
ATOM 7817 O O . PRO C 1 303 ? -29.431 -28.815 48.288 1.000 19.640 300 PRO C O 1
ATOM 7821 N N . ASP C 1 304 ? -28.273 -26.925 47.905 1.000 19.195 301 ASP C N 1
ATOM 7822 C CA . ASP C 1 304 ? -28.979 -26.153 48.965 1.000 21.211 301 ASP C CA 1
ATOM 7823 C C . ASP C 1 304 ? -30.294 -25.602 48.429 1.000 23.347 301 ASP C C 1
ATOM 7824 O O . ASP C 1 304 ? -31.025 -24.972 49.174 1.000 28.108 301 ASP C O 1
ATOM 7829 N N . GLU C 1 305 ? -30.565 -25.778 47.144 1.000 20.678 302 GLU C N 1
ATOM 7830 C CA . GLU C 1 305 ? -31.755 -25.187 46.472 1.000 25.775 302 GLU C CA 1
ATOM 7831 C C . GLU C 1 305 ? -32.790 -26.282 46.173 1.000 29.223 302 GLU C C 1
ATOM 7832 O O . GLU C 1 305 ? -33.996 -25.975 46.106 1.000 29.000 302 GLU C O 1
ATOM 7838 N N . LYS C 1 306 ? -32.385 -27.520 45.952 1.000 25.740 303 LYS C N 1
ATOM 7839 C CA . LYS C 1 306 ? -33.363 -28.548 45.506 1.000 28.982 303 LYS C CA 1
ATOM 7840 C C . LYS C 1 306 ? -32.970 -29.877 46.114 1.000 27.621 303 LYS C C 1
ATOM 7841 O O . LYS C 1 306 ? -31.758 -30.188 46.152 1.000 25.722 303 LYS C O 1
ATOM 7847 N N . SER C 1 307 ? -33.957 -30.606 46.632 1.000 26.682 304 SER C N 1
ATOM 7848 C CA . SER C 1 307 ? -33.724 -31.867 47.379 1.000 27.016 304 SER C CA 1
ATOM 7849 C C . SER C 1 307 ? -33.374 -32.988 46.413 1.000 29.146 304 SER C C 1
ATOM 7850 O O . SER C 1 307 ? -32.761 -33.959 46.855 1.000 34.466 304 SER C O 1
ATOM 7853 N N . GLN C 1 308 ? -33.767 -32.861 45.146 1.000 26.882 305 GLN C N 1
ATOM 7854 C CA . GLN C 1 308 ? -33.609 -33.969 44.181 1.000 30.008 305 GLN C CA 1
ATOM 7855 C C . GLN C 1 308 ? -32.340 -33.670 43.397 1.000 25.984 305 GLN C C 1
ATOM 7856 O O . GLN C 1 308 ? -31.992 -32.474 43.324 1.000 32.329 305 GLN C O 1
ATOM 7862 N N . GLY C 1 309 ? -31.563 -34.696 43.114 1.000 24.542 306 GLY C N 1
ATOM 7863 C CA . GLY C 1 309 ? -30.444 -34.641 42.173 1.000 21.615 306 GLY C CA 1
ATOM 7864 C C . GLY C 1 309 ? -29.126 -35.059 42.808 1.000 19.360 306 GLY C C 1
ATOM 7865 O O . GLY C 1 309 ? -28.830 -34.593 43.911 1.000 19.055 306 GLY C O 1
ATOM 7866 N N . LEU C 1 310 ? -28.379 -35.908 42.115 1.000 16.535 307 LEU C N 1
ATOM 7867 C CA . LEU C 1 310 ? -26.978 -36.220 42.436 1.000 16.205 307 LEU C CA 1
ATOM 7868 C C . LEU C 1 310 ? -26.071 -35.062 42.001 1.000 16.387 307 LEU C C 1
ATOM 7869 O O . LEU C 1 310 ? -26.361 -34.377 40.974 1.000 16.948 307 LEU C O 1
ATOM 7874 N N . SER C 1 311 ? -24.929 -34.973 42.679 1.000 16.458 308 SER C N 1
ATOM 7875 C CA . SER C 1 311 ? -23.788 -34.190 42.168 1.000 15.459 308 SER C CA 1
ATOM 7876 C C . SER C 1 311 ? -22.720 -35.154 41.642 1.000 14.669 308 SER C C 1
ATOM 7877 O O . SER C 1 311 ? -22.637 -36.307 41.974 1.000 15.820 308 SER C O 1
ATOM 7880 N N . GLY C 1 312 ? -21.850 -34.628 40.781 1.000 14.249 309 GLY C N 1
ATOM 7881 C CA . GLY C 1 312 ? -20.648 -35.299 40.311 1.000 14.414 309 GLY C CA 1
ATOM 7882 C C . GLY C 1 312 ? -19.588 -35.347 41.395 1.000 14.609 309 GLY C C 1
ATOM 7883 O O . GLY C 1 312 ? -19.794 -34.780 42.488 1.000 16.904 309 GLY C O 1
ATOM 7884 N N . LYS C 1 313 ? -18.537 -36.080 41.114 1.000 15.530 310 LYS C N 1
ATOM 7885 C CA . LYS C 1 313 ? -17.482 -36.412 42.095 1.000 17.777 310 LYS C CA 1
ATOM 7886 C C . LYS C 1 313 ? -16.336 -35.398 42.084 1.000 17.463 310 LYS C C 1
ATOM 7887 O O . LYS C 1 313 ? -15.323 -35.673 42.765 1.000 19.293 310 LYS C O 1
ATOM 7893 N N . PHE C 1 314 ? -16.460 -34.282 41.374 1.000 15.954 311 PHE C N 1
ATOM 7894 C CA . PHE C 1 314 ? -15.350 -33.316 41.194 1.000 15.806 311 PHE C CA 1
ATOM 7895 C C . PHE C 1 314 ? -15.730 -31.971 41.801 1.000 15.717 311 PHE C C 1
ATOM 7896 O O . PHE C 1 314 ? -16.605 -31.878 42.712 1.000 18.576 311 PHE C O 1
ATOM 7904 N N . ARG C 1 315 ? -15.059 -30.898 41.395 1.000 15.321 312 ARG C N 1
ATOM 7905 C CA . ARG C 1 315 ? -15.301 -29.608 42.056 1.000 15.136 312 ARG C CA 1
ATOM 7906 C C . ARG C 1 315 ? -16.683 -29.033 41.743 1.000 16.433 312 ARG C C 1
ATOM 7907 O O . ARG C 1 315 ? -17.097 -28.117 42.481 1.000 17.101 312 ARG C O 1
ATOM 7915 N N . ASP C 1 316 ? -17.360 -29.519 40.681 1.000 15.347 313 ASP C N 1
ATOM 7916 C CA . ASP C 1 316 ? -18.670 -28.964 40.291 1.000 15.832 313 ASP C CA 1
ATOM 7917 C C . ASP C 1 316 ? -19.725 -29.679 41.143 1.000 14.794 313 ASP C C 1
ATOM 7918 O O . ASP C 1 316 ? -19.960 -30.858 40.898 1.000 17.094 313 ASP C O 1
ATOM 7923 N N . GLY C 1 317 ? -20.321 -28.966 42.080 1.000 15.763 314 GLY C N 1
ATOM 7924 C CA . GLY C 1 317 ? -21.268 -29.563 43.033 1.000 16.870 314 GLY C CA 1
ATOM 7925 C C . GLY C 1 317 ? -22.708 -29.515 42.573 1.000 17.716 314 GLY C C 1
ATOM 7926 O O . GLY C 1 317 ? -23.572 -29.850 43.374 1.000 16.943 314 GLY C O 1
ATOM 7927 N N . ASN C 1 318 ? -22.981 -29.129 41.319 1.000 15.397 315 ASN C N 1
ATOM 7928 C CA . ASN C 1 318 ? -24.393 -28.927 40.907 1.000 14.911 315 ASN C CA 1
ATOM 7929 C C . ASN C 1 318 ? -25.134 -30.269 40.958 1.000 13.692 315 ASN C C 1
ATOM 7930 O O . ASN C 1 318 ? -24.563 -31.325 40.694 1.000 13.704 315 ASN C O 1
ATOM 7935 N N . VAL C 1 319 ? -26.451 -30.152 41.207 1.000 14.473 316 VAL C N 1
ATOM 7936 C CA . VAL C 1 319 ? -27.370 -31.325 41.198 1.000 14.589 316 VAL C CA 1
ATOM 7937 C C . VAL C 1 319 ? -28.333 -31.225 40.011 1.000 16.558 316 VAL C C 1
ATOM 7938 O O . VAL C 1 319 ? -29.279 -32.008 39.951 1.000 17.954 316 VAL C O 1
ATOM 7942 N N . GLY C 1 320 ? -28.117 -30.268 39.135 1.000 15.549 317 GLY C N 1
ATOM 7943 C CA . GLY C 1 320 ? -28.903 -30.167 37.907 1.000 17.602 317 GLY C CA 1
ATOM 7944 C C . GLY C 1 320 ? -28.845 -28.761 37.379 1.000 17.682 317 GLY C C 1
ATOM 7945 O O . GLY C 1 320 ? -27.930 -27.984 37.750 1.000 15.746 317 GLY C O 1
ATOM 7946 N N . TYR C 1 321 ? -29.795 -28.398 36.513 1.000 15.846 318 TYR C N 1
ATOM 7947 C CA . TYR C 1 321 ? -29.786 -27.118 35.780 1.000 14.802 318 TYR C CA 1
ATOM 7948 C C . TYR C 1 321 ? -31.220 -26.623 35.565 1.000 16.045 318 TYR C C 1
ATOM 7949 O O . TYR C 1 321 ? -32.126 -27.464 35.600 1.000 17.288 318 TYR C O 1
ATOM 7958 N N . VAL C 1 322 ? -31.381 -25.320 35.400 1.000 16.096 319 VAL C N 1
ATOM 7959 C CA . VAL C 1 322 ? -32.614 -24.727 34.838 1.000 16.743 319 VAL C CA 1
ATOM 7960 C C . VAL C 1 322 ? -32.271 -24.260 33.414 1.000 17.849 319 VAL C C 1
ATOM 7961 O O . VAL C 1 322 ? -31.343 -23.431 33.275 1.000 17.351 319 VAL C O 1
ATOM 7965 N N . LEU C 1 323 ? -32.996 -24.753 32.419 1.000 18.925 320 LEU C N 1
ATOM 7966 C CA . LEU C 1 323 ? -32.789 -24.426 30.985 1.000 19.176 320 LEU C CA 1
ATOM 7967 C C . LEU C 1 323 ? -33.960 -23.606 30.459 1.000 20.549 320 LEU C C 1
ATOM 7968 O O . LEU C 1 323 ? -35.135 -24.062 30.602 1.000 19.228 320 LEU C O 1
ATOM 7973 N N . GLU C 1 324 ? -33.696 -22.395 30.002 1.000 20.383 321 GLU C N 1
ATOM 7974 C CA . GLU C 1 324 ? -34.814 -21.538 29.513 1.000 22.616 321 GLU C CA 1
ATOM 7975 C C . GLU C 1 324 ? -34.563 -21.297 28.034 1.000 24.736 321 GLU C C 1
ATOM 7976 O O . GLU C 1 324 ? -33.424 -20.938 27.695 1.000 23.148 321 GLU C O 1
ATOM 7982 N N . PHE C 1 325 ? -35.584 -21.469 27.194 1.000 23.503 322 PHE C N 1
ATOM 7983 C CA . PHE C 1 325 ? -35.533 -21.042 25.765 1.000 22.803 322 PHE C CA 1
ATOM 7984 C C . PHE C 1 325 ? -36.332 -19.753 25.675 1.000 25.737 322 PHE C C 1
ATOM 7985 O O . PHE C 1 325 ? -37.521 -19.815 26.013 1.000 27.099 322 PHE C O 1
ATOM 7993 N N . ALA C 1 326 ? -35.694 -18.621 25.366 1.000 27.412 323 ALA C N 1
ATOM 7994 C CA . ALA C 1 326 ? -36.340 -17.293 25.375 1.000 30.270 323 ALA C CA 1
ATOM 7995 C C . ALA C 1 326 ? -36.634 -16.926 23.928 1.000 34.948 323 ALA C C 1
ATOM 7996 O O . ALA C 1 326 ? -35.676 -16.907 23.140 1.000 32.883 323 ALA C O 1
ATOM 7998 N N . LYS C 1 327 ? -37.914 -16.788 23.566 1.000 41.137 324 LYS C N 1
ATOM 7999 C CA . LYS C 1 327 ? -38.389 -16.479 22.188 1.000 44.956 324 LYS C CA 1
ATOM 8000 C C . LYS C 1 327 ? -38.023 -15.038 21.830 1.000 47.783 324 LYS C C 1
ATOM 8001 O O . LYS C 1 327 ? -38.399 -14.137 22.609 1.000 45.344 324 LYS C O 1
ATOM 8007 N N . LYS C 1 328 ? -37.353 -14.823 20.690 1.000 48.660 325 LYS C N 1
ATOM 8008 C CA . LYS C 1 328 ? -36.920 -13.478 20.211 1.000 52.892 325 LYS C CA 1
ATOM 8009 C C . LYS C 1 328 ? -38.079 -12.469 20.351 1.000 59.695 325 LYS C C 1
ATOM 8010 O O . LYS C 1 328 ? -37.868 -11.396 20.970 1.000 56.602 325 LYS C O 1
ATOM 8016 N N . ASP C 1 329 ? -39.268 -12.805 19.833 1.000 65.836 326 ASP C N 1
ATOM 8017 C CA . ASP C 1 329 ? -40.449 -11.895 19.796 1.000 74.258 326 ASP C CA 1
ATOM 8018 C C . ASP C 1 329 ? -41.230 -11.981 21.110 1.000 76.272 326 ASP C C 1
ATOM 8019 O O . ASP C 1 329 ? -41.384 -10.929 21.752 1.000 81.928 326 ASP C O 1
ATOM 8024 N N . SER C 1 330 ? -41.704 -13.182 21.475 1.000 77.028 327 SER C N 1
ATOM 8025 C CA . SER C 1 330 ? -42.639 -13.449 22.605 1.000 76.748 327 SER C CA 1
ATOM 8026 C C . SER C 1 330 ? -42.024 -12.987 23.929 1.000 78.497 327 SER C C 1
ATOM 8027 O O . SER C 1 330 ? -40.932 -12.378 23.900 1.000 77.604 327 SER C O 1
ATOM 8030 N N . GLU C 1 331 ? -42.709 -13.276 25.042 1.000 80.560 328 GLU C N 1
ATOM 8031 C CA . GLU C 1 331 ? -42.413 -12.701 26.381 1.000 83.436 328 GLU C CA 1
ATOM 8032 C C . GLU C 1 331 ? -42.150 -13.797 27.429 1.000 79.503 328 GLU C C 1
ATOM 8033 O O . GLU C 1 331 ? -41.689 -13.417 28.522 1.000 78.407 328 GLU C O 1
ATOM 8039 N N . HIS C 1 332 ? -42.393 -15.086 27.135 1.000 74.132 329 HIS C N 1
ATOM 8040 C CA . HIS C 1 332 ? -42.398 -16.169 28.165 1.000 74.596 329 HIS C CA 1
ATOM 8041 C C . HIS C 1 332 ? -41.503 -17.372 27.796 1.000 61.074 329 HIS C C 1
ATOM 8042 O O . HIS C 1 332 ? -40.660 -17.728 28.652 1.000 63.931 329 HIS C O 1
ATOM 8049 N N . GLY C 1 333 ? -41.676 -17.998 26.621 1.000 43.456 330 GLY C N 1
ATOM 8050 C CA . GLY C 1 333 ? -40.784 -19.078 26.141 1.000 37.795 330 GLY C CA 1
ATOM 8051 C C . GLY C 1 333 ? -40.973 -20.384 26.889 1.000 31.605 330 GLY C C 1
ATOM 8052 O O . GLY C 1 333 ? -42.133 -20.721 27.236 1.000 34.060 330 GLY C O 1
ATOM 8053 N N . TRP C 1 334 ? -39.901 -21.166 27.088 1.000 23.520 331 TRP C N 1
ATOM 8054 C CA . TRP C 1 334 ? -40.008 -22.523 27.658 1.000 20.802 331 TRP C CA 1
ATOM 8055 C C . TRP C 1 334 ? -38.916 -22.720 28.707 1.000 24.110 331 TRP C C 1
ATOM 8056 O O . TRP C 1 334 ? -37.818 -22.206 28.499 1.000 26.714 331 TRP C O 1
ATOM 8067 N N . THR C 1 335 ? -39.249 -23.364 29.815 1.000 21.815 332 THR C N 1
ATOM 8068 C CA . THR C 1 335 ? -38.335 -23.510 30.971 1.000 19.905 332 THR C CA 1
ATOM 8069 C C . THR C 1 335 ? -38.381 -24.960 31.386 1.000 20.597 332 THR C C 1
ATOM 8070 O O . THR C 1 335 ? -39.490 -25.499 31.574 1.000 21.804 332 THR C O 1
ATOM 8074 N N . PHE C 1 336 ? -37.210 -25.594 31.542 1.000 19.305 333 PHE C N 1
ATOM 8075 C CA . PHE C 1 336 ? -37.112 -27.002 31.961 1.000 18.719 333 PHE C CA 1
ATOM 8076 C C . PHE C 1 336 ? -36.191 -27.125 33.186 1.000 18.983 333 PHE C C 1
ATOM 8077 O O . PHE C 1 336 ? -35.137 -26.523 33.256 1.000 21.597 333 PHE C O 1
ATOM 8085 N N . GLN C 1 337 ? -36.651 -27.872 34.173 1.000 19.044 334 GLN C N 1
ATOM 8086 C CA . GLN C 1 337 ? -35.894 -28.152 35.411 1.000 18.633 334 GLN C CA 1
ATOM 8087 C C . GLN C 1 337 ? -35.218 -29.491 35.183 1.000 18.374 334 GLN C C 1
ATOM 8088 O O . GLN C 1 337 ? -35.889 -30.516 34.982 1.000 19.315 334 GLN C O 1
ATOM 8094 N N . ILE C 1 338 ? -33.880 -29.540 35.271 1.000 16.892 335 ILE C N 1
ATOM 8095 C CA . ILE C 1 338 ? -33.108 -30.771 35.021 1.000 16.025 335 ILE C CA 1
ATOM 8096 C C . ILE C 1 338 ? -32.445 -31.234 36.321 1.000 18.036 335 ILE C C 1
ATOM 8097 O O . ILE C 1 338 ? -31.840 -30.398 36.983 1.000 18.331 335 ILE C O 1
ATOM 8102 N N . SER C 1 339 ? -32.627 -32.482 36.688 1.000 18.697 336 SER C N 1
ATOM 8103 C CA . SER C 1 339 ? -32.122 -33.075 37.938 1.000 18.523 336 SER C CA 1
ATOM 8104 C C . SER C 1 339 ? -31.290 -34.307 37.611 1.000 17.418 336 SER C C 1
ATOM 8105 O O . SER C 1 339 ? -31.719 -35.174 36.834 1.000 17.715 336 SER C O 1
ATOM 8108 N N . HIS C 1 340 ? -30.059 -34.417 38.110 1.000 15.547 337 HIS C N 1
ATOM 8109 C CA . HIS C 1 340 ? -29.195 -35.565 37.817 1.000 16.348 337 HIS C CA 1
ATOM 8110 C C . HIS C 1 340 ? -29.688 -36.815 38.572 1.000 18.709 337 HIS C C 1
ATOM 8111 O O . HIS C 1 340 ? -29.650 -36.828 39.812 1.000 18.947 337 HIS C O 1
ATOM 8118 N N . LYS C 1 341 ? -30.232 -37.793 37.857 1.000 19.177 338 LYS C N 1
ATOM 8119 C CA . LYS C 1 341 ? -30.955 -38.938 38.494 1.000 21.520 338 LYS C CA 1
ATOM 8120 C C . LYS C 1 341 ? -30.020 -40.123 38.618 1.000 18.464 338 LYS C C 1
ATOM 8121 O O . LYS C 1 341 ? -30.052 -40.814 39.684 1.000 22.781 338 LYS C O 1
ATOM 8127 N N . ARG C 1 342 ? -29.218 -40.439 37.612 1.000 19.369 339 ARG C N 1
ATOM 8128 C CA . ARG C 1 342 ? -28.399 -41.670 37.607 1.000 19.159 339 ARG C CA 1
ATOM 8129 C C . ARG C 1 342 ? -27.032 -41.427 36.990 1.000 22.830 339 ARG C C 1
ATOM 8130 O O . ARG C 1 342 ? -26.991 -40.853 35.903 1.000 23.700 339 ARG C O 1
ATOM 8138 N N . ALA C 1 343 ? -25.953 -41.902 37.634 1.000 19.567 340 ALA C N 1
ATOM 8139 C CA . ALA C 1 343 ? -24.579 -41.680 37.152 1.000 20.690 340 ALA C CA 1
ATOM 8140 C C . ALA C 1 343 ? -24.320 -42.697 36.053 1.000 20.024 340 ALA C C 1
ATOM 8141 O O . ALA C 1 343 ? -24.643 -43.894 36.234 1.000 23.487 340 ALA C O 1
ATOM 8143 N N . VAL C 1 344 ? -23.747 -42.271 34.952 1.000 19.597 341 VAL C N 1
ATOM 8144 C CA . VAL C 1 344 ? -23.376 -43.169 33.832 1.000 20.836 341 VAL C CA 1
ATOM 8145 C C . VAL C 1 344 ? -21.858 -43.311 33.782 1.000 23.941 341 VAL C C 1
ATOM 8146 O O . VAL C 1 344 ? -21.368 -44.422 33.553 1.000 28.986 341 VAL C O 1
ATOM 8150 N N . TRP C 1 345 ? -21.113 -42.209 33.794 1.000 19.953 342 TRP C N 1
ATOM 8151 C CA . TRP C 1 345 ? -19.627 -42.267 33.788 1.000 20.627 342 TRP C CA 1
ATOM 8152 C C . TRP C 1 345 ? -19.110 -41.134 34.676 1.000 17.918 342 TRP C C 1
ATOM 8153 O O . TRP C 1 345 ? -19.820 -40.156 34.922 1.000 16.461 342 TRP C O 1
ATOM 8164 N N . SER C 1 346 ? -17.891 -41.316 35.126 1.000 20.242 343 SER C N 1
ATOM 8165 C CA . SER C 1 346 ? -17.185 -40.330 35.954 1.000 18.822 343 SER C CA 1
ATOM 8166 C C . SER C 1 346 ? -15.693 -40.463 35.688 1.000 19.941 343 SER C C 1
ATOM 8167 O O . SER C 1 346 ? -15.151 -41.560 35.866 1.000 23.196 343 SER C O 1
ATOM 8170 N N . GLU C 1 347 ? -14.998 -39.418 35.242 1.000 17.460 344 GLU C N 1
ATOM 8171 C CA . GLU C 1 347 ? -13.555 -39.550 34.991 1.000 17.912 344 GLU C CA 1
ATOM 8172 C C . GLU C 1 347 ? -12.854 -38.225 35.270 1.000 19.103 344 GLU C C 1
ATOM 8173 O O . GLU C 1 347 ? -13.389 -37.190 34.904 1.000 17.197 344 GLU C O 1
ATOM 8179 N N . PRO C 1 348 ? -11.679 -38.201 35.922 1.000 18.223 345 PRO C N 1
ATOM 8180 C CA . PRO C 1 348 ? -10.996 -36.936 36.193 1.000 18.711 345 PRO C CA 1
ATOM 8181 C C . PRO C 1 348 ? -10.380 -36.357 34.917 1.000 17.901 345 PRO C C 1
ATOM 8182 O O . PRO C 1 348 ? -10.018 -37.089 33.976 1.000 18.200 345 PRO C O 1
ATOM 8186 N N . THR C 1 349 ? -10.225 -35.033 34.932 1.000 16.984 346 THR C N 1
ATOM 8187 C CA . THR C 1 349 ? -9.574 -34.242 33.863 1.000 17.045 346 THR C CA 1
ATOM 8188 C C . THR C 1 349 ? -8.455 -33.412 34.444 1.000 18.261 346 THR C C 1
ATOM 8189 O O . THR C 1 349 ? -7.950 -32.495 33.751 1.000 18.037 346 THR C O 1
ATOM 8193 N N . SER C 1 350 ? -8.124 -33.661 35.693 1.000 18.038 347 SER C N 1
ATOM 8194 C CA . SER C 1 350 ? -6.967 -33.033 36.375 1.000 18.589 347 SER C CA 1
ATOM 8195 C C . SER C 1 350 ? -6.496 -33.957 37.488 1.000 20.196 347 SER C C 1
ATOM 8196 O O . SER C 1 350 ? -7.230 -34.856 37.897 1.000 20.043 347 SER C O 1
ATOM 8199 N N . ALA C 1 351 ? -5.302 -33.669 37.984 1.000 20.237 348 ALA C N 1
ATOM 8200 C CA . ALA C 1 351 ? -4.837 -34.233 39.265 1.000 24.452 348 ALA C CA 1
ATOM 8201 C C . ALA C 1 351 ? -5.897 -33.943 40.320 1.000 22.237 348 ALA C C 1
ATOM 8202 O O . ALA C 1 351 ? -6.623 -32.942 40.310 1.000 23.960 348 ALA C O 1
ATOM 8204 N N . PRO C 1 352 ? -6.074 -34.870 41.281 1.000 27.103 349 PRO C N 1
ATOM 8205 C CA . PRO C 1 352 ? -7.029 -34.662 42.364 1.000 27.896 349 PRO C CA 1
ATOM 8206 C C . PRO C 1 352 ? -6.642 -33.519 43.300 1.000 30.112 349 PRO C C 1
ATOM 8207 O O . PRO C 1 352 ? -5.476 -33.258 43.495 1.000 30.642 349 PRO C O 1
ATOM 8211 N N . GLY C 1 353 ? -7.643 -32.912 43.897 1.000 30.377 350 GLY C N 1
ATOM 8212 C CA . GLY C 1 353 ? -7.476 -31.884 44.921 1.000 31.045 350 GLY C CA 1
ATOM 8213 C C . GLY C 1 353 ? -8.773 -31.130 45.117 1.000 34.740 350 GLY C C 1
ATOM 8214 O O . GLY C 1 353 ? -9.799 -31.460 44.514 1.000 28.904 350 GLY C O 1
ATOM 8215 N N . PRO C 1 354 ? -8.744 -30.077 45.943 1.000 35.809 351 PRO C N 1
ATOM 8216 C CA . PRO C 1 354 ? -9.949 -29.304 46.210 1.000 35.235 351 PRO C CA 1
ATOM 8217 C C . PRO C 1 354 ? -10.563 -28.707 44.925 1.000 30.127 351 PRO C C 1
ATOM 8218 O O . PRO C 1 354 ? -11.746 -28.519 44.870 1.000 32.778 351 PRO C O 1
ATOM 8222 N N . ASP C 1 355 ? -9.751 -28.449 43.904 1.000 29.395 352 ASP C N 1
ATOM 8223 C CA . ASP C 1 355 ? -10.238 -27.886 42.630 1.000 29.181 352 ASP C CA 1
ATOM 8224 C C . ASP C 1 355 ? -10.072 -28.915 41.524 1.000 19.230 352 ASP C C 1
ATOM 8225 O O . ASP C 1 355 ? -9.989 -28.495 40.362 1.000 19.650 352 ASP C O 1
ATOM 8230 N N . GLY C 1 356 ? -10.020 -30.212 41.847 1.000 19.371 353 GLY C N 1
ATOM 8231 C CA . GLY C 1 356 ? -9.943 -31.257 40.824 1.000 17.535 353 GLY C CA 1
ATOM 8232 C C . GLY C 1 356 ? -11.186 -31.206 39.940 1.000 16.823 353 GLY C C 1
ATOM 8233 O O . GLY C 1 356 ? -12.276 -31.112 40.471 1.000 18.082 353 GLY C O 1
ATOM 8234 N N . THR C 1 357 ? -10.970 -31.231 38.649 1.000 15.784 354 THR C N 1
ATOM 8235 C CA . THR C 1 357 ? -12.043 -31.213 37.632 1.000 15.799 354 THR C CA 1
ATOM 8236 C C . THR C 1 357 ? -12.295 -32.621 37.100 1.000 16.158 354 THR C C 1
ATOM 8237 O O . THR C 1 357 ? -11.456 -33.546 37.178 1.000 15.871 354 THR C O 1
ATOM 8241 N N . GLY C 1 358 ? -13.455 -32.766 36.464 1.000 15.055 355 GLY C N 1
ATOM 8242 C CA . GLY C 1 358 ? -13.718 -34.014 35.755 1.000 16.605 355 GLY C CA 1
ATOM 8243 C C . GLY C 1 358 ? -14.932 -33.948 34.835 1.000 15.525 355 GLY C C 1
ATOM 8244 O O . GLY C 1 358 ? -15.457 -32.895 34.580 1.000 14.421 355 GLY C O 1
ATOM 8245 N N . LYS C 1 359 ? -15.298 -35.135 34.371 1.000 15.063 356 LYS C N 1
ATOM 8246 C CA . LYS C 1 359 ? -16.409 -35.339 33.420 1.000 15.169 356 LYS C CA 1
ATOM 8247 C C . LYS C 1 359 ? -17.378 -36.329 34.025 1.000 15.062 356 LYS C C 1
ATOM 8248 O O . LYS C 1 359 ? -16.899 -37.296 34.614 1.000 16.455 356 LYS C O 1
ATOM 8254 N N . SER C 1 360 ? -18.664 -36.020 33.904 1.000 14.523 357 SER C N 1
ATOM 8255 C CA . SER C 1 360 ? -19.717 -36.821 34.553 1.000 14.174 357 SER C CA 1
ATOM 8256 C C . SER C 1 360 ? -20.840 -37.001 33.526 1.000 14.861 357 SER C C 1
ATOM 8257 O O . SER C 1 360 ? -21.381 -36.014 33.084 1.000 15.072 357 SER C O 1
ATOM 8260 N N . GLY C 1 361 ? -21.325 -38.233 33.379 1.000 14.016 358 GLY C N 1
ATOM 8261 C CA . GLY C 1 361 ? -22.484 -38.470 32.501 1.000 15.310 358 GLY C CA 1
ATOM 8262 C C . GLY C 1 361 ? -23.681 -38.926 33.307 1.000 15.756 358 GLY C C 1
ATOM 8263 O O . GLY C 1 361 ? -23.470 -39.477 34.401 1.000 18.177 358 GLY C O 1
ATOM 8264 N N . TRP C 1 362 ? -24.874 -38.576 32.849 1.000 18.030 359 TRP C N 1
ATOM 8265 C CA . TRP C 1 362 ? -26.123 -38.596 33.641 1.000 20.146 359 TRP C CA 1
ATOM 8266 C C . TRP C 1 362 ? -27.286 -39.156 32.821 1.000 19.834 359 TRP C C 1
ATOM 8267 O O . TRP C 1 362 ? -27.458 -38.755 31.672 1.000 19.004 359 TRP C O 1
ATOM 8278 N N . ILE C 1 363 ? -28.138 -39.955 33.466 1.000 20.241 360 ILE C N 1
ATOM 8279 C CA . ILE C 1 363 ? -29.591 -39.915 33.118 1.000 17.865 360 ILE C CA 1
ATOM 8280 C C . ILE C 1 363 ? -30.222 -38.808 33.951 1.000 18.613 360 ILE C C 1
ATOM 8281 O O . ILE C 1 363 ? -30.046 -38.763 35.206 1.000 19.349 360 ILE C O 1
ATOM 8286 N N . GLU C 1 364 ? -30.874 -37.883 33.305 1.000 15.797 361 GLU C N 1
ATOM 8287 C CA . GLU C 1 364 ? -31.483 -36.683 33.865 1.000 18.128 361 GLU C CA 1
ATOM 8288 C C . GLU C 1 364 ? -32.978 -36.975 34.012 1.000 20.409 361 GLU C C 1
ATOM 8289 O O . GLU C 1 364 ? -33.545 -37.614 33.057 1.000 21.110 361 GLU C O 1
ATOM 8295 N N . ALA C 1 365 ? -33.589 -36.441 35.051 1.000 18.565 362 ALA C N 1
ATOM 8296 C CA . ALA C 1 365 ? -35.038 -36.294 35.179 1.000 17.635 362 ALA C CA 1
ATOM 8297 C C . ALA C 1 365 ? -35.336 -34.858 34.817 1.000 19.310 362 ALA C C 1
ATOM 8298 O O . ALA C 1 365 ? -34.707 -33.946 35.353 1.000 20.617 362 ALA C O 1
ATOM 8300 N N . ILE C 1 366 ? -36.275 -34.619 33.906 1.000 18.730 363 ILE C N 1
ATOM 8301 C CA . ILE C 1 366 ? -36.531 -33.252 33.421 1.000 20.120 363 ILE C CA 1
ATOM 8302 C C . ILE C 1 366 ? -38.024 -32.959 33.518 1.000 18.911 363 ILE C C 1
ATOM 8303 O O . ILE C 1 366 ? -38.831 -33.784 33.085 1.000 22.529 363 ILE C O 1
ATOM 8308 N N . SER C 1 367 ? -38.359 -31.761 33.916 1.000 20.994 364 SER C N 1
ATOM 8309 C CA . SER C 1 367 ? -39.777 -31.344 33.900 1.000 19.387 364 SER C CA 1
ATOM 8310 C C . SER C 1 367 ? -39.902 -29.940 33.340 1.000 22.374 364 SER C C 1
ATOM 8311 O O . SER C 1 367 ? -38.942 -29.150 33.421 1.000 24.244 364 SER C O 1
ATOM 8314 N N . GLY C 1 368 ? -41.087 -29.628 32.787 1.000 19.732 365 GLY C N 1
ATOM 8315 C CA . GLY C 1 368 ? -41.460 -28.243 32.495 1.000 20.191 365 GLY C CA 1
ATOM 8316 C C . GLY C 1 368 ? -42.175 -28.086 31.169 1.000 21.666 365 GLY C C 1
ATOM 8317 O O . GLY C 1 368 ? -42.998 -28.929 30.841 1.000 21.217 365 GLY C O 1
ATOM 8318 N N . GLY C 1 369 ? -41.796 -27.032 30.436 1.000 21.691 366 GLY C N 1
ATOM 8319 C CA . GLY C 1 369 ? -42.355 -26.649 29.135 1.000 20.841 366 GLY C CA 1
ATOM 8320 C C . GLY C 1 369 ? -42.618 -25.164 29.102 1.000 22.155 366 GLY C C 1
ATOM 8321 O O . GLY C 1 369 ? -41.902 -24.384 29.745 1.000 23.074 366 GLY C O 1
ATOM 8322 N N . ALA C 1 370 ? -43.743 -24.767 28.489 1.000 21.810 367 ALA C N 1
ATOM 8323 C CA . ALA C 1 370 ? -44.144 -23.348 28.458 1.000 23.111 367 ALA C CA 1
ATOM 8324 C C . ALA C 1 370 ? -44.560 -22.909 29.859 1.000 22.495 367 ALA C C 1
ATOM 8325 O O . ALA C 1 370 ? -44.643 -23.769 30.755 1.000 22.478 367 ALA C O 1
ATOM 8327 N N . LYS C 1 371 ? -44.774 -21.605 30.073 1.000 24.052 368 LYS C N 1
ATOM 8328 C CA . LYS C 1 371 ? -45.157 -21.060 31.393 1.000 26.459 368 LYS C CA 1
ATOM 8329 C C . LYS C 1 371 ? -46.378 -21.848 31.861 1.000 26.872 368 LYS C C 1
ATOM 8330 O O . LYS C 1 371 ? -47.316 -21.992 31.036 1.000 26.149 368 LYS C O 1
ATOM 8336 N N . GLY C 1 372 ? -46.339 -22.353 33.090 1.000 25.714 369 GLY C N 1
ATOM 8337 C CA . GLY C 1 372 ? -47.449 -23.101 33.707 1.000 26.115 369 GLY C CA 1
ATOM 8338 C C . GLY C 1 372 ? -47.390 -24.584 33.406 1.000 23.111 369 GLY C C 1
ATOM 8339 O O . GLY C 1 372 ? -48.076 -25.340 34.095 1.000 24.607 369 GLY C O 1
ATOM 8340 N N . GLU C 1 373 ? -46.546 -25.032 32.485 1.000 21.934 370 GLU C N 1
ATOM 8341 C CA . GLU C 1 373 ? -46.496 -26.472 32.103 1.000 21.432 370 GLU C CA 1
ATOM 8342 C C . GLU C 1 373 ? -45.518 -27.252 32.969 1.000 25.875 370 GLU C C 1
ATOM 8343 O O . GLU C 1 373 ? -44.430 -26.722 33.251 1.000 22.970 370 GLU C O 1
ATOM 8349 N N . ASN C 1 374 ? -45.873 -28.490 33.271 1.000 22.290 371 ASN C N 1
ATOM 8350 C CA . ASN C 1 374 ? -45.103 -29.389 34.148 1.000 23.299 371 ASN C CA 1
ATOM 8351 C C . ASN C 1 374 ? -45.081 -30.801 33.568 1.000 20.819 371 ASN C C 1
ATOM 8352 O O . ASN C 1 374 ? -45.422 -31.753 34.252 1.000 23.843 371 ASN C O 1
ATOM 8357 N N . TYR C 1 375 ? -44.752 -30.954 32.292 1.000 19.795 372 TYR C N 1
ATOM 8358 C CA . TYR C 1 375 ? -44.519 -32.259 31.641 1.000 19.156 372 TYR C CA 1
ATOM 8359 C C . TYR C 1 375 ? -43.282 -32.910 32.275 1.000 22.683 372 TYR C C 1
ATOM 8360 O O . TYR C 1 375 ? -42.460 -32.141 32.856 1.000 23.583 372 TYR C O 1
ATOM 8369 N N . GLU C 1 376 ? -43.194 -34.223 32.248 1.000 22.712 373 GLU C N 1
ATOM 8370 C CA . GLU C 1 376 ? -42.138 -34.954 32.957 1.000 26.102 373 GLU C CA 1
ATOM 8371 C C . GLU C 1 376 ? -41.496 -35.926 31.990 1.000 25.834 373 GLU C C 1
ATOM 8372 O O . GLU C 1 376 ? -42.209 -36.635 31.326 1.000 28.799 373 GLU C O 1
ATOM 8378 N N . GLY C 1 377 ? -40.169 -35.938 31.910 1.000 21.761 374 GLY C N 1
ATOM 8379 C CA . GLY C 1 377 ? -39.473 -36.944 31.114 1.000 19.933 374 GLY C CA 1
ATOM 8380 C C . GLY C 1 377 ? -38.006 -37.083 31.519 1.000 21.373 374 GLY C C 1
ATOM 8381 O O . GLY C 1 377 ? -37.739 -36.978 32.725 1.000 20.111 374 GLY C O 1
ATOM 8382 N N . HIS C 1 378 ? -37.174 -37.525 30.582 1.000 20.312 375 HIS C N 1
ATOM 8383 C CA . HIS C 1 378 ? -35.795 -37.963 30.892 1.000 19.575 375 HIS C CA 1
ATOM 8384 C C . HIS C 1 378 ? -34.886 -37.441 29.792 1.000 20.180 375 HIS C C 1
ATOM 8385 O O . HIS C 1 378 ? -35.318 -37.303 28.659 1.000 19.801 375 HIS C O 1
ATOM 8392 N N . GLY C 1 379 ? -33.619 -37.315 30.145 1.000 19.104 376 GLY C N 1
ATOM 8393 C CA . GLY C 1 379 ? -32.584 -37.049 29.137 1.000 18.713 376 GLY C CA 1
ATOM 8394 C C . GLY C 1 379 ? -31.306 -37.819 29.438 1.000 17.751 376 GLY C C 1
ATOM 8395 O O . GLY C 1 379 ? -31.129 -38.423 30.527 1.000 18.393 376 GLY C O 1
ATOM 8396 N N . PHE C 1 380 ? -30.409 -37.782 28.472 1.000 17.048 377 PHE C N 1
ATOM 8397 C CA . PHE C 1 380 ? -29.091 -38.418 28.527 1.000 17.992 377 PHE C CA 1
ATOM 8398 C C . PHE C 1 380 ? -28.078 -37.301 28.291 1.000 17.967 377 PHE C C 1
ATOM 8399 O O . PHE C 1 380 ? -28.157 -36.580 27.323 1.000 19.706 377 PHE C O 1
ATOM 8407 N N . GLY C 1 381 ? -27.256 -37.085 29.296 1.000 19.760 378 GLY C N 1
ATOM 8408 C CA . GLY C 1 381 ? -26.512 -35.818 29.376 1.000 22.170 378 GLY C CA 1
ATOM 8409 C C . GLY C 1 381 ? -25.151 -36.023 29.981 1.000 21.723 378 GLY C C 1
ATOM 8410 O O . GLY C 1 381 ? -24.827 -37.074 30.528 1.000 20.330 378 GLY C O 1
ATOM 8411 N N . GLY C 1 382 ? -24.344 -34.978 29.878 1.000 16.639 379 GLY C N 1
ATOM 8412 C CA . GLY C 1 382 ? -23.049 -35.061 30.524 1.000 16.634 379 GLY C CA 1
ATOM 8413 C C . GLY C 1 382 ? -22.522 -33.661 30.736 1.000 15.451 379 GLY C C 1
ATOM 8414 O O . GLY C 1 382 ? -22.920 -32.727 30.034 1.000 15.801 379 GLY C O 1
ATOM 8415 N N . GLN C 1 383 ? -21.605 -33.540 31.676 1.000 12.802 380 GLN C N 1
ATOM 8416 C CA . GLN C 1 383 ? -20.903 -32.231 31.853 1.000 12.787 380 GLN C CA 1
ATOM 8417 C C . GLN C 1 383 ? -19.409 -32.512 31.947 1.000 12.070 380 GLN C C 1
ATOM 8418 O O . GLN C 1 383 ? -18.975 -33.615 32.289 1.000 13.676 380 GLN C O 1
ATOM 8424 N N . LEU C 1 384 ? -18.605 -31.465 31.666 1.000 13.970 381 LEU C N 1
ATOM 8425 C CA . LEU C 1 384 ? -17.135 -31.553 31.668 1.000 16.223 381 LEU C CA 1
ATOM 8426 C C . LEU C 1 384 ? -16.608 -30.221 32.201 1.000 14.845 381 LEU C C 1
ATOM 8427 O O . LEU C 1 384 ? -17.080 -29.188 31.786 1.000 15.437 381 LEU C O 1
ATOM 8432 N N . GLN C 1 385 ? -15.581 -30.264 33.058 1.000 13.075 382 GLN C N 1
ATOM 8433 C CA . GLN C 1 385 ? -14.714 -29.091 33.250 1.000 13.065 382 GLN C CA 1
ATOM 8434 C C . GLN C 1 385 ? -13.294 -29.505 32.934 1.000 13.698 382 GLN C C 1
ATOM 8435 O O . GLN C 1 385 ? -12.954 -30.683 33.082 1.000 13.690 382 GLN C O 1
ATOM 8441 N N . ILE C 1 386 ? -12.530 -28.553 32.446 1.000 13.964 383 ILE C N 1
ATOM 8442 C CA . ILE C 1 386 ? -11.064 -28.753 32.289 1.000 17.033 383 ILE C CA 1
ATOM 8443 C C . ILE C 1 386 ? -10.409 -27.566 32.966 1.000 15.668 383 ILE C C 1
ATOM 8444 O O . ILE C 1 386 ? -10.977 -26.475 33.055 1.000 15.251 383 ILE C O 1
ATOM 8449 N N . PRO C 1 387 ? -9.195 -27.773 33.514 1.000 15.399 384 PRO C N 1
ATOM 8450 C CA . PRO C 1 387 ? -8.578 -26.766 34.366 1.000 17.310 384 PRO C CA 1
ATOM 8451 C C . PRO C 1 387 ? -7.873 -25.706 33.504 1.000 20.176 384 PRO C C 1
ATOM 8452 O O . PRO C 1 387 ? -6.647 -25.700 33.297 1.000 23.806 384 PRO C O 1
ATOM 8456 N N . VAL C 1 388 ? -8.697 -24.826 32.966 1.000 17.505 385 VAL C N 1
ATOM 8457 C CA . VAL C 1 388 ? -8.269 -23.680 32.134 1.000 17.772 385 VAL C CA 1
ATOM 8458 C C . VAL C 1 388 ? -8.931 -22.491 32.797 1.000 19.992 385 VAL C C 1
ATOM 8459 O O . VAL C 1 388 ? -10.109 -22.503 33.116 1.000 19.984 385 VAL C O 1
ATOM 8463 N N . PRO C 1 389 ? -8.216 -21.412 33.155 1.000 23.689 386 PRO C N 1
ATOM 8464 C CA . PRO C 1 389 ? -8.893 -20.298 33.808 1.000 23.117 386 PRO C CA 1
ATOM 8465 C C . PRO C 1 389 ? -9.730 -19.502 32.798 1.000 23.690 386 PRO C C 1
ATOM 8466 O O . PRO C 1 389 ? -9.678 -19.807 31.599 1.000 22.333 386 PRO C O 1
#

Nearest PDB structures (foldseek):
  7e5v-assembly3_C  TM=1.003E+00  e=2.613E-76  Pyrenochaetopsis sp.
  7e5u-assembly3_C  TM=9.996E-01  e=2.747E-72  Pyrenochaetopsis sp.
  7e5v-assembly1_A  TM=9.910E-01  e=5.821E-70  Pyrenochaetopsis sp.
  7dmo-assembly1_B-2  TM=9.893E-01  e=6.433E-68  Pyrenochaetopsis sp.
  7dmn-assembly1_A  TM=9.172E-01  e=5.263E-38  Fusarium sp. FN080326

Foldseek 3Di:
DPDKAKDFLVPQQEAADFDAFADDDFLDPPQQGSSRRHHYQAKKKWKKWKWDAFVLQKIWIKIWMDHCPCSVVQAGWIWIKIGHNVQWIDIDIDGARMWMWDQDPQQKIKIWRAHPVGWIWMKIAHNQRQKMKIFGGHPQFKGWMKMKGHPAPDGLSVVTGRDPLLQDQDPFKGKDFSNFWTFMWIWMWTQATDPVGHIDIGIHGRITTGIMIIIGSHHPLLFAFKKKWKWKDFPQKTKTKIKGFGFVNVPRDIWMFMWIAGNRHTDATVGADDVVKYKDKAFAACVRDVAAAAAPALGRGQWIWIAIGDPPRPFGWIKTKGFDGWTDWAWQDPDDNHTWIKTWGWIWMFTTGPVGTTTTTMTMMMGGHPRD/DVDKAKAFLPDVLEAQDFDDFADDDFLDPCQQGRSRRHHYQFKKKWKKWWWAAFARQKIWIWIWMDHNPCSVVRAGWIWIKMHHNVQWIDIDTDGARMWMWDQDPLQKIKIWRAHPVGWIKMKIADNQRQKMKIFGGHPQFKTWMKMKGQPAPQGLSVPTGRDVLLQAQDPFKGKGFSNPWIWMWIWMWGQAIDPVGHIDIGIHDTRTTTIMIIIGSHHPLLFAQKWKWKWKDWPQKTKTKIKGQGFVNNPRDIWMFMWIDGNNHTDATDGADPCCKHKDKAFAACVHDVAAAAAPALGRGQWIWIWIGHDVPPFTWIKTKGFHGWTDWDWQDPDDNHTWIKTWGWIWMFTTTPPGTTTTTMTMMMGGHPGD/DVDKAKAFLQPAQEAADFDFFQDDDFLAPCQQGRSRRGYYQAKKWWKKWKWAAFARQKIWIKIFMDHNPCSVVQFGWIWIKIHHNVQQIDIDTDGARMWMWDQDPLQKIKIWRAHPVGWIWMKIADNQRQKIKIFGGHPQFKTWMKMKGADFPDTLSNPTGRDVLLQAQDPFKGKDFSNAWIFMWIWMWGQFSVGHIDIDIHHRTTITIMIIIGSHHPLLFAQKKKWKWKDFPQKTKTKIKGQGFVNNPRAIWMFMWIDGNRHTDFTAGEDDVAPTWHKHKAFAACVRDVAAAAAPALGRGQWIWMFTGGPPDDWGWIKTKGFHGWTDWDWQDDDDNHTWIKTKGWIWMFITTVPGTGTTTMTMMMGGHPGD

Secondary structure (DSSP, 8-state):
--EEEEEESSSS-EESS--PPPPP-TTS---S-SS-S-EETT-EEEEEEEEE-TTS--EEEEEEEESSTTGGGTSEEEEEEEE-TTS-EEEEEEEESEEEEEE-TTS-EEEEEE-TTS-EEEEEE-TTSSEEEEEEEETTTEEEEEEEE---SS-HHHHS-SSHHHHEEETTEEEE-TT-S-EEEEEEEEEEETTTTEEEEEEEEEEEEEEEEEEESS-GGGT-SEEEEEEEEETTEEEEEEEEE--GGGTT--EEEEEEEETTEEEEEEEEE---EEEEEEEEPTTT-SS----SSS----EEEEEEE-SS-SS-EEEEEEEEEEEEEEESS-SSTT--EEEEEEEEEEEEETT--EEEEEEEEEEE-S--/--EEEEEESSSS-EESS--PPPPP-TTS---S-SS-S-EESS-EEEEEEEEE-TTSS-EEEEEEEESSTTGGGTSEEEEEEEE-TTS-EEEEEEEESEEEEEE-TTS-EEEEEE-TTS-EEEEEE-TTSSEEEEEEEETTTEEEEEEEE---SS-HHHHS-SSHHHHEEETTEEEE-TT-S-EEEEEEEEEEETTTTEEEEEEEEEEEEEEEEEEESS-GGGT-SEEEEEEEEETTEEEEEEEEE--GGGTT--EEEEEEEETTEEEEEEEEE---EEEEEEEEPTTT-SS----SSS----EEEEEEE-SS-S--EEEEEEEEEEEEEEESS-SSTT--EEEEEEEEEEEESTT--EEEEEEEEEEE-S--/--EEEEEETTSS-EESS--PPPPP-TTS---S-SS-S-EESS-EEEEEEEEE-TTSS-EEEEEEEESSTTGGGTSEEEEEEEE-TTS-EEEEEEEESEEEEEE-TTS-EEEEEE-TTS-EEEEEE-TTSSEEEEEEEETTTEEEEEEEE---SS-HHHHS-SSHHHHEEETTEEEE-TT-S-EEEEEEEES------EEEEEEEEEEEEEEEEESS-GGGT-SEEEEEEEEETTEEEEEEEEE--GGGTT--EEEEEEEETTEEEEEEEEE----SEEEEEEEEPTTT-SS----SSS----EEEEEEE-SSSS--EEEEEEEEEEEEEEESS-SSTT--EEEEEEEEEEEEETT--EEEEEEEEEEE-S--

InterPro domains:
  IPR054499 Diels-Alderase, C-terminal domain [PF22903] (222-383)
  IPR056402 Diels-Alderase, N-terminal domain [PF24137] (6-218)

Organism: Pyrenochaetopsis sp. (NCBI:txid1756125)